Protein AF-A0A8J6HEF0-F1 (afdb_monomer_lite)

Organism: Tenebrio molitor (NCBI:txid7067)

Structure (mmCIF, N/CA/C/O backbone):
data_AF-A0A8J6HEF0-F1
#
_entry.id   AF-A0A8J6HEF0-F1
#
loop_
_atom_site.group_PDB
_atom_site.id
_atom_site.type_symbol
_atom_site.label_atom_id
_atom_site.label_alt_id
_atom_site.label_comp_id
_atom_site.label_asym_id
_atom_site.label_entity_id
_atom_site.label_seq_id
_atom_site.pdbx_PDB_ins_code
_atom_site.Cartn_x
_atom_site.Cartn_y
_atom_site.Cartn_z
_atom_site.occupancy
_atom_site.B_iso_or_equiv
_atom_site.auth_seq_id
_atom_site.auth_comp_id
_atom_site.auth_asym_id
_atom_site.auth_atom_id
_atom_site.pdbx_PDB_model_num
ATOM 1 N N . MET A 1 1 ? -37.591 28.735 -43.496 1.00 40.62 1 MET A N 1
ATOM 2 C CA . MET A 1 1 ? -37.899 29.238 -44.859 1.00 40.62 1 MET A CA 1
ATOM 3 C C . MET A 1 1 ? -36.588 29.334 -45.623 1.00 40.62 1 MET A C 1
ATOM 5 O O . MET A 1 1 ? -35.580 29.517 -44.956 1.00 40.62 1 MET A O 1
ATOM 9 N N . ALA A 1 2 ? -36.630 29.213 -46.957 1.00 29.05 2 ALA A N 1
ATOM 10 C CA . ALA A 1 2 ? -35.582 28.615 -47.806 1.00 29.05 2 ALA A CA 1
ATOM 11 C C . ALA A 1 2 ? -35.534 27.079 -47.600 1.00 29.05 2 ALA A C 1
ATOM 13 O O . ALA A 1 2 ? -35.119 26.632 -46.537 1.00 29.05 2 ALA A O 1
ATOM 14 N N . THR A 1 3 ? -36.304 26.267 -48.339 1.00 30.50 3 THR A N 1
ATOM 15 C CA . THR A 1 3 ? -36.257 25.876 -49.777 1.00 30.50 3 THR A CA 1
ATOM 16 C C . THR A 1 3 ? -35.299 24.717 -50.040 1.00 30.50 3 THR A C 1
ATOM 18 O O . THR A 1 3 ? -34.090 24.871 -49.919 1.00 30.50 3 THR A O 1
ATOM 21 N N . MET A 1 4 ? -35.875 23.576 -50.421 1.00 29.02 4 MET A N 1
ATOM 22 C CA . MET A 1 4 ? -35.182 22.385 -50.920 1.00 29.02 4 MET A CA 1
ATOM 23 C C . MET A 1 4 ? -34.945 22.534 -52.430 1.00 29.02 4 MET A C 1
ATOM 25 O O . MET A 1 4 ? -35.770 23.149 -53.106 1.00 29.02 4 MET A O 1
ATOM 29 N N . GLU A 1 5 ? -33.890 21.916 -52.962 1.00 27.75 5 GLU A N 1
ATOM 30 C CA . GLU A 1 5 ? -33.771 21.626 -54.396 1.00 27.75 5 GLU A CA 1
ATOM 31 C C . GLU A 1 5 ? -33.842 20.109 -54.609 1.00 27.75 5 GLU A C 1
ATOM 33 O O . GLU A 1 5 ? -33.051 19.352 -54.051 1.00 27.75 5 GLU A O 1
ATOM 38 N N . GLU A 1 6 ? -34.817 19.661 -55.401 1.00 32.06 6 GLU A N 1
ATOM 39 C CA . GLU A 1 6 ? -34.945 18.264 -55.822 1.00 32.06 6 GLU A CA 1
ATOM 40 C C . GLU A 1 6 ? -34.076 18.009 -57.061 1.00 32.06 6 GLU A C 1
ATOM 42 O O . GLU A 1 6 ? -34.250 18.669 -58.089 1.00 32.06 6 GLU A O 1
ATOM 47 N N . THR A 1 7 ? -33.213 16.994 -57.026 1.00 24.88 7 THR A N 1
ATOM 48 C CA . THR A 1 7 ? -32.598 16.443 -58.243 1.00 24.88 7 THR A CA 1
ATOM 49 C C . THR A 1 7 ? -33.430 15.269 -58.753 1.00 24.88 7 THR A C 1
ATOM 51 O O . THR A 1 7 ? -33.503 14.209 -58.138 1.00 24.88 7 THR A O 1
ATOM 54 N N . LYS A 1 8 ? -34.100 15.472 -59.891 1.00 28.86 8 LYS A N 1
ATOM 55 C CA . LYS A 1 8 ? -34.907 14.442 -60.560 1.00 28.86 8 LYS A CA 1
ATOM 56 C C . LYS A 1 8 ? -34.022 13.512 -61.383 1.00 28.86 8 LYS A C 1
ATOM 58 O O . LYS A 1 8 ? -33.170 13.988 -62.129 1.00 28.86 8 LYS A O 1
ATOM 63 N N . ILE A 1 9 ? -34.312 12.215 -61.335 1.00 28.23 9 ILE A N 1
ATOM 64 C CA . ILE A 1 9 ? -33.775 11.215 -62.266 1.00 28.23 9 ILE A CA 1
ATOM 65 C C . ILE A 1 9 ? -34.946 10.660 -63.085 1.00 28.23 9 ILE A C 1
ATOM 67 O O . ILE A 1 9 ? -35.973 10.271 -62.531 1.00 28.23 9 ILE A O 1
ATOM 71 N N . THR A 1 10 ? -34.817 10.680 -64.412 1.00 25.92 10 THR A N 1
ATOM 72 C CA . THR A 1 10 ? -35.820 10.153 -65.350 1.00 25.92 10 THR A CA 1
ATOM 73 C C . THR A 1 10 ? -35.711 8.642 -65.502 1.00 25.92 10 THR A C 1
ATOM 75 O O . THR A 1 10 ? -34.617 8.109 -65.666 1.00 25.92 10 THR A O 1
ATOM 78 N N . ILE A 1 11 ? -36.862 7.969 -65.519 1.00 29.03 11 ILE A N 1
ATOM 79 C CA . ILE A 1 11 ? -36.981 6.550 -65.865 1.00 29.03 11 ILE A CA 1
ATOM 80 C C . ILE A 1 11 ? -37.103 6.441 -67.390 1.00 29.03 11 ILE A C 1
ATOM 82 O O . ILE A 1 11 ? -37.967 7.093 -67.974 1.00 29.03 11 ILE A O 1
ATOM 86 N N . ASN A 1 12 ? -36.264 5.606 -68.006 1.00 28.06 12 ASN A N 1
ATOM 87 C CA . ASN A 1 12 ? -36.433 5.123 -69.379 1.00 28.06 12 ASN A CA 1
ATOM 88 C C . ASN A 1 12 ? -36.832 3.636 -69.354 1.00 28.06 12 ASN A C 1
ATOM 90 O O . ASN A 1 12 ? -36.710 2.973 -68.325 1.00 28.06 12 ASN A O 1
ATOM 94 N N . GLU A 1 13 ? -37.360 3.145 -70.474 1.00 32.41 13 GLU A N 1
ATOM 95 C CA . GLU A 1 13 ? -38.113 1.887 -70.544 1.00 32.41 13 GLU A CA 1
ATOM 96 C C . GLU A 1 13 ? -37.243 0.609 -70.561 1.00 32.41 13 GLU A C 1
ATOM 98 O O . GLU A 1 13 ? -36.017 0.649 -70.651 1.00 32.41 13 GLU A O 1
ATOM 103 N N . ILE A 1 14 ? -37.923 -0.527 -70.397 1.00 36.84 14 ILE A N 1
ATOM 104 C CA . ILE A 1 14 ? -37.399 -1.866 -70.079 1.00 36.84 14 ILE A CA 1
ATOM 105 C C . ILE A 1 14 ? -37.195 -2.686 -71.365 1.00 36.84 14 ILE A C 1
ATOM 107 O O . ILE A 1 14 ? -38.027 -2.566 -72.257 1.00 36.84 14 ILE A O 1
ATOM 111 N N . ASP A 1 15 ? -36.178 -3.567 -71.426 1.00 27.05 15 ASP A N 1
ATOM 112 C CA . ASP A 1 15 ? -36.391 -4.963 -71.876 1.00 27.05 15 ASP A CA 1
ATOM 113 C C . ASP A 1 15 ? -35.211 -5.947 -71.646 1.00 27.05 15 ASP A C 1
ATOM 115 O O . ASP A 1 15 ? -34.093 -5.733 -72.101 1.00 27.05 15 ASP A O 1
ATOM 119 N N . VAL A 1 16 ? -35.565 -7.076 -71.005 1.00 33.25 16 VAL A N 1
ATOM 120 C CA . VAL A 1 16 ? -35.113 -8.475 -71.232 1.00 33.25 16 VAL A CA 1
ATOM 121 C C . VAL A 1 16 ? -33.675 -8.945 -70.864 1.00 33.25 16 VAL A C 1
ATOM 123 O O . VAL A 1 16 ? -32.674 -8.556 -71.448 1.00 33.25 16 VAL A O 1
ATOM 126 N N . GLU A 1 17 ? -33.655 -9.941 -69.957 1.00 32.88 17 GLU A N 1
ATOM 127 C CA . GLU A 1 17 ? -32.668 -11.029 -69.723 1.00 32.88 17 GLU A CA 1
ATOM 128 C C . GLU A 1 17 ? -31.185 -10.722 -69.401 1.00 32.88 17 GLU A C 1
ATOM 130 O O . GLU A 1 17 ? -30.316 -10.704 -70.268 1.00 32.88 17 GLU A O 1
ATOM 135 N N . THR A 1 18 ? -30.826 -10.788 -68.111 1.00 29.39 18 THR A N 1
ATOM 136 C CA . THR A 1 18 ? -30.245 -12.013 -67.493 1.00 29.39 18 THR A CA 1
ATOM 137 C C . THR A 1 18 ? -30.160 -11.882 -65.961 1.00 29.39 18 THR A C 1
ATOM 139 O O . THR A 1 18 ? -30.348 -10.798 -65.417 1.00 29.39 18 THR A O 1
ATOM 142 N N . THR A 1 19 ? -29.964 -12.994 -65.239 1.00 34.09 19 THR A N 1
ATOM 143 C CA . THR A 1 19 ? -29.982 -13.028 -63.763 1.00 34.09 19 THR A CA 1
ATOM 144 C C . THR A 1 19 ? -28.580 -13.020 -63.153 1.00 34.09 19 THR A C 1
ATOM 146 O O . THR A 1 19 ? -27.911 -14.053 -63.157 1.00 34.09 19 THR A O 1
ATOM 149 N N . GLU A 1 20 ? -28.197 -11.912 -62.522 1.00 27.58 20 GLU A N 1
ATOM 150 C CA . GLU A 1 20 ? -27.111 -11.865 -61.536 1.00 27.58 20 GLU A CA 1
ATOM 151 C C . GLU A 1 20 ? -27.642 -11.303 -60.209 1.00 27.58 20 GLU A C 1
ATOM 153 O O . GLU A 1 20 ? -28.447 -10.369 -60.184 1.00 27.58 20 GLU A O 1
ATOM 158 N N . THR A 1 21 ? -27.232 -11.902 -59.091 1.00 26.31 21 THR A N 1
ATOM 159 C CA . THR A 1 21 ? -27.586 -11.437 -57.746 1.00 26.31 21 THR A CA 1
ATOM 160 C C . THR A 1 21 ? -26.679 -10.281 -57.352 1.00 26.31 21 THR A C 1
ATOM 162 O O . THR A 1 21 ? -25.536 -10.501 -56.959 1.00 26.31 21 THR A O 1
ATOM 165 N N . ILE A 1 22 ? -27.194 -9.055 -57.446 1.00 28.09 22 ILE A N 1
ATOM 166 C CA . ILE A 1 22 ? -26.506 -7.865 -56.940 1.00 28.09 22 ILE A CA 1
ATOM 167 C C . ILE A 1 22 ? -26.531 -7.912 -55.409 1.00 28.09 22 ILE A C 1
ATOM 169 O O . ILE A 1 22 ? -27.570 -7.671 -54.790 1.00 28.09 22 ILE A O 1
ATOM 173 N N . GLU A 1 23 ? -25.389 -8.226 -54.802 1.00 27.27 23 GLU A N 1
ATOM 174 C CA . GLU A 1 23 ? -25.168 -8.000 -53.377 1.00 27.27 23 GLU A CA 1
ATOM 175 C C . GLU A 1 23 ? -25.107 -6.486 -53.135 1.00 27.27 23 GLU A C 1
ATOM 177 O O . GLU A 1 23 ? -24.337 -5.767 -53.771 1.00 27.27 23 GLU A O 1
ATOM 182 N N . ILE A 1 24 ? -25.972 -5.984 -52.252 1.00 28.70 24 ILE A N 1
ATOM 183 C CA . ILE A 1 24 ? -25.970 -4.576 -51.852 1.00 28.70 24 ILE A CA 1
ATOM 184 C C . ILE A 1 24 ? -24.978 -4.448 -50.700 1.00 28.70 24 ILE A C 1
ATOM 186 O O . ILE A 1 24 ? -25.313 -4.763 -49.557 1.00 28.70 24 ILE A O 1
ATOM 190 N N . GLU A 1 25 ? -23.762 -3.992 -51.003 1.00 26.61 25 GLU A N 1
ATOM 191 C CA . GLU A 1 25 ? -22.831 -3.522 -49.978 1.00 26.61 25 GLU A CA 1
ATOM 192 C C . GLU A 1 25 ? -23.462 -2.316 -49.268 1.00 26.61 25 GLU A C 1
ATOM 194 O O . GLU A 1 25 ? -23.625 -1.238 -49.841 1.00 26.61 25 GLU A O 1
ATOM 199 N N . VAL A 1 26 ? -23.866 -2.520 -48.014 1.00 28.72 26 VAL A N 1
ATOM 200 C CA . VAL A 1 26 ? -24.221 -1.431 -47.105 1.00 28.72 26 VAL A CA 1
ATOM 201 C C . VAL A 1 26 ? -22.920 -0.965 -46.466 1.00 28.72 26 VAL A C 1
ATOM 203 O O . VAL A 1 26 ? -22.330 -1.699 -45.677 1.00 28.72 26 VAL A O 1
ATOM 206 N N . GLU A 1 27 ? -22.469 0.240 -46.809 1.00 27.69 27 GLU A N 1
ATOM 207 C CA . GLU A 1 27 ? -21.376 0.896 -46.090 1.00 27.69 27 GLU A CA 1
ATOM 208 C C . GLU A 1 27 ? -21.841 1.182 -44.650 1.00 27.69 27 GLU A C 1
ATOM 210 O O . GLU A 1 27 ? -22.615 2.108 -44.404 1.00 27.69 27 GLU A O 1
ATOM 215 N N . GLU A 1 28 ? -21.412 0.355 -43.692 1.00 31.58 28 GLU A N 1
ATOM 216 C CA . GLU A 1 28 ? -21.612 0.627 -42.268 1.00 31.58 28 GLU A CA 1
ATOM 217 C C . GLU A 1 28 ? -20.743 1.830 -41.865 1.00 31.58 28 GLU A C 1
ATOM 219 O O . GLU A 1 28 ? -19.513 1.768 -41.922 1.00 31.58 28 GLU A O 1
ATOM 224 N N . GLU A 1 29 ? -21.369 2.938 -41.455 1.00 35.50 29 GLU A N 1
ATOM 225 C CA . GLU A 1 29 ? -20.647 4.086 -40.897 1.00 35.50 29 GLU A CA 1
ATOM 226 C C . GLU A 1 29 ? -19.916 3.653 -39.610 1.00 35.50 29 GLU A C 1
ATOM 228 O O . GLU A 1 29 ? -20.558 3.289 -38.623 1.00 35.50 29 GLU A O 1
ATOM 233 N N . GLU A 1 30 ? -18.575 3.689 -39.601 1.00 43.59 30 GLU A N 1
ATOM 234 C CA . GLU A 1 30 ? -17.774 3.316 -38.424 1.00 43.59 30 GLU A CA 1
ATOM 235 C C . GLU A 1 30 ? -18.130 4.207 -37.212 1.00 43.59 30 GLU A C 1
ATOM 237 O O . GLU A 1 30 ? -17.682 5.355 -37.120 1.00 43.59 30 GLU A O 1
ATOM 242 N N . GLU A 1 31 ? -18.909 3.687 -36.250 1.00 54.56 31 GLU A N 1
ATOM 243 C CA . GLU A 1 31 ? -19.240 4.426 -35.024 1.00 54.56 31 GLU A CA 1
ATOM 244 C C . GLU A 1 31 ? -17.956 4.840 -34.282 1.00 54.56 31 GLU A C 1
ATOM 246 O O . GLU A 1 31 ? -17.185 4.016 -33.779 1.00 54.56 31 GLU A O 1
ATOM 251 N N . ALA A 1 32 ? -17.734 6.152 -34.177 1.00 61.72 32 ALA A N 1
ATOM 252 C CA . ALA A 1 32 ? -16.562 6.699 -33.510 1.00 61.72 32 ALA A CA 1
ATOM 253 C C . ALA A 1 32 ? -16.510 6.268 -32.031 1.00 61.72 32 ALA A C 1
ATOM 255 O O . ALA A 1 32 ? -17.421 6.558 -31.254 1.00 61.72 32 ALA A O 1
ATOM 256 N N . PHE A 1 33 ? -15.393 5.643 -31.630 1.00 71.69 33 PHE A N 1
ATOM 257 C CA . PHE A 1 33 ? -15.188 5.034 -30.302 1.00 71.69 33 PHE A CA 1
ATOM 258 C C . PHE A 1 33 ? -15.611 5.916 -29.107 1.00 71.69 33 PHE A C 1
ATOM 260 O O . PHE A 1 33 ? -16.040 5.405 -28.071 1.00 71.69 33 PHE A O 1
ATOM 267 N N . PHE A 1 34 ? -15.476 7.242 -29.220 1.00 82.31 34 PHE A N 1
ATOM 268 C CA . PHE A 1 34 ? -15.925 8.188 -28.204 1.00 82.31 34 PHE A CA 1
ATOM 269 C C . PHE A 1 34 ? -16.925 9.202 -28.766 1.00 82.31 34 PHE A C 1
ATOM 271 O O . PHE A 1 34 ? -16.758 9.751 -29.852 1.00 82.31 34 PHE A O 1
ATOM 278 N N . LYS A 1 35 ? -17.943 9.519 -27.959 1.00 86.31 35 LYS A N 1
ATOM 279 C CA . LYS A 1 35 ? -18.955 10.536 -28.266 1.00 86.31 35 LYS A CA 1
ATOM 280 C C . LYS A 1 35 ? -18.460 11.937 -27.873 1.00 86.31 35 LYS A C 1
ATOM 282 O O . LYS A 1 35 ? -18.067 12.149 -26.721 1.00 86.31 35 LYS A O 1
ATOM 287 N N . ASP A 1 36 ? -18.492 12.882 -28.813 1.00 89.38 36 ASP A N 1
ATOM 288 C CA . ASP A 1 36 ? -18.110 14.293 -28.622 1.00 89.38 36 ASP A CA 1
ATOM 289 C C . ASP A 1 36 ? -19.095 15.032 -27.686 1.00 89.38 36 ASP A C 1
ATOM 291 O O . ASP A 1 36 ? -20.295 14.748 -27.664 1.00 89.38 36 ASP A O 1
ATOM 295 N N . VAL A 1 37 ? -18.604 16.011 -26.918 1.00 90.00 37 VAL A N 1
ATOM 296 C CA . VAL A 1 37 ? -19.440 16.924 -26.119 1.00 90.00 37 VAL A CA 1
ATOM 297 C C . VAL A 1 37 ? -20.409 17.780 -26.941 1.00 90.00 37 VAL A C 1
ATOM 299 O O . VAL A 1 37 ? -21.410 18.222 -26.381 1.00 90.00 37 VAL A O 1
ATOM 302 N N . TYR A 1 38 ? -20.186 18.008 -28.239 1.00 90.25 38 TYR A N 1
ATOM 303 C CA . TYR A 1 38 ? -21.117 18.778 -29.077 1.00 90.25 38 TYR A CA 1
ATOM 304 C C . TYR A 1 38 ? -22.509 18.136 -29.207 1.00 90.25 38 TYR A C 1
ATOM 306 O O . TYR A 1 38 ? -23.484 18.870 -29.359 1.00 90.25 38 TYR A O 1
ATOM 314 N N . LEU A 1 39 ? -22.644 16.819 -29.001 1.00 89.31 39 LEU A N 1
ATOM 315 C CA . LEU A 1 39 ? -23.941 16.120 -28.926 1.00 89.31 39 LEU A CA 1
ATOM 316 C C . LEU A 1 39 ? -24.841 16.631 -27.776 1.00 89.31 39 LEU A C 1
ATOM 318 O O . LEU A 1 39 ? -26.058 16.436 -27.777 1.00 89.31 39 LEU A O 1
ATOM 322 N N . LEU A 1 40 ? -24.273 17.345 -26.795 1.00 89.25 40 LEU A N 1
ATOM 323 C CA . LEU A 1 40 ? -25.038 18.032 -25.748 1.00 89.25 40 LEU A CA 1
ATOM 324 C C . LEU A 1 40 ? -25.847 19.228 -26.274 1.00 89.25 40 LEU A C 1
ATOM 326 O O . LEU A 1 40 ? -26.813 19.625 -25.621 1.00 89.25 40 LEU A O 1
ATOM 330 N N . ALA A 1 41 ? -25.491 19.797 -27.431 1.00 90.88 41 ALA A N 1
ATOM 331 C CA . ALA A 1 41 ? -26.220 20.917 -28.028 1.00 90.88 41 ALA A CA 1
ATOM 332 C C . ALA A 1 41 ? -27.640 20.504 -28.449 1.00 90.88 41 ALA A C 1
ATOM 334 O O . ALA A 1 41 ? -28.609 21.191 -28.125 1.00 90.88 41 ALA A O 1
ATOM 335 N N . GLU A 1 42 ? -27.773 19.325 -29.063 1.00 90.25 42 GLU A N 1
ATOM 336 C CA . GLU A 1 42 ? -29.054 18.684 -29.404 1.00 90.25 42 GLU A CA 1
ATOM 337 C C . GLU A 1 42 ? -29.921 18.429 -28.160 1.00 90.25 42 GLU A C 1
ATOM 339 O O . GLU A 1 42 ? -31.148 18.488 -28.208 1.00 90.25 42 GLU A O 1
ATOM 344 N N . HIS A 1 43 ? -29.270 18.210 -27.016 1.00 88.06 43 HIS A N 1
ATOM 345 C CA . HIS A 1 43 ? -29.897 17.933 -25.725 1.00 88.06 43 HIS A CA 1
ATOM 346 C C . HIS A 1 43 ? -30.163 19.200 -24.885 1.00 88.06 43 HIS A C 1
ATOM 348 O O . HIS A 1 43 ? -30.542 19.099 -23.714 1.00 88.06 43 HIS A O 1
ATOM 354 N N . GLY A 1 44 ? -30.013 20.390 -25.482 1.00 86.50 44 GLY A N 1
ATOM 355 C CA . GLY A 1 44 ? -30.392 21.678 -24.894 1.00 86.50 44 GLY A CA 1
ATOM 356 C C . GLY A 1 44 ? -29.301 22.390 -24.087 1.00 86.50 44 GLY A C 1
ATOM 357 O O . GLY A 1 44 ? -29.615 23.322 -23.344 1.00 86.50 44 GLY A O 1
ATOM 358 N N . ILE A 1 45 ? -28.032 21.983 -24.204 1.00 92.44 45 ILE A N 1
ATOM 359 C CA . ILE A 1 45 ? -26.897 22.678 -23.578 1.00 92.44 45 ILE A CA 1
ATOM 360 C C . ILE A 1 45 ? -26.354 23.762 -24.522 1.00 92.44 45 ILE A C 1
ATOM 362 O O . ILE A 1 45 ? -26.164 23.536 -25.714 1.00 92.44 45 ILE A O 1
ATOM 366 N N . ALA A 1 46 ? -26.085 24.959 -23.997 1.00 92.06 46 ALA A N 1
ATOM 367 C CA . ALA A 1 46 ? -25.598 26.076 -24.804 1.00 92.06 46 ALA A CA 1
ATOM 368 C C . ALA A 1 46 ? -24.151 25.858 -25.287 1.00 92.06 46 ALA A C 1
ATOM 370 O O . ALA A 1 46 ? -23.274 25.507 -24.497 1.00 92.06 46 ALA A O 1
ATOM 371 N N . LEU A 1 47 ? -23.872 26.170 -26.560 1.00 91.69 47 LEU A N 1
ATOM 372 C CA . LEU A 1 47 ? -22.534 26.033 -27.164 1.00 91.69 47 LEU A CA 1
ATOM 373 C C . LEU A 1 47 ? -21.431 26.751 -26.364 1.00 91.69 47 LEU A C 1
ATOM 375 O O . LEU A 1 47 ? -20.342 26.209 -26.209 1.00 91.69 47 LEU A O 1
ATOM 379 N N . ALA A 1 48 ? -21.723 27.917 -25.778 1.00 90.88 48 ALA A N 1
ATOM 380 C CA . ALA A 1 48 ? -20.770 28.655 -24.943 1.00 90.88 48 ALA A CA 1
ATOM 381 C C . ALA A 1 48 ? -20.378 27.912 -23.644 1.00 90.88 48 ALA A C 1
ATOM 383 O O . ALA A 1 48 ? -19.243 28.034 -23.185 1.00 90.88 48 ALA A O 1
ATOM 384 N N . ASP A 1 49 ? -21.289 27.120 -23.065 1.00 90.75 49 ASP A N 1
ATOM 385 C CA . ASP A 1 49 ? -20.990 26.264 -21.911 1.00 90.75 49 ASP A CA 1
ATOM 386 C C . ASP A 1 49 ? -20.186 25.017 -22.342 1.00 90.75 49 ASP A C 1
ATOM 388 O O . ASP A 1 49 ? -19.299 24.571 -21.611 1.00 90.75 49 ASP A O 1
ATOM 392 N N . ILE A 1 50 ? -20.421 24.498 -23.556 1.00 91.00 50 ILE A N 1
ATOM 393 C CA . ILE A 1 50 ? -19.637 23.402 -24.158 1.00 91.00 50 ILE A CA 1
ATOM 394 C C . ILE A 1 50 ? -18.198 23.853 -24.458 1.00 91.00 50 ILE A C 1
ATOM 396 O O . ILE A 1 50 ? -17.245 23.165 -24.092 1.00 91.00 50 ILE A O 1
ATOM 400 N N . GLU A 1 51 ? -18.007 25.036 -25.046 1.00 90.38 51 GLU A N 1
ATOM 401 C CA . GLU A 1 51 ? -16.677 25.614 -25.277 1.00 90.38 51 GLU A CA 1
ATOM 402 C C . GLU A 1 51 ? -15.883 25.807 -23.979 1.00 90.38 51 GLU A C 1
ATOM 404 O O . GLU A 1 51 ? -14.670 25.589 -23.961 1.00 90.38 51 GLU A O 1
ATOM 409 N N . GLU A 1 52 ? -16.534 26.204 -22.883 1.00 89.44 52 GLU A N 1
ATOM 410 C CA . GLU A 1 52 ? -15.863 26.340 -21.587 1.00 89.44 52 GLU A CA 1
ATOM 411 C C . GLU A 1 52 ? -15.440 24.972 -21.018 1.00 89.44 52 GLU A C 1
ATOM 413 O O . GLU A 1 52 ? -14.334 24.851 -20.487 1.00 89.44 52 GLU A O 1
ATOM 418 N N . MET A 1 53 ? -16.235 23.909 -21.212 1.00 88.12 53 MET A N 1
ATOM 419 C CA . MET A 1 53 ? -15.805 22.539 -20.885 1.00 88.12 53 MET A CA 1
ATOM 420 C C . MET A 1 53 ? -14.561 22.131 -21.684 1.00 88.12 53 MET A C 1
ATOM 422 O O . MET A 1 53 ? -13.573 21.705 -21.073 1.00 88.12 53 MET A O 1
ATOM 426 N N . ARG A 1 54 ? -14.536 22.371 -23.004 1.00 86.94 54 ARG A N 1
ATOM 427 C CA . ARG A 1 54 ? -13.364 22.083 -23.857 1.00 86.94 54 ARG A CA 1
ATOM 428 C C . ARG A 1 54 ? -12.123 22.868 -23.410 1.00 86.94 54 ARG A C 1
ATOM 430 O O . ARG A 1 54 ? -11.059 22.275 -23.241 1.00 86.94 54 ARG A O 1
ATOM 437 N N . LYS A 1 55 ? -12.252 24.159 -23.064 1.00 84.94 55 LYS A N 1
ATOM 438 C CA . LYS A 1 55 ? -11.157 24.971 -22.470 1.00 84.94 55 LYS A CA 1
ATOM 439 C C . LYS A 1 55 ? -10.598 24.378 -21.172 1.00 84.94 55 LYS A C 1
ATOM 441 O O . LYS A 1 55 ? -9.414 24.546 -20.876 1.00 84.94 55 LYS A O 1
ATOM 446 N N . THR A 1 56 ? -11.418 23.675 -20.390 1.00 83.00 56 THR A N 1
ATOM 447 C CA . THR A 1 56 ? -10.956 22.990 -19.171 1.00 83.00 56 THR A CA 1
ATOM 448 C C . THR A 1 56 ? -10.312 21.625 -19.438 1.00 83.00 56 THR A C 1
ATOM 450 O O . THR A 1 56 ? -9.737 21.059 -18.504 1.00 83.00 56 THR A O 1
ATOM 453 N N . GLY A 1 57 ? -10.339 21.120 -20.676 1.00 82.00 57 GLY A N 1
ATOM 454 C CA . GLY A 1 57 ? -9.831 19.803 -21.070 1.00 82.00 57 GLY A CA 1
ATOM 455 C C . GLY A 1 57 ? -10.861 18.678 -20.934 1.00 82.00 57 GLY A C 1
ATOM 456 O O . GLY A 1 57 ? -10.484 17.563 -20.585 1.00 82.00 57 GLY A O 1
ATOM 457 N N . ILE A 1 58 ? -12.151 18.972 -21.131 1.00 88.25 58 ILE A N 1
ATOM 458 C CA . ILE A 1 58 ? -13.235 17.980 -21.161 1.00 88.25 58 ILE A CA 1
ATOM 459 C C . ILE A 1 58 ? -13.842 17.991 -22.567 1.00 88.25 58 ILE A C 1
ATOM 461 O O . ILE A 1 58 ? -14.556 18.928 -22.923 1.00 88.25 58 ILE A O 1
ATOM 465 N N . ASN A 1 59 ? -13.530 16.959 -23.357 1.00 88.75 59 ASN A N 1
ATOM 466 C CA . ASN A 1 59 ? -13.824 16.916 -24.794 1.00 88.75 59 ASN A CA 1
ATOM 467 C C . ASN A 1 59 ? -14.803 15.799 -25.207 1.00 88.75 59 ASN A C 1
ATOM 469 O O . ASN A 1 59 ? -15.327 15.836 -26.316 1.00 88.75 59 ASN A O 1
ATOM 473 N N . THR A 1 60 ? -15.088 14.824 -24.336 1.00 90.88 60 THR A N 1
ATOM 474 C CA . THR A 1 60 ? -16.015 13.713 -24.626 1.00 90.88 60 THR A CA 1
ATOM 475 C C . THR A 1 60 ? -17.110 13.572 -23.566 1.00 90.88 60 THR A C 1
ATOM 477 O O . THR A 1 60 ? -16.946 13.986 -22.412 1.00 90.88 60 THR A O 1
ATOM 480 N N . ILE A 1 61 ? -18.221 12.922 -23.928 1.00 90.75 61 ILE A N 1
ATOM 481 C CA . ILE A 1 61 ? -19.303 12.562 -22.993 1.00 90.75 61 ILE A CA 1
ATOM 482 C C . ILE A 1 61 ? -18.772 11.655 -21.867 1.00 90.75 61 ILE A C 1
ATOM 484 O O . ILE A 1 61 ? -19.092 11.867 -20.695 1.00 90.75 61 ILE A O 1
ATOM 488 N N . LYS A 1 62 ? -17.894 10.694 -22.196 1.00 89.12 62 LYS A N 1
ATOM 489 C CA . LYS A 1 62 ? -17.257 9.785 -21.225 1.00 89.12 62 LYS A CA 1
ATOM 490 C C . LYS A 1 62 ? -16.357 10.557 -20.246 1.00 89.12 62 LYS A C 1
ATOM 492 O O . LYS A 1 62 ? -16.412 10.313 -19.041 1.00 89.12 62 LYS A O 1
ATOM 497 N N . GLY A 1 63 ? -15.641 11.579 -20.722 1.00 89.69 63 GLY A N 1
ATOM 498 C CA . GLY A 1 63 ? -14.875 12.516 -19.893 1.00 89.69 63 GLY A CA 1
ATOM 499 C C . GLY A 1 63 ? -15.734 13.315 -18.898 1.00 89.69 63 GLY A C 1
ATOM 500 O O . GLY A 1 63 ? -15.296 13.559 -17.767 1.00 89.69 63 GLY A O 1
ATOM 501 N N . ILE A 1 64 ? -16.981 13.663 -19.250 1.00 90.44 64 ILE A N 1
ATOM 502 C CA . ILE A 1 64 ? -17.944 14.263 -18.304 1.00 90.44 64 ILE A CA 1
ATOM 503 C C . ILE A 1 64 ? -18.405 13.230 -17.271 1.00 90.44 64 ILE A C 1
ATOM 505 O O . ILE A 1 64 ? -18.371 13.527 -16.077 1.00 90.44 64 ILE A O 1
ATOM 509 N N . GLN A 1 65 ? -18.772 12.012 -17.687 1.00 89.19 65 GLN A N 1
ATOM 510 C CA . GLN A 1 65 ? -19.172 10.932 -16.768 1.00 89.19 65 GLN A CA 1
ATOM 511 C C . GLN A 1 65 ? -18.058 10.595 -15.758 1.00 89.19 65 GLN A C 1
ATOM 513 O O . GLN A 1 65 ? -18.313 10.412 -14.568 1.00 89.19 65 GLN A O 1
ATOM 518 N N . MET A 1 66 ? -16.798 10.616 -16.199 1.00 90.00 66 MET A N 1
ATOM 519 C CA . MET A 1 66 ? -15.615 10.449 -15.351 1.00 90.00 66 MET A CA 1
ATOM 520 C C . MET A 1 66 ? -15.296 11.665 -14.460 1.00 90.00 66 MET A C 1
ATOM 522 O O . MET A 1 66 ? -14.385 11.586 -13.621 1.00 90.00 66 MET A O 1
ATOM 526 N N . THR A 1 67 ? -15.987 12.797 -14.610 1.00 90.56 67 THR A N 1
ATOM 527 C CA . THR A 1 67 ? -15.706 14.039 -13.879 1.00 90.56 67 THR A CA 1
ATOM 528 C C . THR A 1 67 ? -16.721 14.271 -12.762 1.00 90.56 67 THR A C 1
ATOM 530 O O . THR A 1 67 ? -17.915 14.448 -12.972 1.00 90.56 67 THR A O 1
ATOM 533 N N . THR A 1 68 ? -16.226 14.313 -11.522 1.00 92.06 68 THR A N 1
ATOM 534 C CA . THR A 1 68 ? -17.070 14.518 -10.339 1.00 92.06 68 THR A CA 1
ATOM 535 C C . THR A 1 68 ? -17.767 15.880 -10.363 1.00 92.06 68 THR A C 1
ATOM 537 O O . THR A 1 68 ? -17.165 16.891 -10.728 1.00 92.06 68 THR A O 1
ATOM 540 N N . ARG A 1 69 ? -19.008 15.941 -9.860 1.00 91.12 69 ARG A N 1
ATOM 541 C CA . ARG A 1 69 ? -19.805 17.180 -9.754 1.00 91.12 69 ARG A CA 1
ATOM 542 C C . ARG A 1 69 ? -19.035 18.353 -9.127 1.00 91.12 69 ARG A C 1
ATOM 544 O O . ARG A 1 69 ? -19.138 19.480 -9.595 1.00 91.12 69 ARG A O 1
ATOM 551 N N . ALA A 1 70 ? -18.206 18.084 -8.115 1.00 91.81 70 ALA A N 1
ATOM 552 C CA . ALA A 1 70 ? -17.360 19.088 -7.462 1.00 91.81 70 ALA A CA 1
ATOM 553 C C . ALA A 1 70 ? -16.266 19.694 -8.370 1.00 91.81 70 ALA A C 1
ATOM 555 O O . ALA A 1 70 ? -15.830 20.813 -8.120 1.00 91.81 70 ALA A O 1
ATOM 556 N N . LYS A 1 71 ? -15.821 18.986 -9.419 1.00 89.31 71 LYS A N 1
ATOM 557 C CA . LYS A 1 71 ? -14.906 19.520 -10.443 1.00 89.31 71 LYS A CA 1
ATOM 558 C C . LYS A 1 71 ? -15.642 20.334 -11.508 1.00 89.31 71 LYS A C 1
ATOM 560 O O . LYS A 1 71 ? -15.109 21.352 -11.930 1.00 89.31 71 LYS A O 1
ATOM 565 N N . LEU A 1 72 ? -16.858 19.937 -11.894 1.00 90.38 72 LEU A N 1
ATOM 566 C CA . LEU A 1 72 ? -17.701 20.727 -12.806 1.00 90.38 72 LEU A CA 1
ATOM 567 C C . LEU A 1 72 ? -18.101 22.068 -12.165 1.00 90.38 72 LEU A C 1
ATOM 569 O O . LEU A 1 72 ? -17.960 23.114 -12.785 1.00 90.38 72 LEU A O 1
ATOM 573 N N . LEU A 1 73 ? -18.468 22.059 -10.878 1.00 92.75 73 LEU A N 1
ATOM 574 C CA . LEU A 1 73 ? -18.755 23.267 -10.086 1.00 92.75 73 LEU A CA 1
ATOM 575 C C . LEU A 1 73 ? -17.521 24.140 -9.769 1.00 92.75 73 LEU A C 1
ATOM 577 O O . LEU A 1 73 ? -17.667 25.201 -9.168 1.00 92.75 73 LEU A O 1
ATOM 581 N N . ALA A 1 74 ? -16.309 23.718 -10.145 1.00 89.69 74 ALA A N 1
ATOM 582 C CA . ALA A 1 74 ? -15.114 24.563 -10.064 1.00 89.69 74 ALA A CA 1
ATOM 583 C C . ALA A 1 74 ? -14.928 25.448 -11.317 1.00 89.69 74 ALA A C 1
ATOM 585 O O . ALA A 1 74 ? -14.047 26.312 -11.337 1.00 89.69 74 ALA A O 1
ATOM 586 N N . ILE A 1 75 ? -15.743 25.246 -12.358 1.00 88.75 75 ILE A N 1
ATOM 587 C CA . ILE A 1 75 ? -15.773 26.069 -13.569 1.00 88.75 75 ILE A CA 1
ATOM 588 C C . ILE A 1 75 ? -16.597 27.327 -13.264 1.00 88.75 75 ILE A C 1
ATOM 590 O O . ILE A 1 75 ? -17.765 27.243 -12.901 1.00 88.75 75 ILE A O 1
ATOM 594 N N . LYS A 1 76 ? -15.993 28.516 -13.391 1.00 83.69 76 LYS A N 1
ATOM 595 C CA . LYS A 1 76 ? -16.573 29.783 -12.887 1.00 83.69 76 LYS A CA 1
ATOM 596 C C . LYS A 1 76 ? -17.912 30.192 -13.518 1.00 83.69 76 LYS A C 1
ATOM 598 O O . LYS A 1 76 ? -18.603 31.033 -12.953 1.00 83.69 76 LYS A O 1
ATOM 603 N N . THR A 1 77 ? -18.246 29.657 -14.689 1.00 85.12 77 THR A N 1
ATOM 604 C CA . THR A 1 77 ? -19.479 29.940 -15.445 1.00 85.12 77 THR A CA 1
ATOM 605 C C . THR A 1 77 ? -20.629 28.981 -15.114 1.00 85.12 77 THR A C 1
ATOM 607 O O . THR A 1 77 ? -21.732 29.146 -15.649 1.00 85.12 77 THR A O 1
ATOM 610 N N . PHE A 1 78 ? -20.372 27.959 -14.288 1.00 90.25 78 PHE A N 1
ATOM 611 C CA . PHE A 1 78 ? -21.283 26.850 -14.012 1.00 90.25 78 PHE A CA 1
ATOM 612 C C . PHE A 1 78 ? -21.890 26.966 -12.611 1.00 90.25 78 PHE A C 1
ATOM 614 O O . PHE A 1 78 ? -21.193 26.936 -11.597 1.00 90.25 78 PHE A O 1
ATOM 621 N N . ASP A 1 79 ? -23.215 27.056 -12.565 1.00 91.69 79 ASP A N 1
ATOM 622 C CA . ASP A 1 79 ? -24.014 26.926 -11.348 1.00 91.69 79 ASP A CA 1
ATOM 623 C C . ASP A 1 79 ? -24.473 25.467 -11.133 1.00 91.69 79 ASP A C 1
ATOM 625 O O . ASP A 1 79 ? -24.098 24.548 -11.868 1.00 91.69 79 ASP A O 1
ATOM 629 N N . LYS A 1 80 ? -25.261 25.225 -10.078 1.00 92.06 80 LYS A N 1
ATOM 630 C CA . LYS A 1 80 ? -25.756 23.878 -9.753 1.00 92.06 80 LYS A CA 1
ATOM 631 C C . LYS A 1 80 ? -26.695 23.331 -10.823 1.00 92.06 80 LYS A C 1
ATOM 633 O O . LYS A 1 80 ? -26.559 22.159 -11.171 1.00 92.06 80 LYS A O 1
ATOM 638 N N . ASP A 1 81 ? -27.574 24.179 -11.341 1.00 91.50 81 ASP A N 1
ATOM 639 C CA . ASP A 1 81 ? -28.700 23.811 -12.193 1.00 91.50 81 ASP A CA 1
ATOM 640 C C . ASP A 1 81 ? -28.226 23.527 -13.628 1.00 91.50 81 ASP A C 1
ATOM 642 O O . ASP A 1 81 ? -28.715 22.604 -14.280 1.00 91.50 81 ASP A O 1
ATOM 646 N N . LYS A 1 82 ? -27.214 24.264 -14.110 1.00 91.25 82 LYS A N 1
ATOM 647 C CA . LYS A 1 82 ? -26.449 23.935 -15.322 1.00 91.25 82 LYS A CA 1
ATOM 648 C C . LYS A 1 82 ? -25.772 22.576 -15.204 1.00 91.25 82 LYS A C 1
ATOM 650 O O . LYS A 1 82 ? -25.882 21.768 -16.121 1.00 91.25 82 LYS A O 1
ATOM 655 N N . VAL A 1 83 ? -25.075 22.313 -14.095 1.00 92.62 83 VAL A N 1
ATOM 656 C CA . VAL A 1 83 ? -24.362 21.039 -13.912 1.00 92.62 83 VAL A CA 1
ATOM 657 C C . VAL A 1 83 ? -25.340 19.865 -13.838 1.00 92.62 83 VAL A C 1
ATOM 659 O O . VAL A 1 83 ? -25.074 18.846 -14.468 1.00 92.62 83 VAL A O 1
ATOM 662 N N . ASP A 1 84 ? -26.489 20.015 -13.171 1.00 91.88 84 ASP A N 1
ATOM 663 C CA . ASP A 1 84 ? -27.550 18.998 -13.189 1.00 91.88 84 ASP A CA 1
ATOM 664 C C . ASP A 1 84 ? -28.068 18.739 -14.614 1.00 91.88 84 ASP A C 1
ATOM 666 O O . ASP A 1 84 ? -28.084 17.589 -15.050 1.00 91.88 84 ASP A O 1
ATOM 670 N N . LYS A 1 85 ? -28.380 19.787 -15.393 1.00 92.00 85 LYS A N 1
ATOM 671 C CA . LYS A 1 85 ? -28.809 19.653 -16.801 1.00 92.00 85 LYS A CA 1
ATOM 672 C C . LYS A 1 85 ? -27.763 18.970 -17.685 1.00 92.00 85 LYS A C 1
ATOM 674 O O . LYS A 1 85 ? -28.119 18.134 -18.512 1.00 92.00 85 LYS A O 1
ATOM 679 N N . ILE A 1 86 ? -26.478 19.291 -17.513 1.00 91.00 86 ILE A N 1
ATOM 680 C CA . ILE A 1 86 ? -25.377 18.651 -18.253 1.00 91.00 86 ILE A CA 1
ATOM 681 C C . ILE A 1 86 ? -25.279 17.163 -17.885 1.00 91.00 86 ILE A C 1
ATOM 683 O O . ILE A 1 86 ? -25.127 16.327 -18.776 1.00 91.00 86 ILE A O 1
ATOM 687 N N . GLN A 1 87 ? -25.410 16.806 -16.603 1.00 89.81 87 GLN A N 1
ATOM 688 C CA . GLN A 1 87 ? -25.390 15.406 -16.161 1.00 89.81 87 GLN A CA 1
ATOM 689 C C . GLN A 1 87 ? -26.634 14.629 -16.636 1.00 89.81 87 GLN A C 1
ATOM 691 O O . GLN A 1 87 ? -26.509 13.478 -17.060 1.00 89.81 87 GLN A O 1
ATOM 696 N N . GLU A 1 88 ? -27.810 15.259 -16.666 1.00 89.19 88 GLU A N 1
ATOM 697 C CA . GLU A 1 88 ? -29.047 14.699 -17.231 1.00 89.19 88 GLU A CA 1
ATOM 698 C C . GLU A 1 88 ? -28.962 14.508 -18.757 1.00 89.19 88 GLU A C 1
ATOM 700 O O . GLU A 1 88 ? -29.458 13.517 -19.292 1.00 89.19 88 GLU A O 1
ATOM 705 N N . ALA A 1 89 ? -28.325 15.433 -19.482 1.00 89.62 89 ALA A N 1
ATOM 706 C CA . ALA A 1 89 ? -28.081 15.309 -20.918 1.00 89.62 89 ALA A CA 1
ATOM 707 C C . ALA A 1 89 ? -27.069 14.189 -21.230 1.00 89.62 89 ALA A C 1
ATOM 709 O O . ALA A 1 89 ? -27.343 13.330 -22.068 1.00 89.62 89 ALA A O 1
ATOM 710 N N . CYS A 1 90 ? -25.955 14.112 -20.491 1.00 87.94 90 CYS A N 1
ATOM 711 C CA . CYS A 1 90 ? -24.984 13.019 -20.627 1.00 87.94 90 CYS A CA 1
ATOM 712 C C . CYS A 1 90 ? -25.620 11.644 -20.376 1.00 87.94 90 CYS A C 1
ATOM 714 O O . CYS A 1 90 ? -25.339 10.708 -21.119 1.00 87.94 90 CYS A O 1
ATOM 716 N N . SER A 1 91 ? -26.506 11.536 -19.379 1.00 84.75 91 SER A N 1
ATOM 717 C CA . SER A 1 91 ? -27.213 10.289 -19.038 1.00 84.75 91 SER A CA 1
ATOM 718 C C . SER A 1 91 ? -28.231 9.843 -20.099 1.00 84.75 91 SER A C 1
ATOM 720 O O . SER A 1 91 ? -28.656 8.691 -20.084 1.00 84.75 91 SER A O 1
ATOM 722 N N . ARG A 1 92 ? -28.626 10.741 -21.015 1.00 84.50 92 ARG A N 1
ATOM 723 C CA . ARG A 1 92 ? -29.489 10.438 -22.171 1.00 84.50 92 ARG A CA 1
ATOM 724 C C . ARG A 1 92 ? -28.681 10.027 -23.409 1.00 84.50 92 ARG A C 1
ATOM 726 O O . ARG A 1 92 ? -29.042 9.054 -24.056 1.00 84.50 92 ARG A O 1
ATOM 733 N N . ILE A 1 93 ? -27.567 10.710 -23.694 1.00 83.56 93 ILE A N 1
ATOM 734 C CA . ILE A 1 93 ? -26.664 10.414 -24.835 1.00 83.56 93 ILE A CA 1
ATOM 735 C C . ILE A 1 93 ? -25.864 9.116 -24.620 1.00 83.56 93 ILE A C 1
ATOM 737 O O . ILE A 1 93 ? -25.606 8.347 -25.552 1.00 83.56 93 ILE A O 1
ATOM 741 N N . SER A 1 94 ? -25.436 8.903 -23.376 1.00 73.75 94 SER A N 1
ATOM 742 C CA . SER A 1 94 ? -24.719 7.726 -22.899 1.00 73.75 94 SER A CA 1
ATOM 743 C C . SER A 1 94 ? -25.564 7.095 -21.797 1.00 73.75 94 SER A C 1
ATOM 745 O O . SER A 1 94 ? -25.357 7.347 -20.607 1.00 73.75 94 SER A O 1
ATOM 747 N N . PHE A 1 95 ? -26.551 6.287 -22.204 1.00 65.06 95 PHE A N 1
ATOM 748 C CA . PHE A 1 95 ? -27.284 5.409 -21.292 1.00 65.06 95 PHE A CA 1
ATOM 749 C C . PHE A 1 95 ? -26.353 4.273 -20.852 1.00 65.06 95 PHE A C 1
ATOM 751 O O . PHE A 1 95 ? -26.418 3.143 -21.335 1.00 65.06 95 PHE A O 1
ATOM 758 N N . SER A 1 96 ? -25.408 4.602 -19.973 1.00 58.19 96 SER A N 1
ATOM 759 C CA . SER A 1 96 ? -24.466 3.639 -19.421 1.00 58.19 96 SER A CA 1
ATOM 760 C C . SER A 1 96 ? -25.245 2.574 -18.660 1.00 58.19 96 SER A C 1
ATOM 762 O O . SER A 1 96 ? -25.916 2.879 -17.674 1.00 58.19 96 SER A O 1
ATOM 764 N N . LYS A 1 97 ? -25.148 1.321 -19.114 1.00 59.84 97 LYS A N 1
ATOM 765 C CA . LYS A 1 97 ? -25.698 0.155 -18.420 1.00 59.84 97 LYS A CA 1
ATOM 766 C C . LYS A 1 97 ? -25.056 0.075 -17.026 1.00 59.84 97 LYS A C 1
ATOM 768 O O . LYS A 1 97 ? -23.953 -0.438 -16.878 1.00 59.84 97 LYS A O 1
ATOM 773 N N . CYS A 1 98 ? -25.723 0.612 -15.999 1.00 66.44 98 CYS A N 1
ATOM 774 C CA . CYS A 1 98 ? -25.160 0.726 -14.642 1.00 66.44 98 CYS A CA 1
ATOM 775 C C . CYS A 1 98 ? -24.743 -0.626 -14.040 1.00 66.44 98 CYS A C 1
ATOM 777 O O . CYS A 1 98 ? -23.898 -0.671 -13.149 1.00 66.44 98 CYS A O 1
ATOM 779 N N . PHE A 1 99 ? -25.338 -1.710 -14.539 1.00 83.00 99 PHE A N 1
ATOM 780 C CA . PHE A 1 99 ? -24.878 -3.078 -14.367 1.00 83.00 99 PHE A CA 1
ATOM 781 C C . PHE A 1 99 ? -24.910 -3.768 -15.731 1.00 83.00 99 PHE A C 1
ATOM 783 O O . PHE A 1 99 ? -25.867 -3.596 -16.487 1.00 83.00 99 PHE A O 1
ATOM 790 N N . MET A 1 100 ? -23.877 -4.555 -16.014 1.00 85.00 100 MET A N 1
ATOM 791 C CA . MET A 1 100 ? -23.750 -5.397 -17.202 1.00 85.00 100 MET A CA 1
ATOM 792 C C . MET A 1 100 ? -23.440 -6.823 -16.763 1.00 85.00 100 MET A C 1
ATOM 794 O O . MET A 1 100 ? -22.847 -7.045 -15.704 1.00 85.00 100 MET A O 1
ATOM 798 N N . THR A 1 101 ? -23.840 -7.799 -17.568 1.00 91.31 101 THR A N 1
ATOM 799 C CA . THR A 1 101 ? -23.427 -9.188 -17.371 1.00 91.31 101 THR A CA 1
ATOM 800 C C . THR A 1 101 ? -21.948 -9.361 -17.720 1.00 91.31 101 THR A C 1
ATOM 802 O O . THR A 1 101 ? -21.403 -8.652 -18.564 1.00 91.31 101 THR A O 1
ATOM 805 N N . ALA A 1 102 ? -21.288 -10.348 -17.107 1.00 91.62 102 ALA A N 1
ATOM 806 C CA . ALA A 1 102 ? -19.901 -10.680 -17.442 1.00 91.62 102 ALA A CA 1
ATOM 807 C C . ALA A 1 102 ? -19.727 -11.097 -18.918 1.00 91.62 102 ALA A C 1
ATOM 809 O O . ALA A 1 102 ? -18.644 -10.930 -19.470 1.00 91.62 102 ALA A O 1
ATOM 810 N N . LEU A 1 103 ? -20.796 -11.591 -19.561 1.00 93.06 103 LEU A N 1
ATOM 811 C CA . LEU A 1 103 ? -20.812 -11.864 -20.995 1.00 93.06 103 LEU A CA 1
ATOM 812 C C . LEU A 1 103 ? -20.685 -10.562 -21.792 1.00 93.06 103 LEU A C 1
ATOM 814 O O . LEU A 1 103 ? -19.726 -10.426 -22.535 1.00 93.06 103 LEU A O 1
ATOM 818 N N . GLU A 1 104 ? -21.566 -9.579 -21.574 1.00 89.75 104 GLU A N 1
ATOM 819 C CA . GLU A 1 104 ? -21.496 -8.281 -22.267 1.00 89.75 104 GLU A CA 1
ATOM 820 C C . GLU A 1 104 ? -20.157 -7.562 -22.029 1.00 89.75 104 GLU A C 1
ATOM 822 O O . GLU A 1 104 ? -19.607 -6.971 -22.954 1.00 89.75 104 GLU A O 1
ATOM 827 N N . VAL A 1 105 ? -19.589 -7.651 -20.819 1.00 89.62 105 VAL A N 1
ATOM 828 C CA . VAL A 1 105 ? -18.246 -7.111 -20.526 1.00 89.62 105 VAL A CA 1
ATOM 829 C C . VAL A 1 105 ? -17.162 -7.850 -21.319 1.00 89.62 105 VAL A C 1
ATOM 831 O O . VAL A 1 105 ? -16.255 -7.212 -21.847 1.00 89.62 105 VAL A O 1
ATOM 834 N N . SER A 1 106 ? -17.268 -9.173 -21.475 1.00 90.62 106 SER A N 1
ATOM 835 C CA . SER A 1 106 ? -16.381 -9.951 -22.352 1.00 90.62 106 SER A CA 1
ATOM 836 C C . SER A 1 106 ? -16.570 -9.621 -23.839 1.00 90.62 106 SER A C 1
ATOM 838 O O . SER A 1 106 ? -15.681 -9.921 -24.638 1.00 90.62 106 SER A O 1
ATOM 840 N N . GLU A 1 107 ? -17.697 -9.025 -24.236 1.00 89.25 107 GLU A N 1
ATOM 841 C CA . GLU A 1 107 ? -17.909 -8.530 -25.597 1.00 89.25 107 GLU A CA 1
ATOM 842 C C . GLU A 1 107 ? -17.332 -7.130 -25.789 1.00 89.25 107 GLU A C 1
ATOM 844 O O . GLU A 1 107 ? -16.611 -6.917 -26.760 1.00 89.25 107 GLU A O 1
ATOM 849 N N . GLU A 1 108 ? -17.527 -6.217 -24.834 1.00 85.44 108 GLU A N 1
ATOM 850 C CA . GLU A 1 108 ? -16.827 -4.927 -24.820 1.00 85.44 108 GLU A CA 1
ATOM 851 C C . GLU A 1 108 ? -15.302 -5.109 -24.777 1.00 85.44 108 GLU A C 1
ATOM 853 O O . GLU A 1 108 ? -14.574 -4.374 -25.439 1.00 85.44 108 GLU A O 1
ATOM 858 N N . GLN A 1 109 ? -14.779 -6.113 -24.069 1.00 87.50 109 GLN A N 1
ATOM 859 C CA . GLN A 1 109 ? -13.337 -6.389 -24.036 1.00 87.50 109 GLN A CA 1
ATOM 860 C C . GLN A 1 109 ? -12.743 -6.786 -25.400 1.00 87.50 109 GLN A C 1
ATOM 862 O O . GLN A 1 109 ? -11.534 -6.651 -25.578 1.00 87.50 109 GLN A O 1
ATOM 867 N N . LYS A 1 110 ? -13.552 -7.171 -26.402 1.00 88.75 110 LYS A N 1
ATOM 868 C CA . LYS A 1 110 ? -13.070 -7.438 -27.775 1.00 88.75 110 LYS A CA 1
ATOM 869 C C . LYS A 1 110 ? -12.441 -6.197 -28.435 1.00 88.75 110 LYS A C 1
ATOM 871 O O . LYS A 1 110 ? -11.649 -6.346 -29.359 1.00 88.75 110 LYS A O 1
ATOM 876 N N . GLN A 1 111 ? -12.749 -4.986 -27.954 1.00 87.31 111 GLN A N 1
ATOM 877 C CA . GLN A 1 111 ? -12.163 -3.729 -28.446 1.00 87.31 111 GLN A CA 1
ATOM 878 C C . GLN A 1 111 ? -10.778 -3.399 -27.843 1.00 87.31 111 GLN A C 1
ATOM 880 O O . GLN A 1 111 ? -10.160 -2.402 -28.227 1.00 87.31 111 GLN A O 1
ATOM 885 N N . VAL A 1 112 ? -10.292 -4.198 -26.883 1.00 92.50 112 VAL A N 1
ATOM 886 C CA . VAL A 1 112 ? -8.981 -4.023 -26.237 1.00 92.50 112 VAL A CA 1
ATOM 887 C C . VAL A 1 112 ? -7.899 -4.681 -27.095 1.00 92.50 112 VAL A C 1
ATOM 889 O O . VAL A 1 112 ? -7.781 -5.902 -27.163 1.00 92.50 112 VAL A O 1
ATOM 892 N N . PHE A 1 113 ? -7.068 -3.861 -27.733 1.00 93.31 113 PHE A N 1
ATOM 893 C CA . PHE A 1 113 ? -5.892 -4.314 -28.479 1.00 93.31 113 PHE A CA 1
ATOM 894 C C . PHE A 1 113 ? -4.639 -4.381 -27.589 1.00 93.31 113 PHE A C 1
ATOM 896 O O . PHE A 1 113 ? -4.527 -3.668 -26.583 1.00 93.31 113 PHE A O 1
ATOM 903 N N . ARG A 1 114 ? -3.651 -5.190 -27.997 1.00 94.19 114 ARG A N 1
ATOM 904 C CA . ARG A 1 114 ? -2.317 -5.266 -27.376 1.00 94.19 114 ARG A CA 1
ATOM 905 C C . ARG A 1 114 ? -1.226 -4.976 -28.411 1.00 94.19 114 ARG A C 1
ATOM 907 O O . ARG A 1 114 ? -1.267 -5.484 -29.528 1.00 94.19 114 ARG A O 1
ATOM 914 N N . ILE A 1 115 ? -0.254 -4.143 -28.043 1.00 96.31 115 ILE A N 1
ATOM 915 C CA . ILE A 1 115 ? 0.846 -3.696 -28.907 1.00 96.31 115 ILE A CA 1
ATOM 916 C C . ILE A 1 115 ? 2.078 -4.569 -28.659 1.00 96.31 115 ILE A C 1
ATOM 918 O O . ILE A 1 115 ? 2.653 -4.533 -27.568 1.00 96.31 115 ILE A O 1
ATOM 922 N N . SER A 1 116 ? 2.527 -5.306 -29.677 1.00 95.56 116 SER A N 1
ATOM 923 C CA . SER A 1 116 ? 3.772 -6.084 -29.604 1.00 95.56 116 SER A CA 1
ATOM 924 C C . SER A 1 116 ? 4.967 -5.193 -29.249 1.00 95.56 116 SER A C 1
ATOM 926 O O . SER A 1 116 ? 5.200 -4.149 -29.849 1.00 95.56 116 SER A O 1
ATOM 928 N N . THR A 1 117 ? 5.787 -5.645 -28.308 1.00 95.56 117 THR A N 1
ATOM 929 C CA . THR A 1 117 ? 7.085 -5.059 -27.943 1.00 95.56 117 THR A CA 1
ATOM 930 C C . THR A 1 117 ? 8.173 -5.301 -28.996 1.00 95.56 117 THR A C 1
ATOM 932 O O . THR A 1 117 ? 9.272 -4.743 -28.900 1.00 95.56 117 THR A O 1
ATOM 935 N N . GLY A 1 118 ? 7.897 -6.145 -29.997 1.00 91.75 118 GLY A N 1
ATOM 936 C CA . GLY A 1 118 ? 8.870 -6.621 -30.973 1.00 91.75 118 GLY A CA 1
ATOM 937 C C . GLY A 1 118 ? 9.789 -7.729 -30.442 1.00 91.75 118 GLY A C 1
ATOM 938 O O . GLY A 1 118 ? 10.877 -7.911 -30.994 1.00 91.75 118 GLY A O 1
ATOM 939 N N . SER A 1 119 ? 9.401 -8.444 -29.386 1.00 94.88 119 SER A N 1
ATOM 940 C CA . SER A 1 119 ? 10.136 -9.574 -28.804 1.00 94.88 119 SER A CA 1
ATOM 941 C C . SER A 1 119 ? 9.122 -10.603 -28.317 1.00 94.88 119 SER A C 1
ATOM 943 O O . SER A 1 119 ? 8.353 -10.316 -27.404 1.00 94.88 119 SER A O 1
ATOM 945 N N . ALA A 1 120 ? 9.125 -11.798 -28.908 1.00 94.69 120 ALA A N 1
ATOM 946 C CA . ALA A 1 120 ? 8.181 -12.863 -28.572 1.00 94.69 120 ALA A CA 1
ATOM 947 C C . ALA A 1 120 ? 8.226 -13.234 -27.078 1.00 94.69 120 ALA A C 1
ATOM 949 O O . ALA A 1 120 ? 7.183 -13.466 -26.472 1.00 94.69 120 ALA A O 1
ATOM 950 N N . ASN A 1 121 ? 9.410 -13.206 -26.458 1.00 95.25 121 ASN A N 1
ATOM 951 C CA . ASN A 1 121 ? 9.581 -13.458 -25.026 1.00 95.25 121 ASN A CA 1
ATOM 952 C C . ASN A 1 121 ? 8.911 -12.381 -24.152 1.00 95.25 121 ASN A C 1
ATOM 954 O O . ASN A 1 121 ? 8.321 -12.701 -23.123 1.00 95.25 121 ASN A O 1
ATOM 958 N N . LEU A 1 122 ? 8.982 -11.104 -24.547 1.00 95.31 122 LEU A N 1
ATOM 959 C CA . LEU A 1 122 ? 8.334 -10.012 -23.811 1.00 95.31 122 LEU A CA 1
ATOM 960 C C . LEU A 1 122 ? 6.832 -9.926 -24.089 1.00 95.31 122 LEU A C 1
ATOM 962 O O . LEU A 1 122 ? 6.075 -9.576 -23.190 1.00 95.31 122 LEU A O 1
ATOM 966 N N . ASP A 1 123 ? 6.395 -10.273 -25.297 1.00 95.31 123 ASP A N 1
ATOM 967 C CA . ASP A 1 123 ? 4.972 -10.329 -25.638 1.00 95.31 123 ASP A CA 1
ATOM 968 C C . ASP A 1 123 ? 4.293 -11.482 -24.891 1.00 95.31 123 ASP A C 1
ATOM 970 O O . ASP A 1 123 ? 3.221 -11.294 -24.323 1.00 95.31 123 ASP A O 1
ATOM 974 N N . LYS A 1 124 ? 4.970 -12.633 -24.774 1.00 94.44 124 LYS A N 1
ATOM 975 C CA . LYS A 1 124 ? 4.574 -13.748 -23.902 1.00 94.44 124 LYS A CA 1
ATOM 976 C C . LYS A 1 124 ? 4.497 -13.329 -22.427 1.00 94.44 124 LYS A C 1
ATOM 978 O O . LYS A 1 124 ? 3.513 -13.654 -21.776 1.00 94.44 124 LYS A O 1
ATOM 983 N N . LEU A 1 125 ? 5.488 -12.592 -21.911 1.00 95.19 125 LEU A N 1
ATOM 984 C CA . LEU A 1 125 ? 5.487 -12.061 -20.534 1.00 95.19 125 LEU A CA 1
ATOM 985 C C . LEU A 1 125 ? 4.303 -11.109 -20.253 1.00 95.19 125 LEU A C 1
ATOM 987 O O . LEU A 1 125 ? 3.939 -10.908 -19.098 1.00 95.19 125 LEU A O 1
ATOM 991 N N . LEU A 1 126 ? 3.733 -10.499 -21.295 1.00 94.62 126 LEU A N 1
ATOM 992 C CA . LEU A 1 126 ? 2.661 -9.502 -21.223 1.00 94.62 126 LEU A CA 1
ATOM 993 C C . LEU A 1 126 ? 1.300 -10.020 -21.735 1.00 94.62 126 LEU A C 1
ATOM 995 O O . LEU A 1 126 ? 0.411 -9.213 -21.990 1.00 94.62 126 LEU A O 1
ATOM 999 N N . GLY A 1 127 ? 1.117 -11.327 -21.952 1.00 90.38 127 GLY A N 1
ATOM 1000 C CA . GLY A 1 127 ? -0.158 -11.868 -22.454 1.00 90.38 127 GLY A CA 1
ATOM 1001 C C . GLY A 1 127 ? -0.551 -11.391 -23.865 1.00 90.38 127 GLY A C 1
ATOM 1002 O O . GLY A 1 127 ? -1.737 -11.323 -24.195 1.00 90.38 127 GLY A O 1
ATOM 1003 N N . GLY A 1 128 ? 0.431 -11.028 -24.697 1.00 90.31 128 GLY A N 1
ATOM 1004 C CA . GLY A 1 128 ? 0.257 -10.559 -26.079 1.00 90.31 128 GLY A CA 1
ATOM 1005 C C . GLY A 1 128 ? 0.902 -9.203 -26.392 1.00 90.31 128 GLY A C 1
ATOM 1006 O O . GLY A 1 128 ? 1.006 -8.845 -27.562 1.00 90.31 128 GLY A O 1
ATOM 1007 N N . GLY A 1 129 ? 1.356 -8.452 -25.383 1.00 93.94 129 GLY A N 1
ATOM 1008 C CA . GLY A 1 129 ? 2.019 -7.154 -25.559 1.00 93.94 129 GLY A CA 1
ATOM 1009 C C . GLY A 1 129 ? 1.460 -6.067 -24.637 1.00 93.94 129 GLY A C 1
ATOM 1010 O O . GLY A 1 129 ? 0.740 -6.350 -23.686 1.00 93.94 129 GLY A O 1
ATOM 1011 N N . VAL A 1 130 ? 1.796 -4.803 -24.900 1.00 96.44 130 VAL A N 1
ATOM 1012 C CA . VAL A 1 130 ? 1.345 -3.665 -24.080 1.00 96.44 130 VAL A CA 1
ATOM 1013 C C . VAL A 1 130 ? -0.129 -3.369 -24.349 1.00 96.44 130 VAL A C 1
ATOM 1015 O O . VAL A 1 130 ? -0.515 -3.052 -25.471 1.00 96.44 130 VAL A O 1
ATOM 1018 N N . GLU A 1 131 ? -0.942 -3.466 -23.308 1.00 95.25 131 GLU A N 1
ATOM 1019 C CA . GLU A 1 131 ? -2.401 -3.427 -23.374 1.00 95.25 131 GLU A CA 1
ATOM 1020 C C . GLU A 1 131 ? -2.999 -2.009 -23.409 1.00 95.25 131 GLU A C 1
ATOM 1022 O O . GLU A 1 131 ? -2.448 -1.067 -22.833 1.00 95.25 131 GLU A O 1
ATOM 1027 N N . SER A 1 132 ? -4.138 -1.868 -24.093 1.00 95.12 132 SER A N 1
ATOM 1028 C CA . SER A 1 132 ? -4.955 -0.647 -24.161 1.00 95.12 132 SER A CA 1
ATOM 1029 C C . SER A 1 132 ? -5.953 -0.530 -22.998 1.00 95.12 132 SER A C 1
ATOM 1031 O O . SER A 1 132 ? -6.243 -1.506 -22.319 1.00 95.12 132 SER A O 1
ATOM 1033 N N . MET A 1 133 ? -6.424 0.689 -22.698 1.00 94.75 133 MET A N 1
ATOM 1034 C CA . MET A 1 133 ? -7.207 1.007 -21.481 1.00 94.75 133 MET A CA 1
ATOM 1035 C C . MET A 1 133 ? -6.492 0.689 -20.145 1.00 94.75 133 MET A C 1
ATOM 1037 O O . MET A 1 133 ? -7.112 0.653 -19.082 1.00 94.75 133 MET A O 1
ATOM 1041 N N . SER A 1 134 ? -5.177 0.460 -20.193 1.00 95.81 134 SER A N 1
ATOM 1042 C CA . SER A 1 134 ? -4.387 -0.136 -19.114 1.00 95.81 134 SER A CA 1
ATOM 1043 C C . SER A 1 134 ? -3.045 0.591 -18.958 1.00 95.81 134 SER A C 1
ATOM 1045 O O . SER A 1 134 ? -2.431 1.021 -19.942 1.00 95.81 134 SER A O 1
ATOM 1047 N N . ILE A 1 135 ? -2.568 0.749 -17.715 1.00 98.06 135 ILE A N 1
ATOM 1048 C CA . ILE A 1 135 ? -1.270 1.380 -17.422 1.00 98.06 135 ILE A CA 1
ATOM 1049 C C . ILE A 1 135 ? -0.205 0.306 -17.195 1.00 98.06 135 ILE A C 1
ATOM 1051 O O . ILE A 1 135 ? -0.137 -0.329 -16.138 1.00 98.06 135 ILE A O 1
ATOM 1055 N N . THR A 1 136 ? 0.704 0.181 -18.161 1.00 98.00 136 THR A N 1
ATOM 1056 C CA . THR A 1 136 ? 1.901 -0.658 -18.059 1.00 98.00 136 THR A CA 1
ATOM 1057 C C . THR A 1 136 ? 3.082 0.155 -17.524 1.00 98.00 136 THR A C 1
ATOM 1059 O O . THR A 1 136 ? 3.560 1.105 -18.150 1.00 98.00 136 THR A O 1
ATOM 1062 N N . GLN A 1 137 ? 3.601 -0.238 -16.362 1.00 97.62 137 GLN A N 1
ATOM 1063 C CA . GLN A 1 137 ? 4.790 0.339 -15.742 1.00 97.62 137 GLN A CA 1
ATOM 1064 C C . GLN A 1 137 ? 6.030 -0.509 -16.022 1.00 97.62 137 GLN A C 1
ATOM 1066 O O . GLN A 1 137 ? 6.097 -1.674 -15.636 1.00 97.62 137 GLN A O 1
ATOM 1071 N N . VAL A 1 138 ? 7.077 0.118 -16.561 1.00 96.81 138 VAL A N 1
ATOM 1072 C CA . VAL A 1 138 ? 8.393 -0.511 -16.747 1.00 96.81 138 VAL A CA 1
ATOM 1073 C C . VAL A 1 138 ? 9.439 0.196 -15.887 1.00 96.81 138 VAL A C 1
ATOM 1075 O O . VAL A 1 138 ? 9.735 1.380 -16.075 1.00 96.81 138 VAL A O 1
ATOM 1078 N N . PHE A 1 139 ? 10.037 -0.522 -14.936 1.00 95.75 139 PHE A N 1
ATOM 1079 C CA . PHE A 1 139 ? 11.018 0.041 -14.005 1.00 95.75 139 PHE A CA 1
ATOM 1080 C C . PHE A 1 139 ? 12.307 -0.774 -13.926 1.00 95.75 139 PHE A C 1
ATOM 1082 O O . PHE A 1 139 ? 12.359 -1.934 -14.306 1.00 95.75 139 PHE A O 1
ATOM 1089 N N . GLY A 1 140 ? 13.394 -0.149 -13.480 1.00 92.44 140 GLY A N 1
ATOM 1090 C CA . GLY A 1 140 ? 14.719 -0.771 -13.506 1.00 92.44 140 GLY A CA 1
ATOM 1091 C C . GLY A 1 140 ? 15.844 0.229 -13.276 1.00 92.44 140 GLY A C 1
ATOM 1092 O O . GLY A 1 140 ? 15.619 1.447 -13.231 1.00 92.44 140 GLY A O 1
ATOM 1093 N N . GLU A 1 141 ? 17.067 -0.280 -13.180 1.00 89.00 141 GLU A N 1
ATOM 1094 C CA . GLU A 1 141 ? 18.279 0.521 -12.997 1.00 89.00 141 GLU A CA 1
ATOM 1095 C C . GLU A 1 141 ? 18.612 1.411 -14.214 1.00 89.00 141 GLU A C 1
ATOM 1097 O O . GLU A 1 141 ? 17.941 1.400 -15.258 1.00 89.00 141 GLU A O 1
ATOM 1102 N N . SER A 1 142 ? 19.670 2.217 -14.086 1.00 87.19 142 SER A N 1
ATOM 1103 C CA . SER A 1 142 ? 20.248 2.929 -15.229 1.00 87.19 142 SER A CA 1
ATOM 1104 C C . SER A 1 142 ? 20.851 1.931 -16.228 1.00 87.19 142 SER A C 1
ATOM 1106 O O . SER A 1 142 ? 21.453 0.932 -15.844 1.00 87.19 142 SER A O 1
ATOM 1108 N N . GLY A 1 143 ? 20.646 2.156 -17.529 1.00 87.00 143 GLY A N 1
ATOM 1109 C CA . GLY A 1 143 ? 21.093 1.236 -18.588 1.00 87.00 143 GLY A CA 1
ATOM 1110 C C . GLY A 1 143 ? 20.337 -0.104 -18.685 1.00 87.00 143 GLY A C 1
ATOM 1111 O O . GLY A 1 143 ? 20.671 -0.923 -19.549 1.00 87.00 143 GLY A O 1
ATOM 1112 N N . ALA A 1 144 ? 19.308 -0.333 -17.855 1.00 90.50 144 ALA A N 1
ATOM 1113 C CA . ALA A 1 144 ? 18.507 -1.562 -17.871 1.00 90.50 144 ALA A CA 1
ATOM 1114 C C . ALA A 1 144 ? 17.655 -1.731 -19.145 1.00 90.50 144 ALA A C 1
ATOM 1116 O O . ALA A 1 144 ? 17.416 -2.857 -19.558 1.00 90.50 144 ALA A O 1
ATOM 1117 N N . GLY A 1 145 ? 17.263 -0.636 -19.812 1.00 92.12 145 GLY A N 1
ATOM 1118 C CA . GLY A 1 145 ? 16.613 -0.690 -21.134 1.00 92.12 145 GLY A CA 1
ATOM 1119 C C . GLY A 1 145 ? 15.280 0.044 -21.284 1.00 92.12 145 GLY A C 1
ATOM 1120 O O . GLY A 1 145 ? 14.778 0.085 -22.398 1.00 92.12 145 GLY A O 1
ATOM 1121 N N . LYS A 1 146 ? 14.741 0.663 -20.222 1.00 95.56 146 LYS A N 1
ATOM 1122 C CA . LYS A 1 146 ? 13.424 1.348 -20.192 1.00 95.56 146 LYS A CA 1
ATOM 1123 C C . LYS A 1 146 ? 13.105 2.157 -21.467 1.00 95.56 146 LYS A C 1
ATOM 1125 O O . LYS A 1 146 ? 12.240 1.768 -22.245 1.00 95.56 146 LYS A O 1
ATOM 1130 N N . THR A 1 147 ? 13.896 3.191 -21.756 1.00 95.56 147 THR A N 1
ATOM 1131 C CA . THR A 1 147 ? 13.768 4.039 -22.958 1.00 95.56 147 THR A CA 1
ATOM 1132 C C . THR A 1 147 ? 13.982 3.287 -24.282 1.00 95.56 147 THR A C 1
ATOM 1134 O O . THR A 1 147 ? 13.551 3.739 -25.332 1.00 95.56 147 THR A O 1
ATOM 1137 N N . GLN A 1 148 ? 14.665 2.136 -24.292 1.00 95.81 148 GLN A N 1
ATOM 1138 C CA . GLN A 1 148 ? 14.831 1.320 -25.507 1.00 95.81 148 GLN A CA 1
ATOM 1139 C C . GLN A 1 148 ? 13.590 0.468 -25.807 1.00 95.81 148 GLN A C 1
ATOM 1141 O O . GLN A 1 148 ? 13.288 0.264 -26.981 1.00 95.81 148 GLN A O 1
ATOM 1146 N N . ILE A 1 149 ? 12.852 0.033 -24.779 1.00 97.00 149 ILE A N 1
ATOM 1147 C CA . ILE A 1 149 ? 11.509 -0.546 -24.937 1.00 97.00 149 ILE A CA 1
ATOM 1148 C C . ILE A 1 149 ? 10.565 0.544 -25.462 1.00 97.00 149 ILE A C 1
ATOM 1150 O O . ILE A 1 149 ? 9.972 0.366 -26.521 1.00 97.00 149 ILE A O 1
ATOM 1154 N N . ALA A 1 150 ? 10.543 1.720 -24.824 1.00 97.44 150 ALA A N 1
ATOM 1155 C CA . ALA A 1 150 ? 9.751 2.870 -25.269 1.00 97.44 150 ALA A CA 1
ATOM 1156 C C . ALA A 1 150 ? 10.031 3.272 -26.736 1.00 97.44 150 ALA A C 1
ATOM 1158 O O . ALA A 1 150 ? 9.107 3.352 -27.541 1.00 97.44 150 ALA A O 1
ATOM 1159 N N . HIS A 1 151 ? 11.301 3.433 -27.129 1.00 97.56 151 HIS A N 1
ATOM 1160 C CA . HIS A 1 151 ? 11.694 3.697 -28.523 1.00 97.56 151 HIS A CA 1
ATOM 1161 C C . HIS A 1 151 ? 11.339 2.567 -29.507 1.00 97.56 151 HIS A C 1
ATOM 1163 O O . HIS A 1 151 ? 11.224 2.832 -30.701 1.00 97.56 151 HIS A O 1
ATOM 1169 N N . THR A 1 152 ? 11.200 1.317 -29.051 1.00 97.44 152 THR A N 1
ATOM 1170 C CA . THR A 1 152 ? 10.782 0.201 -29.921 1.00 97.44 152 THR A CA 1
ATOM 1171 C C . THR A 1 152 ? 9.262 0.198 -30.102 1.00 97.44 152 THR A C 1
ATOM 1173 O O . THR A 1 152 ? 8.779 0.021 -31.221 1.00 97.44 152 THR A O 1
ATOM 1176 N N . LEU A 1 153 ? 8.515 0.499 -29.036 1.00 97.62 153 LEU A N 1
ATOM 1177 C CA . LEU A 1 153 ? 7.058 0.673 -29.052 1.00 97.62 153 LEU A CA 1
ATOM 1178 C C . LEU A 1 153 ? 6.607 1.884 -29.886 1.00 97.62 153 LEU A C 1
ATOM 1180 O O . LEU A 1 153 ? 5.586 1.805 -30.556 1.00 97.62 153 LEU A O 1
ATOM 1184 N N . CYS A 1 154 ? 7.420 2.946 -29.971 1.00 97.62 154 CYS A N 1
ATOM 1185 C CA . CYS A 1 154 ? 7.206 4.061 -30.912 1.00 97.62 154 CYS A CA 1
ATOM 1186 C C . CYS A 1 154 ? 7.086 3.627 -32.387 1.00 97.62 154 CYS A C 1
ATOM 1188 O O . CYS A 1 154 ? 6.542 4.376 -33.194 1.00 97.62 154 CYS A O 1
ATOM 1190 N N . VAL A 1 155 ? 7.641 2.462 -32.746 1.00 97.31 155 VAL A N 1
ATOM 1191 C CA . VAL A 1 155 ? 7.618 1.914 -34.111 1.00 97.31 155 VAL A CA 1
ATOM 1192 C C . VAL A 1 155 ? 6.619 0.771 -34.235 1.00 97.31 155 VAL A C 1
ATOM 1194 O O . VAL A 1 155 ? 5.853 0.742 -35.187 1.00 97.31 155 VAL A O 1
ATOM 1197 N N . THR A 1 156 ? 6.600 -0.162 -33.283 1.00 96.62 156 THR A N 1
ATOM 1198 C CA . THR A 1 156 ? 5.710 -1.337 -33.337 1.00 96.62 156 THR A CA 1
ATOM 1199 C C . THR A 1 156 ? 4.234 -0.985 -33.145 1.00 96.62 156 THR A C 1
ATOM 1201 O O . THR A 1 156 ? 3.396 -1.637 -33.754 1.00 96.62 156 THR A O 1
ATOM 1204 N N . ALA A 1 157 ? 3.905 0.108 -32.444 1.00 96.69 157 ALA A N 1
ATOM 1205 C CA . ALA A 1 157 ? 2.548 0.668 -32.426 1.00 96.69 157 ALA A CA 1
ATOM 1206 C C . ALA A 1 157 ? 2.058 1.158 -33.806 1.00 96.69 157 ALA A C 1
ATOM 1208 O O . ALA A 1 157 ? 0.866 1.352 -33.998 1.00 96.69 157 ALA A O 1
ATOM 1209 N N . GLN A 1 158 ? 2.948 1.354 -34.783 1.00 95.81 158 GLN A N 1
ATOM 1210 C CA . GLN A 1 158 ? 2.581 1.762 -36.146 1.00 95.81 158 GLN A CA 1
ATOM 1211 C C . GLN A 1 158 ? 2.440 0.575 -37.111 1.00 95.81 158 GLN A C 1
ATOM 1213 O O . GLN A 1 158 ? 2.200 0.782 -38.298 1.00 95.81 158 GLN A O 1
ATOM 1218 N N . ILE A 1 159 ? 2.642 -0.658 -36.635 1.00 94.00 159 ILE A N 1
ATOM 1219 C CA . ILE A 1 159 ? 2.580 -1.868 -37.459 1.00 94.00 159 ILE A CA 1
ATOM 1220 C C . ILE A 1 159 ? 1.199 -2.508 -37.269 1.00 94.00 159 ILE A C 1
ATOM 1222 O O . ILE A 1 159 ? 0.881 -2.880 -36.138 1.00 94.00 159 ILE A O 1
ATOM 1226 N N . PRO A 1 160 ? 0.393 -2.671 -38.334 1.00 90.62 160 PRO A N 1
ATOM 1227 C CA . PRO A 1 160 ? -0.853 -3.413 -38.238 1.00 90.62 160 PRO A CA 1
ATOM 1228 C C . PRO A 1 160 ? -0.583 -4.905 -37.997 1.00 90.62 160 PRO A C 1
ATOM 1230 O O . PRO A 1 160 ? 0.334 -5.495 -38.575 1.00 90.62 160 PRO A O 1
ATOM 1233 N N . THR A 1 161 ? -1.404 -5.520 -37.154 1.00 85.25 161 THR A N 1
ATOM 1234 C CA . THR A 1 161 ? -1.416 -6.960 -36.856 1.00 85.25 161 THR A CA 1
ATOM 1235 C C . THR A 1 161 ? -2.866 -7.454 -36.778 1.00 85.25 161 THR A C 1
ATOM 1237 O O . THR A 1 161 ? -3.807 -6.667 -36.883 1.00 85.25 161 THR A O 1
ATOM 1240 N N . ASN A 1 162 ? -3.086 -8.763 -36.634 1.00 76.19 162 ASN A N 1
ATOM 1241 C CA . ASN A 1 162 ? -4.438 -9.332 -36.592 1.00 76.19 162 ASN A CA 1
ATOM 1242 C C . ASN A 1 162 ? -5.264 -8.700 -35.450 1.00 76.19 162 ASN A C 1
ATOM 1244 O O . ASN A 1 162 ? -4.949 -8.908 -34.280 1.00 76.19 162 ASN A O 1
ATOM 1248 N N . GLY A 1 163 ? -6.310 -7.939 -35.794 1.00 75.69 163 GLY A N 1
ATOM 1249 C CA . GLY A 1 163 ? -7.152 -7.212 -34.832 1.00 75.69 163 GLY A CA 1
ATOM 1250 C C . GLY A 1 163 ? -6.610 -5.851 -34.364 1.00 75.69 163 GLY A C 1
ATOM 1251 O O . GLY A 1 163 ? -7.205 -5.239 -33.483 1.00 75.69 163 GLY A O 1
ATOM 1252 N N . TYR A 1 164 ? -5.507 -5.349 -34.932 1.00 89.00 164 TYR A N 1
ATOM 1253 C CA . TYR A 1 164 ? -4.922 -4.055 -34.570 1.00 89.00 164 TYR A CA 1
ATOM 1254 C C . TYR A 1 164 ? -4.470 -3.272 -35.818 1.00 89.00 164 TYR A C 1
ATOM 1256 O O . TYR A 1 164 ? -3.544 -3.709 -36.499 1.00 89.00 164 TYR A O 1
ATOM 1264 N N . PRO A 1 165 ? -5.053 -2.096 -36.122 1.00 86.75 165 PRO A N 1
ATOM 1265 C CA . PRO A 1 165 ? -4.735 -1.346 -37.344 1.00 86.75 165 PRO A CA 1
ATOM 1266 C C . PRO A 1 165 ? -3.407 -0.567 -37.283 1.00 86.75 165 PRO A C 1
ATOM 1268 O O . PRO A 1 165 ? -2.989 0.013 -38.282 1.00 86.75 165 PRO A O 1
ATOM 1271 N N . GLY A 1 166 ? -2.737 -0.530 -36.125 1.00 91.69 166 GLY A N 1
ATOM 1272 C CA . GLY A 1 166 ? -1.649 0.413 -35.860 1.00 91.69 166 GLY A CA 1
ATOM 1273 C C . GLY A 1 166 ? -2.151 1.833 -35.558 1.00 91.69 166 GLY A C 1
ATOM 1274 O O . GLY A 1 166 ? -3.349 2.115 -35.568 1.00 91.69 166 GLY A O 1
ATOM 1275 N N . GLY A 1 167 ? -1.229 2.745 -35.246 1.00 93.75 167 GLY A N 1
ATOM 1276 C CA . GLY A 1 167 ? -1.528 4.164 -35.066 1.00 93.75 167 GLY A CA 1
ATOM 1277 C C . GLY A 1 167 ? -0.361 5.008 -34.551 1.00 93.75 167 GLY A C 1
ATOM 1278 O O . GLY A 1 167 ? 0.729 4.520 -34.249 1.00 93.75 167 GLY A O 1
ATOM 1279 N N . LYS A 1 168 ? -0.609 6.314 -34.449 1.00 95.81 168 LYS A N 1
ATOM 1280 C CA . LYS A 1 168 ? 0.320 7.338 -33.960 1.00 95.81 168 LYS A CA 1
ATOM 1281 C C . LYS A 1 168 ? 0.622 7.181 -32.469 1.00 95.81 168 LYS A C 1
ATOM 1283 O O . LYS A 1 168 ? -0.160 6.619 -31.692 1.00 95.81 168 LYS A O 1
ATOM 1288 N N . VAL A 1 169 ? 1.761 7.741 -32.063 1.00 97.44 169 VAL A N 1
ATOM 1289 C CA . VAL A 1 169 ? 2.298 7.647 -30.699 1.00 97.44 169 VAL A CA 1
ATOM 1290 C C . VAL A 1 169 ? 2.571 9.043 -30.143 1.00 97.44 169 VAL A C 1
ATOM 1292 O O . VAL A 1 169 ? 3.167 9.874 -30.828 1.00 97.44 169 VAL A O 1
ATOM 1295 N N . MET A 1 170 ? 2.192 9.294 -28.888 1.00 97.38 170 MET A N 1
ATOM 1296 C CA . MET A 1 170 ? 2.636 10.478 -28.140 1.00 97.38 170 MET A CA 1
ATOM 1297 C C . MET A 1 170 ? 3.724 10.106 -27.128 1.00 97.38 170 MET A C 1
ATOM 1299 O O . MET A 1 170 ? 3.567 9.162 -26.356 1.00 97.38 170 MET A O 1
ATOM 1303 N N . PHE A 1 171 ? 4.815 10.870 -27.105 1.00 97.94 171 PHE A N 1
ATOM 1304 C CA . PHE A 1 171 ? 5.957 10.682 -26.210 1.00 97.94 171 PHE A CA 1
ATOM 1305 C C . PHE A 1 171 ? 6.174 11.934 -25.351 1.00 97.94 171 PHE A C 1
ATOM 1307 O O . PHE A 1 171 ? 6.548 12.990 -25.864 1.00 97.94 171 PHE A O 1
ATOM 1314 N N . ILE A 1 172 ? 5.981 11.808 -24.037 1.00 97.75 172 ILE A N 1
ATOM 1315 C CA . ILE A 1 172 ? 6.320 12.838 -23.050 1.00 97.75 172 ILE A CA 1
ATOM 1316 C C . ILE A 1 172 ? 7.660 12.473 -22.404 1.00 97.75 172 ILE A C 1
ATOM 1318 O O . ILE A 1 172 ? 7.752 11.530 -21.616 1.00 97.75 172 ILE A O 1
ATOM 1322 N N . ASP A 1 173 ? 8.695 13.242 -22.734 1.00 97.00 173 ASP A N 1
ATOM 1323 C CA . ASP A 1 173 ? 10.047 13.101 -22.189 1.00 97.00 173 ASP A CA 1
ATOM 1324 C C . ASP A 1 173 ? 10.254 14.061 -21.008 1.00 97.00 173 ASP A C 1
ATOM 1326 O O . ASP A 1 173 ? 9.913 15.248 -21.072 1.00 97.00 173 ASP A O 1
ATOM 1330 N N . THR A 1 174 ? 10.832 13.555 -19.921 1.00 95.31 174 THR A N 1
ATOM 1331 C CA . THR A 1 174 ? 11.197 14.336 -18.731 1.00 95.31 174 THR A CA 1
ATOM 1332 C C . THR A 1 174 ? 12.705 14.351 -18.453 1.00 95.31 174 THR A C 1
ATOM 1334 O O . THR A 1 174 ? 13.179 15.164 -17.660 1.00 95.31 174 THR A O 1
ATOM 1337 N N . GLU A 1 175 ? 13.485 13.498 -19.124 1.00 88.19 175 GLU A N 1
ATOM 1338 C CA . GLU A 1 175 ? 14.922 13.280 -18.884 1.00 88.19 175 GLU A CA 1
ATOM 1339 C C . GLU A 1 175 ? 15.805 13.663 -20.094 1.00 88.19 175 GLU A C 1
ATOM 1341 O O . GLU A 1 175 ? 17.033 13.620 -20.012 1.00 88.19 175 GLU A O 1
ATOM 1346 N N . HIS A 1 176 ? 15.198 14.106 -21.201 1.00 91.81 176 HIS A N 1
ATOM 1347 C CA . HIS A 1 176 ? 15.833 14.413 -22.487 1.00 91.81 176 HIS A CA 1
ATOM 1348 C C . HIS A 1 176 ? 16.559 13.200 -23.092 1.00 91.81 176 HIS A C 1
ATOM 1350 O O . HIS A 1 176 ? 17.708 13.289 -23.550 1.00 91.81 176 HIS A O 1
ATOM 1356 N N . THR A 1 177 ? 15.889 12.050 -23.091 1.00 91.00 177 THR A N 1
ATOM 1357 C CA . THR A 1 177 ? 16.396 10.748 -23.550 1.00 91.00 177 THR A CA 1
ATOM 1358 C C . THR A 1 177 ? 15.874 10.336 -24.931 1.00 91.00 177 THR A C 1
ATOM 1360 O O . THR A 1 177 ? 16.476 9.449 -25.546 1.00 91.00 177 THR A O 1
ATOM 1363 N N . PHE A 1 178 ? 14.839 10.999 -25.464 1.00 95.19 178 PHE A N 1
ATOM 1364 C CA . PHE A 1 178 ? 14.281 10.721 -26.791 1.00 95.19 178 PHE A CA 1
ATOM 1365 C C . PHE A 1 178 ? 15.300 10.985 -27.912 1.00 95.19 178 PHE A C 1
ATOM 1367 O O . PHE A 1 178 ? 15.937 12.042 -27.948 1.00 95.19 178 PHE A O 1
ATOM 1374 N N . ARG A 1 179 ? 15.499 10.034 -28.834 1.00 94.00 179 ARG A N 1
ATOM 1375 C CA . ARG A 1 179 ? 16.478 10.155 -29.937 1.00 94.00 179 ARG A CA 1
ATOM 1376 C C . ARG A 1 179 ? 15.900 9.618 -31.258 1.00 94.00 179 ARG A C 1
ATOM 1378 O O . ARG A 1 179 ? 15.892 8.395 -31.435 1.00 94.00 179 ARG A O 1
ATOM 1385 N N . PRO A 1 180 ? 15.488 10.488 -32.205 1.00 94.88 180 PRO A N 1
ATOM 1386 C CA . PRO A 1 180 ? 14.930 10.094 -33.507 1.00 94.88 180 PRO A CA 1
ATOM 1387 C C . PRO A 1 180 ? 15.775 9.072 -34.282 1.00 94.88 180 PRO A C 1
ATOM 1389 O O . PRO A 1 180 ? 15.247 8.156 -34.905 1.00 94.88 180 PRO A O 1
ATOM 1392 N N . GLU A 1 181 ? 17.101 9.151 -34.189 1.00 94.44 181 GLU A N 1
ATOM 1393 C CA . GLU A 1 181 ? 18.037 8.228 -34.840 1.00 94.44 181 GLU A CA 1
ATOM 1394 C C . GLU A 1 181 ? 17.889 6.784 -34.329 1.00 94.44 181 GLU A C 1
ATOM 1396 O O . GLU A 1 181 ? 18.111 5.833 -35.081 1.00 94.44 181 GLU A O 1
ATOM 1401 N N . ARG A 1 182 ? 17.469 6.584 -33.069 1.00 94.44 182 ARG A N 1
ATOM 1402 C CA . ARG A 1 182 ? 17.157 5.243 -32.547 1.00 94.44 182 ARG A CA 1
ATOM 1403 C C . ARG A 1 182 ? 15.838 4.728 -33.127 1.00 94.44 182 ARG A C 1
ATOM 1405 O O . ARG A 1 182 ? 15.795 3.552 -33.471 1.00 94.44 182 ARG A O 1
ATOM 1412 N N . ILE A 1 183 ? 14.836 5.593 -33.315 1.00 96.38 183 ILE A N 1
ATOM 1413 C CA . ILE A 1 183 ? 13.571 5.254 -33.993 1.00 96.38 183 ILE A CA 1
ATOM 1414 C C . ILE A 1 183 ? 13.850 4.795 -35.431 1.00 96.38 183 ILE A C 1
ATOM 1416 O O . ILE A 1 183 ? 13.437 3.703 -35.810 1.00 96.38 183 ILE A O 1
ATOM 1420 N N . ARG A 1 184 ? 14.657 5.548 -36.197 1.00 96.62 184 ARG A N 1
ATOM 1421 C CA . ARG A 1 184 ? 15.090 5.168 -37.560 1.00 96.62 184 ARG A CA 1
ATOM 1422 C C . ARG A 1 184 ? 15.741 3.783 -37.611 1.00 96.62 184 ARG A C 1
ATOM 1424 O O . ARG A 1 184 ? 15.434 2.980 -38.487 1.00 96.62 184 ARG A O 1
ATOM 1431 N N . HIS A 1 185 ? 16.616 3.465 -36.654 1.00 95.31 185 HIS A N 1
ATOM 1432 C CA . HIS A 1 185 ? 17.262 2.148 -36.592 1.00 95.31 185 HIS A CA 1
ATOM 1433 C C . HIS A 1 185 ? 16.289 1.004 -36.259 1.00 95.31 185 HIS A C 1
ATOM 1435 O O . HIS A 1 185 ? 16.524 -0.122 -36.696 1.00 95.31 185 HIS A O 1
ATOM 1441 N N . VAL A 1 186 ? 15.200 1.268 -35.527 1.00 96.12 186 VAL A N 1
ATOM 1442 C CA . VAL A 1 186 ? 14.114 0.295 -35.317 1.00 96.12 186 VAL A CA 1
ATOM 1443 C C . VAL A 1 186 ? 13.233 0.184 -36.570 1.00 96.12 186 VAL A C 1
ATOM 1445 O O . VAL A 1 186 ? 12.959 -0.931 -36.999 1.00 96.12 186 VAL A O 1
ATOM 1448 N N . ALA A 1 187 ? 12.871 1.296 -37.219 1.00 96.12 187 ALA A N 1
ATOM 1449 C CA . ALA A 1 187 ? 12.091 1.306 -38.464 1.00 96.12 187 ALA A CA 1
ATOM 1450 C C . ALA A 1 187 ? 12.736 0.441 -39.563 1.00 96.12 187 ALA A C 1
ATOM 1452 O O . ALA A 1 187 ? 12.076 -0.429 -40.131 1.00 96.12 187 ALA A O 1
ATOM 1453 N N . ARG A 1 188 ? 14.059 0.575 -39.764 1.00 95.00 188 ARG A N 1
ATOM 1454 C CA . ARG A 1 188 ? 14.848 -0.260 -40.695 1.00 95.00 188 ARG A CA 1
ATOM 1455 C C . ARG A 1 188 ? 14.738 -1.762 -40.437 1.00 95.00 188 ARG A C 1
ATOM 1457 O O . ARG A 1 188 ? 14.819 -2.540 -41.378 1.00 95.00 188 ARG A O 1
ATOM 1464 N N . ARG A 1 189 ? 14.584 -2.192 -39.180 1.00 94.50 189 ARG A N 1
ATOM 1465 C CA . ARG A 1 189 ? 14.429 -3.617 -38.843 1.00 94.50 189 ARG A CA 1
ATOM 1466 C C . ARG A 1 189 ? 13.089 -4.175 -39.329 1.00 94.50 189 ARG A C 1
ATOM 1468 O O . ARG A 1 189 ? 13.031 -5.357 -39.649 1.00 94.50 189 ARG A O 1
ATOM 1475 N N . PHE A 1 190 ? 12.041 -3.358 -39.302 1.00 93.75 190 PHE A N 1
ATOM 1476 C CA . PHE A 1 190 ? 10.685 -3.728 -39.709 1.00 93.75 190 PHE A CA 1
ATOM 1477 C C . PHE A 1 190 ? 10.385 -3.304 -41.160 1.00 93.75 190 PHE A C 1
ATOM 1479 O O . PHE A 1 190 ? 9.233 -3.307 -41.573 1.00 93.75 190 PHE A O 1
ATOM 1486 N N . SER A 1 191 ? 11.419 -2.938 -41.931 1.00 95.06 191 SER A N 1
ATOM 1487 C CA . SER A 1 191 ? 11.324 -2.488 -43.330 1.00 95.06 191 SER A CA 1
ATOM 1488 C C . SER A 1 191 ? 10.404 -1.275 -43.560 1.00 95.06 191 SER A C 1
ATOM 1490 O O . SER A 1 191 ? 9.902 -1.077 -44.663 1.00 95.06 191 SER A O 1
ATOM 1492 N N . LEU A 1 192 ? 10.199 -0.442 -42.533 1.00 93.81 192 LEU A N 1
ATOM 1493 C CA . LEU A 1 192 ? 9.322 0.732 -42.587 1.00 93.81 192 LEU A CA 1
ATOM 1494 C C . LEU A 1 192 ? 10.052 1.989 -43.083 1.00 93.81 192 LEU A C 1
ATOM 1496 O O . LEU A 1 192 ? 11.259 2.152 -42.884 1.00 93.81 192 LEU A O 1
ATOM 1500 N N . ASN A 1 193 ? 9.298 2.932 -43.656 1.00 95.94 193 ASN A N 1
ATOM 1501 C CA . ASN A 1 193 ? 9.821 4.228 -44.088 1.00 95.94 193 ASN A CA 1
ATOM 1502 C C . ASN A 1 193 ? 10.220 5.104 -42.883 1.00 95.94 193 ASN A C 1
ATOM 1504 O O . ASN A 1 193 ? 9.379 5.533 -42.094 1.00 95.94 193 ASN A O 1
ATOM 1508 N N . GLU A 1 194 ? 11.514 5.419 -42.779 1.00 94.81 194 GLU A N 1
ATOM 1509 C CA . GLU A 1 194 ? 12.100 6.219 -41.694 1.00 94.81 194 GLU A CA 1
ATOM 1510 C C . GLU A 1 194 ? 11.492 7.618 -41.512 1.00 94.81 194 GLU A C 1
ATOM 1512 O O . GLU A 1 194 ? 11.591 8.163 -40.413 1.00 94.81 194 GLU A O 1
ATOM 1517 N N . LYS A 1 195 ? 10.911 8.221 -42.560 1.00 95.38 195 LYS A N 1
ATOM 1518 C CA . LYS A 1 195 ? 10.264 9.541 -42.470 1.00 95.38 195 LYS A CA 1
ATOM 1519 C C . LYS A 1 195 ? 8.865 9.427 -41.878 1.00 95.38 195 LYS A C 1
ATOM 1521 O O . LYS A 1 195 ? 8.618 9.985 -40.815 1.00 95.38 195 LYS A O 1
ATOM 1526 N N . SER A 1 196 ? 8.014 8.610 -42.495 1.00 94.75 196 SER A N 1
ATOM 1527 C CA . SER A 1 196 ? 6.628 8.387 -42.067 1.00 94.75 196 SER A CA 1
ATOM 1528 C C . SER A 1 196 ? 6.545 7.888 -40.621 1.00 94.75 196 SER A C 1
ATOM 1530 O O . SER A 1 196 ? 5.728 8.367 -39.840 1.00 94.75 196 SER A O 1
ATOM 1532 N N . VAL A 1 197 ? 7.467 7.002 -40.216 1.00 96.00 197 VAL A N 1
ATOM 1533 C CA . VAL A 1 197 ? 7.547 6.518 -38.828 1.00 96.00 197 VAL A CA 1
ATOM 1534 C C . VAL A 1 197 ? 7.902 7.629 -37.831 1.00 96.00 197 VAL A C 1
ATOM 1536 O O . VAL A 1 197 ? 7.477 7.559 -36.681 1.00 96.00 197 VAL A O 1
ATOM 1539 N N . LEU A 1 198 ? 8.659 8.655 -38.234 1.00 95.69 198 LEU A N 1
ATOM 1540 C CA . LEU A 1 198 ? 8.960 9.813 -37.383 1.00 95.69 198 LEU A CA 1
ATOM 1541 C C . LEU A 1 198 ? 7.830 10.850 -37.376 1.00 95.69 198 LEU A C 1
ATOM 1543 O O . LEU A 1 198 ? 7.564 11.433 -36.330 1.00 95.69 198 LEU A O 1
ATOM 1547 N N . GLU A 1 199 ? 7.159 11.060 -38.507 1.00 96.25 199 GLU A N 1
ATOM 1548 C CA . GLU A 1 199 ? 6.019 11.981 -38.645 1.00 96.25 199 GLU A CA 1
ATOM 1549 C C . GLU A 1 199 ? 4.823 11.552 -37.767 1.00 96.25 199 GLU A C 1
ATOM 1551 O O . GLU A 1 199 ? 4.104 12.396 -37.236 1.00 96.25 199 GLU A O 1
ATOM 1556 N N . ASN A 1 200 ? 4.675 10.246 -37.521 1.00 95.69 200 ASN A N 1
ATOM 1557 C CA . ASN A 1 200 ? 3.661 9.654 -36.640 1.00 95.69 200 ASN A CA 1
ATOM 1558 C C . ASN A 1 200 ? 4.006 9.654 -35.130 1.00 95.69 200 ASN A C 1
ATOM 1560 O O . ASN A 1 200 ? 3.206 9.159 -34.330 1.00 95.69 200 ASN A O 1
ATOM 1564 N N . VAL A 1 201 ? 5.174 10.168 -34.713 1.00 97.06 201 VAL A N 1
ATOM 1565 C CA . VAL A 1 201 ? 5.584 10.224 -33.293 1.00 97.06 201 VAL A CA 1
ATOM 1566 C C . VAL A 1 201 ? 5.608 11.671 -32.806 1.00 97.06 201 VAL A C 1
ATOM 1568 O O . VAL A 1 201 ? 6.577 12.406 -33.001 1.00 97.06 201 VAL A O 1
ATOM 1571 N N . LEU A 1 202 ? 4.543 12.075 -32.115 1.00 96.56 202 LEU A N 1
ATOM 1572 C CA . LEU A 1 202 ? 4.435 13.396 -31.502 1.00 96.56 202 LEU A CA 1
ATOM 1573 C C . LEU A 1 202 ? 5.244 13.427 -30.199 1.00 96.56 202 LEU A C 1
ATOM 1575 O O . LEU A 1 202 ? 4.983 12.662 -29.273 1.00 96.56 202 LEU A O 1
ATOM 1579 N N . TYR A 1 203 ? 6.207 14.342 -30.108 1.00 96.69 203 TYR A N 1
ATOM 1580 C CA . TYR A 1 203 ? 7.096 14.491 -28.954 1.00 96.69 203 TYR A CA 1
ATOM 1581 C C . TYR A 1 203 ? 6.832 15.802 -28.203 1.00 96.69 203 TYR A C 1
ATOM 1583 O O . TYR A 1 203 ? 6.776 16.874 -28.805 1.00 96.69 203 TYR A O 1
ATOM 1591 N N . ALA A 1 204 ? 6.749 15.722 -26.874 1.00 96.56 204 ALA A N 1
ATOM 1592 C CA . ALA A 1 204 ? 6.707 16.871 -25.976 1.00 96.56 204 ALA A CA 1
ATOM 1593 C C . ALA A 1 204 ? 7.694 16.684 -24.815 1.00 96.56 204 ALA A C 1
ATOM 1595 O O . ALA A 1 204 ? 7.897 15.572 -24.326 1.00 96.56 204 ALA A O 1
ATOM 1596 N N . ARG A 1 205 ? 8.285 17.785 -24.333 1.00 96.31 205 ARG A N 1
ATOM 1597 C CA . ARG A 1 205 ? 9.179 17.772 -23.169 1.00 96.31 205 ARG A CA 1
ATOM 1598 C C . ARG A 1 205 ? 8.552 18.500 -21.987 1.00 96.31 205 ARG A C 1
ATOM 1600 O O . ARG A 1 205 ? 8.300 19.701 -22.068 1.00 96.31 205 ARG A O 1
ATOM 1607 N N . ALA A 1 206 ? 8.382 17.799 -20.870 1.00 96.38 206 ALA A N 1
ATOM 1608 C CA . ALA A 1 206 ? 8.036 18.434 -19.604 1.00 96.38 206 ALA A CA 1
ATOM 1609 C C . ALA A 1 206 ? 9.303 18.939 -18.890 1.00 96.38 206 ALA A C 1
ATOM 1611 O O . ALA A 1 206 ? 10.366 18.321 -18.956 1.00 96.38 206 ALA A O 1
ATOM 1612 N N . TYR A 1 207 ? 9.177 20.071 -18.196 1.00 93.94 207 TYR A N 1
ATOM 1613 C CA . TYR A 1 207 ? 10.291 20.735 -17.496 1.00 93.94 207 TYR A CA 1
ATOM 1614 C C . TYR A 1 207 ? 10.115 20.779 -15.969 1.00 93.94 207 TYR A C 1
ATOM 1616 O O . TYR A 1 207 ? 11.090 20.967 -15.252 1.00 93.94 207 TYR A O 1
ATOM 1624 N N . ASN A 1 208 ? 8.885 20.596 -15.483 1.00 95.06 208 ASN A N 1
ATOM 1625 C CA . ASN A 1 208 ? 8.519 20.416 -14.078 1.00 95.06 208 ASN A CA 1
ATOM 1626 C C . ASN A 1 208 ? 7.216 19.590 -14.004 1.00 95.06 208 ASN A C 1
ATOM 1628 O O . ASN A 1 208 ? 6.549 19.372 -15.023 1.00 95.06 208 ASN A O 1
ATOM 1632 N N . SER A 1 209 ? 6.870 19.103 -12.816 1.00 94.81 209 SER A N 1
ATOM 1633 C CA . SER A 1 209 ? 5.724 18.215 -12.569 1.00 94.81 209 SER A CA 1
ATOM 1634 C C . SER A 1 209 ? 4.361 18.847 -12.870 1.00 94.81 209 SER A C 1
ATOM 1636 O O . SER A 1 209 ? 3.422 18.137 -13.229 1.00 94.81 209 SER A O 1
ATOM 1638 N N . GLU A 1 210 ? 4.237 20.172 -12.777 1.00 94.69 210 GLU A N 1
ATOM 1639 C CA . GLU A 1 210 ? 2.989 20.877 -13.094 1.00 94.69 210 GLU A CA 1
ATOM 1640 C C . GLU A 1 210 ? 2.793 20.991 -14.610 1.00 94.69 210 GLU A C 1
ATOM 1642 O O . GLU A 1 210 ? 1.730 20.643 -15.116 1.00 94.69 210 GLU A O 1
ATOM 1647 N N . HIS A 1 211 ? 3.846 21.337 -15.356 1.00 95.31 211 HIS A N 1
ATOM 1648 C CA . HIS A 1 211 ? 3.857 21.305 -16.820 1.00 95.31 211 HIS A CA 1
ATOM 1649 C C . HIS A 1 211 ? 3.636 19.877 -17.358 1.00 95.31 211 HIS A C 1
ATOM 1651 O O . HIS A 1 211 ? 2.920 19.701 -18.339 1.00 95.31 211 HIS A O 1
ATOM 1657 N N . GLN A 1 212 ? 4.163 18.841 -16.693 1.00 95.62 212 GLN A N 1
ATOM 1658 C CA . GLN A 1 212 ? 3.871 17.440 -17.036 1.00 95.62 212 GLN A CA 1
ATOM 1659 C C . GLN A 1 212 ? 2.368 17.122 -16.934 1.00 95.62 212 GLN A C 1
ATOM 1661 O O . GLN A 1 212 ? 1.804 16.495 -17.830 1.00 95.62 212 GLN A O 1
ATOM 1666 N N . TYR A 1 213 ? 1.706 17.592 -15.873 1.00 94.56 213 TYR A N 1
ATOM 1667 C CA . TYR A 1 213 ? 0.261 17.442 -15.692 1.00 94.56 213 TYR A CA 1
ATOM 1668 C C . TYR A 1 213 ? -0.551 18.298 -16.684 1.00 94.56 213 TYR A C 1
ATOM 1670 O O . TYR A 1 213 ? -1.566 17.835 -17.202 1.00 94.56 213 TYR A O 1
ATOM 1678 N N . GLU A 1 214 ? -0.094 19.512 -17.013 1.00 91.81 214 GLU A N 1
ATOM 1679 C CA . GLU A 1 214 ? -0.722 20.360 -18.036 1.00 91.81 214 GLU A CA 1
ATOM 1680 C C . GLU A 1 214 ? -0.642 19.749 -19.443 1.00 91.81 214 GLU A C 1
ATOM 1682 O O . GLU A 1 214 ? -1.634 19.789 -20.169 1.00 91.81 214 GLU A O 1
ATOM 1687 N N . LEU A 1 215 ? 0.495 19.147 -19.819 1.00 93.75 215 LEU A N 1
ATOM 1688 C CA . LEU A 1 215 ? 0.662 18.443 -21.098 1.00 93.75 215 LEU A CA 1
ATOM 1689 C C . LEU A 1 215 ? -0.356 17.308 -21.240 1.00 93.75 215 LEU A C 1
ATOM 1691 O O . LEU A 1 215 ? -1.060 17.241 -22.248 1.00 93.75 215 LEU A O 1
ATOM 1695 N N . LEU A 1 216 ? -0.499 16.473 -20.207 1.00 91.81 216 LEU A N 1
ATOM 1696 C CA . LEU A 1 216 ? -1.503 15.408 -20.173 1.00 91.81 216 LEU A CA 1
ATOM 1697 C C . LEU A 1 216 ? -2.935 15.962 -20.254 1.00 91.81 216 LEU A C 1
ATOM 1699 O O . LEU A 1 216 ? -3.729 15.491 -21.064 1.00 91.81 216 LEU A O 1
ATOM 1703 N N . LYS A 1 217 ? -3.270 16.973 -19.441 1.00 86.62 217 LYS A N 1
ATOM 1704 C CA . LYS A 1 217 ? -4.655 17.452 -19.312 1.00 86.62 217 LYS A CA 1
ATOM 1705 C C . LYS A 1 217 ? -5.135 18.294 -20.499 1.00 86.62 217 LYS A C 1
ATOM 1707 O O . LYS A 1 217 ? -6.292 18.182 -20.884 1.00 86.62 217 LYS A O 1
ATOM 1712 N N . LYS A 1 218 ? -4.289 19.179 -21.034 1.00 82.12 218 LYS A N 1
ATOM 1713 C CA . LYS A 1 218 ? -4.668 20.133 -22.092 1.00 82.12 218 LYS A CA 1
ATOM 1714 C C . LYS A 1 218 ? -4.327 19.616 -23.488 1.00 82.12 218 LYS A C 1
ATOM 1716 O O . LYS A 1 218 ? -5.143 19.735 -24.391 1.00 82.12 218 LYS A O 1
ATOM 1721 N N . PHE A 1 219 ? -3.124 19.068 -23.670 1.00 84.69 219 PHE A N 1
ATOM 1722 C CA . PHE A 1 219 ? -2.570 18.822 -25.005 1.00 84.69 219 PHE A CA 1
ATOM 1723 C C . PHE A 1 219 ? -2.783 17.383 -25.488 1.00 84.69 219 PHE A C 1
ATOM 1725 O O . PHE A 1 219 ? -3.168 17.199 -26.637 1.00 84.69 219 PHE A O 1
ATOM 1732 N N . VAL A 1 220 ? -2.601 16.370 -24.632 1.00 86.62 220 VAL A N 1
ATOM 1733 C CA . VAL A 1 220 ? -2.846 14.960 -25.007 1.00 86.62 220 VAL A CA 1
ATOM 1734 C C . VAL A 1 220 ? -4.338 14.706 -25.243 1.00 86.62 220 VAL A C 1
ATOM 1736 O O . VAL A 1 220 ? -4.712 14.287 -26.334 1.00 86.62 220 VAL A O 1
ATOM 1739 N N . GLY A 1 221 ? -5.200 15.044 -24.276 1.00 81.69 221 GLY A N 1
ATOM 1740 C CA . GLY A 1 221 ? -6.659 14.922 -24.438 1.00 81.69 221 GLY A CA 1
ATOM 1741 C C . GLY A 1 221 ? -7.246 15.822 -25.537 1.00 81.69 221 GLY A C 1
ATOM 1742 O O . GLY A 1 221 ? -8.290 15.506 -26.098 1.00 81.69 221 GLY A O 1
ATOM 1743 N N . GLY A 1 222 ? -6.569 16.921 -25.891 1.00 84.44 222 GLY A N 1
ATOM 1744 C CA . GLY A 1 222 ? -6.891 17.706 -27.087 1.00 84.44 222 GLY A CA 1
ATOM 1745 C C . GLY A 1 222 ? -6.543 16.955 -28.374 1.00 84.44 222 GLY A C 1
ATOM 1746 O O . GLY A 1 222 ? -7.395 16.781 -29.238 1.00 84.44 222 GLY A O 1
ATOM 1747 N N . LYS A 1 223 ? -5.316 16.431 -28.484 1.00 88.38 223 LYS A N 1
ATOM 1748 C CA . LYS A 1 223 ? -4.834 15.768 -29.705 1.00 88.38 223 LYS A CA 1
ATOM 1749 C C . LYS A 1 223 ? -5.487 14.420 -30.004 1.00 88.38 223 LYS A C 1
ATOM 1751 O O . LYS A 1 223 ? -5.744 14.137 -31.168 1.00 88.38 223 LYS A O 1
ATOM 1756 N N . PHE A 1 224 ? -5.799 13.617 -28.987 1.00 89.00 224 PHE A N 1
ATOM 1757 C CA . PHE A 1 224 ? -6.548 12.365 -29.175 1.00 89.00 224 PHE A CA 1
ATOM 1758 C C . PHE A 1 224 ? -8.011 12.603 -29.575 1.00 89.00 224 PHE A C 1
ATOM 1760 O O . PHE A 1 224 ? -8.625 11.743 -30.200 1.00 89.00 224 PHE A O 1
ATOM 1767 N N . HIS A 1 225 ? -8.553 13.775 -29.240 1.00 86.44 225 HIS A N 1
ATOM 1768 C CA . HIS A 1 225 ? -9.884 14.201 -29.649 1.00 86.44 225 HIS A CA 1
ATOM 1769 C C . HIS A 1 225 ? -9.900 14.802 -31.068 1.00 86.44 225 HIS A C 1
ATOM 1771 O O . HIS A 1 225 ? -10.804 14.511 -31.840 1.00 86.44 225 HIS A O 1
ATOM 1777 N N . GLU A 1 226 ? -8.891 15.602 -31.433 1.00 86.75 226 GLU A N 1
ATOM 1778 C CA . GLU A 1 226 ? -8.739 16.170 -32.785 1.00 86.75 226 GLU A CA 1
ATOM 1779 C C . GLU A 1 226 ? -8.475 15.109 -33.870 1.00 86.75 226 GLU A C 1
ATOM 1781 O O . GLU A 1 226 ? -8.887 15.288 -35.012 1.00 86.75 226 GLU A O 1
ATOM 1786 N N . GLU A 1 227 ? -7.781 14.017 -33.535 1.00 85.75 227 GLU A N 1
ATOM 1787 C CA . GLU A 1 227 ? -7.399 12.951 -34.472 1.00 85.75 227 GLU A CA 1
ATOM 1788 C C . GLU A 1 227 ? -7.987 11.602 -34.012 1.00 85.75 227 GLU A C 1
ATOM 1790 O O . GLU A 1 227 ? -7.269 10.698 -33.572 1.00 85.75 227 GLU A O 1
ATOM 1795 N N . VAL A 1 228 ? -9.321 11.500 -34.089 1.00 83.50 228 VAL A N 1
ATOM 1796 C CA . VAL A 1 228 ? -10.143 10.352 -33.653 1.00 83.50 228 VAL A CA 1
ATOM 1797 C C . VAL A 1 228 ? -9.555 9.017 -34.129 1.00 83.50 228 VAL A C 1
ATOM 1799 O O . VAL A 1 228 ? -9.271 8.836 -35.310 1.00 83.50 228 VAL A O 1
ATOM 1802 N N . GLY A 1 229 ? -9.347 8.070 -33.207 1.00 79.25 229 GLY A N 1
ATOM 1803 C CA . GLY A 1 229 ? -8.893 6.700 -33.506 1.00 79.25 229 GLY A CA 1
ATOM 1804 C C . GLY A 1 229 ? -7.458 6.552 -34.047 1.00 79.25 229 GLY A C 1
ATOM 1805 O O . GLY A 1 229 ? -6.953 5.425 -34.118 1.00 79.25 229 GLY A O 1
ATOM 1806 N N . MET A 1 230 ? -6.783 7.656 -34.394 1.00 88.38 230 MET A N 1
ATOM 1807 C CA . MET A 1 230 ? -5.447 7.658 -35.002 1.00 88.38 230 MET A CA 1
ATOM 1808 C C . MET A 1 230 ? -4.338 7.345 -33.999 1.00 88.38 230 MET A C 1
ATOM 1810 O O . MET A 1 230 ? -3.312 6.789 -34.381 1.00 88.38 230 MET A O 1
ATOM 1814 N N . PHE A 1 231 ? -4.506 7.716 -32.729 1.00 93.94 231 PHE A N 1
ATOM 1815 C CA . PHE A 1 231 ? -3.524 7.467 -31.673 1.00 93.94 231 PHE A CA 1
ATOM 1816 C C . PHE A 1 231 ? -3.795 6.146 -30.958 1.00 93.94 231 PHE A C 1
ATOM 1818 O O . PHE A 1 231 ? -4.942 5.818 -30.673 1.00 93.94 231 PHE A O 1
ATOM 1825 N N . ARG A 1 232 ? -2.734 5.391 -30.644 1.00 94.88 232 ARG A N 1
ATOM 1826 C CA . ARG A 1 232 ? -2.853 4.077 -29.974 1.00 94.88 232 ARG A CA 1
ATOM 1827 C C . ARG A 1 232 ? -1.946 3.891 -28.759 1.00 94.88 232 ARG A C 1
ATOM 1829 O O . ARG A 1 232 ? -2.196 2.992 -27.959 1.00 94.88 232 ARG A O 1
ATOM 1836 N N . LEU A 1 233 ? -0.921 4.730 -28.589 1.00 97.44 233 LEU A N 1
ATOM 1837 C CA . LEU A 1 233 ? 0.044 4.623 -27.490 1.00 97.44 233 LEU A CA 1
ATOM 1838 C C . LEU A 1 233 ? 0.455 5.998 -26.940 1.00 97.44 233 LEU A C 1
ATOM 1840 O O . LEU A 1 233 ? 0.877 6.886 -27.685 1.00 97.44 233 LEU A O 1
ATOM 1844 N N . LEU A 1 234 ? 0.416 6.127 -25.614 1.00 98.25 234 LEU A N 1
ATOM 1845 C CA . LEU A 1 234 ? 0.982 7.234 -24.846 1.00 98.25 234 LEU A CA 1
ATOM 1846 C C . LEU A 1 234 ? 2.177 6.738 -24.019 1.00 98.25 234 LEU A C 1
ATOM 1848 O O . LEU A 1 234 ? 2.054 5.802 -23.231 1.00 98.25 234 LEU A O 1
ATOM 1852 N N . ILE A 1 235 ? 3.327 7.393 -24.164 1.00 98.31 235 ILE A N 1
ATOM 1853 C CA . ILE A 1 235 ? 4.557 7.101 -23.419 1.00 98.31 235 ILE A CA 1
ATOM 1854 C C . ILE A 1 235 ? 4.893 8.271 -22.491 1.00 98.31 235 ILE A C 1
ATOM 1856 O O . ILE A 1 235 ? 4.908 9.423 -22.925 1.00 98.31 235 ILE A O 1
ATOM 1860 N N . VAL A 1 236 ? 5.247 7.975 -21.236 1.00 97.94 236 VAL A N 1
ATOM 1861 C CA . VAL A 1 236 ? 5.815 8.951 -20.288 1.00 97.94 236 VAL A CA 1
ATOM 1862 C C . VAL A 1 236 ? 7.148 8.429 -19.735 1.00 97.94 236 VAL A C 1
ATOM 1864 O O . VAL A 1 236 ? 7.172 7.546 -18.872 1.00 97.94 236 VAL A O 1
ATOM 1867 N N . ASP A 1 237 ? 8.267 8.975 -20.224 1.00 95.69 237 ASP A N 1
ATOM 1868 C CA . ASP A 1 237 ? 9.635 8.563 -19.861 1.00 95.69 237 ASP A CA 1
ATOM 1869 C C . ASP A 1 237 ? 10.399 9.710 -19.160 1.00 95.69 237 ASP A C 1
ATOM 1871 O O . ASP A 1 237 ? 10.903 10.620 -19.813 1.00 95.69 237 ASP A O 1
ATOM 1875 N N . SER A 1 238 ? 10.498 9.765 -17.829 1.00 93.19 238 SER A N 1
ATOM 1876 C CA . SER A 1 238 ? 9.846 8.934 -16.803 1.00 93.19 238 SER A CA 1
ATOM 1877 C C . SER A 1 238 ? 8.770 9.689 -16.014 1.00 93.19 238 SER A C 1
ATOM 1879 O O . SER A 1 238 ? 8.774 10.919 -15.921 1.00 93.19 238 SER A O 1
ATOM 1881 N N . ILE A 1 239 ? 7.856 8.940 -15.388 1.00 94.75 239 ILE A N 1
ATOM 1882 C CA . ILE A 1 239 ? 6.726 9.481 -14.608 1.00 94.75 239 ILE A CA 1
ATOM 1883 C C . ILE A 1 239 ? 7.151 10.190 -13.309 1.00 94.75 239 ILE A C 1
ATOM 1885 O O . ILE A 1 239 ? 6.363 10.914 -12.709 1.00 94.75 239 ILE A O 1
ATOM 1889 N N . ILE A 1 240 ? 8.383 9.956 -12.836 1.00 93.38 240 ILE A N 1
ATOM 1890 C CA . ILE A 1 240 ? 8.793 10.277 -11.460 1.00 93.38 240 ILE A CA 1
ATOM 1891 C C . ILE A 1 240 ? 9.964 11.260 -11.357 1.00 93.38 240 ILE A C 1
ATOM 1893 O O . ILE A 1 240 ? 10.198 11.787 -10.271 1.00 93.38 240 ILE A O 1
ATOM 1897 N N . SER A 1 241 ? 10.723 11.495 -12.432 1.00 92.31 241 SER A N 1
ATOM 1898 C CA . SER A 1 241 ? 11.972 12.276 -12.397 1.00 92.31 241 SER A CA 1
ATOM 1899 C C . SER A 1 241 ? 11.763 13.690 -11.836 1.00 92.31 241 SER A C 1
ATOM 1901 O O . SER A 1 241 ? 12.411 14.062 -10.859 1.00 92.31 241 SER A O 1
ATOM 1903 N N . LEU A 1 242 ? 10.794 14.432 -12.377 1.00 94.19 242 LEU A N 1
ATOM 1904 C CA . LEU A 1 242 ? 10.451 15.801 -11.978 1.00 94.19 242 LEU A CA 1
ATOM 1905 C C . LEU A 1 242 ? 9.902 15.826 -10.544 1.00 94.19 242 LEU A C 1
ATOM 1907 O O . LEU A 1 242 ? 10.356 16.603 -9.710 1.00 94.19 242 LEU A O 1
ATOM 1911 N N . PHE A 1 243 ? 9.054 14.857 -10.186 1.00 93.25 243 PHE A N 1
ATOM 1912 C CA . PHE A 1 243 ? 8.552 14.671 -8.818 1.00 93.25 243 PHE A CA 1
ATOM 1913 C C . PHE A 1 243 ? 9.643 14.342 -7.774 1.00 93.25 243 PHE A C 1
ATOM 1915 O O . PHE A 1 243 ? 9.371 14.407 -6.573 1.00 93.25 243 PHE A O 1
ATOM 1922 N N . ARG A 1 244 ? 10.869 13.979 -8.184 1.00 87.75 244 ARG A N 1
ATOM 1923 C CA . ARG A 1 244 ? 12.032 13.832 -7.285 1.00 87.75 244 ARG A CA 1
ATOM 1924 C C . ARG A 1 244 ? 12.833 15.124 -7.093 1.00 87.75 244 ARG A C 1
ATOM 1926 O O . ARG A 1 244 ? 13.653 15.157 -6.178 1.00 87.75 244 ARG A O 1
ATOM 1933 N N . VAL A 1 245 ? 12.640 16.121 -7.955 1.00 88.50 245 VAL A N 1
ATOM 1934 C CA . VAL A 1 245 ? 13.329 17.421 -7.924 1.00 88.50 245 VAL A CA 1
ATOM 1935 C C . VAL A 1 245 ? 12.428 18.476 -7.286 1.00 88.50 245 VAL A C 1
ATOM 1937 O O . VAL A 1 245 ? 12.860 19.165 -6.368 1.00 88.50 245 VAL A O 1
ATOM 1940 N N . ASP A 1 246 ? 11.165 18.529 -7.709 1.00 91.94 246 ASP A N 1
ATOM 1941 C CA . ASP A 1 246 ? 10.188 19.551 -7.313 1.00 91.94 246 ASP A CA 1
ATOM 1942 C C . ASP A 1 246 ? 9.689 19.417 -5.861 1.00 91.94 246 ASP A C 1
ATOM 1944 O O . ASP A 1 246 ? 9.130 20.368 -5.324 1.00 91.94 246 ASP A O 1
ATOM 1948 N N . PHE A 1 247 ? 9.853 18.244 -5.234 1.00 91.81 247 PHE A N 1
ATOM 1949 C CA . PHE A 1 247 ? 9.354 17.956 -3.882 1.00 91.81 247 PHE A CA 1
ATOM 1950 C C . PHE A 1 247 ? 10.448 17.335 -3.012 1.00 91.81 247 PHE A C 1
ATOM 1952 O O . PHE A 1 247 ? 10.889 16.202 -3.252 1.00 91.81 247 PHE A O 1
ATOM 1959 N N . LEU A 1 248 ? 10.873 18.055 -1.976 1.00 84.88 248 LEU A N 1
ATOM 1960 C CA . LEU A 1 248 ? 12.091 17.773 -1.224 1.00 84.88 248 LEU A CA 1
ATOM 1961 C C . LEU A 1 248 ? 11.827 17.301 0.216 1.00 84.88 248 LEU A C 1
ATOM 1963 O O . LEU A 1 248 ? 10.921 17.725 0.934 1.00 84.88 248 LEU A O 1
ATOM 1967 N N . GLY A 1 249 ? 12.687 16.390 0.677 1.00 79.88 249 GLY A N 1
ATOM 1968 C CA . GLY A 1 249 ? 12.676 15.900 2.054 1.00 79.88 249 GLY A CA 1
ATOM 1969 C C . GLY A 1 249 ? 11.456 15.039 2.410 1.00 79.88 249 GLY A C 1
ATOM 1970 O O . GLY A 1 249 ? 11.092 14.113 1.685 1.00 79.88 249 GLY A O 1
ATOM 1971 N N . ARG A 1 250 ? 10.888 15.274 3.604 1.00 77.75 250 ARG A N 1
ATOM 1972 C CA . ARG A 1 250 ? 9.750 14.504 4.151 1.00 77.75 250 ARG A CA 1
ATOM 1973 C C . ARG A 1 250 ? 8.467 15.311 4.342 1.00 77.75 250 ARG A C 1
ATOM 1975 O O . ARG A 1 250 ? 7.409 14.696 4.338 1.00 77.75 250 ARG A O 1
ATOM 1982 N N . GLY A 1 251 ? 8.547 16.633 4.523 1.00 84.25 251 GLY A N 1
ATOM 1983 C CA . GLY A 1 251 ? 7.364 17.468 4.774 1.00 84.25 251 GLY A CA 1
ATOM 1984 C C . GLY A 1 251 ? 6.403 17.474 3.584 1.00 84.25 251 GLY A C 1
ATOM 1985 O O . GLY A 1 251 ? 5.213 17.229 3.735 1.00 84.25 251 GLY A O 1
ATOM 1986 N N . GLU A 1 252 ? 6.949 17.622 2.380 1.00 90.19 252 GLU A N 1
ATOM 1987 C CA . GLU A 1 252 ? 6.190 17.699 1.125 1.00 90.19 252 GLU A CA 1
ATOM 1988 C C . GLU A 1 252 ? 5.750 16.329 0.584 1.00 90.19 252 GLU A C 1
ATOM 1990 O O . GLU A 1 252 ? 5.122 16.242 -0.472 1.00 90.19 252 GLU A O 1
ATOM 1995 N N . LEU A 1 253 ? 6.057 15.237 1.300 1.00 87.56 253 LEU A N 1
ATOM 1996 C CA . LEU A 1 253 ? 5.755 13.878 0.853 1.00 87.56 253 LEU A CA 1
ATOM 1997 C C . LEU A 1 253 ? 4.254 13.689 0.599 1.00 87.56 253 LEU A C 1
ATOM 1999 O O . LEU A 1 253 ? 3.893 13.086 -0.406 1.00 87.56 253 LEU A O 1
ATOM 2003 N N . VAL A 1 254 ? 3.389 14.226 1.465 1.00 92.19 254 VAL A N 1
ATOM 2004 C CA . VAL A 1 254 ? 1.926 14.129 1.306 1.00 92.19 254 VAL A CA 1
ATOM 2005 C C . VAL A 1 254 ? 1.477 14.829 0.021 1.00 92.19 254 VAL A C 1
ATOM 2007 O O . VAL A 1 254 ? 0.833 14.201 -0.817 1.00 92.19 254 VAL A O 1
AT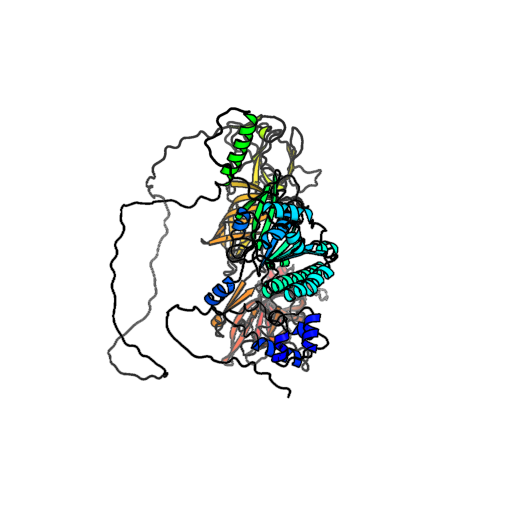OM 2010 N N . SER A 1 255 ? 1.896 16.080 -0.185 1.00 92.25 255 SER A N 1
ATOM 2011 C CA . SER A 1 255 ? 1.573 16.884 -1.371 1.00 92.25 255 SER A CA 1
ATOM 2012 C C . SER A 1 255 ? 2.055 16.225 -2.667 1.00 92.25 255 SER A C 1
ATOM 2014 O O . SER A 1 255 ? 1.310 16.148 -3.645 1.00 92.25 255 SER A O 1
ATOM 2016 N N . ARG A 1 256 ? 3.277 15.671 -2.663 1.00 94.06 256 ARG A N 1
ATOM 2017 C CA . ARG A 1 256 ? 3.830 14.914 -3.794 1.00 94.06 256 ARG A CA 1
ATOM 2018 C C . ARG A 1 256 ? 2.998 13.672 -4.101 1.00 94.06 256 ARG A C 1
ATOM 2020 O O . ARG A 1 256 ? 2.679 13.422 -5.259 1.00 94.06 256 ARG A O 1
ATOM 2027 N N . GLN A 1 257 ? 2.658 12.886 -3.078 1.00 94.12 257 GLN A N 1
ATOM 2028 C CA . GLN A 1 257 ? 1.849 11.677 -3.241 1.00 94.12 257 GLN A CA 1
ATOM 2029 C C . GLN A 1 257 ? 0.437 12.007 -3.762 1.00 94.12 257 GLN A C 1
ATOM 2031 O O . GLN A 1 257 ? -0.055 11.304 -4.641 1.00 94.12 257 GLN A O 1
ATOM 2036 N N . GLN A 1 258 ? -0.183 13.097 -3.296 1.00 94.38 258 GLN A N 1
ATOM 2037 C CA . GLN A 1 258 ? -1.482 13.570 -3.790 1.00 94.38 258 GLN A CA 1
ATOM 2038 C C . GLN A 1 258 ? -1.427 13.997 -5.266 1.00 94.38 258 GLN A C 1
ATOM 2040 O O . GLN A 1 258 ? -2.227 13.507 -6.062 1.00 94.38 258 GLN A O 1
ATOM 2045 N N . LYS A 1 259 ? -0.467 14.849 -5.659 1.00 94.88 259 LYS A N 1
ATOM 2046 C CA . LYS A 1 259 ? -0.292 15.268 -7.065 1.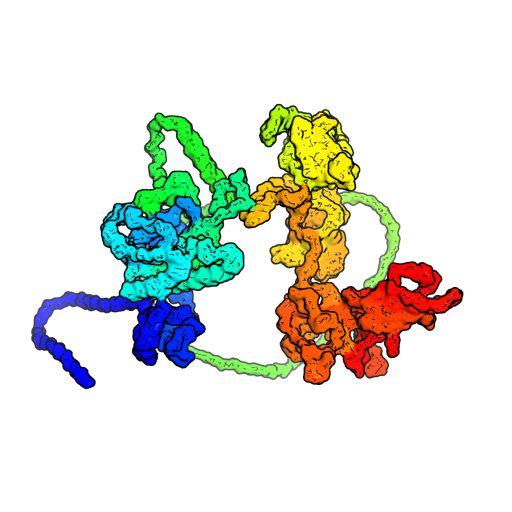00 94.88 259 LYS A CA 1
ATOM 2047 C C . LYS A 1 259 ? 0.026 14.085 -7.990 1.00 94.88 259 LYS A C 1
ATOM 2049 O O . LYS A 1 259 ? -0.549 13.986 -9.070 1.00 94.88 259 LYS A O 1
ATOM 2054 N N . LEU A 1 260 ? 0.866 13.143 -7.548 1.00 95.75 260 LEU A N 1
ATOM 2055 C CA . LEU A 1 260 ? 1.151 11.912 -8.295 1.00 95.75 260 LEU A CA 1
ATOM 2056 C C . LEU A 1 260 ? -0.114 11.055 -8.489 1.00 95.75 260 LEU A C 1
ATOM 2058 O O . LEU A 1 260 ? -0.360 10.584 -9.593 1.00 95.75 260 LEU A O 1
ATOM 2062 N N . GLY A 1 261 ? -0.953 10.906 -7.457 1.00 96.12 261 GLY A N 1
ATOM 2063 C CA . GLY A 1 261 ? -2.239 10.205 -7.568 1.00 96.12 261 GLY A CA 1
ATOM 2064 C C . GLY A 1 261 ? -3.221 10.874 -8.538 1.00 96.12 261 GLY A C 1
ATOM 2065 O O . GLY A 1 261 ? -3.889 10.186 -9.306 1.00 96.12 261 GLY A O 1
ATOM 2066 N N . GLN A 1 262 ? -3.264 12.212 -8.572 1.00 94.12 262 GLN A N 1
ATOM 2067 C CA . GLN A 1 262 ? -4.065 12.959 -9.553 1.00 94.12 262 GLN A CA 1
ATOM 2068 C C . GLN A 1 262 ? -3.587 12.719 -10.992 1.00 94.12 262 GLN A C 1
ATOM 2070 O O . GLN A 1 262 ? -4.416 12.535 -11.880 1.00 94.12 262 GLN A O 1
ATOM 2075 N N . MET A 1 263 ? -2.270 12.677 -11.218 1.00 95.44 263 MET A N 1
ATOM 2076 C CA . MET A 1 263 ? -1.686 12.399 -12.534 1.00 95.44 263 MET A CA 1
ATOM 2077 C C . MET A 1 263 ? -1.927 10.950 -12.988 1.00 95.44 263 MET A C 1
ATOM 2079 O O . MET A 1 263 ? -2.303 10.732 -14.135 1.00 95.44 263 MET A O 1
ATOM 2083 N N . MET A 1 264 ? -1.788 9.967 -12.093 1.00 96.56 264 MET A N 1
ATOM 2084 C CA . MET A 1 264 ? -2.093 8.562 -12.404 1.00 96.56 264 MET A CA 1
ATOM 2085 C C . MET A 1 264 ? -3.580 8.352 -12.724 1.00 96.56 264 MET A C 1
ATOM 2087 O O . MET A 1 264 ? -3.912 7.700 -13.709 1.00 96.56 264 MET A O 1
ATOM 2091 N N . SER A 1 265 ? -4.481 8.974 -11.955 1.00 95.06 265 SER A N 1
ATOM 2092 C CA . SER A 1 265 ? -5.924 8.932 -12.233 1.00 95.06 265 SER A CA 1
ATOM 2093 C C . SER A 1 265 ? -6.302 9.621 -13.552 1.00 95.06 265 SER A C 1
ATOM 2095 O O . SER A 1 265 ? -7.287 9.230 -14.171 1.00 95.06 265 SER A O 1
ATOM 2097 N N . LEU A 1 266 ? -5.536 10.624 -13.999 1.00 94.31 266 LEU A N 1
ATOM 2098 C CA . LEU A 1 266 ? -5.718 11.247 -15.313 1.00 94.31 266 LEU A CA 1
ATOM 2099 C C . LEU A 1 266 ? -5.255 10.322 -16.450 1.00 94.31 266 LEU A C 1
ATOM 2101 O O . LEU A 1 266 ? -5.966 10.195 -17.440 1.00 94.31 266 LEU A O 1
ATOM 2105 N N . LEU A 1 267 ? -4.110 9.647 -16.298 1.00 96.38 267 LEU A N 1
ATOM 2106 C CA . LEU A 1 267 ? -3.609 8.683 -17.286 1.00 96.38 267 LEU A CA 1
ATOM 2107 C C . LEU A 1 267 ? -4.588 7.525 -17.519 1.00 96.38 267 LEU A C 1
ATOM 2109 O O . LEU A 1 267 ? -4.868 7.199 -18.669 1.00 96.38 267 LEU A O 1
ATOM 2113 N N . GLN A 1 268 ? -5.149 6.960 -16.446 1.00 96.06 268 GLN A N 1
ATOM 2114 C CA . GLN A 1 268 ? -6.109 5.856 -16.547 1.00 96.06 268 GLN A CA 1
ATOM 2115 C C . GLN A 1 268 ? -7.368 6.291 -17.316 1.00 96.06 268 GLN A C 1
ATOM 2117 O O . GLN A 1 268 ? -7.810 5.605 -18.234 1.00 96.06 268 GLN A O 1
ATOM 2122 N N . LYS A 1 269 ? -7.873 7.499 -17.037 1.00 93.75 269 LYS A N 1
ATOM 2123 C CA . LYS A 1 269 ? -9.018 8.071 -17.760 1.00 93.75 269 LYS A CA 1
ATOM 2124 C C . LYS A 1 269 ? -8.727 8.290 -19.235 1.00 93.75 269 LYS A C 1
ATOM 2126 O O . LYS A 1 269 ? -9.522 7.865 -20.054 1.00 93.75 269 LYS A O 1
ATOM 2131 N N . ILE A 1 270 ? -7.568 8.851 -19.582 1.00 93.62 270 ILE A N 1
ATOM 2132 C CA . ILE A 1 270 ? -7.156 9.001 -20.987 1.00 93.62 270 ILE A CA 1
ATOM 2133 C C . ILE A 1 270 ? -7.097 7.631 -21.692 1.00 93.62 270 ILE A C 1
ATOM 2135 O O . ILE A 1 270 ? -7.521 7.524 -22.840 1.00 93.62 270 ILE A O 1
ATOM 2139 N N . SER A 1 271 ? -6.635 6.576 -21.009 1.00 94.94 271 SER A N 1
ATOM 2140 C CA . SER A 1 271 ? -6.586 5.224 -21.583 1.00 94.94 271 SER A CA 1
ATOM 2141 C C . SER A 1 271 ? -7.974 4.635 -21.876 1.00 94.94 271 SER A C 1
ATOM 2143 O O . SER A 1 271 ? -8.173 4.067 -22.948 1.00 94.94 271 SER A O 1
ATOM 2145 N N . GLU A 1 272 ? -8.942 4.834 -20.977 1.00 91.81 272 GLU A N 1
ATOM 2146 C CA . GLU A 1 272 ? -10.333 4.371 -21.113 1.00 91.81 272 GLU A CA 1
ATOM 2147 C C . GLU A 1 272 ? -11.201 5.274 -22.013 1.00 91.81 272 GLU A C 1
ATOM 2149 O O . GLU A 1 272 ? -12.184 4.810 -22.593 1.00 91.81 272 GLU A O 1
ATOM 2154 N N . GLU A 1 273 ? -10.889 6.569 -22.103 1.00 90.25 273 GLU A N 1
ATOM 2155 C CA . GLU A 1 273 ? -11.649 7.578 -22.856 1.00 90.25 273 GLU A CA 1
ATOM 2156 C C . GLU A 1 273 ? -11.351 7.519 -24.360 1.00 90.25 273 GLU A C 1
ATOM 2158 O O . GLU A 1 273 ? -12.271 7.674 -25.158 1.00 90.25 273 GLU A O 1
ATOM 2163 N N . TYR A 1 274 ? -10.101 7.230 -24.743 1.00 91.56 274 TYR A N 1
ATOM 2164 C CA . TYR A 1 274 ? -9.637 7.238 -26.142 1.00 91.56 274 TYR A CA 1
ATOM 2165 C C . TYR A 1 274 ? -9.178 5.861 -26.664 1.00 91.56 274 TYR A C 1
ATOM 2167 O O . TYR A 1 274 ? -8.675 5.782 -27.780 1.00 91.56 274 TYR A O 1
ATOM 2175 N N . ASN A 1 275 ? -9.320 4.792 -25.869 1.00 93.44 275 ASN A N 1
ATOM 2176 C CA . ASN A 1 275 ? -8.792 3.446 -26.144 1.00 93.44 275 ASN A CA 1
ATOM 2177 C C . ASN A 1 275 ? -7.304 3.452 -26.540 1.00 93.44 275 ASN A C 1
ATOM 2179 O O . ASN A 1 275 ? -6.927 3.097 -27.657 1.00 93.44 275 ASN A O 1
ATOM 2183 N N . VAL A 1 276 ? -6.442 3.887 -25.618 1.00 95.00 276 VAL A N 1
ATOM 2184 C CA . VAL A 1 276 ? -4.987 3.917 -25.837 1.00 95.00 276 VAL A CA 1
ATOM 2185 C C . VAL A 1 276 ? -4.245 3.086 -24.800 1.00 95.00 276 VAL A C 1
ATOM 2187 O O . VAL A 1 276 ? -4.647 3.003 -23.640 1.00 95.00 276 VAL A O 1
ATOM 2190 N N . ALA A 1 277 ? -3.125 2.495 -25.209 1.00 97.00 277 ALA A N 1
ATOM 2191 C CA . ALA A 1 277 ? -2.154 1.916 -24.291 1.00 97.00 277 ALA A CA 1
ATOM 2192 C C . ALA A 1 277 ? -1.355 3.024 -23.590 1.00 97.00 277 ALA A C 1
ATOM 2194 O O . ALA A 1 277 ? -0.964 4.010 -24.224 1.00 97.00 277 ALA A O 1
ATOM 2195 N N . VAL A 1 278 ? -1.071 2.863 -22.294 1.00 98.44 278 VAL A N 1
ATOM 2196 C CA . VAL A 1 278 ? -0.247 3.812 -21.527 1.00 98.44 278 VAL A CA 1
ATOM 2197 C C . VAL A 1 278 ? 0.996 3.115 -20.986 1.00 98.44 278 VAL A C 1
ATOM 2199 O O . VAL A 1 278 ? 0.924 2.270 -20.095 1.00 98.44 278 VAL A O 1
ATOM 2202 N N . LEU A 1 279 ? 2.163 3.521 -21.487 1.00 98.38 279 LEU A N 1
ATOM 2203 C CA . LEU A 1 279 ? 3.465 3.068 -21.010 1.00 98.38 279 LEU A CA 1
ATOM 2204 C C . LEU A 1 279 ? 4.116 4.148 -20.140 1.00 98.38 279 LEU A C 1
ATOM 2206 O O . LEU A 1 279 ? 4.531 5.198 -20.637 1.00 98.38 279 LEU A O 1
ATOM 2210 N N . ILE A 1 280 ? 4.303 3.863 -18.853 1.00 98.00 280 ILE A N 1
ATOM 2211 C CA . ILE A 1 280 ? 5.094 4.720 -17.963 1.00 98.00 280 ILE A CA 1
ATOM 2212 C C . ILE A 1 280 ? 6.431 4.065 -17.627 1.00 98.00 280 ILE A C 1
ATOM 2214 O O . ILE A 1 280 ? 6.492 2.909 -17.199 1.00 98.00 280 ILE A O 1
ATOM 2218 N N . THR A 1 281 ? 7.527 4.812 -17.761 1.00 96.88 281 THR A N 1
ATOM 2219 C CA . THR A 1 281 ? 8.808 4.373 -17.197 1.00 96.88 281 THR A CA 1
ATOM 2220 C C . THR A 1 281 ? 8.967 4.905 -15.775 1.00 96.88 281 THR A C 1
ATOM 2222 O O . THR A 1 281 ? 8.479 5.985 -15.428 1.00 96.88 281 THR A O 1
ATOM 2225 N N . ASN A 1 282 ? 9.655 4.144 -14.924 1.00 94.81 282 ASN A N 1
ATOM 2226 C CA . ASN A 1 282 ? 9.933 4.541 -13.546 1.00 94.81 282 ASN A CA 1
ATOM 2227 C C . ASN A 1 282 ? 11.391 4.231 -13.156 1.00 94.81 282 ASN A C 1
ATOM 2229 O O . ASN A 1 282 ? 12.013 3.263 -13.608 1.00 94.81 282 ASN A O 1
ATOM 2233 N N . GLN A 1 283 ? 11.962 5.089 -12.315 1.00 90.25 283 GLN A N 1
ATOM 2234 C CA . GLN A 1 283 ? 13.324 4.965 -11.813 1.00 90.25 283 GLN A CA 1
ATOM 2235 C C . GLN A 1 283 ? 13.370 4.066 -10.569 1.00 90.25 283 GLN A C 1
ATOM 2237 O O . GLN A 1 283 ? 12.472 4.088 -9.726 1.00 90.25 283 GLN A O 1
ATOM 2242 N N . MET A 1 284 ? 14.462 3.319 -10.406 1.00 88.62 284 MET A N 1
ATOM 2243 C CA . MET A 1 284 ? 14.796 2.687 -9.129 1.00 88.62 284 MET A CA 1
ATOM 2244 C C . MET A 1 284 ? 15.595 3.633 -8.223 1.00 88.62 284 MET A C 1
ATOM 2246 O O . MET A 1 284 ? 16.354 4.483 -8.690 1.00 88.62 284 MET A O 1
ATOM 2250 N N . THR A 1 285 ? 15.475 3.432 -6.912 1.00 81.38 285 THR A N 1
ATOM 2251 C CA . THR A 1 285 ? 16.397 3.950 -5.897 1.00 81.38 285 THR A CA 1
ATOM 2252 C C . THR A 1 285 ? 17.097 2.789 -5.193 1.00 81.38 285 THR A C 1
ATOM 2254 O O . THR A 1 285 ? 16.478 1.771 -4.877 1.00 81.38 285 THR A O 1
ATOM 2257 N N . SER A 1 286 ? 18.386 2.950 -4.912 1.00 66.81 286 SER A N 1
ATOM 2258 C CA . SER A 1 286 ? 19.182 2.019 -4.113 1.00 66.81 286 SER A CA 1
ATOM 2259 C C . SER A 1 286 ? 18.941 2.242 -2.615 1.00 66.81 286 SER A C 1
ATOM 2261 O O . SER A 1 286 ? 19.007 3.367 -2.115 1.00 66.81 286 SER A O 1
ATOM 2263 N N . ASP A 1 287 ? 18.695 1.166 -1.861 1.00 56.03 287 ASP A N 1
ATOM 2264 C CA . ASP A 1 287 ? 18.713 1.211 -0.394 1.00 56.03 287 ASP A CA 1
ATOM 2265 C C . ASP A 1 287 ? 20.183 1.180 0.088 1.00 56.03 287 ASP A C 1
ATOM 2267 O O . ASP A 1 287 ? 20.678 0.164 0.583 1.00 56.03 287 ASP A O 1
ATOM 2271 N N . PHE A 1 288 ? 20.871 2.330 -0.021 1.00 40.31 288 PHE A N 1
ATOM 2272 C CA . PHE A 1 288 ? 22.269 2.609 0.394 1.00 40.31 288 PHE A CA 1
ATOM 2273 C C . PHE A 1 288 ? 22.623 2.269 1.864 1.00 40.31 288 PHE A C 1
ATOM 2275 O O . PHE A 1 288 ? 23.725 2.540 2.330 1.00 40.31 288 PHE A O 1
ATOM 2282 N N . ARG A 1 289 ? 21.689 1.700 2.629 1.00 44.84 289 ARG A N 1
ATOM 2283 C CA . ARG A 1 289 ? 21.884 1.221 4.007 1.00 44.84 289 ARG A CA 1
ATOM 2284 C C . ARG A 1 289 ? 22.265 -0.269 4.057 1.00 44.84 289 ARG A C 1
ATOM 2286 O O . ARG A 1 289 ? 22.401 -0.829 5.140 1.00 44.84 289 ARG A O 1
ATOM 2293 N N . THR A 1 290 ? 22.463 -0.881 2.890 1.00 39.78 290 THR A N 1
ATOM 2294 C CA . THR A 1 290 ? 22.925 -2.260 2.684 1.00 39.78 290 THR A CA 1
ATOM 2295 C C . THR A 1 290 ? 24.422 -2.246 2.350 1.00 39.78 290 THR A C 1
ATOM 2297 O O . THR A 1 290 ? 24.839 -1.478 1.487 1.00 39.78 290 THR A O 1
ATOM 2300 N N . PHE A 1 291 ? 25.243 -3.062 3.022 1.00 38.34 291 PHE A N 1
ATOM 2301 C CA . PHE A 1 291 ? 26.676 -3.172 2.699 1.00 38.34 291 PHE A CA 1
ATOM 2302 C C . PHE A 1 291 ? 26.896 -4.053 1.447 1.00 38.34 291 PHE A C 1
ATOM 2304 O O . PHE A 1 291 ? 26.192 -5.055 1.319 1.00 38.34 291 PHE A O 1
ATOM 2311 N N . PRO A 1 292 ? 27.881 -3.767 0.566 1.00 37.12 292 PRO A N 1
ATOM 2312 C CA . PRO A 1 292 ? 27.968 -4.401 -0.764 1.00 37.12 292 PRO A CA 1
ATOM 2313 C C . PRO A 1 292 ? 28.355 -5.891 -0.808 1.00 37.12 292 PRO A C 1
ATOM 2315 O O . PRO A 1 292 ? 28.432 -6.461 -1.889 1.00 37.12 292 PRO A O 1
ATOM 2318 N N . LEU A 1 293 ? 28.671 -6.512 0.331 1.00 38.38 293 LEU A N 1
ATOM 2319 C CA . LEU A 1 293 ? 29.448 -7.759 0.380 1.00 38.38 293 LEU A CA 1
ATOM 2320 C C . LEU A 1 293 ? 28.645 -9.068 0.346 1.00 38.38 293 LEU A C 1
ATOM 2322 O O . LEU A 1 293 ? 29.269 -10.122 0.286 1.00 38.38 293 LEU A O 1
ATOM 2326 N N . LEU A 1 294 ? 27.310 -9.039 0.452 1.00 39.38 294 LEU A N 1
ATOM 2327 C CA . LEU A 1 294 ? 26.542 -10.264 0.748 1.00 39.38 294 LEU A CA 1
ATOM 2328 C C . LEU A 1 294 ? 25.267 -10.512 -0.071 1.00 39.38 294 LEU A C 1
ATOM 2330 O O . LEU A 1 294 ? 24.818 -11.649 -0.080 1.00 39.38 294 LEU A O 1
ATOM 2334 N N . ASN A 1 295 ? 24.744 -9.527 -0.813 1.00 37.25 295 ASN A N 1
ATOM 2335 C CA . ASN A 1 295 ? 23.695 -9.751 -1.819 1.00 37.25 295 ASN A CA 1
ATOM 2336 C C . ASN A 1 295 ? 24.148 -9.142 -3.155 1.00 37.25 295 ASN A C 1
ATOM 2338 O O . ASN A 1 295 ? 24.174 -7.921 -3.292 1.00 37.25 295 ASN A O 1
ATOM 2342 N N . MET A 1 296 ? 24.498 -9.990 -4.126 1.00 37.34 296 MET A N 1
ATOM 2343 C CA . MET A 1 296 ? 24.900 -9.583 -5.486 1.00 37.34 296 MET A CA 1
ATOM 2344 C C . MET A 1 296 ? 23.716 -9.436 -6.463 1.00 37.34 296 MET A C 1
ATOM 2346 O O . MET A 1 296 ? 23.916 -8.955 -7.574 1.00 37.34 296 MET A O 1
ATOM 2350 N N . ASP A 1 297 ? 22.506 -9.876 -6.084 1.00 40.00 297 ASP A N 1
ATOM 2351 C CA . ASP A 1 297 ? 21.430 -10.168 -7.048 1.00 40.00 297 ASP A CA 1
ATOM 2352 C C . ASP A 1 297 ? 20.139 -9.321 -6.931 1.00 40.00 297 ASP A C 1
ATOM 2354 O O . ASP A 1 297 ? 19.380 -9.273 -7.901 1.00 40.00 297 ASP A O 1
ATOM 2358 N N . GLU A 1 298 ? 19.871 -8.635 -5.813 1.00 51.41 298 GLU A N 1
ATOM 2359 C CA . GLU A 1 298 ? 18.630 -7.851 -5.619 1.00 51.41 298 GLU A CA 1
ATOM 2360 C C . GLU A 1 298 ? 18.861 -6.336 -5.736 1.00 51.41 298 GLU A C 1
ATOM 2362 O O . GLU A 1 298 ? 19.174 -5.642 -4.761 1.00 51.41 298 GLU A O 1
ATOM 2367 N N . ASN A 1 299 ? 18.663 -5.818 -6.949 1.00 54.09 299 ASN A N 1
ATOM 2368 C CA . ASN A 1 299 ? 18.975 -4.437 -7.301 1.00 54.09 299 ASN A CA 1
ATOM 2369 C C . ASN A 1 299 ? 17.753 -3.505 -7.223 1.00 54.09 299 ASN A C 1
ATOM 2371 O O . ASN A 1 299 ? 16.919 -3.468 -8.123 1.00 54.09 299 ASN A O 1
ATOM 2375 N N . GLY A 1 300 ? 17.720 -2.665 -6.183 1.00 64.94 300 GLY A N 1
ATOM 2376 C CA . GLY A 1 300 ? 16.888 -1.456 -6.124 1.00 64.94 300 GLY A CA 1
ATOM 2377 C C . GLY A 1 300 ? 15.393 -1.659 -5.835 1.00 64.94 300 GLY A C 1
ATOM 2378 O O . GLY A 1 300 ? 14.870 -2.766 -5.780 1.00 64.94 300 GLY A O 1
ATOM 2379 N N . LYS A 1 301 ? 14.689 -0.542 -5.602 1.00 83.56 301 LYS A N 1
ATOM 2380 C CA . LYS A 1 301 ? 13.223 -0.480 -5.431 1.00 83.56 301 LYS A CA 1
ATOM 2381 C C . LYS A 1 301 ? 12.648 0.671 -6.264 1.00 83.56 301 LYS A C 1
ATOM 2383 O O . LYS A 1 301 ? 13.312 1.707 -6.350 1.00 83.56 301 LYS A O 1
ATOM 2388 N N . PRO A 1 302 ? 11.451 0.540 -6.864 1.00 88.50 302 PRO A N 1
ATOM 2389 C CA . PRO A 1 302 ? 10.840 1.615 -7.645 1.00 88.50 302 PRO A CA 1
ATOM 2390 C C . PRO A 1 302 ? 10.530 2.836 -6.767 1.00 88.50 302 PRO A C 1
ATOM 2392 O O . PRO A 1 302 ? 10.170 2.709 -5.592 1.00 88.50 302 PRO A O 1
ATOM 2395 N N . VAL A 1 303 ? 10.669 4.035 -7.330 1.00 87.56 303 VAL A N 1
ATOM 2396 C CA . VAL A 1 303 ? 10.244 5.285 -6.677 1.00 87.56 303 VAL A CA 1
ATOM 2397 C C . VAL A 1 303 ? 8.726 5.472 -6.873 1.00 87.56 303 VAL A C 1
ATOM 2399 O O . VAL A 1 303 ? 8.126 4.826 -7.723 1.00 87.56 303 VAL A O 1
ATOM 2402 N N . GLY A 1 304 ? 8.076 6.297 -6.043 1.00 84.25 304 GLY A N 1
ATOM 2403 C CA . GLY A 1 304 ? 6.631 6.596 -6.104 1.00 84.25 304 GLY A CA 1
ATOM 2404 C C . GLY A 1 304 ? 5.785 5.954 -4.994 1.00 84.25 304 GLY A C 1
ATOM 2405 O O . GLY A 1 304 ? 4.798 6.548 -4.564 1.00 84.25 304 GLY A O 1
ATOM 2406 N N . GLY A 1 305 ? 6.213 4.813 -4.443 1.00 88.81 305 GLY A N 1
ATOM 2407 C CA . GLY A 1 305 ? 5.534 4.145 -3.321 1.00 88.81 305 GLY A CA 1
ATOM 2408 C C . GLY A 1 305 ? 4.144 3.594 -3.670 1.00 88.81 305 GLY A C 1
ATOM 2409 O O . GLY A 1 305 ? 3.804 3.455 -4.842 1.00 88.81 305 GLY A O 1
ATOM 2410 N N . ASN A 1 306 ? 3.341 3.282 -2.647 1.00 88.62 306 ASN A N 1
ATOM 2411 C CA . ASN A 1 306 ? 2.103 2.501 -2.786 1.00 88.62 306 ASN A CA 1
ATOM 2412 C C . ASN A 1 306 ? 1.093 3.083 -3.787 1.00 88.62 306 ASN A C 1
ATOM 2414 O O . ASN A 1 306 ? 0.468 2.313 -4.500 1.00 88.62 306 ASN A O 1
ATOM 2418 N N . ILE A 1 307 ? 0.961 4.412 -3.898 1.00 91.75 307 ILE A N 1
ATOM 2419 C CA . ILE A 1 307 ? 0.052 5.027 -4.886 1.00 91.75 307 ILE A CA 1
ATOM 2420 C C . ILE A 1 307 ? 0.437 4.607 -6.306 1.00 91.75 307 ILE A C 1
ATOM 2422 O O . ILE A 1 307 ? -0.418 4.179 -7.071 1.00 91.75 307 ILE A O 1
ATOM 2426 N N . LEU A 1 308 ? 1.724 4.681 -6.648 1.00 92.38 308 LEU A N 1
ATOM 2427 C CA . LEU A 1 308 ? 2.199 4.325 -7.982 1.00 92.38 308 LEU A CA 1
ATOM 2428 C C . LEU A 1 308 ? 2.232 2.802 -8.211 1.00 92.38 308 LEU A C 1
ATOM 2430 O O . LEU A 1 308 ? 2.187 2.368 -9.358 1.00 92.38 308 LEU A O 1
ATOM 2434 N N . ALA A 1 309 ? 2.288 2.001 -7.141 1.00 90.62 309 ALA A N 1
ATOM 2435 C CA . ALA A 1 309 ? 2.105 0.554 -7.221 1.00 90.62 309 ALA A CA 1
ATOM 2436 C C . ALA A 1 309 ? 0.642 0.200 -7.543 1.00 90.62 309 ALA A C 1
ATOM 2438 O O . ALA A 1 309 ? 0.388 -0.374 -8.589 1.00 90.62 309 ALA A O 1
ATOM 2439 N N . HIS A 1 310 ? -0.318 0.638 -6.721 1.00 88.75 310 HIS A N 1
ATOM 2440 C CA . HIS A 1 310 ? -1.742 0.321 -6.905 1.00 88.75 310 HIS A CA 1
ATOM 2441 C C . HIS A 1 310 ? -2.400 1.004 -8.118 1.00 88.75 310 HIS A C 1
ATOM 2443 O O . HIS A 1 310 ? -3.475 0.585 -8.524 1.00 88.75 310 HIS A O 1
ATOM 2449 N N . SER A 1 311 ? -1.793 2.056 -8.684 1.00 91.56 311 SER A N 1
ATOM 2450 C CA . SER A 1 311 ? -2.325 2.759 -9.869 1.00 91.56 311 SER A CA 1
ATOM 2451 C C . SER A 1 311 ? -1.671 2.329 -11.192 1.00 91.56 311 SER A C 1
ATOM 2453 O O . SER A 1 311 ? -1.833 3.030 -12.185 1.00 91.56 311 SER A O 1
ATOM 2455 N N . SER A 1 312 ? -0.874 1.254 -11.212 1.00 93.12 312 SER A N 1
ATOM 2456 C CA . SER A 1 312 ? -0.307 0.698 -12.452 1.00 93.12 312 SER A CA 1
ATOM 2457 C C . SER A 1 312 ? -0.753 -0.756 -12.584 1.00 93.12 312 SER A C 1
ATOM 2459 O O . SER A 1 312 ? -0.321 -1.577 -11.779 1.00 93.12 312 SER A O 1
ATOM 2461 N N . THR A 1 313 ? -1.594 -1.061 -13.573 1.00 95.06 313 THR A N 1
ATOM 2462 C CA . THR A 1 313 ? -2.237 -2.373 -13.761 1.00 95.06 313 THR A CA 1
ATOM 2463 C C . THR A 1 313 ? -1.230 -3.507 -13.939 1.00 95.06 313 THR A C 1
ATOM 2465 O O . THR A 1 313 ? -1.348 -4.541 -13.290 1.00 95.06 313 THR A O 1
ATOM 2468 N N . THR A 1 314 ? -0.211 -3.289 -14.776 1.00 96.50 314 THR A N 1
ATOM 2469 C CA . THR A 1 314 ? 0.826 -4.285 -15.086 1.00 96.50 314 THR A CA 1
ATOM 2470 C C . THR A 1 314 ? 2.208 -3.686 -14.835 1.00 96.50 314 THR A C 1
ATOM 2472 O O . THR A 1 314 ? 2.492 -2.560 -15.253 1.00 96.50 314 THR A O 1
ATOM 2475 N N . ARG A 1 315 ? 3.085 -4.393 -14.111 1.00 96.12 315 ARG A N 1
ATOM 2476 C CA . ARG A 1 315 ? 4.338 -3.834 -13.571 1.00 96.12 315 ARG A CA 1
ATOM 2477 C C . ARG A 1 315 ? 5.528 -4.767 -13.808 1.00 96.12 315 ARG A C 1
ATOM 2479 O O . ARG A 1 315 ? 5.690 -5.787 -13.141 1.00 96.12 315 ARG A O 1
ATOM 2486 N N . VAL A 1 316 ? 6.418 -4.352 -14.709 1.00 96.25 316 VAL A N 1
ATOM 2487 C CA . VAL A 1 316 ? 7.591 -5.122 -15.149 1.00 96.25 316 VAL A CA 1
ATOM 2488 C C . VAL A 1 316 ? 8.891 -4.519 -14.609 1.00 96.25 316 VAL A C 1
ATOM 2490 O O . VAL A 1 316 ? 9.160 -3.321 -14.761 1.00 96.25 316 VAL A O 1
ATOM 2493 N N . SER A 1 317 ? 9.735 -5.363 -14.014 1.00 95.75 317 SER A N 1
ATOM 2494 C CA . SER A 1 317 ? 11.085 -5.008 -13.563 1.00 95.75 317 SER A CA 1
ATOM 2495 C C . SER A 1 317 ? 12.148 -5.431 -14.573 1.00 95.75 317 SER A C 1
ATOM 2497 O O . SER A 1 317 ? 12.130 -6.561 -15.049 1.00 95.75 317 SER A O 1
ATOM 2499 N N . LEU A 1 318 ? 13.099 -4.546 -14.877 1.00 95.25 318 LEU A N 1
ATOM 2500 C CA . LEU A 1 318 ? 14.214 -4.799 -15.789 1.00 95.25 318 LEU A CA 1
ATOM 2501 C C . LEU A 1 318 ? 15.542 -4.908 -15.033 1.00 95.25 318 LEU A C 1
ATOM 2503 O O . LEU A 1 318 ? 16.022 -3.920 -14.461 1.00 95.25 318 LEU A O 1
ATOM 2507 N N . LYS A 1 319 ? 16.196 -6.067 -15.134 1.00 91.81 319 LYS A N 1
ATOM 2508 C CA . LYS A 1 319 ? 17.557 -6.303 -14.634 1.00 91.81 319 LYS A CA 1
ATOM 2509 C C . LYS A 1 319 ? 18.561 -6.349 -15.787 1.00 91.81 319 LYS A C 1
ATOM 2511 O O . LYS A 1 319 ? 18.325 -6.970 -16.827 1.00 91.81 319 LYS A O 1
ATOM 2516 N N . LYS A 1 320 ? 19.715 -5.697 -15.607 1.00 89.81 320 LYS A N 1
ATOM 2517 C CA . LYS A 1 320 ? 20.830 -5.785 -16.558 1.00 89.81 320 LYS A CA 1
ATOM 2518 C C . LYS A 1 320 ? 21.644 -7.058 -16.310 1.00 89.81 320 LYS A C 1
ATOM 2520 O O . LYS A 1 320 ? 22.075 -7.303 -15.190 1.00 89.81 320 LYS A O 1
ATOM 2525 N N . VAL A 1 321 ? 21.895 -7.815 -17.376 1.00 88.94 321 VAL A N 1
ATOM 2526 C CA . VAL A 1 321 ? 22.768 -9.000 -17.390 1.00 88.94 321 VAL A CA 1
ATOM 2527 C C . VAL A 1 321 ? 24.031 -8.671 -18.211 1.00 88.94 321 VAL A C 1
ATOM 2529 O O . VAL A 1 321 ? 24.217 -7.532 -18.660 1.00 88.94 321 VAL A O 1
ATOM 2532 N N . ALA A 1 322 ? 24.942 -9.632 -18.369 1.00 83.25 322 ALA A N 1
ATOM 2533 C CA . ALA A 1 322 ? 26.153 -9.496 -19.172 1.00 83.25 322 ALA A CA 1
ATOM 2534 C C . ALA A 1 322 ? 25.867 -9.007 -20.611 1.00 83.25 322 ALA A C 1
ATOM 2536 O O . ALA A 1 322 ? 24.911 -9.424 -21.269 1.00 83.25 322 ALA A O 1
ATOM 2537 N N . GLY A 1 323 ? 26.724 -8.108 -21.106 1.00 86.75 323 GLY A N 1
ATOM 2538 C CA . GLY A 1 323 ? 26.629 -7.545 -22.454 1.00 86.75 323 GLY A CA 1
ATOM 2539 C C . GLY A 1 323 ? 25.286 -6.859 -22.743 1.00 86.75 323 GLY A C 1
ATOM 2540 O O . GLY A 1 323 ? 24.854 -5.941 -22.032 1.00 86.75 323 GLY A O 1
ATOM 2541 N N . ASN A 1 324 ? 24.632 -7.303 -23.817 1.00 89.69 324 ASN A N 1
ATOM 2542 C CA . ASN A 1 324 ? 23.370 -6.747 -24.315 1.00 89.69 324 ASN A CA 1
ATOM 2543 C C . ASN A 1 324 ? 22.119 -7.490 -23.811 1.00 89.69 324 ASN A C 1
ATOM 2545 O O . ASN A 1 324 ? 21.011 -7.051 -24.115 1.00 89.69 324 ASN A O 1
ATOM 2549 N N . VAL A 1 325 ? 22.287 -8.555 -23.017 1.00 92.69 325 VAL A N 1
ATOM 2550 C CA . VAL A 1 325 ? 21.185 -9.327 -22.419 1.00 92.69 325 VAL A CA 1
ATOM 2551 C C . VAL A 1 325 ? 20.562 -8.560 -21.253 1.00 92.69 325 VAL A C 1
ATOM 2553 O O . VAL A 1 325 ? 21.257 -7.923 -20.452 1.00 92.69 325 VAL A O 1
ATOM 2556 N N . ARG A 1 326 ? 19.240 -8.620 -21.150 1.00 94.31 326 ARG A N 1
ATOM 2557 C CA . ARG A 1 326 ? 18.415 -8.105 -20.058 1.00 94.31 326 ARG A CA 1
ATOM 2558 C C . ARG A 1 326 ? 17.398 -9.176 -19.669 1.00 94.31 326 ARG A C 1
ATOM 2560 O O . ARG A 1 326 ? 17.045 -10.013 -20.496 1.00 94.31 326 ARG A O 1
ATOM 2567 N N . ILE A 1 327 ? 16.936 -9.131 -18.425 1.00 94.62 327 ILE A N 1
ATOM 2568 C CA . ILE A 1 327 ? 15.801 -9.931 -17.951 1.00 94.62 327 ILE A CA 1
ATOM 2569 C C . ILE A 1 327 ? 14.680 -8.962 -17.594 1.00 94.62 327 ILE A C 1
ATOM 2571 O O . ILE A 1 327 ? 14.926 -7.958 -16.917 1.00 94.62 327 ILE A O 1
ATOM 2575 N N . ALA A 1 328 ? 13.475 -9.262 -18.063 1.00 96.25 328 ALA A N 1
ATOM 2576 C CA . ALA A 1 328 ? 12.233 -8.680 -17.587 1.00 96.25 328 ALA A CA 1
ATOM 2577 C C . ALA A 1 328 ? 11.562 -9.665 -16.618 1.00 96.25 328 ALA A C 1
ATOM 2579 O O . ALA A 1 328 ? 11.513 -10.861 -16.893 1.00 96.25 328 ALA A O 1
ATOM 2580 N N . LYS A 1 329 ? 11.052 -9.164 -15.492 1.00 95.00 329 LYS A N 1
ATOM 2581 C CA . LYS A 1 329 ? 10.281 -9.928 -14.503 1.00 95.00 329 LYS A CA 1
ATOM 2582 C C . LYS A 1 329 ? 8.902 -9.305 -14.326 1.00 95.00 329 LYS A C 1
ATOM 2584 O O . LYS A 1 329 ? 8.830 -8.093 -14.101 1.00 95.00 329 LYS A O 1
ATOM 2589 N N . MET A 1 330 ? 7.849 -10.116 -14.367 1.00 95.50 330 MET A N 1
ATOM 2590 C CA . MET A 1 330 ? 6.511 -9.702 -13.939 1.00 95.50 330 MET A CA 1
ATOM 2591 C C . MET A 1 330 ? 6.451 -9.610 -12.406 1.00 95.50 330 MET A C 1
ATOM 2593 O O . MET A 1 330 ? 6.959 -10.495 -11.721 1.00 95.50 330 MET A O 1
ATOM 2597 N N . LEU A 1 331 ? 5.876 -8.530 -11.866 1.00 92.50 331 LEU A N 1
ATOM 2598 C CA . LEU A 1 331 ? 5.769 -8.288 -10.414 1.00 92.50 331 LEU A CA 1
ATOM 2599 C C . LEU A 1 331 ? 4.379 -7.844 -9.934 1.00 92.50 331 LEU A C 1
ATOM 2601 O O . LEU A 1 331 ? 4.190 -7.656 -8.734 1.00 92.50 331 LEU A O 1
ATOM 2605 N N . ASP A 1 332 ? 3.465 -7.558 -10.855 1.00 91.44 332 ASP A N 1
ATOM 2606 C CA . ASP A 1 332 ? 2.085 -7.139 -10.588 1.00 91.44 332 ASP A CA 1
ATOM 2607 C C . ASP A 1 332 ? 1.352 -7.193 -11.935 1.00 91.44 332 ASP A C 1
ATOM 2609 O O . ASP A 1 332 ? 1.832 -6.598 -12.904 1.00 91.44 332 ASP A O 1
ATOM 2613 N N . SER A 1 333 ? 0.247 -7.926 -12.014 1.00 93.06 333 SER A N 1
ATOM 2614 C CA . SER A 1 333 ? -0.657 -7.999 -13.168 1.00 93.06 333 SER A CA 1
ATOM 2615 C C . SER A 1 333 ? -1.962 -8.664 -12.711 1.00 93.06 333 SER A C 1
ATOM 2617 O O . SER A 1 333 ? -1.895 -9.534 -11.840 1.00 93.06 333 SER A O 1
ATOM 2619 N N . PRO A 1 334 ? -3.137 -8.301 -13.257 1.00 91.00 334 PRO A N 1
ATOM 2620 C CA . PRO A 1 334 ? -4.374 -9.035 -12.985 1.00 91.00 334 PRO A CA 1
ATOM 2621 C C . PRO A 1 334 ? -4.375 -10.440 -13.614 1.00 91.00 334 PRO A C 1
ATOM 2623 O O . PRO A 1 334 ? -4.933 -11.363 -13.025 1.00 91.00 334 PRO A O 1
ATOM 2626 N N . ASP A 1 335 ? -3.709 -10.602 -14.765 1.00 87.75 335 ASP A N 1
ATOM 2627 C CA . ASP A 1 335 ? -3.908 -11.749 -15.662 1.00 87.75 335 ASP A CA 1
ATOM 2628 C C . ASP A 1 335 ? -2.659 -12.635 -15.832 1.00 87.75 335 ASP A C 1
ATOM 2630 O O . ASP A 1 335 ? -2.760 -13.735 -16.373 1.00 87.75 335 ASP A O 1
ATOM 2634 N N . GLN A 1 336 ? -1.465 -12.151 -15.462 1.00 92.56 336 GLN A N 1
ATOM 2635 C CA . GLN A 1 336 ? -0.179 -12.791 -15.787 1.00 92.56 336 GLN A CA 1
ATOM 2636 C C . GLN A 1 336 ? 0.605 -13.222 -14.537 1.00 92.56 336 GLN A C 1
ATOM 2638 O O . GLN A 1 336 ? 0.753 -12.460 -13.583 1.00 92.56 336 GLN A O 1
ATOM 2643 N N . GLU A 1 337 ? 1.175 -14.430 -14.572 1.00 89.50 337 GLU A N 1
ATOM 2644 C CA . GLU A 1 337 ? 1.989 -14.997 -13.485 1.00 89.50 337 GLU A CA 1
ATOM 2645 C C . GLU A 1 337 ? 3.363 -14.305 -13.316 1.00 89.50 337 GLU A C 1
ATOM 2647 O O . GLU A 1 337 ? 3.914 -13.738 -14.264 1.00 89.50 337 GLU A O 1
ATOM 2652 N N . GLU A 1 338 ? 3.972 -14.418 -12.122 1.00 91.44 338 GLU A N 1
ATOM 2653 C CA . GLU A 1 338 ? 5.320 -13.906 -11.783 1.00 91.44 338 GLU A CA 1
ATOM 2654 C C . GLU A 1 338 ? 6.469 -14.644 -12.516 1.00 91.44 338 GLU A C 1
ATOM 2656 O O . GLU A 1 338 ? 7.329 -15.305 -11.922 1.00 91.44 338 GLU A O 1
ATOM 2661 N N . THR A 1 339 ? 6.521 -14.504 -13.836 1.00 93.50 339 THR A N 1
ATOM 2662 C CA . THR A 1 339 ? 7.527 -15.118 -14.711 1.00 93.50 339 THR A CA 1
ATOM 2663 C C . THR A 1 339 ? 8.709 -14.183 -15.009 1.00 93.50 339 THR A C 1
ATOM 2665 O O . THR A 1 339 ? 8.665 -12.970 -14.774 1.00 93.50 339 THR A O 1
ATOM 2668 N N . GLU A 1 340 ? 9.816 -14.763 -15.487 1.00 93.75 340 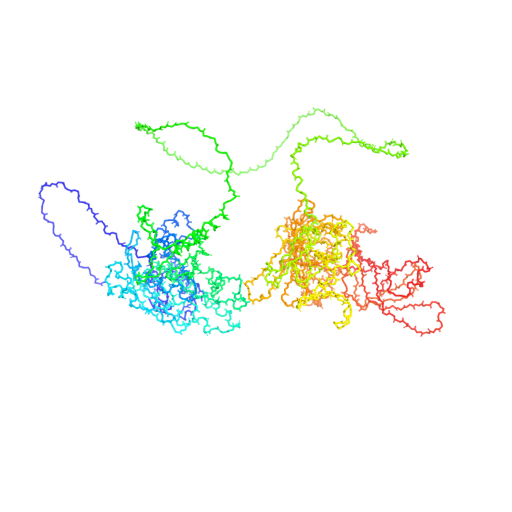GLU A N 1
ATOM 2669 C CA . GLU A 1 340 ? 11.037 -14.053 -15.888 1.00 93.75 340 GLU A CA 1
ATOM 2670 C C . GLU A 1 340 ? 11.419 -14.431 -17.321 1.00 93.75 340 GLU A C 1
ATOM 2672 O O . GLU A 1 340 ? 11.605 -15.608 -17.623 1.00 93.75 340 GLU A O 1
ATOM 2677 N N . GLU A 1 341 ? 11.571 -13.432 -18.191 1.00 95.44 341 GLU A N 1
ATOM 2678 C CA . GLU A 1 341 ? 11.851 -13.610 -19.619 1.00 95.44 341 GLU A CA 1
ATOM 2679 C C . GLU A 1 341 ? 13.045 -12.763 -20.081 1.00 95.44 341 GLU A C 1
ATOM 2681 O O . GLU A 1 341 ? 13.278 -11.640 -19.617 1.00 95.44 341 GLU A O 1
ATOM 2686 N N . ALA A 1 342 ? 13.842 -13.315 -20.997 1.00 94.25 342 ALA A N 1
ATOM 2687 C CA . ALA A 1 342 ? 15.114 -12.727 -21.421 1.00 94.25 342 ALA A CA 1
ATOM 2688 C C . ALA A 1 342 ? 15.015 -12.042 -22.792 1.00 94.25 342 ALA A C 1
ATOM 2690 O O . ALA A 1 342 ? 14.472 -12.611 -23.738 1.00 94.25 342 ALA A O 1
ATOM 2691 N N . PHE A 1 343 ? 15.620 -10.856 -22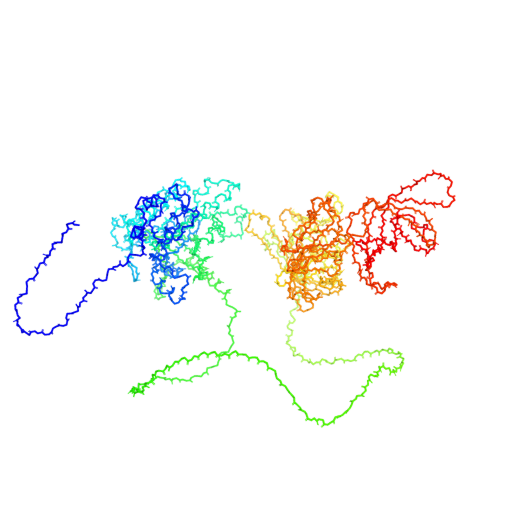.920 1.00 95.31 343 PHE A N 1
ATOM 2692 C CA . PHE A 1 343 ? 15.657 -10.067 -24.157 1.00 95.31 343 PHE A CA 1
ATOM 2693 C C . PHE A 1 343 ? 17.029 -9.416 -24.411 1.00 95.31 343 PHE A C 1
ATOM 2695 O O . PHE A 1 343 ? 17.862 -9.261 -23.516 1.00 95.31 343 PHE A O 1
ATOM 2702 N N . LEU A 1 344 ? 17.268 -9.012 -25.657 1.00 94.94 344 LEU A N 1
ATOM 2703 C CA . LEU A 1 344 ? 18.462 -8.324 -26.143 1.00 94.94 344 LEU A CA 1
ATOM 2704 C C . LEU A 1 344 ? 18.150 -6.872 -26.511 1.00 94.94 344 LEU A C 1
ATOM 2706 O O . LEU A 1 344 ? 17.185 -6.591 -27.220 1.00 94.94 344 LEU A O 1
ATOM 2710 N N . ILE A 1 345 ? 19.034 -5.947 -26.130 1.00 94.62 345 ILE A N 1
ATOM 2711 C CA . ILE A 1 345 ? 19.052 -4.587 -26.691 1.00 94.62 345 ILE A CA 1
ATOM 2712 C C . ILE A 1 345 ? 20.011 -4.563 -27.885 1.00 94.62 345 ILE A C 1
ATOM 2714 O O . ILE A 1 345 ? 21.209 -4.798 -27.731 1.00 94.62 345 ILE A O 1
ATOM 2718 N N . THR A 1 346 ? 19.499 -4.252 -29.075 1.00 93.88 346 THR A N 1
ATOM 2719 C CA . THR A 1 346 ? 20.276 -4.229 -30.325 1.00 93.88 346 THR A CA 1
ATOM 2720 C C . THR A 1 346 ? 20.305 -2.835 -30.972 1.00 93.88 346 THR A C 1
ATOM 2722 O O . THR A 1 346 ? 19.776 -1.849 -30.442 1.00 93.88 346 THR A O 1
ATOM 2725 N N . THR A 1 347 ? 20.943 -2.723 -32.141 1.00 90.94 347 THR A N 1
ATOM 2726 C CA . THR A 1 347 ? 20.833 -1.531 -32.996 1.00 90.94 347 THR A CA 1
ATOM 2727 C C . THR A 1 347 ? 19.376 -1.294 -33.400 1.00 90.94 347 THR A C 1
ATOM 2729 O O . THR A 1 347 ? 18.874 -0.195 -33.171 1.00 90.94 347 THR A O 1
ATOM 2732 N N . GLY A 1 348 ? 18.678 -2.332 -33.873 1.00 89.81 348 GLY A N 1
ATOM 2733 C CA . GLY A 1 348 ? 17.250 -2.336 -34.222 1.00 89.81 348 GLY A CA 1
ATOM 2734 C C . GLY A 1 348 ? 16.297 -2.623 -33.053 1.00 89.81 348 GLY A C 1
ATOM 2735 O O . GLY A 1 348 ? 15.340 -3.382 -33.211 1.00 89.81 348 GLY A O 1
ATOM 2736 N N . GLY A 1 349 ? 16.567 -2.049 -31.878 1.00 93.56 349 GLY A N 1
ATOM 2737 C CA . GLY A 1 349 ? 15.678 -2.131 -30.713 1.00 93.56 349 GLY A CA 1
ATOM 2738 C C . GLY A 1 349 ? 15.721 -3.470 -29.976 1.00 93.56 349 GLY A C 1
ATOM 2739 O O . GLY A 1 349 ? 16.755 -4.147 -29.949 1.00 93.56 349 GLY A O 1
ATOM 2740 N N . ILE A 1 350 ? 14.604 -3.810 -29.334 1.00 95.75 350 ILE A N 1
ATOM 2741 C CA . ILE A 1 350 ? 14.451 -4.981 -28.459 1.00 95.75 350 ILE A CA 1
ATOM 2742 C C . ILE A 1 350 ? 14.222 -6.256 -29.277 1.00 95.75 350 ILE A C 1
ATOM 2744 O O . ILE A 1 350 ? 13.338 -6.273 -30.123 1.00 95.75 350 ILE A O 1
ATOM 2748 N N . ARG A 1 351 ? 15.012 -7.311 -29.058 1.00 93.25 351 ARG A N 1
ATOM 2749 C CA . ARG A 1 351 ? 14.916 -8.602 -29.770 1.00 93.25 351 ARG A CA 1
ATOM 2750 C C . ARG A 1 351 ? 15.028 -9.779 -28.812 1.00 93.25 351 ARG A C 1
ATOM 2752 O O . ARG A 1 351 ? 15.678 -9.662 -27.780 1.00 93.25 351 ARG A O 1
ATOM 2759 N N . ASP A 1 352 ? 14.505 -10.928 -29.208 1.00 92.94 352 ASP A N 1
ATOM 2760 C CA . ASP A 1 352 ? 14.705 -12.185 -28.487 1.00 92.94 352 ASP A CA 1
ATOM 2761 C C . ASP A 1 352 ? 16.167 -12.678 -28.581 1.00 92.94 352 ASP A C 1
ATOM 2763 O O . ASP A 1 352 ? 16.855 -12.425 -29.583 1.00 92.94 352 ASP A O 1
ATOM 2767 N N . PRO A 1 353 ? 16.685 -13.374 -27.553 1.00 87.81 353 PRO A N 1
ATOM 2768 C CA . PRO A 1 353 ? 17.941 -14.103 -27.647 1.00 87.81 353 PRO A CA 1
ATOM 2769 C C . PRO A 1 353 ? 17.793 -15.277 -28.622 1.00 87.81 353 PRO A C 1
ATOM 2771 O O . PRO A 1 353 ? 16.835 -16.042 -28.550 1.00 87.81 353 PRO A O 1
ATOM 2774 N N . LYS A 1 354 ? 18.772 -15.459 -29.517 1.00 78.25 354 LYS A N 1
ATOM 2775 C CA . LYS A 1 354 ? 18.811 -16.653 -30.369 1.00 78.25 354 LYS A CA 1
ATOM 2776 C C . LYS A 1 354 ? 19.023 -17.900 -29.509 1.00 78.25 354 LYS A C 1
ATOM 2778 O O . LYS A 1 354 ? 20.067 -18.029 -28.871 1.00 78.25 354 LYS A O 1
ATOM 2783 N N . ILE A 1 355 ? 18.072 -18.827 -29.559 1.00 53.81 355 ILE A N 1
ATOM 2784 C CA . ILE A 1 355 ? 18.296 -20.218 -29.158 1.00 53.81 355 ILE A CA 1
ATOM 2785 C C . ILE A 1 355 ? 19.303 -20.820 -30.163 1.00 53.81 355 ILE A C 1
ATOM 2787 O O . ILE A 1 355 ? 19.162 -20.570 -31.363 1.00 53.81 355 ILE A O 1
ATOM 2791 N N . PRO A 1 356 ? 20.338 -21.560 -29.727 1.00 38.88 356 PRO A N 1
ATOM 2792 C CA . PRO A 1 356 ? 21.224 -22.267 -30.647 1.00 38.88 356 PRO A CA 1
ATOM 2793 C C . PRO A 1 356 ? 20.479 -23.446 -31.290 1.00 38.88 356 PRO A C 1
ATOM 2795 O O . PRO A 1 356 ? 20.132 -24.416 -30.618 1.00 38.88 356 PRO A O 1
ATOM 2798 N N . GLU A 1 357 ? 20.218 -23.349 -32.592 1.00 35.06 357 GLU A N 1
ATOM 2799 C CA . GLU A 1 357 ? 19.564 -24.401 -33.376 1.00 35.06 357 GLU A CA 1
ATOM 2800 C C . GLU A 1 357 ? 20.544 -25.529 -33.743 1.00 35.06 357 GLU A C 1
ATOM 2802 O O . GLU A 1 357 ? 21.681 -25.274 -34.139 1.00 35.06 357 GLU A O 1
ATOM 2807 N N . SER A 1 358 ? 20.050 -26.774 -33.696 1.00 33.59 358 SER A N 1
ATOM 2808 C CA . SER A 1 358 ? 20.747 -28.047 -33.978 1.00 33.59 358 SER A CA 1
ATOM 2809 C C . SER A 1 358 ? 21.877 -28.453 -33.012 1.00 33.59 358 SER A C 1
ATOM 2811 O O . SER A 1 358 ? 22.723 -27.654 -32.619 1.00 33.59 358 SER A O 1
ATOM 2813 N N . LYS A 1 359 ? 21.915 -29.746 -32.653 1.00 37.12 359 LYS A N 1
ATOM 2814 C CA . LYS A 1 359 ? 23.008 -30.364 -31.873 1.00 37.12 359 LYS A CA 1
ATOM 2815 C C . LYS A 1 359 ? 24.105 -30.976 -32.758 1.00 37.12 359 LYS A C 1
ATOM 2817 O O . LYS A 1 359 ? 25.134 -31.403 -32.246 1.00 37.12 359 LYS A O 1
ATOM 2822 N N . ASP A 1 360 ? 23.896 -31.011 -34.073 1.00 35.72 360 ASP A N 1
ATOM 2823 C CA . ASP A 1 360 ? 24.516 -32.013 -34.953 1.00 35.72 360 ASP A CA 1
ATOM 2824 C C . ASP A 1 360 ? 25.661 -31.484 -35.835 1.00 35.72 360 ASP A C 1
ATOM 2826 O O . ASP A 1 360 ? 26.146 -32.194 -36.716 1.00 35.72 360 ASP A O 1
ATOM 2830 N N . LYS A 1 361 ? 26.112 -30.235 -35.635 1.00 36.09 361 LYS A N 1
ATOM 2831 C CA . LYS A 1 361 ? 27.202 -29.624 -36.425 1.00 36.09 361 LYS A CA 1
ATOM 2832 C C . LYS A 1 361 ? 28.211 -28.820 -35.602 1.00 36.09 361 LYS A C 1
ATOM 2834 O O . LYS A 1 361 ? 28.463 -27.653 -35.888 1.00 36.09 361 LYS A O 1
ATOM 2839 N N . MET A 1 362 ? 28.868 -29.468 -34.637 1.00 31.94 362 MET A N 1
ATOM 2840 C CA . MET A 1 362 ? 30.112 -28.927 -34.071 1.00 31.94 362 MET A CA 1
ATOM 2841 C C . MET A 1 362 ? 31.106 -30.022 -33.652 1.00 31.94 362 MET A C 1
ATOM 2843 O O . MET A 1 362 ? 31.375 -30.233 -32.476 1.00 31.94 362 MET A O 1
ATOM 2847 N N . MET A 1 363 ? 31.669 -30.725 -34.643 1.00 36.44 363 MET A N 1
ATOM 2848 C CA . MET A 1 363 ? 32.731 -31.719 -34.439 1.00 36.44 363 MET A CA 1
ATOM 2849 C C . MET A 1 363 ? 34.034 -31.293 -35.140 1.00 36.44 363 MET A C 1
ATOM 2851 O O . MET A 1 363 ? 34.436 -31.846 -36.159 1.00 36.44 363 MET A O 1
ATOM 2855 N N . SER A 1 364 ? 34.690 -30.272 -34.583 1.00 31.28 364 SER A N 1
ATOM 2856 C CA . SER A 1 364 ? 36.060 -29.855 -34.925 1.00 31.28 364 SER A CA 1
ATOM 2857 C C . SER A 1 364 ? 36.697 -29.160 -33.709 1.00 31.28 364 SER A C 1
ATOM 2859 O O . SER A 1 364 ? 36.032 -28.308 -33.120 1.00 31.28 364 SER A O 1
ATOM 2861 N N . PRO A 1 365 ? 37.934 -29.496 -33.296 1.00 42.88 365 PRO A N 1
ATOM 2862 C CA . PRO A 1 365 ? 38.414 -29.171 -31.950 1.00 42.88 365 PRO A CA 1
ATOM 2863 C C . PRO A 1 365 ? 39.043 -27.773 -31.824 1.00 42.88 365 PRO A C 1
ATOM 2865 O O . PRO A 1 365 ? 40.077 -27.502 -32.434 1.00 42.88 365 PRO A O 1
ATOM 2868 N N . THR A 1 366 ? 38.504 -26.923 -30.941 1.00 36.72 366 THR A N 1
ATOM 2869 C CA . THR A 1 366 ? 39.153 -25.662 -30.529 1.00 36.72 366 THR A CA 1
ATOM 2870 C C . THR A 1 366 ? 38.972 -25.342 -29.039 1.00 36.72 366 THR A C 1
ATOM 2872 O O . THR A 1 366 ? 37.917 -24.886 -28.626 1.00 36.72 366 THR A O 1
ATOM 2875 N N . ASN A 1 367 ? 40.078 -25.452 -28.292 1.00 43.00 367 ASN A N 1
ATOM 2876 C CA . ASN A 1 367 ? 40.370 -24.782 -27.013 1.00 43.00 367 ASN A CA 1
ATOM 2877 C C . ASN A 1 367 ? 39.534 -25.154 -25.746 1.00 43.00 367 ASN A C 1
ATOM 2879 O O . ASN A 1 367 ? 38.552 -24.480 -25.429 1.00 43.00 367 ASN A O 1
ATOM 2883 N N . PRO A 1 368 ? 40.010 -26.103 -24.904 1.00 43.19 368 PRO A N 1
ATOM 2884 C CA . PRO A 1 368 ? 39.301 -26.589 -23.702 1.00 43.19 368 PRO A CA 1
ATOM 2885 C C . PRO A 1 368 ? 38.938 -25.554 -22.616 1.00 43.19 368 PRO A C 1
ATOM 2887 O O . PRO A 1 368 ? 38.216 -25.877 -21.673 1.00 43.19 368 PRO A O 1
ATOM 2890 N N . GLN A 1 369 ? 39.459 -24.323 -22.684 1.00 40.19 369 GLN A N 1
ATOM 2891 C CA . GLN A 1 369 ? 39.222 -23.287 -21.668 1.00 40.19 369 GLN A CA 1
ATOM 2892 C C . GLN A 1 369 ? 37.893 -22.529 -21.828 1.00 40.19 369 GLN A C 1
ATOM 2894 O O . GLN A 1 369 ? 37.476 -21.840 -20.891 1.00 40.19 369 GLN A O 1
ATOM 2899 N N . GLU A 1 370 ? 37.228 -22.629 -22.982 1.00 40.66 370 GLU A N 1
ATOM 2900 C CA . GLU A 1 370 ? 35.912 -22.009 -23.198 1.00 40.66 370 GLU A CA 1
ATOM 2901 C C . GLU A 1 370 ? 34.772 -22.990 -22.906 1.00 40.66 370 GLU A C 1
ATOM 2903 O O . GLU A 1 370 ? 33.841 -22.625 -22.183 1.00 40.66 370 GLU A O 1
ATOM 2908 N N . ASP A 1 371 ? 34.912 -24.257 -23.309 1.00 40.91 371 ASP A N 1
ATOM 2909 C CA . ASP A 1 371 ? 33.981 -25.335 -22.948 1.00 40.91 371 ASP A CA 1
ATOM 2910 C C . ASP A 1 371 ? 33.803 -25.434 -21.429 1.00 40.91 371 ASP A C 1
ATOM 2912 O O . ASP A 1 371 ? 32.679 -25.404 -20.934 1.00 40.91 371 ASP A O 1
ATOM 2916 N N . ALA A 1 372 ? 34.900 -25.413 -20.661 1.00 45.31 372 ALA A N 1
ATOM 2917 C CA . ALA A 1 372 ? 34.860 -25.451 -19.196 1.00 45.31 372 ALA A CA 1
ATOM 2918 C C . ALA A 1 372 ? 34.056 -24.293 -18.559 1.00 45.31 372 ALA A C 1
ATOM 2920 O O . ALA A 1 372 ? 33.487 -24.456 -17.477 1.00 45.31 372 ALA A O 1
ATOM 2921 N N . LYS A 1 373 ? 33.968 -23.126 -19.219 1.00 43.00 373 LYS A N 1
ATOM 2922 C CA . LYS A 1 373 ? 33.116 -22.006 -18.776 1.00 43.00 373 LYS A CA 1
ATOM 2923 C C . LYS A 1 373 ? 31.655 -22.210 -19.166 1.00 43.00 373 LYS A C 1
ATOM 2925 O O . LYS A 1 373 ? 30.775 -21.872 -18.374 1.00 43.00 373 LYS A O 1
ATOM 2930 N N . LEU A 1 374 ? 31.391 -22.762 -20.351 1.00 40.22 374 LEU A N 1
ATOM 2931 C CA . LEU A 1 374 ? 30.035 -23.092 -20.791 1.00 40.22 374 LEU A CA 1
ATOM 2932 C C . LEU A 1 374 ? 29.414 -24.163 -19.884 1.00 40.22 374 LEU A C 1
ATOM 2934 O O . LEU A 1 374 ? 28.293 -24.001 -19.408 1.00 40.22 374 LEU A O 1
ATOM 2938 N N . ASP A 1 375 ? 30.187 -25.199 -19.575 1.00 39.00 375 ASP A N 1
ATOM 2939 C CA . ASP A 1 375 ? 29.826 -26.340 -18.736 1.00 39.00 375 ASP A CA 1
ATOM 2940 C C . ASP A 1 375 ? 29.547 -25.901 -17.281 1.00 39.00 375 ASP A C 1
ATOM 2942 O O . ASP A 1 375 ? 28.532 -26.263 -16.680 1.00 39.00 375 ASP A O 1
ATOM 2946 N N . ALA A 1 376 ? 30.379 -25.005 -16.730 1.00 47.50 376 ALA A N 1
ATOM 2947 C CA . ALA A 1 376 ? 30.127 -24.362 -15.436 1.00 47.50 376 ALA A CA 1
ATOM 2948 C C . ALA A 1 376 ? 28.844 -23.503 -15.433 1.00 47.50 376 ALA A C 1
ATOM 2950 O O . ALA A 1 376 ? 28.094 -23.507 -14.452 1.00 47.50 376 ALA A O 1
ATOM 2951 N N . MET A 1 377 ? 28.555 -22.795 -16.531 1.00 42.00 377 MET A N 1
ATOM 2952 C CA . MET A 1 377 ? 27.346 -21.976 -16.656 1.00 42.00 377 MET A CA 1
ATOM 2953 C C . MET A 1 377 ? 26.077 -22.832 -16.814 1.00 42.00 377 MET A C 1
ATOM 2955 O O . MET A 1 377 ? 25.056 -22.516 -16.202 1.00 42.00 377 MET A O 1
ATOM 2959 N N . GLN A 1 378 ? 26.137 -23.950 -17.547 1.00 36.81 378 GLN A N 1
ATOM 2960 C CA . GLN A 1 378 ? 25.020 -24.894 -17.678 1.00 36.81 378 GLN A CA 1
ATOM 2961 C C . GLN A 1 378 ? 24.717 -25.624 -16.362 1.00 36.81 378 GLN A C 1
ATOM 2963 O O . GLN A 1 378 ? 23.551 -25.697 -15.970 1.00 36.81 378 GLN A O 1
ATOM 2968 N N . ARG A 1 379 ? 25.742 -26.074 -15.621 1.00 39.75 379 ARG A N 1
ATOM 2969 C CA . ARG A 1 379 ? 25.568 -26.666 -14.277 1.00 39.75 379 ARG A CA 1
ATOM 2970 C C . ARG A 1 379 ? 24.933 -25.679 -13.292 1.00 39.75 379 ARG A C 1
ATOM 2972 O O . ARG A 1 379 ? 24.049 -26.060 -12.525 1.00 39.75 379 ARG A O 1
ATOM 2979 N N . SER A 1 380 ? 25.307 -24.397 -13.363 1.00 40.78 380 SER A N 1
ATOM 2980 C CA . SER A 1 380 ? 24.672 -23.321 -12.585 1.00 40.78 380 SER A CA 1
ATOM 2981 C C . SER A 1 380 ? 23.188 -23.125 -12.937 1.00 40.78 380 SER A C 1
ATOM 2983 O O . SER A 1 380 ? 22.370 -22.883 -12.048 1.00 40.78 380 SER A O 1
ATOM 2985 N N . TRP A 1 381 ? 22.822 -23.279 -14.214 1.00 39.72 381 TRP A N 1
ATOM 2986 C CA . TRP A 1 381 ? 21.438 -23.176 -14.689 1.00 39.72 381 TRP A CA 1
ATOM 2987 C C . TRP A 1 381 ? 20.578 -24.372 -14.257 1.00 39.72 381 TRP A C 1
ATOM 2989 O O . TRP A 1 381 ? 19.500 -24.186 -13.695 1.00 39.72 381 TRP A O 1
ATOM 2999 N N . GLN A 1 382 ? 21.069 -25.601 -14.448 1.00 33.16 382 GLN A N 1
ATOM 3000 C CA . GLN A 1 382 ? 20.354 -26.824 -14.061 1.00 33.16 382 GLN A CA 1
ATOM 3001 C C . GLN A 1 382 ? 20.125 -26.894 -12.543 1.00 33.16 382 GLN A C 1
ATOM 3003 O O . GLN A 1 382 ? 19.006 -27.151 -12.105 1.00 33.16 382 GLN A O 1
ATOM 3008 N N . SER A 1 383 ? 21.139 -26.550 -11.739 1.00 37.38 383 SER A N 1
ATOM 3009 C CA . SER A 1 383 ? 21.049 -26.523 -10.270 1.00 37.38 383 SER A CA 1
ATOM 3010 C C . SER A 1 383 ? 19.951 -25.591 -9.726 1.00 37.38 383 SER A C 1
ATOM 3012 O O . SER A 1 383 ? 19.436 -25.830 -8.634 1.00 37.38 383 SER A O 1
ATOM 3014 N N . ARG A 1 384 ? 19.552 -24.554 -10.479 1.00 38.41 384 ARG A N 1
ATOM 3015 C CA . ARG A 1 384 ? 18.471 -23.633 -10.088 1.00 38.41 384 ARG A CA 1
ATOM 3016 C C . ARG A 1 384 ? 17.064 -24.156 -10.399 1.00 38.41 384 ARG A C 1
ATOM 3018 O O . ARG A 1 384 ? 16.118 -23.659 -9.798 1.00 38.41 384 ARG A O 1
ATOM 3025 N N . ARG A 1 385 ? 16.909 -25.155 -11.279 1.00 30.86 385 ARG A N 1
ATOM 3026 C CA . ARG A 1 385 ? 15.597 -25.742 -11.623 1.00 30.86 385 ARG A CA 1
ATOM 3027 C C . ARG A 1 385 ? 15.124 -26.765 -10.579 1.00 30.86 385 ARG A C 1
ATOM 3029 O O . ARG A 1 385 ? 13.932 -26.862 -10.311 1.00 30.86 385 ARG A O 1
ATOM 3036 N N . SER A 1 386 ? 16.052 -27.456 -9.917 1.00 30.52 386 SER A N 1
ATOM 3037 C CA . SER A 1 386 ? 15.784 -28.514 -8.923 1.00 30.52 386 SER A CA 1
ATOM 3038 C C . SER A 1 386 ? 15.366 -28.010 -7.526 1.00 30.52 386 SER A C 1
ATOM 3040 O O . SER A 1 386 ? 15.754 -28.593 -6.514 1.00 30.52 386 SER A O 1
ATOM 3042 N N . ARG A 1 387 ? 14.616 -26.901 -7.436 1.00 34.94 387 ARG A N 1
ATOM 3043 C CA . ARG A 1 387 ? 14.061 -26.368 -6.169 1.00 34.94 387 ARG A CA 1
ATOM 3044 C C . ARG A 1 387 ? 12.585 -25.950 -6.232 1.00 34.94 387 ARG A C 1
ATOM 3046 O O . ARG A 1 387 ? 12.095 -25.322 -5.299 1.00 34.94 387 ARG A O 1
ATOM 3053 N N . SER A 1 388 ? 11.869 -26.349 -7.282 1.00 31.58 388 SER A N 1
ATOM 3054 C CA . SER A 1 388 ? 10.415 -26.169 -7.418 1.00 31.58 388 SER A CA 1
ATOM 3055 C C . SER A 1 388 ? 9.746 -27.410 -8.033 1.00 31.58 388 SER A C 1
ATOM 3057 O O . SER A 1 388 ? 9.031 -27.317 -9.026 1.00 31.58 388 SER A O 1
ATOM 3059 N N . SER A 1 389 ? 10.050 -28.586 -7.481 1.00 26.64 389 SER A N 1
ATOM 3060 C CA . SER A 1 389 ? 9.406 -29.873 -7.794 1.00 26.64 389 SER A CA 1
ATOM 3061 C C . SER A 1 389 ? 9.733 -30.881 -6.687 1.00 26.64 389 SER A C 1
ATOM 3063 O O . SER A 1 389 ? 10.792 -31.502 -6.695 1.00 26.64 389 SER A O 1
ATOM 3065 N N . LEU A 1 390 ? 8.863 -30.977 -5.676 1.00 27.61 390 LEU A N 1
ATOM 3066 C CA . LEU A 1 390 ? 8.932 -32.036 -4.655 1.00 27.61 390 LEU A CA 1
ATOM 3067 C C . LEU A 1 390 ? 7.571 -32.277 -3.969 1.00 27.61 390 LEU A C 1
ATOM 3069 O O . LEU A 1 390 ? 7.486 -32.414 -2.754 1.00 27.61 390 LEU A O 1
ATOM 3073 N N . PHE A 1 391 ? 6.514 -32.291 -4.780 1.00 27.72 391 PHE A N 1
ATOM 3074 C CA . PHE A 1 391 ? 5.237 -32.960 -4.525 1.00 27.72 391 PHE A CA 1
ATOM 3075 C C . PHE A 1 391 ? 4.591 -33.206 -5.888 1.00 27.72 391 PHE A C 1
ATOM 3077 O O . PHE A 1 391 ? 4.123 -32.256 -6.505 1.00 27.72 391 PHE A O 1
ATOM 3084 N N . ASP A 1 392 ? 4.740 -34.433 -6.385 1.00 25.41 392 ASP A N 1
ATOM 3085 C CA . ASP A 1 392 ? 3.712 -35.257 -7.041 1.00 25.41 392 ASP A CA 1
ATOM 3086 C C . ASP A 1 392 ? 4.393 -36.483 -7.676 1.00 25.41 392 ASP A C 1
ATOM 3088 O O . ASP A 1 392 ? 5.383 -36.325 -8.384 1.00 25.41 392 ASP A O 1
ATOM 3092 N N . ASP A 1 393 ? 3.904 -37.679 -7.312 1.00 25.34 393 ASP A N 1
ATOM 3093 C CA . ASP A 1 393 ? 3.910 -38.957 -8.062 1.00 25.34 393 ASP A CA 1
ATOM 3094 C C . ASP A 1 393 ? 3.871 -40.169 -7.109 1.00 25.34 393 ASP A C 1
ATOM 3096 O O . ASP A 1 393 ? 4.902 -40.597 -6.590 1.00 25.34 393 ASP A O 1
ATOM 3100 N N . ILE A 1 394 ? 2.692 -40.789 -6.945 1.00 26.84 394 ILE A N 1
ATOM 3101 C CA . ILE A 1 394 ? 2.561 -42.240 -6.709 1.00 26.84 394 ILE A CA 1
ATOM 3102 C C . ILE A 1 394 ? 1.387 -42.779 -7.551 1.00 26.84 394 ILE A C 1
ATOM 3104 O O . ILE A 1 394 ? 0.272 -42.269 -7.484 1.00 26.84 394 ILE A O 1
ATOM 3108 N N . SER A 1 395 ? 1.656 -43.874 -8.271 1.00 25.80 395 SER A N 1
ATOM 3109 C CA . SER A 1 395 ? 0.721 -44.782 -8.966 1.00 25.80 395 SER A CA 1
ATOM 3110 C C . SER A 1 395 ? -0.144 -44.228 -10.112 1.00 25.80 395 SER A C 1
ATOM 3112 O O . SER A 1 395 ? -1.275 -43.789 -9.920 1.00 25.80 395 SER A O 1
ATOM 3114 N N . VAL A 1 396 ? 0.341 -44.458 -11.335 1.00 25.06 396 VAL A N 1
ATOM 3115 C CA . VAL A 1 396 ? -0.498 -44.854 -12.481 1.00 25.06 396 VAL A CA 1
ATOM 3116 C C . VAL A 1 396 ? -0.720 -46.373 -12.421 1.00 25.06 396 VAL A C 1
ATOM 3118 O O . VAL A 1 396 ? 0.177 -47.106 -12.006 1.00 25.06 396 VAL A O 1
ATOM 3121 N N . VAL A 1 397 ? -1.876 -46.853 -12.887 1.00 24.20 397 VAL A N 1
ATOM 3122 C CA . VAL A 1 397 ? -2.041 -48.220 -13.414 1.00 24.20 397 VAL A CA 1
ATOM 3123 C C . VAL A 1 397 ? -2.746 -48.103 -14.765 1.00 24.20 397 VAL A C 1
ATOM 3125 O O . VAL A 1 397 ? -3.787 -47.458 -14.864 1.00 24.20 397 VAL A O 1
ATOM 3128 N N . GLU A 1 398 ? -2.153 -48.674 -15.811 1.00 25.97 398 GLU A N 1
ATOM 3129 C CA . GLU A 1 398 ? -2.628 -48.557 -17.194 1.00 25.97 398 GLU A CA 1
ATOM 3130 C C . GLU A 1 398 ? -3.647 -49.646 -17.559 1.00 25.97 398 GLU A C 1
ATOM 3132 O O . GLU A 1 398 ? -3.568 -50.772 -17.064 1.00 25.97 398 GLU A O 1
ATOM 3137 N N . THR A 1 399 ? -4.538 -49.361 -18.517 1.00 25.50 399 THR A N 1
ATOM 3138 C CA . THR A 1 399 ? -4.944 -50.363 -19.522 1.00 25.50 399 THR A CA 1
ATOM 3139 C C . THR A 1 399 ? -5.506 -49.711 -20.797 1.00 25.50 399 THR A C 1
ATOM 3141 O O . THR A 1 399 ? -6.494 -48.985 -20.763 1.00 25.50 399 THR A O 1
ATOM 3144 N N . GLU A 1 400 ? -4.806 -49.958 -21.906 1.00 24.88 400 GLU A N 1
ATOM 3145 C CA . GLU A 1 400 ? -5.262 -50.307 -23.271 1.00 24.88 400 GLU A CA 1
ATOM 3146 C C . GLU A 1 400 ? -6.787 -50.384 -23.581 1.00 24.88 400 GLU A C 1
ATOM 3148 O O . GLU A 1 400 ? -7.568 -50.810 -22.738 1.00 24.88 400 GLU A O 1
ATOM 3153 N N . LEU A 1 401 ? -7.308 -50.118 -24.799 1.00 25.52 401 LEU A N 1
ATOM 3154 C CA . LEU A 1 401 ? -6.731 -49.763 -26.121 1.00 25.52 401 LEU A CA 1
ATOM 3155 C C . LEU A 1 401 ? -7.834 -49.207 -27.080 1.00 25.52 401 LEU A C 1
ATOM 3157 O O . LEU A 1 401 ? -9.009 -49.503 -26.907 1.00 25.52 401 LEU A O 1
ATOM 3161 N N . LEU A 1 402 ? -7.421 -48.488 -28.141 1.00 26.62 402 LEU A N 1
ATOM 3162 C CA . LEU A 1 402 ? -8.064 -48.314 -29.476 1.00 26.62 402 LEU A CA 1
ATOM 3163 C C . LEU A 1 402 ? -9.596 -48.091 -29.632 1.00 26.62 402 LEU A C 1
ATOM 3165 O O . LEU A 1 402 ? -10.385 -49.025 -29.524 1.00 26.62 402 LEU A O 1
ATOM 3169 N N . SER A 1 403 ? -9.991 -46.944 -30.219 1.00 25.52 403 SER A N 1
ATOM 3170 C CA . SER A 1 403 ? -10.440 -46.818 -31.641 1.00 25.52 403 SER A CA 1
ATOM 3171 C C . SER A 1 403 ? -11.381 -45.618 -31.922 1.00 25.52 403 SER A C 1
ATOM 3173 O O . SER A 1 403 ? -12.033 -45.081 -31.034 1.00 25.52 403 SER A O 1
ATOM 3175 N N . MET A 1 404 ? -11.434 -45.186 -33.190 1.00 24.12 404 MET A N 1
ATOM 3176 C CA . MET A 1 404 ? -12.344 -44.174 -33.769 1.00 24.12 404 MET A CA 1
ATOM 3177 C C . MET A 1 404 ? -12.897 -44.726 -35.105 1.00 24.12 404 MET A C 1
ATOM 3179 O O . MET A 1 404 ? -12.349 -45.712 -35.602 1.00 24.12 404 MET A O 1
ATOM 3183 N N . PRO A 1 405 ? -13.756 -43.991 -35.839 1.00 56.69 405 PRO A N 1
ATOM 3184 C CA . PRO A 1 405 ? -15.086 -43.450 -35.520 1.00 56.69 405 PRO A CA 1
ATOM 3185 C C . PRO A 1 405 ? -16.145 -44.106 -36.455 1.00 56.69 405 PRO A C 1
ATOM 3187 O O . PRO A 1 405 ? -15.813 -45.081 -37.118 1.00 56.69 405 PRO A O 1
ATOM 3190 N N . GLN A 1 406 ? -17.369 -43.560 -36.593 1.00 26.50 406 GLN A N 1
ATOM 3191 C CA . GLN A 1 406 ? -18.126 -43.499 -37.875 1.00 26.50 406 GLN A CA 1
ATOM 3192 C C . GLN A 1 406 ? -19.391 -42.609 -37.780 1.00 26.50 406 GLN A C 1
ATOM 3194 O O . GLN A 1 406 ? -19.818 -42.219 -36.697 1.00 26.50 406 GLN A O 1
ATOM 3199 N N . VAL A 1 407 ? -19.924 -42.240 -38.951 1.00 26.33 407 VAL A N 1
ATOM 3200 C CA . VAL A 1 407 ? -20.968 -41.223 -39.213 1.00 26.33 407 VAL A CA 1
ATOM 3201 C C . VAL A 1 407 ? -22.383 -41.835 -39.183 1.00 26.33 407 VAL A C 1
ATOM 3203 O O . VAL A 1 407 ? -22.536 -43.008 -39.505 1.00 26.33 407 VAL A O 1
ATOM 3206 N N . GLY A 1 408 ? -23.432 -41.056 -38.869 1.00 25.06 408 GLY A N 1
ATOM 3207 C CA . GLY A 1 408 ? -24.824 -41.550 -38.907 1.00 25.06 408 GLY A CA 1
ATOM 3208 C C . GLY A 1 408 ? -25.917 -40.483 -38.741 1.00 25.06 408 GLY A C 1
ATOM 3209 O O . GLY A 1 408 ? -26.488 -40.333 -37.669 1.00 25.06 408 GLY A O 1
ATOM 3210 N N . THR A 1 409 ? -26.211 -39.740 -39.807 1.00 25.98 409 THR A N 1
ATOM 3211 C CA . THR A 1 409 ? -27.277 -38.720 -39.902 1.00 25.98 409 THR A CA 1
ATOM 3212 C C . THR A 1 409 ? -28.706 -39.274 -39.779 1.00 25.98 409 THR A C 1
ATOM 3214 O O . THR A 1 409 ? -28.988 -40.280 -40.429 1.00 25.98 409 THR A O 1
ATOM 3217 N N . LEU A 1 410 ? -29.629 -38.547 -39.120 1.00 24.45 410 LEU A N 1
ATOM 3218 C CA . LEU A 1 410 ? -30.868 -37.979 -39.718 1.00 24.45 410 LEU A CA 1
ATOM 3219 C C . LEU A 1 410 ? -31.808 -37.312 -38.679 1.00 24.45 410 LEU A C 1
ATOM 3221 O O . LEU A 1 410 ? -31.790 -37.634 -37.495 1.00 24.45 410 LEU A O 1
ATOM 3225 N N . THR A 1 411 ? -32.634 -36.382 -39.164 1.00 26.09 411 THR A N 1
ATOM 3226 C CA . THR A 1 411 ? -33.770 -35.691 -38.503 1.00 26.09 411 THR A CA 1
ATOM 3227 C C . THR A 1 411 ? -35.034 -35.905 -39.382 1.00 26.09 411 THR A C 1
ATOM 3229 O O . THR A 1 411 ? -34.900 -36.634 -40.373 1.00 26.09 411 THR A O 1
ATOM 3232 N N . PRO A 1 412 ? -36.223 -35.292 -39.151 1.00 49.59 412 PRO A N 1
ATOM 3233 C CA . PRO A 1 412 ? -36.746 -34.496 -38.019 1.00 49.59 412 PRO A CA 1
ATOM 3234 C C . PRO A 1 412 ? -38.120 -35.019 -37.496 1.00 49.59 412 PRO A C 1
ATOM 3236 O O . PRO A 1 412 ? -38.566 -36.078 -37.925 1.00 49.59 412 PRO A O 1
ATOM 3239 N N . ASP A 1 413 ? -38.773 -34.327 -36.542 1.00 24.11 413 ASP A N 1
ATOM 3240 C CA . ASP A 1 413 ? -40.046 -33.587 -36.786 1.00 24.11 413 ASP A CA 1
ATOM 3241 C C . ASP A 1 413 ? -40.811 -33.109 -35.519 1.00 24.11 413 ASP A C 1
ATOM 3243 O O . ASP A 1 413 ? -40.809 -33.777 -34.491 1.00 24.11 413 ASP A O 1
ATOM 3247 N N . SER A 1 414 ? -41.444 -31.925 -35.662 1.00 27.83 414 SER A N 1
ATOM 3248 C CA . SER A 1 414 ? -42.714 -31.379 -35.089 1.00 27.83 414 SER A CA 1
ATOM 3249 C C . SER A 1 414 ? -43.251 -31.795 -33.694 1.00 27.83 414 SER A C 1
ATOM 3251 O O . SER A 1 414 ? -43.253 -32.973 -33.360 1.00 27.83 414 SER A O 1
ATOM 3253 N N . SER A 1 415 ? -43.904 -30.929 -32.896 1.00 27.23 415 SER A N 1
ATOM 3254 C CA . SER A 1 415 ? -44.247 -29.486 -33.001 1.00 27.23 415 SER A CA 1
ATOM 3255 C C . SER A 1 415 ? -44.781 -28.943 -31.645 1.00 27.23 415 SER A C 1
ATOM 3257 O O . SER A 1 415 ? -44.799 -29.679 -30.663 1.00 27.23 415 SER A O 1
ATOM 3259 N N . ASP A 1 416 ? -45.220 -27.671 -31.624 1.00 28.64 416 ASP A N 1
ATOM 3260 C CA . ASP A 1 416 ? -46.187 -27.039 -30.690 1.00 28.64 416 ASP A CA 1
ATOM 3261 C C . ASP A 1 416 ? -45.818 -27.019 -29.181 1.00 28.64 416 ASP A C 1
ATOM 3263 O O . ASP A 1 416 ? -45.974 -28.007 -28.472 1.00 28.64 416 ASP A O 1
ATOM 3267 N N . ASP A 1 417 ? -45.224 -25.968 -28.593 1.00 27.16 417 ASP A N 1
ATOM 3268 C CA . ASP A 1 417 ? -45.565 -24.522 -28.520 1.00 27.16 417 ASP A CA 1
ATOM 3269 C C . ASP A 1 417 ? -46.649 -24.160 -27.461 1.00 27.16 417 ASP A C 1
ATOM 3271 O O . ASP A 1 417 ? -47.526 -24.950 -27.130 1.00 27.16 417 ASP A O 1
ATOM 3275 N N . PHE A 1 418 ? -46.556 -22.931 -26.933 1.00 24.28 418 PHE A N 1
ATOM 3276 C CA . PHE A 1 418 ? -47.333 -22.275 -25.863 1.00 24.28 418 PHE A CA 1
ATOM 3277 C C . PHE A 1 418 ? -47.133 -22.830 -24.423 1.00 24.28 418 PHE A C 1
ATOM 3279 O O . PHE A 1 418 ? -47.258 -24.017 -24.160 1.00 24.28 418 PHE A O 1
ATOM 3286 N N . ARG A 1 419 ? -46.663 -22.046 -23.426 1.00 24.27 419 ARG A N 1
ATOM 3287 C CA . ARG A 1 419 ? -47.185 -20.791 -22.799 1.00 24.27 419 ARG A CA 1
ATOM 3288 C C . ARG A 1 419 ? -48.386 -21.030 -21.861 1.00 24.27 419 ARG A C 1
ATOM 3290 O O . ARG A 1 419 ? -49.281 -21.775 -22.217 1.00 24.27 419 ARG A O 1
ATOM 3297 N N . VAL A 1 420 ? -48.554 -20.341 -20.720 1.00 27.12 420 VAL A N 1
ATOM 3298 C CA . VAL A 1 420 ? -47.675 -19.503 -19.856 1.00 27.12 420 VAL A CA 1
ATOM 3299 C C . VAL A 1 420 ? -48.445 -19.212 -18.537 1.00 27.12 420 VAL A C 1
ATOM 3301 O O . VAL A 1 420 ? -49.653 -19.425 -18.517 1.00 27.12 420 VAL A O 1
ATOM 3304 N N . ASN A 1 421 ? -47.807 -18.618 -17.507 1.00 23.64 421 ASN A N 1
ATOM 3305 C CA . ASN A 1 421 ? -48.452 -17.992 -16.317 1.00 23.64 421 ASN A CA 1
ATOM 3306 C C . ASN A 1 421 ? -49.163 -18.928 -15.293 1.00 23.64 421 ASN A C 1
ATOM 3308 O O . ASN A 1 421 ? -49.559 -20.033 -15.636 1.00 23.64 421 ASN A O 1
ATOM 3312 N N . ARG A 1 422 ? -49.421 -18.535 -14.025 1.00 27.47 422 ARG A N 1
ATOM 3313 C CA . ARG A 1 422 ? -48.703 -17.660 -13.048 1.00 27.47 422 ARG A CA 1
ATOM 3314 C C . ARG A 1 422 ? -49.386 -17.730 -11.652 1.00 27.47 422 ARG A C 1
ATOM 3316 O O . ARG A 1 422 ? -50.519 -18.176 -11.553 1.00 27.47 422 ARG A O 1
ATOM 3323 N N . ASP A 1 423 ? -48.706 -17.167 -10.646 1.00 28.52 423 ASP A N 1
ATOM 3324 C CA . ASP A 1 423 ? -49.241 -16.401 -9.493 1.00 28.52 423 ASP A CA 1
ATOM 3325 C C . ASP A 1 423 ? -50.050 -17.031 -8.315 1.00 28.52 423 ASP A C 1
ATOM 3327 O O . ASP A 1 423 ? -51.135 -17.574 -8.457 1.00 28.52 423 ASP A O 1
ATOM 3331 N N . LEU A 1 424 ? -49.531 -16.730 -7.104 1.00 28.53 424 LEU A N 1
ATOM 3332 C CA . LEU A 1 424 ? -50.206 -16.176 -5.900 1.00 28.53 424 LEU A CA 1
ATOM 3333 C C . LEU A 1 424 ? -51.294 -16.952 -5.106 1.00 28.53 424 LEU A C 1
ATOM 3335 O O . LEU A 1 424 ? -52.467 -16.934 -5.458 1.00 28.53 424 LEU A O 1
ATOM 3339 N N . HIS A 1 425 ? -50.951 -17.393 -3.877 1.00 27.67 425 HIS A N 1
ATOM 3340 C CA . HIS A 1 425 ? -51.271 -16.739 -2.568 1.00 27.67 425 HIS A CA 1
ATOM 3341 C C . HIS A 1 425 ? -50.917 -17.674 -1.371 1.00 27.67 425 HIS A C 1
ATOM 3343 O O . HIS A 1 425 ? -51.017 -18.886 -1.491 1.00 27.67 425 HIS A O 1
ATOM 3349 N N . ARG A 1 426 ? -50.247 -17.232 -0.285 1.00 26.56 426 ARG A N 1
ATOM 3350 C CA . ARG A 1 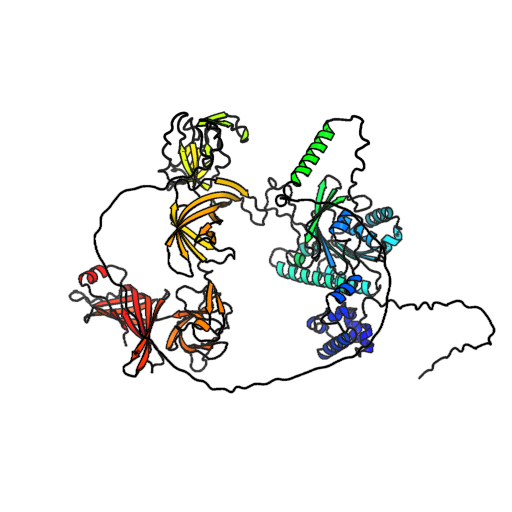426 ? -50.713 -16.516 0.941 1.00 26.56 426 ARG A CA 1
ATOM 3351 C C . ARG A 1 426 ? -51.825 -17.207 1.775 1.00 26.56 426 ARG A C 1
ATOM 3353 O O . ARG A 1 426 ? -52.974 -17.157 1.362 1.00 26.56 426 ARG A O 1
ATOM 3360 N N . GLY A 1 427 ? -51.507 -17.601 3.025 1.00 26.97 427 GLY A N 1
ATOM 3361 C CA . GLY A 1 427 ? -52.372 -17.310 4.196 1.00 26.97 427 GLY A CA 1
ATOM 3362 C C . GLY A 1 427 ? -52.887 -18.448 5.111 1.00 26.97 427 GLY A C 1
ATOM 3363 O O . GLY A 1 427 ? -53.992 -18.922 4.908 1.00 26.97 427 GLY A O 1
ATOM 3364 N N . ASP A 1 428 ? -52.132 -18.743 6.181 1.00 29.52 428 ASP A N 1
ATOM 3365 C CA . ASP A 1 428 ? -52.530 -18.781 7.615 1.00 29.52 428 ASP A CA 1
ATOM 3366 C C . ASP A 1 428 ? -53.642 -19.675 8.267 1.00 29.52 428 ASP A C 1
ATOM 3368 O O . ASP A 1 428 ? -54.688 -19.988 7.717 1.00 29.52 428 ASP A O 1
ATOM 3372 N N . PHE A 1 429 ? -53.394 -19.932 9.572 1.00 27.09 429 PHE A N 1
ATOM 3373 C CA . PHE A 1 429 ? -54.274 -20.275 10.724 1.00 27.09 429 PHE A CA 1
ATOM 3374 C C . PHE A 1 429 ? -54.938 -21.670 10.937 1.00 27.09 429 PHE A C 1
ATOM 3376 O O . PHE A 1 429 ? -56.078 -21.926 10.574 1.00 27.09 429 PHE A O 1
ATOM 3383 N N . LEU A 1 430 ? -54.243 -22.489 11.752 1.00 35.44 430 LEU A N 1
ATOM 3384 C CA . LEU A 1 430 ? -54.695 -23.248 12.952 1.00 35.44 430 LEU A CA 1
ATOM 3385 C C . LEU A 1 430 ? -56.160 -23.745 13.109 1.00 35.44 430 LEU A C 1
ATOM 3387 O O . LEU A 1 430 ? -57.046 -22.946 13.405 1.00 35.44 430 LEU A O 1
ATOM 3391 N N . GLN A 1 431 ? -56.337 -25.074 13.260 1.00 25.39 431 GLN A N 1
ATOM 3392 C CA . GLN A 1 431 ? -57.166 -25.696 14.326 1.00 25.39 431 GLN A CA 1
ATOM 3393 C C . GLN A 1 431 ? -56.876 -27.211 14.536 1.00 25.39 431 GLN A C 1
ATOM 3395 O O . GLN A 1 431 ? -56.213 -27.846 13.723 1.00 25.39 431 GLN A O 1
ATOM 3400 N N . ALA A 1 432 ? -57.347 -27.770 15.661 1.00 33.28 432 ALA A N 1
ATOM 3401 C CA . ALA A 1 432 ? -57.269 -29.181 16.117 1.00 33.28 432 ALA A CA 1
ATOM 3402 C C . ALA A 1 432 ? -58.632 -29.545 16.796 1.00 33.28 432 ALA A C 1
ATOM 3404 O O . ALA A 1 432 ? -59.519 -28.692 16.696 1.00 33.28 432 ALA A O 1
ATOM 3405 N N . PRO A 1 433 ? -58.878 -30.663 17.544 1.00 57.62 433 PRO A N 1
ATOM 3406 C CA . PRO A 1 433 ? -58.070 -31.854 17.903 1.00 57.62 433 PRO A CA 1
ATOM 3407 C C . PRO A 1 433 ? -58.859 -33.208 17.815 1.00 57.62 433 PRO A C 1
ATOM 3409 O O . PRO A 1 433 ? -59.930 -33.240 17.227 1.00 57.62 433 PRO A O 1
ATOM 3412 N N . PHE A 1 434 ? -58.355 -34.311 18.417 1.00 27.50 434 PHE A N 1
ATOM 3413 C CA . PHE A 1 434 ? -59.034 -35.263 19.359 1.00 27.50 434 PHE A CA 1
ATOM 3414 C C . PHE A 1 434 ? -58.286 -36.629 19.480 1.00 27.50 434 PHE A C 1
ATOM 3416 O O . PHE A 1 434 ? -57.501 -36.985 18.609 1.00 27.50 434 PHE A O 1
ATOM 3423 N N . GLY A 1 435 ? -58.473 -37.368 20.593 1.00 24.44 435 GLY A N 1
ATOM 3424 C CA . GLY A 1 435 ? -57.827 -38.674 20.913 1.00 24.44 435 GLY A CA 1
ATOM 3425 C C . GLY A 1 435 ? -58.861 -39.787 21.222 1.00 24.44 435 GLY A C 1
ATOM 3426 O O . GLY A 1 435 ? -59.891 -39.764 20.553 1.00 24.44 435 GLY A O 1
ATOM 3427 N N . PRO A 1 436 ? -58.719 -40.668 22.260 1.00 45.03 436 PRO A N 1
ATOM 3428 C CA . PRO A 1 436 ? -57.619 -40.763 23.252 1.00 45.03 436 PRO A CA 1
ATOM 3429 C C . PRO A 1 436 ? -57.278 -42.161 23.907 1.00 45.03 436 PRO A C 1
ATOM 3431 O O . PRO A 1 436 ? -58.156 -42.988 24.117 1.00 45.03 436 PRO A O 1
ATOM 3434 N N . LYS A 1 437 ? -56.063 -42.274 24.502 1.00 29.28 437 LYS A N 1
ATOM 3435 C CA . LYS A 1 437 ? -55.743 -42.952 25.813 1.00 29.28 437 LYS A CA 1
ATOM 3436 C C . LYS A 1 437 ? -55.814 -44.513 25.929 1.00 29.28 437 LYS A C 1
ATOM 3438 O O . LYS A 1 437 ? -56.305 -45.133 24.995 1.00 29.28 437 LYS A O 1
ATOM 3443 N N . PRO A 1 438 ? -55.316 -45.168 27.031 1.00 42.91 438 PRO A N 1
ATOM 3444 C CA . PRO A 1 438 ? -54.886 -44.624 28.349 1.00 42.91 438 PRO A CA 1
ATOM 3445 C C . PRO A 1 438 ? -53.548 -45.107 29.011 1.00 42.91 438 PRO A C 1
ATOM 3447 O O . PRO A 1 438 ? -53.279 -46.300 29.066 1.00 42.91 438 PRO A O 1
ATOM 3450 N N . THR A 1 439 ? -52.871 -44.183 29.741 1.00 30.12 439 THR A N 1
ATOM 3451 C CA . THR A 1 439 ? -52.097 -44.383 31.027 1.00 30.12 439 THR A CA 1
ATOM 3452 C C . THR A 1 439 ? -50.844 -45.310 31.034 1.00 30.12 439 THR A C 1
ATOM 3454 O O . THR A 1 439 ? -50.640 -46.020 30.065 1.00 30.12 439 THR A O 1
ATOM 3457 N N . PHE A 1 440 ? -49.930 -45.410 32.030 1.00 29.27 440 PHE A N 1
ATOM 3458 C CA . PHE A 1 440 ? -49.416 -44.625 33.203 1.00 29.27 440 PHE A CA 1
ATOM 3459 C C . PHE A 1 440 ? -48.039 -45.251 33.635 1.00 29.27 440 PHE A C 1
ATOM 3461 O O . PHE A 1 440 ? -47.726 -46.321 33.127 1.00 29.27 440 PHE A O 1
ATOM 3468 N N . ALA A 1 441 ? -47.158 -44.774 34.542 1.00 25.23 441 ALA A N 1
ATOM 3469 C CA . ALA A 1 441 ? -46.956 -43.554 35.368 1.00 25.23 441 ALA A CA 1
ATOM 3470 C C . ALA A 1 441 ? -45.421 -43.394 35.680 1.00 25.23 441 ALA A C 1
ATOM 3472 O O . ALA A 1 441 ? -44.614 -43.727 34.818 1.00 25.23 441 ALA A O 1
ATOM 3473 N N . ALA A 1 442 ? -44.991 -42.895 36.860 1.00 32.62 442 ALA A N 1
ATOM 3474 C CA . ALA A 1 442 ? -43.570 -42.665 37.234 1.00 32.62 442 ALA A CA 1
ATOM 3475 C C . ALA A 1 442 ? -43.265 -42.851 38.748 1.00 32.62 442 ALA A C 1
ATOM 3477 O O . ALA A 1 442 ? -44.195 -42.800 39.555 1.00 32.62 442 ALA A O 1
ATOM 3478 N N . PRO A 1 443 ? -41.979 -43.015 39.146 1.00 36.19 443 PRO A N 1
ATOM 3479 C CA . PRO A 1 443 ? -41.437 -42.319 40.335 1.00 36.19 443 PRO A CA 1
ATOM 3480 C C . PRO A 1 443 ? -39.978 -41.785 40.167 1.00 36.19 443 PRO A C 1
ATOM 3482 O O . PRO A 1 443 ? -39.488 -41.642 39.051 1.00 36.19 443 PRO A O 1
ATOM 3485 N N . GLN A 1 444 ? -39.302 -41.410 41.271 1.00 26.56 444 GLN A N 1
ATOM 3486 C CA . GLN A 1 444 ? -38.087 -40.559 41.321 1.00 26.56 444 GLN A CA 1
ATOM 3487 C C . GLN A 1 444 ? -36.808 -41.222 41.910 1.00 26.56 444 GLN A C 1
ATOM 3489 O O . GLN A 1 444 ? -36.884 -42.241 42.585 1.00 26.56 444 GLN A O 1
ATOM 3494 N N . ARG A 1 445 ? -35.657 -40.546 41.700 1.00 31.27 445 ARG A N 1
ATOM 3495 C CA . ARG A 1 445 ? -34.389 -40.473 42.490 1.00 31.27 445 ARG A CA 1
ATOM 3496 C C . ARG A 1 445 ? -34.111 -41.487 43.630 1.00 31.27 445 ARG A C 1
ATOM 3498 O O . ARG A 1 445 ? -34.810 -41.470 44.637 1.00 31.27 445 ARG A O 1
ATOM 3505 N N . VAL A 1 446 ? -32.907 -42.085 43.613 1.00 28.30 446 VAL A N 1
ATOM 3506 C CA . VAL A 1 446 ? -32.085 -42.433 44.809 1.00 28.30 446 VAL A CA 1
ATOM 3507 C C . VAL A 1 446 ? -30.589 -42.144 44.511 1.00 28.30 446 VAL A C 1
ATOM 3509 O O . VAL A 1 446 ? -30.223 -41.974 43.349 1.00 28.30 446 VAL A O 1
ATOM 3512 N N . ALA A 1 447 ? -29.744 -42.008 45.543 1.00 25.66 447 ALA A N 1
ATOM 3513 C CA . ALA A 1 447 ? -28.319 -41.628 45.483 1.00 25.66 447 ALA A CA 1
ATOM 3514 C C . ALA A 1 447 ? -27.332 -42.830 45.586 1.00 25.66 447 ALA A C 1
ATOM 3516 O O . ALA A 1 447 ? -27.768 -43.922 45.948 1.00 25.66 447 ALA A O 1
ATOM 3517 N N . PRO A 1 448 ? -26.015 -42.652 45.318 1.00 34.19 448 PRO A N 1
ATOM 3518 C CA . PRO A 1 448 ? -25.018 -43.732 45.370 1.00 34.19 448 PRO A CA 1
ATOM 3519 C C . PRO A 1 448 ? -24.168 -43.754 46.662 1.00 34.19 448 PRO A C 1
ATOM 3521 O O . PRO A 1 448 ? -23.345 -42.869 46.880 1.00 34.19 448 PRO A O 1
ATOM 3524 N N . THR A 1 449 ? -24.306 -44.803 47.479 1.00 25.66 449 THR A N 1
ATOM 3525 C CA . THR A 1 449 ? -23.443 -45.164 48.633 1.00 25.66 449 THR A CA 1
ATOM 3526 C C . THR A 1 449 ? -23.645 -46.658 48.985 1.00 25.66 449 THR A C 1
ATOM 3528 O O . THR A 1 449 ? -24.627 -47.250 48.536 1.00 25.66 449 THR A O 1
ATOM 3531 N N . PRO A 1 450 ? -22.830 -47.284 49.861 1.00 42.22 450 PRO A N 1
ATOM 3532 C CA . PRO A 1 450 ? -21.361 -47.262 49.908 1.00 42.22 450 PRO A CA 1
ATOM 3533 C C . PRO A 1 450 ? -20.753 -48.679 50.099 1.00 42.22 450 PRO A C 1
ATOM 3535 O O . PRO A 1 450 ? -21.449 -49.615 50.492 1.00 42.22 450 PRO A O 1
ATOM 3538 N N . ARG A 1 451 ? -19.422 -48.817 49.993 1.00 24.27 451 ARG A N 1
ATOM 3539 C CA . ARG A 1 451 ? -18.648 -49.747 50.845 1.00 24.27 451 ARG A CA 1
ATOM 3540 C C . ARG A 1 451 ? -17.192 -49.293 50.996 1.00 24.27 451 ARG A C 1
ATOM 3542 O O . ARG A 1 451 ? -16.617 -48.738 50.068 1.00 24.27 451 ARG A O 1
ATOM 3549 N N . LYS A 1 452 ? -16.665 -49.502 52.203 1.00 26.39 452 LYS A N 1
ATOM 3550 C CA . LYS A 1 452 ? -15.261 -49.340 52.626 1.00 26.39 452 LYS A CA 1
ATOM 3551 C C . LYS A 1 452 ? -14.602 -50.744 52.519 1.00 26.39 452 LYS A C 1
ATOM 3553 O O . LYS A 1 452 ? -15.317 -51.692 52.193 1.00 26.39 452 LYS A O 1
ATOM 3558 N N . GLU A 1 453 ? -13.314 -50.979 52.748 1.00 26.97 453 GLU A N 1
ATOM 3559 C CA . GLU A 1 453 ? -12.288 -50.257 53.519 1.00 26.97 453 GLU A CA 1
ATOM 3560 C C . GLU A 1 453 ? -10.876 -50.726 53.053 1.00 26.97 453 GLU A C 1
ATOM 3562 O O . GLU A 1 453 ? -10.792 -51.579 52.172 1.00 26.97 453 GLU A O 1
ATOM 3567 N N . GLU A 1 454 ? -9.820 -50.220 53.704 1.00 25.83 454 GLU A N 1
ATOM 3568 C CA . GLU A 1 454 ? -8.423 -50.717 53.744 1.00 25.83 454 GLU A CA 1
ATOM 3569 C C . GLU A 1 454 ? -7.441 -50.368 52.598 1.00 25.83 454 GLU A C 1
ATOM 3571 O O . GLU A 1 454 ? -7.724 -50.463 51.405 1.00 25.83 454 GLU A O 1
ATOM 3576 N N . GLU A 1 455 ? -6.241 -49.954 53.027 1.00 33.38 455 GLU A N 1
ATOM 3577 C CA . GLU A 1 455 ? -5.036 -49.668 52.240 1.00 33.38 455 GLU A CA 1
ATOM 3578 C C . GLU A 1 455 ? -4.075 -50.867 52.330 1.00 33.38 455 GLU A C 1
ATOM 3580 O O . GLU A 1 455 ? -3.824 -51.349 53.435 1.00 33.38 455 GLU A O 1
ATOM 3585 N N . VAL A 1 456 ? -3.460 -51.296 51.219 1.00 27.92 456 VAL A N 1
ATOM 3586 C CA . VAL A 1 456 ? -2.193 -52.059 51.233 1.00 27.92 456 VAL A CA 1
ATOM 3587 C C . VAL A 1 456 ? -1.372 -51.693 49.990 1.00 27.92 456 VAL A C 1
ATOM 3589 O O . VAL A 1 456 ? -1.915 -51.611 48.889 1.00 27.92 456 VAL A O 1
ATOM 3592 N N . ASP A 1 457 ? -0.067 -51.483 50.163 1.00 28.28 457 ASP A N 1
ATOM 3593 C CA . ASP A 1 457 ? 0.881 -51.168 49.088 1.00 28.28 457 ASP A CA 1
ATOM 3594 C C . ASP A 1 457 ? 1.345 -52.389 48.257 1.00 28.28 457 ASP A C 1
ATOM 3596 O O . ASP A 1 457 ? 1.390 -53.520 48.742 1.00 28.28 457 ASP A O 1
ATOM 3600 N N . ALA A 1 458 ? 1.873 -52.064 47.065 1.00 24.89 458 ALA A N 1
ATOM 3601 C CA . ALA A 1 458 ? 3.134 -52.576 46.489 1.00 24.89 458 ALA A CA 1
ATOM 3602 C C . ALA A 1 458 ? 3.137 -53.486 45.228 1.00 24.89 458 ALA A C 1
ATOM 3604 O O . ALA A 1 458 ? 2.323 -54.380 45.032 1.00 24.89 458 ALA A O 1
ATOM 3605 N N . TYR A 1 459 ? 4.205 -53.255 44.446 1.00 25.30 459 TYR A N 1
ATOM 3606 C CA . TYR A 1 459 ? 4.884 -54.090 43.434 1.00 25.30 459 TYR A CA 1
ATOM 3607 C C . TYR A 1 459 ? 4.272 -54.372 42.036 1.00 25.30 459 TYR A C 1
ATOM 3609 O O . TYR A 1 459 ? 3.548 -55.334 41.824 1.00 25.30 459 TYR A O 1
ATOM 3617 N N . THR A 1 460 ? 4.760 -53.571 41.072 1.00 24.97 460 THR A N 1
ATOM 3618 C CA . THR A 1 460 ? 5.509 -53.941 39.834 1.00 24.97 460 THR A CA 1
ATOM 3619 C C . THR A 1 460 ? 4.971 -54.955 38.799 1.00 24.97 460 THR A C 1
ATOM 3621 O O . THR A 1 460 ? 4.516 -56.040 39.131 1.00 24.97 460 THR A O 1
ATOM 3624 N N . TYR A 1 461 ? 5.289 -54.654 37.524 1.00 26.70 461 TYR A N 1
ATOM 3625 C CA . TYR A 1 461 ? 5.242 -55.518 36.324 1.00 26.70 461 TYR A CA 1
ATOM 3626 C C . TYR A 1 461 ? 3.828 -55.881 35.802 1.00 26.70 461 TYR A C 1
ATOM 3628 O O . TYR A 1 461 ? 2.862 -55.904 36.550 1.00 26.70 461 TYR A O 1
ATOM 3636 N N . ASN A 1 462 ? 3.610 -56.145 34.506 1.00 24.11 462 ASN A N 1
ATOM 3637 C CA . ASN A 1 462 ? 4.491 -56.036 33.331 1.00 24.11 462 ASN A CA 1
ATOM 3638 C C . ASN A 1 462 ? 3.658 -55.648 32.092 1.00 24.11 462 ASN A C 1
ATOM 3640 O O . ASN A 1 462 ? 2.485 -56.008 32.017 1.00 24.11 462 ASN A O 1
ATOM 3644 N N . PHE A 1 463 ? 4.266 -55.000 31.096 1.00 28.23 463 PHE A N 1
ATOM 3645 C CA . PHE A 1 463 ? 3.718 -54.940 29.734 1.00 28.23 463 PHE A CA 1
ATOM 3646 C C . PHE A 1 463 ? 4.768 -55.500 28.778 1.00 28.23 463 PHE A C 1
ATOM 3648 O O . PHE A 1 463 ? 5.896 -55.018 28.762 1.00 28.23 463 PHE A O 1
ATOM 3655 N N . HIS A 1 464 ? 4.406 -56.548 28.040 1.00 28.52 464 HIS A N 1
ATOM 3656 C CA . HIS A 1 464 ? 5.309 -57.195 27.093 1.00 28.52 464 HIS A CA 1
ATOM 3657 C C . HIS A 1 464 ? 5.458 -56.371 25.813 1.00 28.52 464 HIS A C 1
ATOM 3659 O O . HIS A 1 464 ? 4.493 -55.793 25.314 1.00 28.52 464 HIS A O 1
ATOM 3665 N N . GLU A 1 465 ? 6.676 -56.363 25.285 1.00 28.83 465 GLU A N 1
ATOM 3666 C CA . GLU A 1 465 ? 7.015 -55.834 23.969 1.00 28.83 465 GLU A CA 1
ATOM 3667 C C . GLU A 1 465 ? 6.557 -56.813 22.876 1.00 28.83 465 GLU A C 1
ATOM 3669 O O . GLU A 1 465 ? 6.705 -58.027 23.028 1.00 28.83 465 GLU A O 1
ATOM 3674 N N . GLU A 1 466 ? 6.063 -56.292 21.750 1.00 29.17 466 GLU A N 1
ATOM 3675 C CA . GLU A 1 466 ? 6.079 -57.017 20.475 1.00 29.17 466 GLU A CA 1
ATOM 3676 C C . GLU A 1 466 ? 7.062 -56.333 19.522 1.00 29.17 466 GLU A C 1
ATOM 3678 O O . GLU A 1 466 ? 7.130 -55.106 19.428 1.00 29.17 466 GLU A O 1
ATOM 3683 N N . VAL A 1 467 ? 7.877 -57.163 18.874 1.00 28.50 467 VAL A N 1
ATOM 3684 C CA . VAL A 1 467 ? 9.134 -56.775 18.230 1.00 28.50 467 VAL A CA 1
ATOM 3685 C C . VAL A 1 467 ? 8.891 -56.138 16.862 1.00 28.50 467 VAL A C 1
ATOM 3687 O O . VAL A 1 467 ? 8.257 -56.734 15.991 1.00 28.50 467 VAL A O 1
ATOM 3690 N N . ILE A 1 468 ? 9.478 -54.960 16.641 1.00 33.69 468 ILE A N 1
ATOM 3691 C CA . ILE A 1 468 ? 9.752 -54.434 15.297 1.00 33.69 468 ILE A CA 1
ATOM 3692 C C . ILE A 1 468 ? 11.119 -54.997 14.868 1.00 33.69 468 ILE A C 1
ATOM 3694 O O . ILE A 1 468 ? 12.027 -54.993 15.699 1.00 33.69 468 ILE A O 1
ATOM 3698 N N . PRO A 1 469 ? 11.302 -55.494 13.628 1.00 31.59 469 PRO A N 1
ATOM 3699 C CA . PRO A 1 469 ? 12.584 -56.050 13.205 1.00 31.59 469 PRO A CA 1
ATOM 3700 C C . PRO A 1 469 ? 13.716 -55.024 13.293 1.00 31.59 469 PRO A C 1
ATOM 3702 O O . PRO A 1 469 ? 13.593 -53.918 12.768 1.00 31.59 469 PRO A O 1
ATOM 3705 N N . GLU A 1 470 ? 14.825 -55.420 13.911 1.00 30.39 470 GLU A N 1
ATOM 3706 C CA . GLU A 1 470 ? 16.075 -54.667 13.875 1.00 30.39 470 GLU A CA 1
ATOM 3707 C C . GLU A 1 470 ? 16.614 -54.667 12.435 1.00 30.39 470 GLU A C 1
ATOM 3709 O O . GLU A 1 470 ? 16.995 -55.712 11.897 1.00 30.39 470 GLU A O 1
ATOM 3714 N N . GLU A 1 471 ? 16.669 -53.495 11.796 1.00 34.66 471 GLU A N 1
ATOM 3715 C CA . GLU A 1 471 ? 17.671 -53.289 10.749 1.00 34.66 471 GLU A CA 1
ATOM 3716 C C . GLU A 1 471 ? 19.053 -53.404 11.414 1.00 34.66 471 GLU A C 1
ATOM 3718 O O . GLU A 1 471 ? 19.222 -52.918 12.535 1.00 34.66 471 GLU A O 1
ATOM 3723 N N . PRO A 1 472 ? 20.046 -54.055 10.783 1.00 32.28 472 PRO A N 1
ATOM 3724 C CA . PRO A 1 472 ? 21.345 -54.238 11.409 1.00 32.28 472 PRO A CA 1
ATOM 3725 C C . PRO A 1 472 ? 22.011 -52.876 11.607 1.00 32.28 472 PRO A C 1
ATOM 3727 O O . PRO A 1 472 ? 22.448 -52.255 10.634 1.00 32.28 472 PRO A O 1
ATOM 3730 N N . GLU A 1 473 ? 22.112 -52.429 12.862 1.00 34.88 473 GLU A N 1
ATOM 3731 C CA . GLU A 1 473 ? 22.891 -51.247 13.213 1.00 34.88 473 GLU A CA 1
ATOM 3732 C C . GLU A 1 473 ? 24.341 -51.467 12.771 1.00 34.88 473 GLU A C 1
ATOM 3734 O O . GLU A 1 473 ? 25.129 -52.175 13.404 1.00 34.88 473 GLU A O 1
ATOM 3739 N N . LEU A 1 474 ? 24.706 -50.830 11.657 1.00 35.06 474 LEU A N 1
ATOM 3740 C CA . LEU A 1 474 ? 26.091 -50.509 11.376 1.00 35.06 474 LEU A CA 1
ATOM 3741 C C . LEU A 1 474 ? 26.535 -49.556 12.481 1.00 35.06 474 LEU A C 1
ATOM 3743 O O . LEU A 1 474 ? 26.267 -48.357 12.423 1.00 35.06 474 LEU A O 1
ATOM 3747 N N . ILE A 1 475 ? 27.200 -50.120 13.490 1.00 39.81 475 ILE A N 1
ATOM 3748 C CA . ILE A 1 475 ? 27.908 -49.368 14.520 1.00 39.81 475 ILE A CA 1
ATOM 3749 C C . ILE A 1 475 ? 29.058 -48.634 13.820 1.00 39.81 475 ILE A C 1
ATOM 3751 O O . ILE A 1 475 ? 30.194 -49.106 13.770 1.00 39.81 475 ILE A O 1
ATOM 3755 N N . GLU A 1 476 ? 28.752 -47.472 13.243 1.00 39.19 476 GLU A N 1
ATOM 3756 C CA . GLU A 1 476 ? 29.751 -46.444 13.000 1.00 39.19 476 GLU A CA 1
ATOM 3757 C C . GLU A 1 476 ? 30.287 -46.045 14.375 1.00 39.19 476 GLU A C 1
ATOM 3759 O O . GLU A 1 476 ? 29.633 -45.317 15.123 1.00 39.19 476 GLU A O 1
ATOM 3764 N N . GLU A 1 477 ? 31.459 -46.576 14.736 1.00 39.75 477 GLU A N 1
ATOM 3765 C CA . GLU A 1 477 ? 32.172 -46.180 15.947 1.00 39.75 477 GLU A CA 1
ATOM 3766 C C . GLU A 1 477 ? 32.352 -44.658 15.921 1.00 39.75 477 GLU A C 1
ATOM 3768 O O . GLU A 1 477 ? 33.191 -44.132 15.185 1.00 39.75 477 GLU A O 1
ATOM 3773 N N . THR A 1 478 ? 31.539 -43.937 16.702 1.00 45.91 478 THR A N 1
ATOM 3774 C CA . THR A 1 478 ? 31.583 -42.474 16.751 1.00 45.91 478 THR A CA 1
ATOM 3775 C C . THR A 1 478 ? 33.008 -42.063 17.114 1.00 45.91 478 THR A C 1
ATOM 3777 O O . THR A 1 478 ? 33.467 -42.426 18.204 1.00 45.91 478 THR A O 1
ATOM 3780 N N . PRO A 1 479 ? 33.741 -41.365 16.227 1.00 56.62 479 PRO A N 1
ATOM 3781 C CA . PRO A 1 479 ? 35.186 -41.275 16.341 1.00 56.62 479 PRO A CA 1
ATOM 3782 C C . PRO A 1 479 ? 35.550 -40.558 17.636 1.00 56.62 479 PRO A C 1
ATOM 3784 O O . PRO A 1 479 ? 35.181 -39.403 17.840 1.00 56.62 479 PRO A O 1
ATOM 3787 N N . SER A 1 480 ? 36.292 -41.244 18.511 1.00 67.50 480 SER A N 1
ATOM 3788 C CA . SER A 1 480 ? 36.635 -40.777 19.866 1.00 67.50 480 SER A CA 1
ATOM 3789 C C . SER A 1 480 ? 37.391 -39.443 19.898 1.00 67.50 480 SER A C 1
ATOM 3791 O O . SER A 1 480 ? 37.482 -38.793 20.943 1.00 67.50 480 SER A O 1
ATOM 3793 N N . SER A 1 481 ? 37.911 -39.015 18.747 1.00 79.81 481 SER A N 1
ATOM 3794 C CA . SER A 1 481 ? 38.550 -37.727 18.538 1.00 79.81 481 SER A CA 1
ATOM 3795 C C . SER A 1 481 ? 38.175 -37.112 17.188 1.00 79.81 481 SER A C 1
ATOM 3797 O O . SER A 1 481 ? 37.916 -37.815 16.212 1.00 79.81 481 SER A O 1
ATOM 3799 N N . VAL A 1 482 ? 38.158 -35.779 17.134 1.00 85.56 482 VAL A N 1
ATOM 3800 C CA . VAL A 1 482 ? 37.834 -34.980 15.947 1.00 85.56 482 VAL A CA 1
ATOM 3801 C C . VAL A 1 482 ? 39.001 -34.047 15.633 1.00 85.56 482 VAL A C 1
ATOM 3803 O O . VAL A 1 482 ? 39.473 -33.298 16.494 1.00 85.56 482 VAL A O 1
ATOM 3806 N N . THR A 1 483 ? 39.453 -34.065 14.380 1.00 86.31 483 THR A N 1
ATOM 3807 C CA . THR A 1 483 ? 40.490 -33.157 13.876 1.00 86.31 483 THR A CA 1
ATOM 3808 C C . THR A 1 483 ? 39.870 -31.845 13.388 1.00 86.31 483 THR A C 1
ATOM 3810 O O . THR A 1 483 ? 38.942 -31.839 12.581 1.00 86.31 483 THR A O 1
ATOM 3813 N N . LEU A 1 484 ? 40.398 -30.718 13.866 1.00 86.62 484 LEU A N 1
ATOM 3814 C CA . LEU A 1 484 ? 39.928 -29.362 13.589 1.00 86.62 484 LEU A CA 1
ATOM 3815 C C . LEU A 1 484 ? 41.019 -28.555 12.874 1.00 86.62 484 LEU A C 1
ATOM 3817 O O . LEU A 1 484 ? 42.053 -28.245 13.467 1.00 86.62 484 LEU A O 1
ATOM 3821 N N . ASP A 1 485 ? 40.777 -28.176 11.617 1.00 85.56 485 ASP A N 1
ATOM 3822 C CA . ASP A 1 485 ? 41.668 -27.302 10.844 1.00 85.56 485 ASP A CA 1
ATOM 3823 C C . ASP A 1 485 ? 41.191 -25.839 10.870 1.00 85.56 485 ASP A C 1
ATOM 3825 O O . ASP A 1 485 ? 40.082 -25.508 10.439 1.00 85.56 485 ASP A O 1
ATOM 3829 N N . ALA A 1 486 ? 42.050 -24.937 11.348 1.00 81.44 486 ALA A N 1
ATOM 3830 C CA . ALA A 1 486 ? 41.802 -23.498 11.334 1.00 81.44 486 ALA A CA 1
ATOM 3831 C C . ALA A 1 486 ? 42.003 -22.861 9.941 1.00 81.44 486 ALA A C 1
ATOM 3833 O O . ALA A 1 486 ? 41.410 -21.813 9.663 1.00 81.44 486 ALA A O 1
ATOM 3834 N N . SER A 1 487 ? 42.746 -23.504 9.030 1.00 79.81 487 SER A N 1
ATOM 3835 C CA . SER A 1 487 ? 42.932 -23.021 7.654 1.00 79.81 487 SER A CA 1
ATOM 3836 C C . SER A 1 487 ? 41.612 -23.038 6.869 1.00 79.81 487 SER A C 1
ATOM 3838 O O . SER A 1 487 ? 41.248 -22.037 6.247 1.00 79.81 487 SER A O 1
ATOM 3840 N N . ALA A 1 488 ? 40.805 -24.096 7.021 1.00 76.00 488 ALA A N 1
ATOM 3841 C CA . ALA A 1 488 ? 39.444 -24.194 6.487 1.00 76.00 488 ALA A CA 1
ATOM 3842 C C . ALA A 1 488 ? 38.490 -23.097 7.018 1.00 76.00 488 ALA A C 1
ATOM 3844 O O . ALA A 1 488 ? 37.496 -22.740 6.369 1.00 76.00 488 ALA A O 1
ATOM 3845 N N . LEU A 1 489 ? 38.795 -22.505 8.181 1.00 72.31 489 LEU A N 1
ATOM 3846 C CA . LEU A 1 489 ? 38.056 -21.356 8.706 1.00 72.31 489 LEU A CA 1
ATOM 3847 C C . LEU A 1 489 ? 38.483 -20.012 8.090 1.00 72.31 489 LEU A C 1
ATOM 3849 O O . LEU A 1 489 ? 37.754 -19.027 8.265 1.00 72.31 489 LEU A O 1
ATOM 3853 N N . GLY A 1 490 ? 39.561 -19.974 7.304 1.00 69.25 490 GLY A N 1
ATOM 3854 C CA . GLY A 1 490 ? 40.142 -18.756 6.732 1.00 69.25 490 GLY A CA 1
ATOM 3855 C C . GLY A 1 490 ? 41.015 -17.981 7.723 1.00 69.25 490 GLY A C 1
ATOM 3856 O O . GLY A 1 490 ? 41.081 -16.756 7.637 1.00 69.25 490 GLY A O 1
ATOM 3857 N N . ASP A 1 491 ? 41.621 -18.682 8.684 1.00 71.19 491 ASP A N 1
ATOM 3858 C CA . ASP A 1 491 ? 42.528 -18.134 9.697 1.00 71.19 491 ASP A CA 1
ATOM 3859 C C . ASP A 1 491 ? 43.942 -18.741 9.555 1.00 71.19 491 ASP A C 1
ATOM 3861 O O . ASP A 1 491 ? 44.235 -19.431 8.575 1.00 71.19 491 ASP A O 1
ATOM 3865 N N . PHE A 1 492 ? 44.837 -18.472 10.510 1.00 76.12 492 PHE A N 1
ATOM 3866 C CA . PHE A 1 492 ? 46.166 -19.084 10.577 1.00 76.12 492 PHE A CA 1
ATOM 3867 C C . PHE A 1 492 ? 46.113 -20.619 10.410 1.00 76.12 492 PHE A C 1
ATOM 3869 O O . PHE A 1 492 ? 45.325 -21.273 11.097 1.00 76.12 492 PHE A O 1
ATOM 3876 N N . PRO A 1 493 ? 46.960 -21.212 9.544 1.00 78.25 493 PRO A N 1
ATOM 3877 C CA . PRO A 1 493 ? 46.951 -22.648 9.289 1.00 78.25 493 PRO A CA 1
ATOM 3878 C C . PRO A 1 493 ? 47.526 -23.412 10.487 1.00 78.25 493 PRO A C 1
ATOM 3880 O O . PRO A 1 493 ? 48.739 -23.489 10.676 1.00 78.25 493 PRO A O 1
ATOM 3883 N N . ALA A 1 494 ? 46.632 -23.970 11.296 1.00 82.12 494 ALA A N 1
ATOM 3884 C CA . ALA A 1 494 ? 46.942 -24.825 12.430 1.00 82.12 494 ALA A CA 1
ATOM 3885 C C . ALA A 1 494 ? 45.872 -25.915 12.545 1.00 82.12 494 ALA A C 1
ATOM 3887 O O . ALA A 1 494 ? 44.680 -25.639 12.389 1.00 82.12 494 ALA A O 1
ATOM 3888 N N . VAL A 1 495 ? 46.311 -27.138 12.833 1.00 86.88 495 VAL A N 1
ATOM 3889 C CA . VAL A 1 495 ? 45.452 -28.317 12.955 1.00 86.88 495 VAL A CA 1
ATOM 3890 C C . VAL A 1 495 ? 45.542 -28.840 14.383 1.00 86.88 495 VAL A C 1
ATOM 3892 O O . VAL A 1 495 ? 46.636 -29.021 14.914 1.00 86.88 495 VAL A O 1
ATOM 3895 N N . TYR A 1 496 ? 44.387 -29.083 14.990 1.00 87.00 496 TYR A N 1
ATOM 3896 C CA . TYR A 1 496 ? 44.238 -29.599 16.349 1.00 87.00 496 TYR A CA 1
ATOM 3897 C C . TYR A 1 496 ? 43.478 -30.924 16.308 1.00 87.00 496 TYR A C 1
ATOM 3899 O O . TYR A 1 496 ? 42.684 -31.146 15.399 1.00 87.00 496 TYR A O 1
ATOM 3907 N N . THR A 1 497 ? 43.683 -31.795 17.292 1.00 86.88 497 THR A N 1
ATOM 3908 C CA . THR A 1 497 ? 42.833 -32.978 17.498 1.00 86.88 497 THR A CA 1
ATOM 3909 C C . THR A 1 497 ? 42.330 -32.943 18.931 1.00 86.88 497 THR A C 1
ATOM 3911 O O . THR A 1 497 ? 43.127 -32.802 19.855 1.00 86.88 497 THR A O 1
ATOM 3914 N N . ILE A 1 498 ? 41.013 -33.011 19.094 1.00 87.62 498 ILE A N 1
ATOM 3915 C CA . ILE A 1 498 ? 40.313 -32.965 20.383 1.00 87.62 498 ILE A CA 1
ATOM 3916 C C . ILE A 1 498 ? 39.460 -34.224 20.548 1.00 87.62 498 ILE A C 1
ATOM 3918 O O . ILE A 1 498 ? 39.272 -34.960 19.584 1.00 87.62 498 ILE A O 1
ATOM 3922 N N . CYS A 1 499 ? 38.913 -34.469 21.736 1.00 84.50 499 CYS A N 1
ATOM 3923 C CA . CYS A 1 499 ? 37.871 -35.480 21.926 1.00 84.50 499 CYS A CA 1
ATOM 3924 C C . CYS A 1 499 ? 36.589 -35.139 21.134 1.00 84.50 499 CYS A C 1
ATOM 3926 O O . CYS A 1 499 ? 36.387 -33.997 20.709 1.00 84.50 499 CYS A O 1
ATOM 3928 N N . ALA A 1 500 ? 35.724 -36.132 20.916 1.00 79.81 500 ALA A N 1
ATOM 3929 C CA . ALA A 1 500 ? 34.416 -35.910 20.299 1.00 79.81 500 ALA A CA 1
ATOM 3930 C C . ALA A 1 500 ? 33.583 -34.875 21.082 1.00 79.81 500 ALA A C 1
ATOM 3932 O O . ALA A 1 500 ? 33.606 -34.838 22.314 1.00 79.81 500 ALA A O 1
ATOM 3933 N N . VAL A 1 501 ? 32.831 -34.041 20.359 1.00 80.69 501 VAL A N 1
ATOM 3934 C CA . VAL A 1 501 ? 31.929 -33.031 20.935 1.00 80.69 501 VAL A CA 1
ATOM 3935 C C . VAL A 1 501 ? 30.514 -33.224 20.419 1.00 80.69 501 VAL A C 1
ATOM 3937 O O . VAL A 1 501 ? 30.309 -33.564 19.255 1.00 80.69 501 VAL A O 1
ATOM 3940 N N . GLU A 1 502 ? 29.538 -32.966 21.284 1.00 76.81 502 GLU A N 1
ATOM 3941 C CA . GLU A 1 502 ? 28.122 -33.103 20.946 1.00 76.81 502 GLU A CA 1
ATOM 3942 C C . GLU A 1 502 ? 27.713 -32.175 19.784 1.00 76.81 502 GLU A C 1
ATOM 3944 O O . GLU A 1 502 ? 28.222 -31.053 19.696 1.00 76.81 502 GLU A O 1
ATOM 3949 N N . PRO A 1 503 ? 26.729 -32.536 18.935 1.00 74.06 503 PRO A N 1
ATOM 3950 C CA . PRO A 1 503 ? 26.303 -31.696 17.803 1.00 74.06 503 PRO A CA 1
ATOM 3951 C C . PRO A 1 503 ? 25.881 -30.264 18.193 1.00 74.06 503 PRO A C 1
ATOM 3953 O O . PRO A 1 503 ? 26.053 -29.304 17.424 1.00 74.06 503 PRO A O 1
ATOM 3956 N N . HIS A 1 504 ? 25.351 -30.108 19.411 1.00 74.62 504 HIS A N 1
ATOM 3957 C CA . HIS A 1 504 ? 24.927 -28.835 19.995 1.00 74.62 504 HIS A CA 1
ATOM 3958 C C . HIS A 1 504 ? 26.075 -28.023 20.633 1.00 74.62 504 HIS A C 1
ATOM 3960 O O . HIS A 1 504 ? 25.906 -26.832 20.913 1.00 74.62 504 HIS A O 1
ATOM 3966 N N . GLN A 1 505 ? 27.246 -28.632 20.839 1.00 83.75 505 GLN A N 1
ATOM 3967 C CA . GLN A 1 505 ? 28.454 -27.978 21.339 1.00 83.75 505 GLN A CA 1
ATOM 3968 C C . GLN A 1 505 ? 29.264 -27.352 20.197 1.00 83.75 505 GLN A C 1
ATOM 3970 O O . GLN A 1 505 ? 29.190 -27.753 19.035 1.00 83.75 505 GLN A O 1
ATOM 3975 N N . MET A 1 506 ? 30.035 -26.318 20.531 1.00 88.50 506 MET A N 1
ATOM 3976 C CA . MET A 1 506 ? 30.871 -25.553 19.602 1.00 88.50 506 MET A CA 1
ATOM 3977 C C . MET A 1 506 ? 32.318 -25.508 20.138 1.00 88.50 506 MET A C 1
ATOM 3979 O O . MET A 1 506 ? 32.531 -24.890 21.186 1.00 88.50 506 MET A O 1
ATOM 3983 N N . PRO A 1 507 ? 33.307 -26.146 19.480 1.00 90.25 507 PRO A N 1
ATOM 3984 C CA . PRO A 1 507 ? 34.666 -26.258 20.013 1.00 90.25 507 PRO A CA 1
ATOM 3985 C C . PRO A 1 507 ? 35.550 -25.019 19.769 1.00 90.25 507 PRO A C 1
ATOM 3987 O O . PRO A 1 507 ? 35.419 -24.296 18.771 1.00 90.25 507 PRO A O 1
ATOM 3990 N N . VAL A 1 508 ? 36.493 -24.802 20.692 1.00 90.69 508 VAL A N 1
ATOM 3991 C CA . VAL A 1 508 ? 37.512 -23.739 20.688 1.00 90.69 508 VAL A CA 1
ATOM 3992 C C . VAL A 1 508 ? 38.832 -24.294 21.222 1.00 90.69 508 VAL A C 1
ATOM 3994 O O . VAL A 1 508 ? 38.876 -24.770 22.353 1.00 90.69 508 VAL A O 1
ATOM 3997 N N . VAL A 1 509 ? 39.912 -24.179 20.446 1.00 89.50 509 VAL A N 1
ATOM 3998 C CA . VAL A 1 509 ? 41.260 -24.631 20.833 1.00 89.50 509 VAL A CA 1
ATOM 3999 C C . VAL A 1 509 ? 42.321 -23.833 20.064 1.00 89.50 509 VAL A C 1
ATOM 4001 O O . VAL A 1 509 ? 42.256 -23.728 18.841 1.00 89.50 509 VAL A O 1
ATOM 4004 N N . GLY A 1 510 ? 43.273 -23.208 20.763 1.00 86.69 510 GLY A N 1
ATOM 4005 C CA . GLY A 1 510 ? 44.316 -22.376 20.141 1.00 86.69 510 GLY A CA 1
ATOM 4006 C C . GLY A 1 510 ? 43.745 -21.272 19.234 1.00 86.69 510 GLY A C 1
ATOM 4007 O O . GLY A 1 510 ? 42.933 -20.461 19.685 1.00 86.69 510 GLY A O 1
ATOM 4008 N N . VAL A 1 511 ? 44.124 -21.234 17.950 1.00 84.38 511 VAL A N 1
ATOM 4009 C CA . VAL A 1 511 ? 43.501 -20.305 16.977 1.00 84.38 511 VAL A CA 1
ATOM 4010 C C . VAL A 1 511 ? 42.108 -20.748 16.516 1.00 84.38 511 VAL A C 1
ATOM 4012 O O . VAL A 1 511 ? 41.313 -19.908 16.087 1.00 84.38 511 VAL A O 1
ATOM 4015 N N . TYR A 1 512 ? 41.769 -22.036 16.619 1.00 87.50 512 TYR A N 1
ATOM 4016 C CA . TYR A 1 512 ? 40.479 -22.545 16.169 1.00 87.50 512 TYR A CA 1
ATOM 4017 C C . TYR A 1 512 ? 39.338 -22.002 17.039 1.00 87.50 512 TYR A C 1
ATOM 4019 O O . TYR A 1 512 ? 39.389 -21.961 18.271 1.00 87.50 512 TYR A O 1
ATOM 4027 N N . THR A 1 513 ? 38.260 -21.576 16.392 1.00 87.62 513 THR A N 1
ATOM 4028 C CA . THR A 1 513 ? 37.008 -21.189 17.048 1.00 87.62 513 THR A CA 1
ATOM 4029 C C . THR A 1 513 ? 35.881 -21.438 16.069 1.00 87.62 513 THR A C 1
ATOM 4031 O O . THR A 1 513 ? 35.866 -20.840 14.992 1.00 87.62 513 THR A O 1
ATOM 4034 N N . ASP A 1 514 ? 34.921 -22.272 16.452 1.00 86.38 514 ASP A N 1
ATOM 4035 C CA . ASP A 1 514 ? 33.724 -22.516 15.656 1.00 86.38 514 ASP A CA 1
ATOM 4036 C C . ASP A 1 514 ? 33.034 -21.196 15.242 1.00 86.38 514 ASP A C 1
ATOM 4038 O O . ASP A 1 514 ? 32.711 -20.344 16.076 1.00 86.38 514 ASP A O 1
ATOM 4042 N N . ARG A 1 515 ? 32.770 -21.037 13.936 1.00 82.38 515 ARG A N 1
ATOM 4043 C CA . ARG A 1 515 ? 32.095 -19.867 13.337 1.00 82.38 515 ARG A CA 1
ATOM 4044 C C . ARG A 1 515 ? 30.693 -19.606 13.917 1.00 82.38 515 ARG A C 1
ATOM 4046 O O . ARG A 1 515 ? 30.185 -18.492 13.784 1.00 82.38 515 ARG A O 1
ATOM 4053 N N . ARG A 1 516 ? 30.066 -20.596 14.567 1.00 83.25 516 ARG A N 1
ATOM 4054 C CA . ARG A 1 516 ? 28.807 -20.468 15.321 1.00 83.25 516 ARG A CA 1
ATOM 4055 C C . ARG A 1 516 ? 28.976 -19.632 16.601 1.00 83.25 516 ARG A C 1
ATOM 4057 O O . ARG A 1 516 ? 27.982 -19.079 17.081 1.00 83.25 516 ARG A O 1
ATOM 4064 N N . ILE A 1 517 ? 30.181 -19.493 17.163 1.00 87.06 517 ILE A N 1
ATOM 4065 C CA . ILE A 1 517 ? 30.442 -18.716 18.388 1.00 87.06 517 ILE A CA 1
ATOM 4066 C C . ILE A 1 517 ? 30.601 -17.235 18.038 1.00 87.06 517 ILE A C 1
ATOM 4068 O O . ILE A 1 517 ? 31.590 -16.799 17.453 1.00 87.06 517 ILE A O 1
ATOM 4072 N N . VAL A 1 518 ? 29.612 -16.431 18.432 1.00 86.56 518 VAL A N 1
ATOM 4073 C CA . VAL A 1 518 ? 29.577 -14.988 18.157 1.00 86.56 518 VAL A CA 1
ATOM 4074 C C . VAL A 1 518 ? 29.235 -14.202 19.430 1.00 86.56 518 VAL A C 1
ATOM 4076 O O . VAL A 1 518 ? 28.283 -14.578 20.126 1.00 86.56 518 VAL A O 1
ATOM 4079 N N . PRO A 1 519 ? 29.946 -13.099 19.745 1.00 87.94 519 PRO A N 1
ATOM 4080 C CA . PRO A 1 519 ? 29.665 -12.283 20.924 1.00 87.94 519 PRO A CA 1
ATOM 4081 C C . PRO A 1 519 ? 28.248 -11.707 20.978 1.00 87.94 519 PRO A C 1
ATOM 4083 O O . PRO A 1 519 ? 27.688 -11.271 19.971 1.00 87.94 519 PRO A O 1
ATOM 4086 N N . GLY A 1 520 ? 27.725 -11.581 22.193 1.00 86.19 520 GLY A N 1
ATOM 4087 C CA . GLY A 1 520 ? 26.447 -10.992 22.587 1.00 86.19 520 GLY A CA 1
ATOM 4088 C C . GLY A 1 520 ? 25.336 -12.005 22.843 1.00 86.19 520 GLY A C 1
ATOM 4089 O O . GLY A 1 520 ? 24.303 -11.620 23.374 1.00 86.19 520 GLY A O 1
ATOM 4090 N N . PHE A 1 521 ? 25.547 -13.276 22.516 1.00 87.88 521 PHE A N 1
ATOM 4091 C CA . PHE A 1 521 ? 24.712 -14.376 23.001 1.00 87.88 521 PHE A CA 1
ATOM 4092 C C . PHE A 1 521 ? 25.257 -14.888 24.346 1.00 87.88 521 PHE A C 1
ATOM 4094 O O . PHE A 1 521 ? 26.445 -14.700 24.638 1.00 87.88 521 PHE A O 1
ATOM 4101 N N . LYS A 1 522 ? 24.395 -15.522 25.151 1.00 88.69 522 LYS A N 1
ATOM 4102 C CA . LYS A 1 522 ? 24.815 -16.289 26.328 1.00 88.69 522 LYS A CA 1
ATOM 4103 C C . LYS A 1 522 ? 25.436 -17.612 25.892 1.00 88.69 522 LYS A C 1
ATOM 4105 O O . LYS A 1 522 ? 24.930 -18.242 24.964 1.00 88.69 522 LYS A O 1
ATOM 4110 N N . TYR A 1 523 ? 26.483 -18.041 26.585 1.00 88.69 523 TYR A N 1
ATOM 4111 C CA . TYR A 1 523 ? 27.032 -19.385 26.442 1.00 88.69 523 TYR A CA 1
ATOM 4112 C C . TYR A 1 523 ? 27.377 -19.967 27.808 1.00 88.69 523 TYR A C 1
ATOM 4114 O O . TYR A 1 523 ? 27.952 -19.268 28.646 1.00 88.69 523 TYR A O 1
ATOM 4122 N N . ARG A 1 524 ? 27.073 -21.250 28.003 1.00 87.81 524 ARG A N 1
ATOM 4123 C CA . ARG A 1 524 ? 27.723 -22.072 29.028 1.00 87.81 524 ARG A CA 1
ATOM 4124 C C . ARG A 1 524 ? 29.034 -22.587 28.429 1.00 87.81 524 ARG A C 1
ATOM 4126 O O . ARG A 1 524 ? 29.101 -22.841 27.226 1.00 87.81 524 ARG A O 1
ATOM 4133 N N . VAL A 1 525 ? 30.089 -22.664 29.235 1.00 89.19 525 VAL A N 1
ATOM 4134 C CA . VAL A 1 525 ? 31.424 -23.071 28.774 1.00 89.19 525 VAL A CA 1
ATOM 4135 C C . VAL A 1 525 ? 31.943 -24.183 29.666 1.00 89.19 525 VAL A C 1
ATOM 4137 O O . VAL A 1 525 ? 32.016 -24.017 30.884 1.00 89.19 525 VAL A O 1
ATOM 4140 N N . ARG A 1 526 ? 32.346 -25.288 29.047 1.00 88.62 526 ARG A N 1
ATOM 4141 C CA . ARG A 1 526 ? 32.980 -26.441 29.690 1.00 88.62 526 ARG A CA 1
ATOM 4142 C C . ARG A 1 526 ? 34.376 -26.651 29.091 1.00 88.62 526 ARG A C 1
ATOM 4144 O O . ARG A 1 526 ? 34.521 -26.550 27.870 1.00 88.62 526 ARG A O 1
ATOM 4151 N N . PRO A 1 527 ? 35.410 -26.930 29.902 1.00 88.69 527 PRO A N 1
ATOM 4152 C CA . PRO A 1 527 ? 36.649 -27.502 29.388 1.00 88.69 527 PRO A CA 1
ATOM 4153 C C . PRO A 1 527 ? 36.358 -28.828 28.675 1.00 88.69 527 PRO A C 1
ATOM 4155 O O . PRO A 1 527 ? 35.413 -29.534 29.040 1.00 88.69 527 PRO A O 1
ATOM 4158 N N . LEU A 1 528 ? 37.165 -29.179 27.680 1.00 87.00 528 LEU A N 1
ATOM 4159 C CA . LEU A 1 528 ? 37.112 -30.513 27.091 1.00 87.00 528 LEU A CA 1
ATOM 4160 C C . LEU A 1 528 ? 37.885 -31.521 27.972 1.00 87.00 528 LEU A C 1
ATOM 4162 O O . LEU A 1 528 ? 38.833 -31.121 28.652 1.00 87.00 528 LEU A O 1
ATOM 4166 N N . PRO A 1 529 ? 37.434 -32.786 28.070 1.00 82.62 529 PRO A N 1
ATOM 4167 C CA . PRO A 1 529 ? 38.198 -33.869 28.696 1.00 82.62 529 PRO A CA 1
ATOM 4168 C C . PRO A 1 529 ? 39.375 -34.304 27.808 1.00 82.62 529 PRO A C 1
ATOM 4170 O O . PRO A 1 529 ? 39.377 -34.026 26.604 1.00 82.62 529 PRO A O 1
ATOM 4173 N N . GLU A 1 530 ? 40.359 -35.001 28.380 1.00 79.31 530 GLU A N 1
ATOM 4174 C CA . GLU A 1 530 ? 41.427 -35.617 27.582 1.00 79.31 530 GLU A CA 1
ATOM 4175 C C . GLU A 1 530 ? 40.884 -36.777 26.720 1.00 79.31 530 GLU A C 1
ATOM 4177 O O . GLU A 1 530 ? 39.824 -37.348 26.993 1.00 79.31 530 GLU A O 1
ATOM 4182 N N . ILE A 1 531 ? 41.586 -37.123 25.634 1.00 76.19 531 ILE A N 1
ATOM 4183 C CA . ILE A 1 531 ? 41.133 -38.155 24.684 1.00 76.19 531 ILE A CA 1
ATOM 4184 C C . ILE A 1 531 ? 41.219 -39.536 25.355 1.00 76.19 531 ILE A C 1
ATOM 4186 O O . ILE A 1 531 ? 42.284 -40.146 25.414 1.00 76.19 531 ILE A O 1
ATOM 4190 N N . GLY A 1 532 ? 40.078 -40.013 25.857 1.00 64.50 532 GLY A N 1
ATOM 4191 C CA . GLY A 1 532 ? 39.941 -41.260 26.618 1.00 64.50 532 GLY A CA 1
ATOM 4192 C C . GLY A 1 532 ? 39.232 -41.089 27.968 1.00 64.50 532 GLY A C 1
ATOM 4193 O O . GLY A 1 532 ? 38.766 -42.075 28.534 1.00 64.50 532 GLY A O 1
ATOM 4194 N N . GLU A 1 533 ? 39.088 -39.860 28.473 1.00 71.00 533 GLU A N 1
ATOM 4195 C CA . GLU A 1 533 ? 38.304 -39.570 29.677 1.00 71.00 533 GLU A CA 1
ATOM 4196 C C . GLU A 1 533 ? 36.809 -39.413 29.351 1.00 71.00 533 GLU A C 1
ATOM 4198 O O . GLU A 1 533 ? 36.412 -38.585 28.532 1.00 71.00 533 GLU A O 1
ATOM 4203 N N . THR A 1 534 ? 35.953 -40.168 30.043 1.00 58.53 534 THR A N 1
ATOM 4204 C CA . THR A 1 534 ? 34.487 -40.124 29.871 1.00 58.53 534 THR A CA 1
ATOM 4205 C C . THR A 1 534 ? 33.766 -39.182 30.841 1.00 58.53 534 THR A C 1
ATOM 4207 O O . THR A 1 534 ? 32.592 -38.872 30.641 1.00 58.53 534 THR A O 1
ATOM 4210 N N . SER A 1 535 ? 34.434 -38.690 31.890 1.00 59.84 535 SER A N 1
ATOM 4211 C CA . SER A 1 535 ? 33.841 -37.764 32.864 1.00 59.84 535 SER A CA 1
ATOM 4212 C C . SER A 1 535 ? 33.854 -36.310 32.359 1.00 59.84 535 SER A C 1
ATOM 4214 O O . SER A 1 535 ? 34.935 -35.763 32.131 1.00 59.84 535 SER A O 1
ATOM 4216 N N . PRO A 1 536 ? 32.700 -35.628 32.226 1.00 63.69 536 PRO A N 1
ATOM 4217 C CA . PRO A 1 536 ? 32.664 -34.249 31.746 1.00 63.69 536 PRO A CA 1
ATOM 4218 C C . PRO A 1 536 ? 33.248 -33.268 32.773 1.00 63.69 536 PRO A C 1
ATOM 4220 O O . PRO A 1 536 ? 32.828 -33.220 33.930 1.00 63.69 536 PRO A O 1
ATOM 4223 N N . ASN A 1 537 ? 34.186 -32.428 32.328 1.00 73.69 537 ASN A N 1
ATOM 4224 C CA . ASN A 1 537 ? 34.751 -31.349 33.140 1.00 73.69 537 ASN A CA 1
ATOM 4225 C C . ASN A 1 537 ? 33.675 -30.335 33.577 1.00 73.69 537 ASN A C 1
ATOM 4227 O O . ASN A 1 537 ? 32.813 -29.938 32.787 1.00 73.69 537 ASN A O 1
ATOM 4231 N N . LYS A 1 538 ? 33.763 -29.865 34.831 1.00 78.62 538 LYS A N 1
ATOM 4232 C CA . LYS A 1 538 ? 32.805 -28.912 35.415 1.00 78.62 538 LYS A CA 1
ATOM 4233 C C . LYS A 1 538 ? 32.728 -27.615 34.599 1.00 78.62 538 LYS A C 1
ATOM 4235 O O . LYS A 1 538 ? 33.753 -27.061 34.195 1.00 78.62 538 LYS A O 1
ATOM 4240 N N . CYS A 1 539 ? 31.514 -27.101 34.399 1.00 80.19 539 CYS A N 1
ATOM 4241 C CA . CYS A 1 539 ? 31.305 -25.842 33.687 1.00 80.19 539 CYS A CA 1
ATOM 4242 C C . CYS A 1 539 ? 31.938 -24.651 34.428 1.00 80.19 539 CYS A C 1
ATOM 4244 O O . CYS A 1 539 ? 31.886 -24.542 35.655 1.00 80.19 539 CYS A O 1
ATOM 4246 N N . MET A 1 540 ? 32.515 -23.728 33.659 1.00 82.81 540 MET A N 1
ATOM 4247 C CA . MET A 1 540 ? 33.092 -22.484 34.165 1.00 82.81 540 MET A CA 1
ATOM 4248 C C . MET A 1 540 ? 32.004 -21.533 34.694 1.00 82.81 540 MET A C 1
ATOM 4250 O O . MET A 1 540 ? 30.810 -21.756 34.502 1.00 82.81 540 MET A O 1
ATOM 4254 N N . PHE A 1 541 ? 32.426 -20.450 35.356 1.00 83.06 541 PHE A N 1
ATOM 4255 C CA . PHE A 1 541 ? 31.547 -19.361 35.814 1.00 83.06 541 PHE A CA 1
ATOM 4256 C C . PHE A 1 541 ? 30.393 -19.811 36.735 1.00 83.06 541 PHE A C 1
ATOM 4258 O O . PHE A 1 541 ? 29.266 -19.336 36.616 1.00 83.06 541 PHE A O 1
ATOM 4265 N N . ASN A 1 542 ? 30.679 -20.731 37.663 1.00 79.62 542 ASN A N 1
ATOM 4266 C CA . ASN A 1 542 ? 29.688 -21.332 38.567 1.00 79.62 542 ASN A CA 1
ATOM 4267 C C . ASN A 1 542 ? 28.500 -21.967 37.814 1.00 79.62 542 ASN A C 1
ATOM 4269 O O . ASN A 1 542 ? 27.361 -21.861 38.256 1.00 79.62 542 ASN A O 1
ATOM 4273 N N . GLU A 1 543 ? 28.780 -22.598 36.667 1.00 77.56 543 GLU A N 1
ATOM 4274 C CA . GLU A 1 543 ? 27.822 -23.311 35.800 1.00 77.56 543 GLU A CA 1
ATOM 4275 C C . GLU A 1 543 ? 26.791 -22.410 35.080 1.00 77.56 543 GLU A C 1
ATOM 4277 O O . GLU A 1 543 ? 25.990 -22.884 34.268 1.00 77.56 543 GLU A O 1
ATOM 4282 N N . GLN A 1 544 ? 26.858 -21.091 35.293 1.00 80.75 544 GLN A N 1
ATOM 4283 C CA . GLN A 1 544 ? 25.965 -20.106 34.681 1.00 80.75 544 GLN A CA 1
ATOM 4284 C C . GLN A 1 544 ? 26.372 -19.771 33.238 1.00 80.75 544 GLN A C 1
ATOM 4286 O O . GLN A 1 544 ? 27.547 -19.555 32.934 1.00 80.75 544 GLN A O 1
ATOM 4291 N N . ALA A 1 545 ? 25.388 -19.643 32.342 1.00 85.00 545 ALA A N 1
ATOM 4292 C CA . ALA A 1 545 ? 25.635 -19.167 30.985 1.00 85.00 545 ALA A CA 1
ATOM 4293 C C . ALA A 1 545 ? 25.796 -17.636 30.954 1.00 85.00 545 ALA A C 1
ATOM 4295 O O . ALA A 1 545 ? 24.844 -16.881 31.181 1.00 85.00 545 ALA A O 1
ATOM 4296 N N . LEU A 1 546 ? 26.998 -17.160 30.625 1.00 88.12 546 LEU A N 1
ATOM 4297 C CA . LEU A 1 546 ? 27.318 -15.731 30.588 1.00 88.12 546 LEU A CA 1
ATOM 4298 C C . LEU A 1 546 ? 27.301 -15.170 29.163 1.00 88.12 546 LEU A C 1
ATOM 4300 O O . LEU A 1 546 ? 27.603 -15.858 28.187 1.00 88.12 546 LEU A O 1
ATOM 4304 N N . THR A 1 547 ? 26.991 -13.878 29.029 1.00 89.31 547 THR A N 1
ATOM 4305 C CA . THR A 1 547 ? 27.031 -13.202 27.725 1.00 89.31 547 THR A CA 1
ATOM 4306 C C . THR A 1 547 ? 28.473 -12.955 27.288 1.00 89.31 547 THR A C 1
ATOM 4308 O O . THR A 1 547 ? 29.175 -12.150 27.898 1.00 89.31 547 THR A O 1
ATOM 4311 N N . LEU A 1 548 ? 28.906 -13.570 26.187 1.00 90.25 548 LEU A N 1
ATOM 4312 C CA . LEU A 1 548 ? 30.226 -13.321 25.595 1.00 90.25 548 LEU A CA 1
ATOM 4313 C C . LEU A 1 548 ? 30.302 -11.875 25.066 1.00 90.25 548 LEU A C 1
ATOM 4315 O O . LEU A 1 548 ? 29.548 -11.513 24.166 1.00 90.25 548 LEU A O 1
ATOM 4319 N N . LYS A 1 549 ? 31.196 -11.025 25.579 1.00 88.38 549 LYS A N 1
ATOM 4320 C CA . LYS A 1 549 ? 31.338 -9.616 25.152 1.00 88.38 549 LYS A CA 1
ATOM 4321 C C . LYS A 1 549 ? 32.233 -9.461 23.930 1.00 88.38 549 LYS A C 1
ATOM 4323 O O . LYS A 1 549 ? 31.892 -8.710 23.015 1.00 88.38 549 LYS A O 1
ATOM 4328 N N . SER A 1 550 ? 33.365 -10.158 23.916 1.00 87.31 550 SER A N 1
ATOM 4329 C CA . SER A 1 550 ? 34.397 -10.029 22.887 1.00 87.31 550 SER A CA 1
ATOM 4330 C C . SER A 1 550 ? 35.258 -11.287 22.771 1.00 87.31 550 SER A C 1
ATOM 4332 O O . SER A 1 550 ? 35.377 -12.069 23.713 1.00 87.31 550 SER A O 1
ATOM 4334 N N . ILE A 1 551 ? 35.864 -11.445 21.593 1.00 89.12 551 ILE A N 1
ATOM 4335 C CA . ILE A 1 551 ? 36.919 -12.419 21.300 1.00 89.12 551 ILE A CA 1
ATOM 4336 C C . ILE A 1 551 ? 38.143 -11.606 20.859 1.00 89.12 551 ILE A C 1
ATOM 4338 O O . ILE A 1 551 ? 38.013 -10.689 20.041 1.00 89.12 551 ILE A O 1
ATOM 4342 N N . GLY A 1 552 ? 39.306 -11.891 21.441 1.00 82.25 552 GLY A N 1
ATOM 4343 C CA . GLY A 1 552 ? 40.579 -11.253 21.116 1.00 82.25 552 GLY A CA 1
ATOM 4344 C C . GLY A 1 552 ? 41.123 -11.651 19.740 1.00 82.25 552 GLY A C 1
ATOM 4345 O O . GLY A 1 552 ? 40.631 -12.576 19.099 1.00 82.25 552 GLY A O 1
ATOM 4346 N N . ARG A 1 553 ? 42.167 -10.946 19.293 1.00 77.88 553 ARG A N 1
ATOM 4347 C CA . ARG A 1 553 ? 42.944 -11.280 18.089 1.00 77.88 553 ARG A CA 1
ATOM 4348 C C . ARG A 1 553 ? 44.356 -11.693 18.494 1.00 77.88 553 ARG A C 1
ATOM 4350 O O . ARG A 1 553 ? 44.934 -11.048 19.364 1.00 77.88 553 ARG A O 1
ATOM 4357 N N . GLY A 1 554 ? 44.905 -12.696 17.817 1.00 74.69 554 GLY A N 1
ATOM 4358 C CA . GLY A 1 554 ? 46.232 -13.252 18.076 1.00 74.69 554 GLY A CA 1
ATOM 4359 C C . GLY A 1 554 ? 46.217 -14.775 17.956 1.00 74.69 554 GLY A C 1
ATOM 4360 O O . GLY A 1 554 ? 45.163 -15.360 17.710 1.00 74.69 554 GLY A O 1
ATOM 4361 N N . TYR A 1 555 ? 47.382 -15.398 18.146 1.00 73.50 555 TYR A N 1
ATOM 4362 C CA . TYR A 1 555 ? 47.519 -16.859 18.191 1.00 73.50 555 TYR A CA 1
ATOM 4363 C C . TYR A 1 555 ? 46.777 -17.465 19.397 1.00 73.50 555 TYR A C 1
ATOM 4365 O O . TYR A 1 555 ? 46.101 -18.481 19.272 1.00 73.50 555 TYR A O 1
ATOM 4373 N N . ALA A 1 556 ? 46.828 -16.769 20.535 1.00 77.75 556 ALA A N 1
ATOM 4374 C CA . ALA A 1 556 ? 45.960 -16.979 21.686 1.00 77.75 556 ALA A CA 1
ATOM 4375 C C . ALA A 1 556 ? 44.731 -16.060 21.578 1.00 77.75 556 ALA A C 1
ATOM 4377 O O . ALA A 1 556 ? 44.870 -14.837 21.442 1.00 77.75 556 ALA A O 1
ATOM 4378 N N . ARG A 1 557 ? 43.511 -16.605 21.663 1.00 85.69 557 ARG A N 1
ATOM 4379 C CA . ARG A 1 557 ? 42.266 -15.821 21.596 1.00 85.69 557 ARG A CA 1
ATOM 4380 C C . ARG A 1 557 ? 41.672 -15.655 22.992 1.00 85.69 557 ARG A C 1
ATOM 4382 O O . ARG A 1 557 ? 41.187 -16.612 23.586 1.00 85.69 557 ARG A O 1
ATOM 4389 N N . ARG A 1 558 ? 41.668 -14.423 23.513 1.00 89.50 558 ARG A N 1
ATOM 4390 C CA . ARG A 1 558 ? 41.012 -14.086 24.791 1.00 89.50 558 ARG A CA 1
ATOM 4391 C C . ARG A 1 558 ? 39.493 -14.024 24.624 1.00 89.50 558 ARG A C 1
ATOM 4393 O O . ARG A 1 558 ? 39.007 -13.160 23.897 1.00 89.50 558 ARG A O 1
ATOM 4400 N N . PHE A 1 559 ? 38.747 -14.873 25.319 1.00 90.81 559 PHE A N 1
ATOM 4401 C CA . PHE A 1 559 ? 37.285 -14.805 25.397 1.00 90.81 559 PHE A CA 1
ATOM 4402 C C . PHE A 1 559 ? 36.892 -14.069 26.675 1.00 90.81 559 PHE A C 1
ATOM 4404 O O . PHE A 1 559 ? 37.245 -14.513 27.764 1.00 90.81 559 PHE A O 1
ATOM 4411 N N . THR A 1 560 ? 36.170 -12.952 26.551 1.00 88.88 560 THR A N 1
ATOM 4412 C CA . THR A 1 560 ? 35.750 -12.120 27.694 1.00 88.88 560 THR A CA 1
ATOM 4413 C C . THR A 1 560 ? 34.230 -12.092 27.794 1.00 88.88 560 THR A C 1
ATOM 4415 O O . THR A 1 560 ? 33.553 -11.724 26.832 1.00 88.88 560 THR A O 1
ATOM 4418 N N . PHE A 1 561 ? 33.692 -12.433 28.961 1.00 89.88 561 PHE A N 1
ATOM 4419 C CA . PHE A 1 561 ? 32.260 -12.534 29.243 1.00 89.88 561 PHE A CA 1
ATOM 4420 C C . PHE A 1 561 ? 31.755 -11.353 30.089 1.00 89.88 561 PHE A C 1
ATOM 4422 O O . PHE A 1 561 ? 32.516 -10.460 30.468 1.00 89.88 561 PHE A O 1
ATOM 4429 N N . ASP A 1 562 ? 30.444 -11.309 30.328 1.00 84.56 562 ASP A N 1
ATOM 4430 C CA . ASP A 1 562 ? 29.812 -10.357 31.245 1.00 84.56 562 ASP A CA 1
ATOM 4431 C C . ASP A 1 562 ? 30.287 -10.553 32.690 1.00 84.56 562 ASP A C 1
ATOM 4433 O O . ASP A 1 562 ? 30.590 -11.671 33.105 1.00 84.56 562 ASP A O 1
ATOM 4437 N N . ALA A 1 563 ? 30.314 -9.472 33.465 1.00 75.75 563 ALA A N 1
ATOM 4438 C CA . ALA A 1 563 ? 30.663 -9.495 34.882 1.00 75.75 563 ALA A CA 1
ATOM 4439 C C . ALA A 1 563 ? 29.929 -8.382 35.636 1.00 75.75 563 ALA A C 1
ATOM 4441 O O . ALA A 1 563 ? 29.531 -7.374 35.054 1.00 75.75 563 ALA A O 1
ATOM 4442 N N . THR A 1 564 ? 29.780 -8.557 36.947 1.00 60.53 564 THR A N 1
ATOM 4443 C CA . THR A 1 564 ? 29.235 -7.541 37.863 1.00 60.53 564 THR A CA 1
ATOM 4444 C C . THR A 1 564 ? 30.243 -6.436 38.201 1.00 60.53 564 THR A C 1
ATOM 4446 O O . THR A 1 564 ? 29.856 -5.395 38.728 1.00 60.53 564 THR A O 1
ATOM 4449 N N . THR A 1 565 ? 31.528 -6.640 37.898 1.00 57.00 565 THR A N 1
ATOM 4450 C CA . THR A 1 565 ? 32.612 -5.666 38.082 1.00 57.00 565 THR A CA 1
ATOM 4451 C C . THR A 1 565 ? 32.850 -4.807 36.835 1.00 57.00 565 THR A C 1
ATOM 4453 O O . THR A 1 565 ? 32.369 -5.092 35.738 1.00 57.00 565 THR A O 1
ATOM 4456 N N . SER A 1 566 ? 33.607 -3.717 36.996 1.00 57.09 566 SER A N 1
ATOM 4457 C CA . SER A 1 566 ? 33.983 -2.841 35.883 1.00 57.09 566 SER A CA 1
ATOM 4458 C C . SER A 1 566 ? 34.881 -3.551 34.860 1.00 57.09 566 SER A C 1
ATOM 4460 O O . SER A 1 566 ? 35.587 -4.507 35.174 1.00 57.09 566 SER A O 1
ATOM 4462 N N . LEU A 1 567 ? 34.895 -3.034 33.627 1.00 53.81 567 LEU A N 1
ATOM 4463 C CA . LEU A 1 567 ? 35.577 -3.621 32.461 1.00 53.81 567 LEU A CA 1
ATOM 4464 C C . LEU A 1 567 ? 37.065 -3.962 32.688 1.00 53.81 567 LEU A C 1
ATOM 4466 O O . LEU A 1 567 ? 37.558 -4.929 32.110 1.00 53.81 567 LEU A O 1
ATOM 4470 N N . ASN A 1 568 ? 37.754 -3.205 33.547 1.00 54.56 568 ASN A N 1
ATOM 4471 C CA . ASN A 1 568 ? 39.172 -3.405 33.871 1.00 54.56 568 ASN A CA 1
ATOM 4472 C C . ASN A 1 568 ? 39.397 -4.450 34.981 1.00 54.56 568 ASN A C 1
ATOM 4474 O O . ASN A 1 568 ? 40.461 -5.057 35.030 1.00 54.56 568 ASN A O 1
ATOM 4478 N N . ASN A 1 569 ? 38.389 -4.694 35.828 1.00 61.44 569 ASN A N 1
ATOM 4479 C CA . ASN A 1 569 ? 38.417 -5.654 36.938 1.00 61.44 569 ASN A CA 1
ATOM 4480 C C . ASN A 1 569 ? 37.539 -6.886 36.629 1.00 61.44 569 ASN A C 1
ATOM 4482 O O . ASN A 1 569 ? 36.983 -7.518 37.531 1.00 61.44 569 ASN A O 1
ATOM 4486 N N . ASN A 1 570 ? 37.360 -7.201 35.345 1.00 73.81 570 ASN A N 1
ATOM 4487 C CA . ASN A 1 570 ? 36.577 -8.341 34.889 1.00 73.81 570 ASN A CA 1
ATOM 4488 C C . ASN A 1 570 ? 37.417 -9.627 34.981 1.00 73.81 570 ASN A C 1
ATOM 4490 O O . ASN A 1 570 ? 38.386 -9.790 34.238 1.00 73.81 570 ASN A O 1
ATOM 4494 N N . VAL A 1 571 ? 37.024 -10.536 35.878 1.00 77.06 571 VAL A N 1
ATOM 4495 C CA . VAL A 1 571 ? 37.647 -11.859 36.071 1.00 77.06 571 VAL A CA 1
ATOM 4496 C C . VAL A 1 571 ? 37.068 -12.947 35.157 1.00 77.06 571 VAL A C 1
ATOM 4498 O O . VAL A 1 571 ? 37.657 -14.015 35.027 1.00 77.06 571 VAL A O 1
ATOM 4501 N N . ASN A 1 572 ? 35.949 -12.682 34.477 1.00 86.38 572 ASN A N 1
ATOM 4502 C CA . ASN A 1 572 ? 35.251 -13.645 33.626 1.00 86.38 572 ASN A CA 1
ATOM 4503 C C . ASN A 1 572 ? 35.863 -13.677 32.214 1.00 86.38 572 ASN A C 1
ATOM 4505 O O . ASN A 1 572 ? 35.233 -13.294 31.223 1.00 86.38 572 ASN A O 1
ATOM 4509 N N . TYR A 1 573 ? 37.121 -14.113 32.116 1.00 87.25 573 TYR A N 1
ATOM 4510 C CA . TYR A 1 573 ? 37.801 -14.350 30.843 1.00 87.25 573 TYR A CA 1
ATOM 4511 C C . TYR A 1 573 ? 38.764 -15.541 30.906 1.00 87.25 573 TYR A C 1
ATOM 4513 O O . TYR A 1 573 ? 39.276 -15.888 31.966 1.00 87.25 573 TYR A O 1
ATOM 4521 N N . PHE A 1 574 ? 39.066 -16.119 29.745 1.00 89.56 574 PHE A N 1
ATOM 4522 C CA . PHE A 1 574 ? 40.140 -17.101 29.561 1.00 89.56 574 PHE A CA 1
ATOM 4523 C C . PHE A 1 574 ? 40.777 -16.945 28.172 1.00 89.56 574 PHE A C 1
ATOM 4525 O O . PHE A 1 574 ? 40.289 -16.162 27.350 1.00 89.56 574 PHE A O 1
ATOM 4532 N N . TRP A 1 575 ? 41.869 -17.665 27.913 1.00 87.94 575 TRP A N 1
ATOM 4533 C CA . TRP A 1 575 ? 42.476 -17.778 26.583 1.00 87.94 575 TRP A CA 1
ATOM 4534 C C . TRP A 1 575 ? 42.270 -19.190 26.020 1.00 87.94 575 TRP A C 1
ATOM 4536 O O . TRP A 1 575 ? 42.245 -20.163 26.773 1.00 87.94 575 TRP A O 1
ATOM 4546 N N . SER A 1 576 ? 42.088 -19.302 24.705 1.00 88.06 576 SER A N 1
ATOM 4547 C CA . SER A 1 576 ? 41.801 -20.561 23.994 1.00 88.06 576 SER A CA 1
ATOM 4548 C C . SER A 1 576 ? 42.928 -21.601 24.007 1.00 88.06 576 SER A C 1
ATOM 4550 O O . SER A 1 576 ? 42.707 -22.734 23.592 1.00 88.06 576 SER A O 1
ATOM 4552 N N . ASP A 1 577 ? 44.113 -21.222 24.471 1.00 85.75 577 ASP A N 1
ATOM 4553 C CA . ASP A 1 577 ? 45.327 -22.024 24.639 1.00 85.75 577 ASP A CA 1
ATOM 4554 C C . ASP A 1 577 ? 45.653 -22.332 26.116 1.00 85.75 577 ASP A C 1
ATOM 4556 O O . ASP A 1 577 ? 46.596 -23.067 26.392 1.00 85.75 577 ASP A O 1
ATOM 4560 N N . ASN A 1 578 ? 44.841 -21.858 27.076 1.00 86.81 578 ASN A N 1
ATOM 4561 C CA . ASN A 1 578 ? 44.979 -22.194 28.507 1.00 86.81 578 ASN A CA 1
ATOM 4562 C C . ASN A 1 578 ? 44.860 -23.710 28.806 1.00 86.81 578 ASN A C 1
ATOM 4564 O O . ASN A 1 578 ? 45.201 -24.131 29.910 1.00 86.81 578 ASN A O 1
ATOM 4568 N N . ARG A 1 579 ? 44.310 -24.504 27.877 1.00 82.25 579 ARG A N 1
ATOM 4569 C CA . ARG A 1 579 ? 44.225 -25.973 27.920 1.00 82.25 579 ARG A CA 1
ATOM 4570 C C . ARG A 1 579 ? 44.478 -26.529 26.509 1.00 82.25 579 ARG A C 1
ATOM 4572 O O . ARG A 1 579 ? 43.845 -26.012 25.585 1.00 82.25 579 ARG A O 1
ATOM 4579 N N . PRO A 1 580 ? 45.341 -27.547 26.319 1.00 81.75 580 PRO A N 1
ATOM 4580 C CA . PRO A 1 580 ? 45.576 -28.139 25.000 1.00 81.75 580 PRO A CA 1
ATOM 4581 C C . PRO A 1 580 ? 44.346 -28.861 24.423 1.00 81.75 580 PRO A C 1
ATOM 4583 O O . PRO A 1 580 ? 44.134 -28.818 23.215 1.00 81.75 580 PRO A O 1
ATOM 4586 N N . GLU A 1 581 ? 43.498 -29.444 25.273 1.00 85.50 581 GLU A N 1
ATOM 4587 C CA . GLU A 1 581 ? 42.215 -30.069 24.893 1.00 85.50 581 GLU A CA 1
ATOM 4588 C C . GLU A 1 581 ? 41.192 -29.038 24.386 1.00 85.50 581 GLU A C 1
ATOM 4590 O O . GLU A 1 581 ? 40.297 -29.372 23.615 1.00 85.50 581 GLU A O 1
ATOM 4595 N N . GLY A 1 582 ? 41.308 -27.779 24.823 1.00 88.75 582 GLY A N 1
ATOM 4596 C CA . GLY A 1 582 ? 40.374 -26.703 24.502 1.00 88.75 582 GLY A CA 1
ATOM 4597 C C . GLY A 1 582 ? 39.081 -26.694 25.331 1.00 88.75 582 GLY A C 1
ATOM 4598 O O . GLY A 1 582 ? 39.017 -27.150 26.476 1.00 88.75 582 GLY A O 1
ATOM 4599 N N . TYR A 1 583 ? 38.039 -26.092 24.753 1.00 91.62 583 TYR A N 1
ATOM 4600 C CA . TYR A 1 583 ? 36.757 -25.800 25.400 1.00 91.62 583 TYR A CA 1
ATOM 4601 C C . TYR A 1 583 ? 35.579 -26.051 24.453 1.00 91.62 583 TYR A C 1
ATOM 4603 O O . TYR A 1 583 ? 35.651 -25.716 23.269 1.00 91.62 583 TYR A O 1
ATOM 4611 N N . ALA A 1 584 ? 34.457 -26.529 24.992 1.00 88.94 584 ALA A N 1
ATOM 4612 C CA . ALA A 1 584 ? 33.167 -26.548 24.308 1.00 88.94 584 ALA A CA 1
ATOM 4613 C C . ALA A 1 584 ? 32.240 -25.447 24.845 1.00 88.94 584 ALA A C 1
ATOM 4615 O O . ALA A 1 584 ? 32.117 -25.222 26.053 1.00 88.94 584 ALA A O 1
ATOM 4616 N N . PHE A 1 585 ? 31.580 -24.756 23.916 1.00 90.38 585 PHE A N 1
ATOM 4617 C CA . PHE A 1 585 ? 30.568 -23.738 24.179 1.00 90.38 585 PHE A CA 1
ATOM 4618 C C . PHE A 1 585 ? 29.179 -24.310 23.873 1.00 90.38 585 PHE A C 1
ATOM 4620 O O . PHE A 1 585 ? 28.952 -24.843 22.788 1.00 90.38 585 PHE A O 1
ATOM 4627 N N . GLU A 1 586 ? 28.234 -24.113 24.784 1.00 86.56 586 GLU A N 1
ATOM 4628 C CA . GLU A 1 586 ? 26.817 -24.474 24.64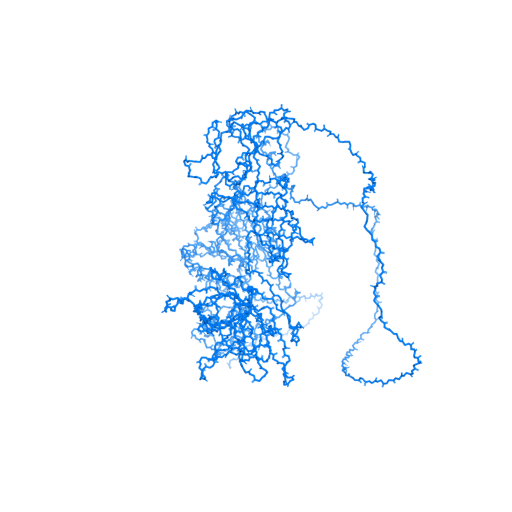9 1.00 86.56 586 GLU A CA 1
ATOM 4629 C C . GLU A 1 586 ? 25.978 -23.188 24.628 1.00 86.56 586 GLU A C 1
ATOM 4631 O O . GLU A 1 586 ? 26.306 -22.215 25.310 1.00 86.56 586 GLU A O 1
ATOM 4636 N N . LEU A 1 587 ? 24.911 -23.136 23.828 1.00 85.31 587 LEU A N 1
ATOM 4637 C CA . LEU A 1 587 ? 24.108 -21.922 23.638 1.00 85.31 587 LEU A CA 1
ATOM 4638 C C . LEU A 1 587 ? 22.882 -21.894 24.566 1.00 85.31 587 LEU A C 1
ATOM 4640 O O . LEU A 1 587 ? 21.936 -22.643 24.345 1.00 85.31 587 LEU A O 1
ATOM 4644 N N . GLU A 1 588 ? 22.830 -20.953 25.512 1.00 84.81 588 GLU A N 1
ATOM 4645 C CA . GLU A 1 588 ? 21.609 -20.695 26.292 1.00 84.81 588 GLU A CA 1
ATOM 4646 C C . GLU A 1 588 ? 20.752 -19.616 25.601 1.00 84.81 588 GLU A C 1
ATOM 4648 O O . GLU A 1 588 ? 21.251 -18.541 25.252 1.00 84.81 588 GLU A O 1
ATOM 4653 N N . VAL A 1 589 ? 19.467 -19.911 25.364 1.00 82.50 589 VAL A N 1
ATOM 4654 C CA . VAL A 1 589 ? 18.565 -19.064 24.547 1.00 82.50 589 VAL A CA 1
ATOM 4655 C C . VAL A 1 589 ? 17.318 -18.594 25.302 1.00 82.50 589 VAL A C 1
ATOM 4657 O O . VAL A 1 589 ? 16.826 -17.505 25.020 1.00 82.50 589 VAL A O 1
ATOM 4660 N N . ILE A 1 590 ? 16.837 -19.392 26.255 1.00 85.12 590 ILE A N 1
ATOM 4661 C CA . ILE A 1 590 ? 15.816 -19.046 27.254 1.00 85.12 590 ILE A CA 1
ATOM 4662 C C . ILE A 1 590 ? 16.466 -19.240 28.624 1.00 85.12 590 ILE A C 1
ATOM 4664 O O . ILE A 1 590 ? 17.290 -20.142 28.777 1.00 85.12 590 ILE A O 1
ATOM 4668 N N . SER A 1 591 ? 16.078 -18.434 29.607 1.00 84.50 591 SER A N 1
ATOM 4669 C CA . SER A 1 591 ? 16.406 -18.656 31.016 1.00 84.50 591 SER A CA 1
ATOM 4670 C C . SER A 1 591 ? 15.139 -18.759 31.869 1.00 84.50 591 SER A C 1
ATOM 4672 O O . SER A 1 591 ? 14.047 -18.356 31.466 1.00 84.50 591 SER A O 1
ATOM 4674 N N . GLU A 1 592 ? 15.274 -19.312 33.070 1.00 84.75 592 GLU A N 1
ATOM 4675 C CA . GLU A 1 592 ? 14.166 -19.424 34.021 1.00 84.75 592 GLU A CA 1
ATOM 4676 C C . GLU A 1 592 ? 13.666 -18.030 34.447 1.00 84.75 592 GLU A C 1
ATOM 4678 O O . GLU A 1 592 ? 14.445 -17.084 34.590 1.00 84.75 592 GLU A O 1
ATOM 4683 N N . GLY A 1 593 ? 12.346 -17.879 34.585 1.00 84.38 593 GLY A N 1
ATOM 4684 C CA . GLY A 1 593 ? 11.678 -16.594 34.810 1.00 84.38 593 GLY A CA 1
ATOM 4685 C C . GLY A 1 593 ? 11.369 -15.765 33.551 1.00 84.38 593 GLY A C 1
ATOM 4686 O O . GLY A 1 593 ? 10.666 -14.757 33.672 1.00 84.38 593 GLY A O 1
ATOM 4687 N N . ASP A 1 594 ? 11.823 -16.164 32.352 1.00 87.56 594 ASP A N 1
ATOM 4688 C CA . ASP A 1 594 ? 11.444 -15.497 31.093 1.00 87.56 594 ASP A CA 1
ATOM 4689 C C . ASP A 1 594 ? 9.917 -15.521 30.882 1.00 87.56 594 ASP A C 1
ATOM 4691 O O . ASP A 1 594 ? 9.243 -16.514 31.172 1.00 87.56 594 ASP A O 1
ATOM 4695 N N . LYS A 1 595 ? 9.349 -14.422 30.361 1.00 90.38 595 LYS A N 1
ATOM 4696 C CA . LYS A 1 595 ? 7.889 -14.255 30.207 1.00 90.38 595 LYS A CA 1
ATOM 4697 C C . LYS A 1 595 ? 7.480 -13.952 28.773 1.00 90.38 595 LYS A C 1
ATOM 4699 O O . LYS A 1 595 ? 8.115 -13.145 28.092 1.00 90.38 595 LYS A O 1
ATOM 4704 N N . PHE A 1 596 ? 6.376 -14.556 28.345 1.00 92.06 596 PHE A N 1
ATOM 4705 C CA . PHE A 1 596 ? 5.870 -14.517 26.977 1.00 92.06 596 PHE A CA 1
ATOM 4706 C C . PHE A 1 596 ? 4.350 -14.306 26.917 1.00 92.06 596 PHE A C 1
ATOM 4708 O O . PHE A 1 596 ? 3.621 -14.597 27.866 1.00 92.06 596 PHE A O 1
ATOM 4715 N N . THR A 1 597 ? 3.869 -13.861 25.757 1.00 89.56 597 THR A N 1
ATOM 4716 C CA . THR A 1 597 ? 2.455 -13.829 25.359 1.00 89.56 597 THR A CA 1
ATOM 4717 C C . THR A 1 597 ? 2.212 -14.892 24.286 1.00 89.56 597 THR A C 1
ATOM 4719 O O . THR A 1 597 ? 3.015 -15.030 23.360 1.00 89.56 597 THR A O 1
ATOM 4722 N N . ILE A 1 598 ? 1.115 -15.636 24.411 1.00 90.25 598 ILE A N 1
ATOM 4723 C CA . ILE A 1 598 ? 0.687 -16.708 23.505 1.00 90.25 598 ILE A CA 1
ATOM 4724 C C . ILE A 1 598 ? -0.119 -16.105 22.356 1.00 90.25 598 ILE A C 1
ATOM 4726 O O . ILE A 1 598 ? -1.083 -15.386 22.608 1.00 90.25 598 ILE A O 1
ATOM 4730 N N . PHE A 1 599 ? 0.226 -16.450 21.118 1.00 87.19 599 PHE A N 1
ATOM 4731 C CA . PHE A 1 599 ? -0.522 -16.094 19.912 1.00 87.19 599 PHE A CA 1
ATOM 4732 C C . PHE A 1 599 ? -0.910 -17.336 19.110 1.00 87.19 599 PHE A C 1
ATOM 4734 O O . PHE A 1 599 ? -0.116 -18.271 18.998 1.00 87.19 599 PHE A O 1
ATOM 4741 N N . ASP A 1 600 ? -2.108 -17.341 18.536 1.00 84.25 600 ASP A N 1
ATOM 4742 C CA . ASP A 1 600 ? -2.613 -18.415 17.669 1.00 84.25 600 ASP A CA 1
ATOM 4743 C C . ASP A 1 600 ? -2.191 -18.261 16.188 1.00 84.25 600 ASP A C 1
ATOM 4745 O O . ASP A 1 600 ? -1.329 -17.448 15.838 1.00 84.25 600 ASP A O 1
ATOM 4749 N N . SER A 1 601 ? -2.793 -19.058 15.297 1.00 80.69 601 SER A N 1
ATOM 4750 C CA . SER A 1 601 ? -2.613 -18.970 13.839 1.00 80.69 601 SER A CA 1
ATOM 4751 C C . SER A 1 601 ? -3.139 -17.667 13.228 1.00 80.69 601 SER A C 1
ATOM 4753 O O . SER A 1 601 ? -2.591 -17.189 12.233 1.00 80.69 601 SER A O 1
ATOM 4755 N N . ASN A 1 602 ? -4.174 -17.081 13.832 1.00 76.75 602 ASN A N 1
ATOM 4756 C CA . ASN A 1 602 ? -4.814 -15.838 13.399 1.00 76.75 602 ASN A CA 1
ATOM 4757 C C . ASN A 1 602 ? -4.018 -14.600 13.855 1.00 76.75 602 ASN A C 1
ATOM 4759 O O . ASN A 1 602 ? -4.222 -13.507 13.325 1.00 76.75 602 ASN A O 1
ATOM 4763 N N . LYS A 1 603 ? -3.045 -14.798 14.759 1.00 77.44 603 LYS A N 1
ATOM 4764 C CA . LYS A 1 603 ? -2.233 -13.784 15.450 1.00 77.44 603 LYS A CA 1
ATOM 4765 C C . LYS A 1 603 ? -3.028 -13.012 16.510 1.00 77.44 603 LYS A C 1
ATOM 4767 O O . LYS A 1 603 ? -2.647 -11.893 16.852 1.00 77.44 603 LYS A O 1
ATOM 4772 N N . GLU A 1 604 ? -4.084 -13.607 17.063 1.00 73.38 604 GLU A N 1
ATOM 4773 C CA . GLU A 1 604 ? -4.751 -13.087 18.260 1.00 73.38 604 GLU A CA 1
ATOM 4774 C C . GLU A 1 604 ? -4.028 -13.561 19.528 1.00 73.38 604 GLU A C 1
ATOM 4776 O O . GLU A 1 604 ? -3.436 -14.644 19.555 1.00 73.38 604 GLU A O 1
ATOM 4781 N N . ALA A 1 605 ? -4.037 -12.733 20.578 1.00 81.25 605 ALA A N 1
ATOM 4782 C CA . ALA A 1 605 ? -3.357 -13.028 21.837 1.00 81.25 605 ALA A CA 1
ATOM 4783 C C . ALA A 1 605 ? -4.268 -13.852 22.762 1.00 81.25 605 ALA A C 1
ATOM 4785 O O . ALA A 1 605 ? -5.316 -13.373 23.191 1.00 81.25 605 ALA A O 1
ATOM 4786 N N . GLN A 1 606 ? -3.851 -15.074 23.094 1.00 83.31 606 GLN A N 1
ATOM 4787 C CA . GLN A 1 606 ? -4.669 -16.068 23.804 1.00 83.31 606 GLN A CA 1
ATOM 4788 C C . GLN A 1 606 ? -4.309 -16.228 25.294 1.00 83.31 606 GLN A C 1
ATOM 4790 O O . GLN A 1 606 ? -5.080 -16.800 26.067 1.00 83.31 606 GLN A O 1
ATOM 4795 N N . GLY A 1 607 ? -3.148 -15.732 25.730 1.00 86.00 607 GLY A N 1
ATOM 4796 C CA . GLY A 1 607 ? -2.695 -15.880 27.115 1.00 86.00 607 GLY A CA 1
ATOM 4797 C C . GLY A 1 607 ? -1.238 -15.489 27.349 1.00 86.00 607 GLY A C 1
ATOM 4798 O O . GLY A 1 607 ? -0.603 -14.864 26.500 1.00 86.00 607 GLY A O 1
ATOM 4799 N N . THR A 1 608 ? -0.686 -15.892 28.490 1.00 89.44 608 THR A N 1
ATOM 4800 C CA . THR A 1 608 ? 0.711 -15.664 28.896 1.00 89.44 608 THR A CA 1
ATOM 4801 C C . THR A 1 608 ? 1.406 -16.956 29.331 1.00 89.44 608 THR A C 1
ATOM 4803 O O . THR A 1 608 ? 0.764 -17.945 29.690 1.00 89.44 608 THR A O 1
ATOM 4806 N N . VAL A 1 609 ? 2.742 -16.945 29.293 1.00 91.25 609 VAL A N 1
ATOM 4807 C CA . VAL A 1 609 ? 3.607 -18.016 29.810 1.00 91.25 609 VAL A CA 1
ATOM 4808 C C . VAL A 1 609 ? 4.746 -17.410 30.626 1.00 91.25 609 VAL A C 1
ATOM 4810 O O . VAL A 1 609 ? 5.351 -16.428 30.200 1.00 91.25 609 VAL A O 1
ATOM 4813 N N . GLU A 1 610 ? 5.074 -18.017 31.761 1.00 91.81 610 GLU A N 1
ATOM 4814 C CA . GLU A 1 610 ? 6.280 -17.744 32.554 1.00 91.81 610 GLU A CA 1
ATOM 4815 C C . GLU A 1 610 ? 7.105 -19.032 32.684 1.00 91.81 610 GLU A C 1
ATOM 4817 O O . GLU A 1 610 ? 6.573 -20.061 33.099 1.00 91.81 610 GLU A O 1
ATOM 4822 N N . VAL A 1 611 ? 8.379 -19.008 32.284 1.00 89.12 611 VAL A N 1
ATOM 4823 C CA . VAL A 1 611 ? 9.268 -20.182 32.309 1.00 89.12 611 VAL A CA 1
ATOM 4824 C C . VAL A 1 611 ? 9.599 -20.539 33.755 1.00 89.12 611 VAL A C 1
ATOM 4826 O O . VAL A 1 611 ? 10.113 -19.699 34.491 1.00 89.12 611 VAL A O 1
ATOM 4829 N N . LEU A 1 612 ? 9.323 -21.783 34.149 1.00 88.25 612 LEU A N 1
ATOM 4830 C CA . LEU A 1 612 ? 9.621 -22.297 35.486 1.00 88.25 612 LEU A CA 1
ATOM 4831 C C . LEU A 1 612 ? 10.954 -23.045 35.524 1.00 88.25 612 LEU A C 1
ATOM 4833 O O . LEU A 1 612 ? 11.742 -22.802 36.428 1.00 88.25 612 LEU A O 1
ATOM 4837 N N . GLN A 1 613 ? 11.188 -23.946 34.564 1.00 84.38 613 GLN A N 1
ATOM 4838 C CA . GLN A 1 613 ? 12.358 -24.827 34.556 1.00 84.38 613 GLN A CA 1
ATOM 4839 C C . GLN A 1 613 ? 12.736 -25.256 33.132 1.00 84.38 613 GLN A C 1
ATOM 4841 O O . GLN A 1 613 ? 11.850 -25.518 32.311 1.00 84.38 613 GLN A O 1
ATOM 4846 N N . LEU A 1 614 ? 14.035 -25.358 32.841 1.00 79.50 614 LEU A N 1
ATOM 4847 C CA . LEU A 1 614 ? 14.565 -25.885 31.573 1.00 79.50 614 LEU A CA 1
ATOM 4848 C C . LEU A 1 614 ? 14.814 -27.405 31.638 1.00 79.50 614 LEU A C 1
ATOM 4850 O O . LEU A 1 614 ? 15.250 -27.922 32.664 1.00 79.50 614 LEU A O 1
ATOM 4854 N N . GLU A 1 615 ? 14.594 -28.124 30.532 1.00 75.00 615 GLU A N 1
ATOM 4855 C CA . GLU A 1 615 ? 14.999 -29.537 30.413 1.00 75.00 615 GLU A CA 1
ATOM 4856 C C . GLU A 1 615 ? 16.504 -29.653 30.092 1.00 75.00 615 GLU A C 1
ATOM 4858 O O . GLU A 1 615 ? 17.053 -28.829 29.350 1.00 75.00 615 GLU A O 1
ATOM 4863 N N . GLN A 1 616 ? 17.180 -30.671 30.642 1.00 53.81 616 GLN A N 1
ATOM 4864 C CA . GLN A 1 616 ? 18.651 -30.752 30.628 1.00 53.81 616 GLN A CA 1
ATOM 4865 C C . GLN A 1 616 ? 19.261 -30.910 29.219 1.00 53.81 616 GLN A C 1
ATOM 4867 O O . GLN A 1 616 ? 20.273 -30.269 28.950 1.00 53.81 616 GLN A O 1
ATOM 4872 N N . ASP A 1 617 ? 18.588 -31.600 28.289 1.00 54.00 617 ASP A N 1
ATOM 4873 C CA . ASP A 1 617 ? 18.991 -31.700 26.868 1.00 54.00 617 ASP A CA 1
ATOM 4874 C C . ASP A 1 617 ? 18.170 -30.779 25.946 1.00 54.00 617 ASP A C 1
ATOM 4876 O O . ASP A 1 617 ? 17.804 -31.155 24.825 1.00 54.00 617 ASP A O 1
ATOM 4880 N N . SER A 1 618 ? 17.767 -29.602 26.428 1.00 54.56 618 SER A N 1
ATOM 4881 C CA . SER A 1 618 ? 16.785 -28.768 25.721 1.00 54.56 618 SER A CA 1
ATOM 4882 C C . SER A 1 618 ? 17.227 -28.340 24.313 1.00 54.56 618 SER A C 1
ATOM 4884 O O . SER A 1 618 ? 16.388 -28.334 23.412 1.00 54.56 618 SER A O 1
ATOM 4886 N N . VAL A 1 619 ? 18.510 -28.025 24.092 1.00 57.72 619 VAL A N 1
ATOM 4887 C CA . VAL A 1 619 ? 19.029 -27.514 22.807 1.00 57.72 619 VAL A CA 1
ATOM 4888 C C . VAL A 1 619 ? 19.692 -28.618 21.984 1.00 57.72 619 VAL A C 1
ATOM 4890 O O . VAL A 1 619 ? 20.886 -28.861 22.117 1.00 57.72 619 VAL A O 1
ATOM 4893 N N . ARG A 1 620 ? 18.921 -29.262 21.098 1.00 52.72 620 ARG A N 1
ATOM 4894 C CA . ARG A 1 620 ? 19.419 -30.355 20.233 1.00 52.72 620 ARG A CA 1
ATOM 4895 C C . ARG A 1 620 ? 19.882 -29.898 18.844 1.00 52.72 620 ARG A C 1
ATOM 4897 O O . ARG A 1 620 ? 20.885 -30.395 18.349 1.00 52.72 620 ARG A O 1
ATOM 4904 N N . ASP A 1 621 ? 19.239 -28.878 18.271 1.00 54.41 621 ASP A N 1
ATOM 4905 C CA . ASP A 1 621 ? 19.598 -28.307 16.964 1.00 54.41 621 ASP A CA 1
ATOM 4906 C C . ASP A 1 621 ? 19.890 -26.810 17.073 1.00 54.41 621 ASP A C 1
ATOM 4908 O O . ASP A 1 621 ? 19.048 -26.049 17.558 1.00 54.41 621 ASP A O 1
ATOM 4912 N N . ILE A 1 622 ? 21.041 -26.365 16.554 1.00 58.31 622 ILE A N 1
ATOM 4913 C CA . ILE A 1 622 ? 21.412 -24.943 16.462 1.00 58.31 622 ILE A CA 1
ATOM 4914 C C . ILE A 1 622 ? 21.609 -24.563 14.992 1.00 58.31 622 ILE A C 1
ATOM 4916 O O . ILE A 1 622 ? 22.706 -24.696 14.446 1.00 58.31 622 ILE A O 1
ATOM 4920 N N . SER A 1 623 ? 20.569 -24.018 14.351 1.00 56.06 623 SER A N 1
ATOM 4921 C CA . SER A 1 623 ? 20.705 -23.437 13.008 1.00 56.06 623 SER A CA 1
ATOM 4922 C C . SER A 1 623 ? 21.050 -21.944 13.083 1.00 56.06 623 SER A C 1
ATOM 4924 O O . SER A 1 623 ? 20.387 -21.134 13.737 1.00 56.06 623 SER A O 1
ATOM 4926 N N . TYR A 1 624 ? 22.141 -21.575 12.412 1.00 53.69 624 TYR A N 1
ATOM 4927 C CA . TYR A 1 624 ? 22.709 -20.227 12.401 1.00 53.69 624 TYR A CA 1
ATOM 4928 C C . TYR A 1 624 ? 22.388 -19.528 11.077 1.00 53.69 624 TYR A C 1
ATOM 4930 O O . TYR A 1 624 ? 22.787 -19.999 10.015 1.00 53.69 624 TYR A O 1
ATOM 4938 N N . VAL A 1 625 ? 21.683 -18.392 11.127 1.00 53.56 625 VAL A N 1
ATOM 4939 C CA . VAL A 1 625 ? 21.246 -17.653 9.932 1.00 53.56 625 VAL A CA 1
ATOM 4940 C C . VAL A 1 625 ? 21.718 -16.200 9.999 1.00 53.56 625 VAL A C 1
ATOM 4942 O O . VAL A 1 625 ? 21.143 -15.343 10.678 1.00 53.56 625 VAL A O 1
ATOM 4945 N N . LEU A 1 626 ? 22.771 -15.888 9.244 1.00 47.44 626 LEU A N 1
ATOM 4946 C CA . LEU A 1 626 ? 23.281 -14.524 9.117 1.00 47.44 626 LEU A CA 1
ATOM 4947 C C . LEU A 1 626 ? 22.349 -13.682 8.230 1.00 47.44 626 LEU A C 1
ATOM 4949 O O . LEU A 1 626 ? 22.425 -13.712 7.007 1.00 47.44 626 LEU A O 1
ATOM 4953 N N . THR A 1 627 ? 21.437 -12.928 8.849 1.00 43.03 627 THR A N 1
ATOM 4954 C CA . THR A 1 627 ? 20.345 -12.250 8.135 1.00 43.03 627 THR A CA 1
ATOM 4955 C C . THR A 1 627 ? 20.662 -10.771 7.889 1.00 43.03 627 THR A C 1
ATOM 4957 O O . THR A 1 627 ? 20.351 -9.901 8.707 1.00 43.03 627 THR A O 1
ATOM 4960 N N . LEU A 1 628 ? 21.217 -10.429 6.727 1.00 44.03 628 LEU A N 1
ATOM 4961 C CA . LEU A 1 628 ? 21.318 -9.030 6.295 1.00 44.03 628 LEU A CA 1
ATOM 4962 C C . LEU A 1 628 ? 20.009 -8.553 5.649 1.00 44.03 628 LEU A C 1
ATOM 4964 O O . LEU A 1 628 ? 19.809 -8.677 4.450 1.00 44.03 628 LEU A O 1
ATOM 4968 N N . LYS A 1 629 ? 19.107 -7.965 6.445 1.00 36.16 629 LYS A N 1
ATOM 4969 C CA . LYS A 1 629 ? 17.843 -7.411 5.924 1.00 36.16 629 LYS A CA 1
ATOM 4970 C C . LYS A 1 629 ? 18.065 -6.147 5.077 1.00 36.16 629 LYS A C 1
ATOM 4972 O O . LYS A 1 629 ? 18.398 -5.108 5.654 1.00 36.16 629 LYS A O 1
ATOM 4977 N N . GLN A 1 630 ? 17.760 -6.166 3.773 1.00 38.38 630 GLN A N 1
ATOM 4978 C CA . GLN A 1 630 ? 17.716 -4.946 2.941 1.00 38.38 630 GLN A CA 1
ATOM 4979 C C . GLN A 1 630 ? 16.502 -4.063 3.277 1.00 38.38 630 GLN A C 1
ATOM 4981 O O . GLN A 1 630 ? 15.452 -4.095 2.626 1.00 38.38 630 GLN A O 1
ATOM 4986 N N . SER A 1 631 ? 16.635 -3.231 4.308 1.00 31.66 631 SER A N 1
ATOM 4987 C CA . SER A 1 631 ? 15.639 -2.208 4.619 1.00 31.66 631 SER A CA 1
ATOM 4988 C C . SER A 1 631 ? 16.268 -0.938 5.186 1.00 31.66 631 SER A C 1
ATOM 4990 O O . SER A 1 631 ? 17.421 -0.907 5.625 1.00 31.66 631 SER A O 1
ATOM 4992 N N . ARG A 1 632 ? 15.475 0.138 5.179 1.00 36.03 632 ARG A N 1
ATOM 4993 C CA . ARG A 1 632 ? 15.893 1.524 5.429 1.00 36.03 632 ARG A CA 1
ATOM 4994 C C . ARG A 1 632 ? 16.464 1.829 6.827 1.00 36.03 632 ARG A C 1
ATOM 4996 O O . ARG A 1 632 ? 16.738 2.998 7.091 1.00 36.03 632 ARG A O 1
ATOM 5003 N N . ALA A 1 633 ? 16.694 0.853 7.711 1.00 41.28 633 ALA A N 1
ATOM 5004 C CA . ALA A 1 633 ? 17.444 1.046 8.963 1.00 41.28 633 ALA A CA 1
ATOM 5005 C C . ALA A 1 633 ? 18.008 -0.264 9.574 1.00 41.28 633 ALA A C 1
ATOM 5007 O O . ALA A 1 633 ? 17.871 -0.491 10.777 1.00 41.28 633 ALA A O 1
ATOM 5008 N N . SER A 1 634 ? 18.644 -1.128 8.776 1.00 41.88 634 SER A N 1
ATOM 5009 C CA . SER A 1 634 ? 19.245 -2.392 9.249 1.00 41.88 634 SER A CA 1
ATOM 5010 C C . SER A 1 634 ? 20.736 -2.204 9.588 1.00 41.88 634 SER A C 1
ATOM 5012 O O . SER A 1 634 ? 21.549 -1.992 8.702 1.00 41.88 634 SER A O 1
ATOM 5014 N N . LYS A 1 635 ? 21.213 -2.201 10.840 1.00 46.88 635 LYS A N 1
ATOM 5015 C CA . LYS A 1 635 ? 21.066 -3.239 11.879 1.00 46.88 635 LYS A CA 1
ATOM 5016 C C . LYS A 1 635 ? 21.381 -4.641 11.331 1.00 46.88 635 LYS A C 1
ATOM 5018 O O . LYS A 1 635 ? 20.480 -5.461 11.208 1.00 46.88 635 LYS A O 1
ATOM 5023 N N . TYR A 1 636 ? 22.665 -4.904 11.038 1.00 51.56 636 TYR A N 1
ATOM 5024 C CA . TYR A 1 636 ? 23.205 -6.267 10.858 1.00 51.56 636 TYR A CA 1
ATOM 5025 C C . TYR A 1 636 ? 22.662 -7.171 11.969 1.00 51.56 636 TYR A C 1
ATOM 5027 O O . TYR A 1 636 ? 22.712 -6.781 13.142 1.00 51.56 636 TYR A O 1
ATOM 5035 N N . LYS A 1 637 ? 22.077 -8.305 11.573 1.00 70.38 637 LYS A N 1
ATOM 5036 C CA . LYS A 1 637 ? 21.250 -9.161 12.418 1.00 70.38 637 LYS A CA 1
ATOM 5037 C C . LYS A 1 637 ? 21.787 -10.591 12.365 1.00 70.38 637 LYS A C 1
ATOM 5039 O O . LYS A 1 637 ? 21.617 -11.283 11.364 1.00 70.38 637 LYS A O 1
ATOM 5044 N N . ILE A 1 638 ? 22.405 -11.036 13.452 1.00 78.19 638 ILE A N 1
ATOM 5045 C CA . ILE A 1 638 ? 22.694 -12.458 13.654 1.00 78.19 638 ILE A CA 1
ATOM 5046 C C . ILE A 1 638 ? 21.407 -13.083 14.183 1.00 78.19 638 ILE A C 1
ATOM 5048 O O . ILE A 1 638 ? 20.892 -12.621 15.203 1.00 78.19 638 ILE A O 1
ATOM 5052 N N . GLU A 1 639 ? 20.884 -14.097 13.501 1.00 82.50 639 GLU A N 1
ATOM 5053 C CA . GLU A 1 639 ? 19.773 -14.913 13.981 1.00 82.50 639 GLU A CA 1
ATOM 5054 C C . GLU A 1 639 ? 20.306 -16.303 14.339 1.00 82.50 639 GLU A C 1
ATOM 5056 O O . GLU A 1 639 ? 20.928 -16.970 13.513 1.00 82.50 639 GLU A O 1
ATOM 5061 N N . LYS A 1 640 ? 20.074 -16.730 15.581 1.00 83.19 640 LYS A N 1
ATOM 5062 C CA . LYS A 1 640 ? 20.254 -18.117 16.010 1.00 83.19 640 LYS A CA 1
ATOM 5063 C C . LYS A 1 640 ? 18.880 -18.723 16.244 1.00 83.19 640 LYS A C 1
ATOM 5065 O O . LYS A 1 640 ? 18.040 -18.101 16.898 1.00 83.19 640 LYS A O 1
ATOM 5070 N N . ARG A 1 641 ? 18.665 -19.921 15.712 1.00 84.12 641 ARG A N 1
ATOM 5071 C CA . ARG A 1 641 ? 17.480 -20.729 15.982 1.00 84.12 641 ARG A CA 1
ATOM 5072 C C . ARG A 1 641 ? 17.898 -21.952 16.776 1.00 84.12 641 ARG A C 1
ATOM 5074 O O . ARG A 1 641 ? 18.851 -22.623 16.388 1.00 84.12 641 ARG A O 1
ATOM 5081 N N . ALA A 1 642 ? 17.189 -22.207 17.865 1.00 81.81 642 ALA A N 1
ATOM 5082 C CA . ALA A 1 642 ? 17.404 -23.362 18.720 1.00 81.81 642 ALA A CA 1
ATOM 5083 C C . ALA A 1 642 ? 16.077 -24.079 18.948 1.00 81.81 642 ALA A C 1
ATOM 5085 O O . ALA A 1 642 ? 15.085 -23.434 19.299 1.00 81.81 642 ALA A O 1
ATOM 5086 N N . ASN A 1 643 ? 16.064 -25.397 18.781 1.00 82.31 643 ASN A N 1
ATOM 5087 C CA . ASN A 1 643 ? 15.012 -26.217 19.375 1.00 82.31 643 ASN A CA 1
ATOM 5088 C C . ASN A 1 643 ? 15.162 -26.147 20.907 1.00 82.31 643 ASN A C 1
ATOM 5090 O O . ASN A 1 643 ? 16.287 -26.095 21.395 1.00 82.31 643 ASN A O 1
ATOM 5094 N N . VAL A 1 644 ? 14.056 -26.073 21.653 1.00 83.69 644 VAL A N 1
ATOM 5095 C CA . VAL A 1 644 ? 14.044 -26.057 23.129 1.00 83.69 644 VAL A CA 1
ATOM 5096 C C . VAL A 1 644 ? 12.902 -26.894 23.693 1.00 83.69 644 VAL A C 1
ATOM 5098 O O . VAL A 1 644 ? 11.867 -27.072 23.041 1.00 83.69 644 VAL A O 1
ATOM 5101 N N . ARG A 1 645 ? 13.065 -27.313 24.951 1.00 85.94 645 ARG A N 1
ATOM 5102 C CA . ARG A 1 645 ? 12.008 -27.849 25.812 1.00 85.94 645 ARG A CA 1
ATOM 5103 C C . ARG A 1 645 ? 12.120 -27.254 27.219 1.00 85.94 645 ARG A C 1
ATOM 5105 O O . ARG A 1 645 ? 13.228 -27.110 27.737 1.00 85.94 645 ARG A O 1
ATOM 5112 N N . PHE A 1 646 ? 10.995 -26.853 27.801 1.00 88.12 646 PHE A N 1
ATOM 5113 C CA . PHE A 1 646 ? 10.921 -26.245 29.132 1.00 88.12 646 PHE A CA 1
ATOM 5114 C C . PHE A 1 646 ? 9.522 -26.410 29.740 1.00 88.12 646 PHE A C 1
ATOM 5116 O O . PHE A 1 646 ? 8.530 -26.516 29.021 1.00 88.12 646 PHE A O 1
ATOM 5123 N N . THR A 1 647 ? 9.413 -26.353 31.066 1.00 89.81 647 THR A N 1
ATOM 5124 C CA . THR A 1 647 ? 8.116 -26.260 31.754 1.00 89.81 647 THR A CA 1
ATOM 5125 C C . THR A 1 647 ? 7.764 -24.798 32.009 1.00 89.81 647 THR A C 1
ATOM 5127 O O . THR A 1 647 ? 8.560 -24.045 32.571 1.00 89.81 647 THR A O 1
ATOM 5130 N N . GLY A 1 648 ? 6.562 -24.381 31.603 1.00 90.00 648 GLY A N 1
ATOM 5131 C CA . GLY A 1 648 ? 6.060 -23.017 31.772 1.00 90.00 648 GLY A CA 1
ATOM 5132 C C . GLY A 1 648 ? 4.726 -22.958 32.516 1.00 90.00 648 GLY A C 1
ATOM 5133 O O . GLY A 1 648 ? 3.861 -23.814 32.347 1.00 90.00 648 GLY A O 1
ATOM 5134 N N . LYS A 1 649 ? 4.532 -21.919 33.326 1.00 91.44 649 LYS A N 1
ATOM 5135 C CA . LYS A 1 649 ? 3.250 -21.546 33.931 1.00 91.44 649 LYS A CA 1
ATOM 5136 C C . LYS A 1 649 ? 2.411 -20.812 32.882 1.00 91.44 649 LYS A C 1
ATOM 5138 O O . LYS A 1 649 ? 2.724 -19.676 32.542 1.00 91.44 649 LYS A O 1
ATOM 5143 N N . VAL A 1 650 ? 1.379 -21.474 32.361 1.00 90.38 650 VAL A N 1
ATOM 5144 C CA . VAL A 1 650 ? 0.531 -21.019 31.246 1.00 90.38 650 VAL A CA 1
ATOM 5145 C C . VAL A 1 650 ? -0.813 -20.511 31.765 1.00 90.38 650 VAL A C 1
ATOM 5147 O O . VAL A 1 650 ? -1.516 -21.253 32.447 1.00 90.38 650 VAL A O 1
ATOM 5150 N N . GLU A 1 651 ? -1.204 -19.289 31.407 1.00 87.06 651 GLU A N 1
ATOM 5151 C CA . GLU A 1 651 ? -2.474 -18.654 31.791 1.00 87.06 651 GLU A CA 1
ATOM 5152 C C . GLU A 1 651 ? -3.224 -18.184 30.533 1.00 87.06 651 GLU A C 1
ATOM 5154 O O . GLU A 1 651 ? -2.755 -17.298 29.823 1.00 87.06 651 GLU A O 1
ATOM 5159 N N . PHE A 1 652 ? -4.382 -18.779 30.228 1.00 83.31 652 PHE A N 1
ATOM 5160 C CA . PHE A 1 652 ? -5.202 -18.399 29.064 1.00 83.31 652 PHE A CA 1
ATOM 5161 C C . PHE A 1 652 ? -6.238 -17.336 29.447 1.00 83.31 652 PHE A C 1
ATOM 5163 O O . PHE A 1 652 ? -6.973 -17.537 30.419 1.00 83.31 652 PHE A O 1
ATOM 5170 N N . TYR A 1 653 ? -6.354 -16.257 28.662 1.00 76.00 653 TYR A N 1
ATOM 5171 C CA . TYR A 1 653 ? -7.187 -15.079 28.974 1.00 76.00 653 TYR A CA 1
ATOM 5172 C C . TYR A 1 653 ? -8.694 -15.362 29.075 1.00 76.00 653 TYR A C 1
ATOM 5174 O O . TYR A 1 653 ? -9.398 -14.629 29.770 1.00 76.00 653 TYR A O 1
ATOM 5182 N N . GLU A 1 654 ? -9.166 -16.411 28.401 1.00 66.25 654 GLU A N 1
ATOM 5183 C CA . GLU A 1 654 ? -10.530 -16.946 28.506 1.00 66.25 654 GLU A CA 1
ATOM 5184 C C . GLU A 1 654 ? -10.795 -17.580 29.883 1.00 66.25 654 GLU A C 1
ATOM 5186 O O . GLU A 1 654 ? -11.880 -17.446 30.437 1.00 66.25 654 GLU A O 1
ATOM 5191 N N . THR A 1 655 ? -9.791 -18.254 30.456 1.00 69.62 655 THR A N 1
ATOM 5192 C CA . THR A 1 655 ? -9.953 -19.067 31.675 1.00 69.62 655 THR A CA 1
ATOM 5193 C C . THR A 1 655 ? -9.475 -18.388 32.955 1.00 69.62 655 THR A C 1
ATOM 5195 O O . THR A 1 655 ? -9.929 -18.758 34.031 1.00 69.62 655 THR A O 1
ATOM 5198 N N . GLY A 1 656 ? -8.512 -17.462 32.873 1.00 63.00 656 GLY A N 1
ATOM 5199 C CA . GLY A 1 656 ? -7.899 -16.798 34.033 1.00 63.00 656 GLY A CA 1
ATOM 5200 C C . GLY A 1 656 ? -7.095 -17.704 34.983 1.00 63.00 656 GLY A C 1
ATOM 5201 O O . GLY A 1 656 ? -6.573 -17.219 35.982 1.00 63.00 656 GLY A O 1
ATOM 5202 N N . VAL A 1 657 ? -6.974 -19.010 34.703 1.00 73.25 657 VAL A N 1
ATOM 5203 C CA . VAL A 1 657 ? -6.299 -19.977 35.586 1.00 73.25 657 VAL A CA 1
ATOM 5204 C C . VAL A 1 657 ? -4.930 -20.353 35.028 1.00 73.25 657 VAL A C 1
ATOM 5206 O O . VAL A 1 657 ? -4.825 -20.995 33.981 1.00 73.25 657 VAL A O 1
ATOM 5209 N N . ALA A 1 658 ? -3.880 -20.010 35.773 1.00 81.56 658 ALA A N 1
ATOM 5210 C CA . ALA A 1 658 ? -2.506 -20.385 35.461 1.00 81.56 658 ALA A CA 1
ATOM 5211 C C . ALA A 1 658 ? -2.209 -21.853 35.836 1.00 81.56 658 ALA A C 1
ATOM 5213 O O . ALA A 1 658 ? -2.484 -22.271 36.962 1.00 81.56 658 ALA A O 1
ATOM 5214 N N . LYS A 1 659 ? -1.610 -22.637 34.927 1.00 85.88 659 LYS A N 1
ATOM 5215 C CA . LYS A 1 659 ? -1.229 -24.049 35.150 1.00 85.88 659 LYS A CA 1
ATOM 5216 C C . LYS A 1 659 ? 0.178 -24.366 34.613 1.00 85.88 659 LYS A C 1
ATOM 5218 O O . LYS A 1 659 ? 0.504 -23.913 33.514 1.00 85.88 659 LYS A O 1
ATOM 5223 N N . PRO A 1 660 ? 1.011 -25.151 35.324 1.00 89.69 660 PRO A N 1
ATOM 5224 C CA . PRO A 1 660 ? 2.279 -25.635 34.780 1.00 89.69 660 PRO A CA 1
ATOM 5225 C C . PRO A 1 660 ? 2.018 -26.572 33.591 1.00 89.69 660 PRO A C 1
ATOM 5227 O O . PRO A 1 660 ? 1.125 -27.415 33.644 1.00 89.69 660 PRO A O 1
ATOM 5230 N N . THR A 1 661 ? 2.761 -26.389 32.501 1.00 89.06 661 THR A N 1
ATOM 5231 C CA . THR A 1 661 ? 2.611 -27.126 31.238 1.00 89.06 661 THR A CA 1
ATOM 5232 C C . THR A 1 661 ? 3.993 -27.325 30.594 1.00 89.06 661 THR A C 1
ATOM 5234 O O . THR A 1 661 ? 4.733 -26.343 30.490 1.00 89.06 661 THR A O 1
ATOM 5237 N N . PRO A 1 662 ? 4.360 -28.538 30.138 1.00 89.06 662 PRO A N 1
ATOM 5238 C CA . PRO A 1 662 ? 5.569 -28.746 29.343 1.00 89.06 662 PRO A CA 1
ATOM 5239 C C . PRO A 1 662 ? 5.397 -28.149 27.939 1.00 89.06 662 PRO A C 1
ATOM 5241 O O . PRO A 1 662 ? 4.340 -28.280 27.318 1.00 89.06 662 PRO A O 1
ATOM 5244 N N . ILE A 1 663 ? 6.429 -27.471 27.441 1.00 88.12 663 ILE A N 1
ATOM 5245 C CA . ILE A 1 663 ? 6.432 -26.727 26.180 1.00 88.12 663 ILE A CA 1
ATOM 5246 C C . ILE A 1 663 ? 7.694 -27.075 25.389 1.00 88.12 663 ILE A C 1
ATOM 5248 O O . ILE A 1 663 ? 8.812 -26.863 25.854 1.00 88.12 663 ILE A O 1
ATOM 5252 N N . ALA A 1 664 ? 7.506 -27.533 24.152 1.00 87.31 664 ALA A N 1
ATOM 5253 C CA . ALA A 1 664 ? 8.562 -27.673 23.152 1.00 87.31 664 ALA A CA 1
ATOM 5254 C C . ALA A 1 664 ? 8.350 -26.663 22.014 1.00 87.31 664 ALA A C 1
ATOM 5256 O O . ALA A 1 664 ? 7.207 -26.346 21.677 1.00 87.31 664 ALA A O 1
ATOM 5257 N N . GLY A 1 665 ? 9.427 -26.160 21.404 1.00 86.50 665 GLY A N 1
ATOM 5258 C CA . GLY A 1 665 ? 9.333 -25.224 20.277 1.00 86.50 665 GLY A CA 1
ATOM 5259 C C . GLY A 1 665 ? 10.685 -24.764 19.727 1.00 86.50 665 GLY A C 1
ATOM 5260 O O . GLY A 1 665 ? 11.739 -25.176 20.203 1.00 86.50 665 GLY A O 1
ATOM 5261 N N . VAL A 1 666 ? 10.650 -23.885 18.721 1.00 86.25 666 VAL A N 1
ATOM 5262 C CA . VAL A 1 666 ? 11.840 -23.331 18.051 1.00 86.25 666 VAL A CA 1
ATOM 5263 C C . VAL A 1 666 ? 12.025 -21.865 18.443 1.00 86.25 666 VAL A C 1
ATOM 5265 O O . VAL A 1 666 ? 11.276 -20.996 17.989 1.00 86.25 666 VAL A O 1
ATOM 5268 N N . VAL A 1 667 ? 13.015 -21.562 19.278 1.00 86.75 667 VAL A N 1
ATOM 5269 C CA . VAL A 1 667 ? 13.334 -20.190 19.700 1.00 86.75 667 VAL A CA 1
ATOM 5270 C C . VAL A 1 667 ? 14.144 -19.491 18.623 1.00 86.75 667 VAL A C 1
ATOM 5272 O O . VAL A 1 667 ? 15.101 -20.050 18.096 1.00 86.75 667 VAL A O 1
ATOM 5275 N N . ILE A 1 668 ? 13.796 -18.241 18.330 1.00 86.75 668 ILE A N 1
ATOM 5276 C CA . ILE A 1 668 ? 14.540 -17.369 17.424 1.00 86.75 668 ILE A CA 1
ATOM 5277 C C . ILE A 1 668 ? 15.121 -16.210 18.237 1.00 86.75 668 ILE A C 1
ATOM 5279 O O . ILE A 1 668 ? 14.402 -15.270 18.592 1.00 86.75 668 ILE A O 1
ATOM 5283 N N . ALA A 1 669 ? 16.425 -16.270 18.512 1.00 84.69 669 ALA A N 1
ATOM 5284 C CA . ALA A 1 669 ? 17.174 -15.234 19.218 1.00 84.69 669 ALA A CA 1
ATOM 5285 C C . ALA A 1 669 ? 18.065 -14.426 18.271 1.00 84.69 669 ALA A C 1
ATOM 5287 O O . ALA A 1 669 ? 18.559 -14.913 17.250 1.00 84.69 669 ALA A O 1
ATOM 5288 N N . VAL A 1 670 ? 18.233 -13.145 18.589 1.00 84.62 670 VAL A N 1
ATOM 5289 C CA . VAL A 1 670 ? 18.656 -12.135 17.624 1.00 84.62 670 VAL A CA 1
ATOM 5290 C C . VAL A 1 670 ? 19.604 -11.120 18.243 1.00 84.62 670 VAL A C 1
ATOM 5292 O O . VAL A 1 670 ? 19.212 -10.367 19.129 1.00 84.62 670 VAL A O 1
ATOM 5295 N N . LYS A 1 671 ? 20.810 -10.985 17.684 1.00 84.00 671 LYS A N 1
ATOM 5296 C CA . LYS A 1 671 ? 21.685 -9.835 17.958 1.00 84.00 671 LYS A CA 1
ATOM 5297 C C . LYS A 1 671 ? 21.638 -8.825 16.821 1.00 84.00 671 LYS A C 1
ATOM 5299 O O . LYS A 1 671 ? 21.914 -9.165 15.673 1.00 84.00 671 LYS A O 1
ATOM 5304 N N . TYR A 1 672 ? 21.388 -7.562 17.158 1.00 78.31 672 TYR A N 1
ATOM 5305 C CA . TYR A 1 672 ? 21.480 -6.431 16.232 1.00 78.31 672 TYR A CA 1
ATOM 5306 C C . TYR A 1 672 ? 22.783 -5.640 16.442 1.00 78.31 672 TYR A C 1
ATOM 5308 O O . TYR A 1 672 ? 23.134 -5.356 17.579 1.00 78.31 672 TYR A O 1
ATOM 5316 N N . LYS A 1 673 ? 23.425 -5.143 15.372 1.00 68.81 673 LYS A N 1
ATOM 5317 C CA . LYS A 1 673 ? 24.720 -4.396 15.378 1.00 68.81 673 LYS A CA 1
ATOM 5318 C C . LYS A 1 673 ? 24.904 -3.298 16.448 1.00 68.81 673 LYS A C 1
ATOM 5320 O O . LYS A 1 673 ? 26.028 -2.955 16.781 1.00 68.81 673 LYS A O 1
ATOM 5325 N N . HIS A 1 674 ? 23.806 -2.712 16.915 1.00 64.69 674 HIS A N 1
ATOM 5326 C CA . HIS A 1 674 ? 23.747 -1.559 17.822 1.00 64.69 674 HIS A CA 1
ATOM 5327 C C . HIS A 1 674 ? 23.386 -1.935 19.272 1.00 64.69 674 HIS A C 1
ATOM 5329 O O . HIS A 1 674 ? 23.321 -1.056 20.124 1.00 64.69 674 HIS A O 1
ATOM 5335 N N . LYS A 1 675 ? 23.128 -3.220 19.550 1.00 71.25 675 LYS A N 1
ATOM 5336 C CA . LYS A 1 675 ? 22.939 -3.766 20.897 1.00 71.25 675 LYS A CA 1
ATOM 5337 C C . LYS A 1 675 ? 24.125 -4.671 21.226 1.00 71.25 675 LYS A C 1
ATOM 5339 O O . LYS A 1 675 ? 24.582 -5.442 20.380 1.00 71.25 675 LYS A O 1
ATOM 5344 N N . GLY A 1 676 ? 24.645 -4.566 22.450 1.00 73.12 676 GLY A N 1
ATOM 5345 C CA . GLY A 1 676 ? 25.736 -5.432 22.912 1.00 73.12 676 GLY A CA 1
ATOM 5346 C C . GLY A 1 676 ? 25.303 -6.898 23.016 1.00 73.12 676 GLY A C 1
ATOM 5347 O O . GLY A 1 676 ? 26.075 -7.796 22.674 1.00 73.12 676 GLY A O 1
ATOM 5348 N N . THR A 1 677 ? 24.051 -7.111 23.415 1.00 83.31 677 THR A N 1
ATOM 5349 C CA . THR A 1 677 ? 23.401 -8.398 23.673 1.00 83.31 677 THR A CA 1
ATOM 5350 C C . THR A 1 677 ? 22.499 -8.849 22.516 1.00 83.31 677 THR A C 1
ATOM 5352 O O . THR A 1 677 ? 22.123 -8.064 21.638 1.00 83.31 677 THR A O 1
ATOM 5355 N N . ALA A 1 678 ? 22.167 -10.137 22.518 1.00 84.12 678 ALA A N 1
ATOM 5356 C CA . ALA A 1 678 ? 21.073 -10.732 21.770 1.00 84.12 678 ALA A CA 1
ATOM 5357 C C . ALA A 1 678 ? 19.766 -10.667 22.577 1.00 84.12 678 ALA A C 1
ATOM 5359 O O . ALA A 1 678 ? 19.783 -10.580 23.802 1.00 84.12 678 ALA A O 1
ATOM 5360 N N . GLU A 1 679 ? 18.639 -10.727 21.876 1.00 86.25 679 GLU A N 1
ATOM 5361 C CA . GLU A 1 679 ? 17.287 -10.705 22.433 1.00 86.25 679 GLU A CA 1
ATOM 5362 C C . GLU A 1 679 ? 16.466 -11.825 21.787 1.00 86.25 679 GLU A C 1
ATOM 5364 O O . GLU A 1 679 ? 16.580 -12.064 20.580 1.00 86.25 679 GLU A O 1
ATOM 5369 N N . ILE A 1 680 ? 15.623 -12.507 22.563 1.00 86.44 680 ILE A N 1
ATOM 5370 C CA . ILE A 1 680 ? 14.616 -13.419 22.007 1.00 86.44 680 ILE A CA 1
ATOM 5371 C C . ILE A 1 680 ? 13.634 -12.582 21.175 1.00 86.44 680 ILE A C 1
ATOM 5373 O O . ILE A 1 680 ? 13.265 -11.479 21.573 1.00 86.44 680 ILE A O 1
ATOM 5377 N N . VAL A 1 681 ? 13.211 -13.082 20.011 1.00 86.88 681 VAL A N 1
ATOM 5378 C CA . VAL A 1 681 ? 12.196 -12.423 19.167 1.00 86.88 681 VAL A CA 1
ATOM 5379 C C . VAL A 1 681 ? 10.883 -13.198 19.140 1.00 86.88 681 VAL A C 1
ATOM 5381 O O . VAL A 1 681 ? 9.828 -12.570 19.132 1.00 86.88 681 VAL A O 1
ATOM 5384 N N . LYS A 1 682 ? 10.932 -14.536 19.130 1.00 89.19 682 LYS A N 1
ATOM 5385 C CA . LYS A 1 682 ? 9.765 -15.415 19.307 1.00 89.19 682 LYS A CA 1
ATOM 5386 C C . LYS A 1 682 ? 10.168 -16.867 19.559 1.00 89.19 682 LYS A C 1
ATOM 5388 O O . LYS A 1 682 ? 11.280 -17.254 19.202 1.00 89.19 682 LYS A O 1
ATOM 5393 N N . VAL A 1 683 ? 9.234 -17.668 20.067 1.00 88.31 683 VAL A N 1
ATOM 5394 C CA . VAL A 1 683 ? 9.256 -19.137 19.988 1.00 88.31 683 VAL A CA 1
ATOM 5395 C C . VAL A 1 683 ? 8.169 -19.582 19.008 1.00 88.31 683 VAL A C 1
ATOM 5397 O O . VAL A 1 683 ? 7.027 -19.138 19.107 1.00 88.31 683 VAL A O 1
ATOM 5400 N N . MET A 1 684 ? 8.519 -20.413 18.031 1.00 87.88 684 MET A N 1
ATOM 5401 C CA . MET A 1 684 ? 7.609 -20.964 17.020 1.00 87.88 684 MET A CA 1
ATOM 5402 C C . MET A 1 684 ? 7.283 -22.434 17.285 1.00 87.88 684 MET A C 1
ATOM 5404 O O . MET A 1 684 ? 8.000 -23.110 18.017 1.00 87.88 684 MET A O 1
ATOM 5408 N N . ASN A 1 685 ? 6.233 -22.931 16.624 1.00 83.94 685 ASN A N 1
ATOM 5409 C CA . ASN A 1 685 ? 5.805 -24.334 16.644 1.00 83.94 685 ASN A CA 1
ATOM 5410 C C . ASN A 1 685 ? 5.491 -24.869 18.054 1.00 83.94 685 ASN A C 1
ATOM 5412 O O . ASN A 1 685 ? 5.590 -26.069 18.292 1.00 83.94 685 ASN A O 1
ATOM 5416 N N . VAL A 1 686 ? 5.095 -23.987 18.977 1.00 87.94 686 VAL A N 1
ATOM 5417 C CA . VAL A 1 686 ? 4.744 -24.364 20.349 1.00 87.94 686 VAL A CA 1
ATOM 5418 C C . VAL A 1 686 ? 3.400 -25.077 20.343 1.00 87.94 686 VAL A C 1
ATOM 5420 O O . VAL A 1 686 ? 2.396 -24.495 19.938 1.00 87.94 686 VAL A O 1
ATOM 5423 N N . VAL A 1 687 ? 3.373 -26.335 20.782 1.00 83.38 687 VAL A N 1
ATOM 5424 C CA . VAL A 1 687 ? 2.135 -27.118 20.891 1.00 83.38 687 VAL A CA 1
ATOM 5425 C C . VAL A 1 687 ? 1.657 -27.118 22.338 1.00 83.38 687 VAL A C 1
ATOM 5427 O O . VAL A 1 687 ? 2.348 -27.612 23.223 1.00 83.38 687 VAL A O 1
ATOM 5430 N N . ILE A 1 688 ? 0.457 -26.590 22.578 1.00 83.19 688 ILE A N 1
ATOM 5431 C CA . ILE A 1 688 ? -0.220 -26.607 23.883 1.00 83.19 688 ILE A CA 1
ATOM 5432 C C . ILE A 1 688 ? -1.651 -27.105 23.640 1.00 83.19 688 ILE A C 1
ATOM 5434 O O . ILE A 1 688 ? -2.299 -26.681 22.688 1.00 83.19 688 ILE A O 1
ATOM 5438 N N . ARG A 1 689 ? -2.156 -28.041 24.460 1.00 77.06 689 ARG A N 1
ATOM 5439 C CA . ARG A 1 689 ? -3.521 -28.614 24.326 1.00 77.06 689 ARG A CA 1
ATOM 5440 C C . ARG A 1 689 ? -3.882 -29.069 22.888 1.00 77.06 689 ARG A C 1
ATOM 5442 O O . ARG A 1 689 ? -5.007 -28.879 22.441 1.00 77.06 689 ARG A O 1
ATOM 5449 N N . ARG A 1 690 ? -2.926 -29.671 22.163 1.00 76.81 690 ARG A N 1
ATOM 5450 C CA . ARG A 1 690 ? -3.023 -30.091 20.739 1.00 76.81 690 ARG A CA 1
ATOM 5451 C C . ARG A 1 690 ? -3.167 -28.958 19.698 1.00 76.81 690 ARG A C 1
ATOM 5453 O O . ARG A 1 690 ? -3.231 -29.259 18.511 1.00 76.81 690 ARG A O 1
ATOM 5460 N N . GLN A 1 691 ? -3.152 -27.683 20.090 1.00 79.31 691 GLN A N 1
ATOM 5461 C CA . GLN A 1 691 ? -3.135 -26.535 19.171 1.00 79.31 691 GLN A CA 1
ATOM 5462 C C . GLN A 1 691 ? -1.717 -25.957 19.018 1.00 79.31 691 GLN A C 1
ATOM 5464 O O . GLN A 1 691 ? -0.882 -26.096 19.913 1.00 79.31 691 GLN A O 1
ATOM 5469 N N . ARG A 1 692 ? -1.437 -25.324 17.868 1.00 86.44 692 ARG A N 1
ATOM 5470 C CA . ARG A 1 692 ? -0.149 -24.675 17.563 1.00 86.44 692 ARG A CA 1
ATOM 5471 C C . ARG A 1 692 ? -0.212 -23.176 17.851 1.00 86.44 692 ARG A C 1
ATOM 5473 O O . ARG A 1 692 ? -1.098 -22.489 17.351 1.00 86.44 692 ARG A O 1
ATOM 5480 N N . TYR A 1 693 ? 0.788 -22.677 18.567 1.00 90.69 693 TYR A N 1
ATOM 5481 C CA . TYR A 1 693 ? 0.935 -21.282 18.965 1.00 90.69 693 TYR A CA 1
ATOM 5482 C C . TYR A 1 693 ? 2.328 -20.729 18.617 1.00 90.69 693 TYR A C 1
ATOM 5484 O O . TYR A 1 693 ? 3.296 -21.461 18.387 1.00 90.69 693 TYR A O 1
ATOM 5492 N N . THR A 1 694 ? 2.433 -19.402 18.613 1.00 91.38 694 THR A N 1
ATOM 5493 C CA . THR A 1 694 ? 3.690 -18.645 18.629 1.00 91.38 694 THR A CA 1
ATOM 5494 C C . THR A 1 694 ? 3.781 -17.881 19.946 1.00 91.38 694 THR A C 1
ATOM 5496 O O . THR A 1 694 ? 2.839 -17.190 20.319 1.00 91.38 694 THR A O 1
ATOM 5499 N N . LEU A 1 695 ? 4.914 -17.959 20.641 1.00 91.56 695 LEU A N 1
ATOM 5500 C CA . LEU A 1 695 ? 5.168 -17.155 21.839 1.00 91.56 695 LEU A CA 1
ATOM 5501 C C . LEU A 1 695 ? 5.976 -15.909 21.461 1.00 91.56 695 LEU A C 1
ATOM 5503 O O . LEU A 1 695 ? 7.034 -16.033 20.840 1.00 91.56 695 LEU A O 1
ATOM 5507 N N . LEU A 1 696 ? 5.516 -14.716 21.843 1.00 89.88 696 LEU A N 1
ATOM 5508 C CA . LEU A 1 696 ? 6.289 -13.468 21.731 1.00 89.88 696 LEU A CA 1
ATOM 5509 C C . LEU A 1 696 ? 6.787 -13.030 23.118 1.00 89.88 696 LEU A C 1
ATOM 5511 O O . LEU A 1 696 ? 6.047 -13.195 24.085 1.00 89.88 696 LEU A O 1
ATOM 5515 N N . PRO A 1 697 ? 8.006 -12.479 23.249 1.00 88.19 697 PRO A N 1
ATOM 5516 C CA . PRO A 1 697 ? 8.559 -12.061 24.538 1.00 88.19 697 PRO A CA 1
ATOM 5517 C C . PRO A 1 697 ? 7.786 -10.880 25.147 1.00 88.19 697 PRO A C 1
ATOM 5519 O O . PRO A 1 697 ? 7.335 -9.976 24.439 1.00 88.19 697 PRO A O 1
ATOM 5522 N N . GLY A 1 698 ? 7.685 -10.869 26.476 1.00 83.62 698 GLY A N 1
ATOM 5523 C CA . GLY A 1 698 ? 6.913 -9.896 27.249 1.00 83.62 698 GLY A CA 1
ATOM 5524 C C . GLY A 1 698 ? 5.418 -10.229 27.347 1.00 83.62 698 GLY A C 1
ATOM 5525 O O . GLY A 1 698 ? 4.925 -11.175 26.737 1.00 83.62 698 GLY A O 1
ATOM 5526 N N . ILE A 1 699 ? 4.688 -9.432 28.136 1.00 77.81 699 ILE A N 1
ATOM 5527 C CA . ILE A 1 699 ? 3.246 -9.591 28.395 1.00 77.81 699 ILE A CA 1
ATOM 5528 C C . ILE A 1 699 ? 2.473 -8.448 27.717 1.00 77.81 699 ILE A C 1
ATOM 5530 O O . ILE A 1 699 ? 2.559 -7.296 28.147 1.00 77.81 699 ILE A O 1
ATOM 5534 N N . GLN A 1 700 ? 1.709 -8.752 26.665 1.00 67.56 700 GLN A N 1
ATOM 5535 C CA . GLN A 1 700 ? 0.980 -7.761 25.863 1.00 67.56 700 GLN A CA 1
ATOM 5536 C C . GLN A 1 700 ? -0.496 -7.652 26.274 1.00 67.56 700 GLN A C 1
ATOM 5538 O O . GLN A 1 700 ? -1.379 -8.228 25.646 1.00 67.56 700 GLN A O 1
ATOM 5543 N N . LYS A 1 701 ? -0.782 -6.853 27.310 1.00 57.16 701 LYS A N 1
ATOM 5544 C CA . LYS A 1 701 ? -2.149 -6.682 27.849 1.00 57.16 701 LYS A CA 1
ATOM 5545 C C . LYS A 1 701 ? -3.175 -6.093 26.866 1.00 57.16 701 LYS A C 1
ATOM 5547 O O . LYS A 1 701 ? -4.363 -6.353 27.006 1.00 57.16 701 LYS A O 1
ATOM 5552 N N . VAL A 1 702 ? -2.731 -5.299 25.887 1.00 54.75 702 VAL A N 1
ATOM 5553 C CA . VAL A 1 702 ? -3.613 -4.504 25.003 1.00 54.75 702 VAL A CA 1
ATOM 5554 C C . VAL A 1 702 ? -4.478 -5.381 24.088 1.00 54.75 702 VAL A C 1
ATOM 5556 O O . VAL A 1 702 ? -5.599 -5.010 23.756 1.00 54.75 702 VAL A O 1
ATOM 5559 N N . HIS A 1 703 ? -3.996 -6.568 23.714 1.00 55.94 703 HIS A N 1
ATOM 5560 C CA . HIS A 1 703 ? -4.687 -7.461 22.779 1.00 55.94 703 HIS A CA 1
ATOM 5561 C C . HIS A 1 703 ? -5.723 -8.388 23.438 1.00 55.94 703 HIS A C 1
ATOM 5563 O O . HIS A 1 703 ? -6.152 -9.352 22.807 1.00 55.94 703 HIS A O 1
ATOM 5569 N N . ARG A 1 704 ? -6.166 -8.104 24.674 1.00 65.00 704 ARG A N 1
ATOM 5570 C CA . ARG A 1 704 ? -7.278 -8.838 25.291 1.00 65.00 704 ARG A CA 1
ATOM 5571 C C . ARG A 1 704 ? -8.569 -8.580 24.505 1.00 65.00 704 ARG A C 1
ATOM 5573 O O . ARG A 1 704 ? -9.207 -7.543 24.677 1.00 65.00 704 ARG A O 1
ATOM 5580 N N . ARG A 1 705 ? -8.939 -9.534 23.650 1.00 72.88 705 ARG A N 1
ATOM 5581 C CA . ARG A 1 705 ? -10.247 -9.594 22.994 1.00 72.88 705 ARG A CA 1
ATOM 5582 C C . ARG A 1 705 ? -11.278 -10.093 24.006 1.00 72.88 705 ARG A C 1
ATOM 5584 O O . ARG A 1 705 ? -11.110 -11.164 24.582 1.00 72.88 705 ARG A O 1
ATOM 5591 N N . VAL A 1 706 ? -12.337 -9.322 24.219 1.00 79.50 706 VAL A N 1
ATOM 5592 C CA . VAL A 1 706 ? -13.488 -9.688 25.049 1.00 79.50 706 VAL A CA 1
ATOM 5593 C C . VAL A 1 706 ? -14.703 -9.737 24.134 1.00 79.50 706 VAL A C 1
ATOM 5595 O O . VAL A 1 706 ? -15.084 -8.725 23.551 1.00 79.50 706 VAL A O 1
ATOM 5598 N N . THR A 1 707 ? -15.290 -10.919 23.970 1.00 84.06 707 THR A N 1
ATOM 5599 C CA . THR A 1 707 ? -16.509 -11.090 23.172 1.00 84.06 707 THR A CA 1
ATOM 5600 C C . THR A 1 707 ? -17.715 -11.089 24.097 1.00 84.06 707 THR A C 1
ATOM 5602 O O . THR A 1 707 ? -17.739 -11.834 25.073 1.00 84.06 707 THR A O 1
ATOM 5605 N N . VAL A 1 708 ? -18.707 -10.260 23.781 1.00 87.19 708 VAL A N 1
ATOM 5606 C CA . VAL A 1 708 ? -19.967 -10.124 24.522 1.00 87.19 708 VAL A CA 1
ATOM 5607 C C . VAL A 1 708 ? -21.148 -10.393 23.591 1.00 87.19 708 VAL A C 1
ATOM 5609 O O . VAL A 1 708 ? -21.082 -10.094 22.396 1.00 87.19 708 VAL A O 1
ATOM 5612 N N . ARG A 1 709 ? -22.223 -10.985 24.119 1.00 87.50 709 ARG A N 1
ATOM 5613 C CA . ARG A 1 709 ? -23.427 -11.350 23.357 1.00 87.50 709 ARG A CA 1
ATOM 5614 C C . ARG A 1 709 ? -24.660 -10.837 24.091 1.00 87.50 709 ARG A C 1
ATOM 5616 O O . ARG A 1 709 ? -24.807 -11.104 25.278 1.00 87.50 709 ARG A O 1
ATOM 5623 N N . GLY A 1 710 ? -25.563 -10.143 23.400 1.00 85.00 710 GLY A N 1
ATOM 5624 C CA . GLY A 1 710 ? -26.809 -9.653 24.006 1.00 85.00 710 GLY A CA 1
ATOM 5625 C C . GLY A 1 710 ? -27.720 -10.783 24.503 1.00 85.00 710 GLY A C 1
ATOM 5626 O O . GLY A 1 710 ? -28.391 -10.633 25.519 1.00 85.00 710 GLY A O 1
ATOM 5627 N N . GLN A 1 711 ? -27.642 -11.961 23.875 1.00 85.62 711 GLN A N 1
ATOM 5628 C CA . GLN A 1 711 ? -28.353 -13.162 24.323 1.00 85.62 711 GLN A CA 1
ATOM 5629 C C . GLN A 1 711 ? -27.900 -13.666 25.709 1.00 85.62 711 GLN A C 1
ATOM 5631 O O . GLN A 1 711 ? -28.704 -14.266 26.412 1.00 85.62 711 GLN A O 1
ATOM 5636 N N . ASP A 1 712 ? -26.658 -13.400 26.139 1.00 85.69 712 ASP A N 1
ATOM 5637 C CA . ASP A 1 712 ? -26.184 -13.795 27.480 1.00 85.69 712 ASP A CA 1
ATOM 5638 C C . ASP A 1 712 ? -26.795 -12.929 28.605 1.00 85.69 712 ASP A C 1
ATOM 5640 O O . ASP A 1 712 ? -26.574 -13.203 29.785 1.00 85.69 712 ASP A O 1
ATOM 5644 N N . ILE A 1 713 ? -27.525 -11.863 28.246 1.00 85.31 713 ILE A N 1
ATOM 5645 C CA . ILE A 1 713 ? -28.076 -10.853 29.162 1.00 85.31 713 ILE A CA 1
ATOM 5646 C C . ILE A 1 713 ? -29.570 -10.561 28.915 1.00 85.31 713 ILE A C 1
ATOM 5648 O O . ILE A 1 713 ? -30.070 -9.527 29.356 1.00 85.31 713 ILE A O 1
ATOM 5652 N N . ASP A 1 714 ? -30.269 -11.455 28.204 1.00 83.50 714 ASP A N 1
ATOM 5653 C CA . ASP A 1 714 ? -31.680 -11.331 27.790 1.00 83.50 714 ASP A CA 1
ATOM 5654 C C . ASP A 1 714 ? -32.014 -10.061 26.956 1.00 83.50 714 ASP A C 1
ATOM 5656 O O . ASP A 1 714 ? -33.151 -9.584 26.949 1.00 83.50 714 ASP A O 1
ATOM 5660 N N . ASP A 1 715 ? -31.038 -9.515 26.217 1.00 82.00 715 ASP A N 1
ATOM 5661 C CA . ASP A 1 715 ? -31.206 -8.398 25.265 1.00 82.00 715 ASP A CA 1
ATOM 5662 C C . ASP A 1 715 ? -31.159 -8.906 23.800 1.00 82.00 715 ASP A C 1
ATOM 5664 O O . ASP A 1 715 ? -31.064 -10.107 23.531 1.00 82.00 715 ASP A O 1
ATOM 5668 N N . VAL A 1 716 ? -31.237 -7.997 22.820 1.00 79.31 716 VAL A N 1
ATOM 5669 C CA . VAL A 1 716 ? -31.189 -8.303 21.375 1.00 79.31 716 VAL A CA 1
ATOM 5670 C C . VAL A 1 716 ? -29.990 -9.220 21.052 1.00 79.31 716 VAL A C 1
ATOM 5672 O O . VAL A 1 716 ? -28.882 -8.906 21.488 1.00 79.31 716 VAL A O 1
ATOM 5675 N N . PRO A 1 717 ? -30.150 -10.307 20.262 1.00 85.69 717 PRO A N 1
ATOM 5676 C CA . PRO A 1 717 ? -29.106 -11.312 20.015 1.00 85.69 717 PRO A CA 1
ATOM 5677 C C . PRO A 1 717 ? -28.014 -10.840 19.029 1.00 85.69 717 PRO A C 1
ATOM 5679 O O . PRO A 1 717 ? -27.767 -11.445 17.989 1.00 85.69 717 PRO A O 1
ATOM 5682 N N . THR A 1 718 ? -27.349 -9.737 19.359 1.00 85.31 718 THR A N 1
ATOM 5683 C CA . THR A 1 718 ? -26.124 -9.246 18.721 1.00 85.31 718 THR A CA 1
ATOM 5684 C C . THR A 1 718 ? -24.887 -9.806 19.425 1.00 85.31 718 THR A C 1
ATOM 5686 O O . THR A 1 718 ? -24.926 -10.178 20.600 1.00 85.31 718 THR A O 1
ATOM 5689 N N . GLN A 1 719 ? -23.764 -9.840 18.710 1.00 89.62 719 GLN A N 1
ATOM 5690 C CA . GLN A 1 719 ? -22.456 -10.211 19.243 1.00 89.62 719 GLN A CA 1
ATOM 5691 C C . GLN A 1 719 ? -21.441 -9.124 18.887 1.00 89.62 719 GLN A C 1
ATOM 5693 O O . GLN A 1 719 ? -21.357 -8.706 17.733 1.00 89.62 719 GLN A O 1
ATOM 5698 N N . TYR A 1 720 ? -20.644 -8.707 19.868 1.00 87.69 720 TYR A N 1
ATOM 5699 C CA . TYR A 1 720 ? -19.578 -7.721 19.704 1.00 87.69 720 TYR A CA 1
ATOM 5700 C C . TYR A 1 720 ? -18.251 -8.296 20.206 1.00 87.69 720 TYR A C 1
ATOM 5702 O O . TYR A 1 720 ? -18.219 -9.058 21.173 1.00 87.69 720 TYR A O 1
ATOM 5710 N N . SER A 1 721 ? -17.142 -7.913 19.573 1.00 83.75 721 SER A N 1
ATOM 5711 C CA . SER A 1 721 ? -15.791 -8.154 20.089 1.00 83.75 721 SER A CA 1
ATOM 5712 C C . SER A 1 721 ? -15.139 -6.816 20.411 1.00 83.75 721 SER A C 1
ATOM 5714 O O . SER A 1 721 ? -14.927 -6.000 19.523 1.00 83.75 721 SER A O 1
ATOM 5716 N N . MET A 1 722 ? -14.830 -6.610 21.686 1.00 83.50 722 MET A N 1
ATOM 5717 C CA . MET A 1 722 ? -14.136 -5.437 22.208 1.00 83.50 722 MET A CA 1
ATOM 5718 C C . MET A 1 722 ? -12.655 -5.775 22.401 1.00 83.50 722 MET A C 1
ATOM 5720 O O . MET A 1 722 ? -12.309 -6.910 22.738 1.00 83.50 722 MET A O 1
ATOM 5724 N N . HIS A 1 723 ? -11.777 -4.793 22.228 1.00 80.44 723 HIS A N 1
ATOM 5725 C CA . HIS A 1 723 ? -10.335 -4.929 22.449 1.00 80.44 723 HIS A CA 1
ATOM 5726 C C . HIS A 1 723 ? -9.867 -3.883 23.469 1.00 80.44 723 HIS A C 1
ATOM 5728 O O . HIS A 1 723 ? -10.503 -2.848 23.623 1.00 80.44 723 HIS A O 1
ATOM 5734 N N . GLY A 1 724 ? -8.765 -4.130 24.182 1.00 76.75 724 GLY A N 1
ATOM 5735 C CA . GLY A 1 724 ? -8.177 -3.126 25.083 1.00 76.75 724 GLY A CA 1
ATOM 5736 C C . GLY A 1 724 ? -8.962 -2.827 26.371 1.00 76.75 724 GLY A C 1
ATOM 5737 O O . GLY A 1 724 ? -8.665 -1.827 27.025 1.00 76.75 724 GLY A O 1
ATOM 5738 N N . LEU A 1 725 ? -9.924 -3.676 26.753 1.00 84.19 725 LEU A N 1
ATOM 5739 C CA . LEU A 1 725 ? -10.636 -3.607 28.036 1.00 84.19 725 LEU A CA 1
ATOM 5740 C C . LEU A 1 725 ? -9.738 -4.132 29.177 1.00 84.19 725 LEU A C 1
ATOM 5742 O O . LEU A 1 725 ? -9.230 -5.258 29.110 1.00 84.19 725 LEU A O 1
ATOM 5746 N N . GLU A 1 726 ? -9.535 -3.340 30.231 1.00 84.12 726 GLU A N 1
ATOM 5747 C CA . GLU A 1 726 ? -8.728 -3.737 31.393 1.00 84.12 726 GLU A CA 1
ATOM 5748 C C . GLU A 1 726 ? -9.510 -4.704 32.315 1.00 84.12 726 GLU A C 1
ATOM 5750 O O . GLU A 1 726 ? -10.742 -4.694 32.331 1.00 84.12 726 GLU A O 1
ATOM 5755 N N . PRO A 1 727 ? -8.846 -5.565 33.116 1.00 81.12 727 PRO A N 1
ATOM 5756 C CA . PRO A 1 727 ? -9.521 -6.656 33.838 1.00 81.12 727 PRO A CA 1
ATOM 5757 C C . PRO A 1 727 ? -10.550 -6.263 34.907 1.00 81.12 727 PRO A C 1
ATOM 5759 O O . PRO A 1 727 ? -11.248 -7.140 35.406 1.00 81.12 727 PRO A O 1
ATOM 5762 N N . TYR A 1 728 ? -10.621 -4.982 35.264 1.00 86.38 728 TYR A N 1
ATOM 5763 C CA . TYR A 1 728 ? -11.517 -4.407 36.271 1.00 86.38 728 TYR A CA 1
ATOM 5764 C C . TYR A 1 728 ? -12.647 -3.554 35.659 1.00 86.38 728 TYR A C 1
ATOM 5766 O O . TYR A 1 728 ? -13.446 -2.977 36.394 1.00 86.38 728 TYR A O 1
ATOM 5774 N N . GLU A 1 729 ? -12.711 -3.440 34.329 1.00 91.19 729 GLU A N 1
ATOM 5775 C CA . GLU A 1 729 ? -13.702 -2.625 33.620 1.00 91.19 729 GLU A CA 1
ATOM 5776 C C . GLU A 1 729 ? -14.897 -3.464 33.143 1.00 91.19 729 GLU A C 1
ATOM 5778 O O . GLU A 1 729 ? -14.760 -4.611 32.714 1.00 91.19 729 GLU A O 1
ATOM 5783 N N . LEU A 1 730 ? -16.086 -2.863 33.191 1.00 92.94 730 LEU A N 1
ATOM 5784 C CA . LEU A 1 730 ? -17.344 -3.457 32.747 1.00 92.94 730 LEU A CA 1
ATOM 5785 C C . LEU A 1 730 ? -17.638 -3.065 31.278 1.00 92.94 730 LEU A C 1
ATOM 5787 O O . LEU A 1 730 ? -17.591 -1.870 30.967 1.00 92.94 730 LEU A O 1
ATOM 5791 N N . PRO A 1 731 ? -17.931 -4.022 30.372 1.00 93.12 731 PRO A N 1
ATOM 5792 C CA . PRO A 1 731 ? -18.072 -3.756 28.936 1.00 93.12 731 PRO A CA 1
ATOM 5793 C C . PRO A 1 731 ? -19.345 -2.987 28.506 1.00 93.12 731 PRO A C 1
ATOM 5795 O O . PRO A 1 731 ? -20.473 -3.452 28.671 1.00 93.12 731 PRO A O 1
ATOM 5798 N N . VAL A 1 732 ? -19.087 -1.813 27.914 1.00 93.75 732 VAL A N 1
ATOM 5799 C CA . VAL A 1 732 ? -19.876 -0.882 27.074 1.00 93.75 732 VAL A CA 1
ATOM 5800 C C . VAL A 1 732 ? -19.880 -1.075 25.538 1.00 93.75 732 VAL A C 1
ATOM 5802 O O . VAL A 1 732 ? -18.899 -0.621 24.956 1.00 93.75 732 VAL A O 1
ATOM 5805 N N . VAL A 1 733 ? -20.868 -1.644 24.822 1.00 92.88 733 VAL A N 1
ATOM 5806 C CA . VAL A 1 733 ? -20.847 -1.572 23.328 1.00 92.88 733 VAL A CA 1
ATOM 5807 C C . VAL A 1 733 ? -22.201 -1.777 22.630 1.00 92.88 733 VAL A C 1
ATOM 5809 O O . VAL A 1 733 ? -22.848 -2.809 22.779 1.00 92.88 733 VAL A O 1
ATOM 5812 N N . GLY A 1 734 ? -22.609 -0.839 21.767 1.00 89.81 734 GLY A N 1
ATOM 5813 C CA . GLY A 1 734 ? -23.778 -0.995 20.887 1.00 89.81 734 GLY A CA 1
ATOM 5814 C C . GLY A 1 734 ? -25.081 -1.213 21.667 1.00 89.81 734 GLY A C 1
ATOM 5815 O O . GLY A 1 734 ? -25.471 -0.362 22.471 1.00 89.81 734 GLY A O 1
ATOM 5816 N N . THR A 1 735 ? -25.742 -2.360 21.476 1.00 88.75 735 THR A N 1
ATOM 5817 C CA . THR A 1 735 ? -26.870 -2.774 22.333 1.00 88.75 735 THR A CA 1
ATOM 5818 C C . THR A 1 735 ? -26.426 -3.324 23.692 1.00 88.75 735 THR A C 1
ATOM 5820 O O . THR A 1 735 ? -27.212 -3.304 24.632 1.00 88.75 735 THR A O 1
ATOM 5823 N N . TYR A 1 736 ? -25.202 -3.832 23.825 1.00 91.50 736 TYR A N 1
ATOM 5824 C CA . TYR A 1 736 ? -24.748 -4.544 25.015 1.00 91.50 736 TYR A CA 1
ATOM 5825 C C . TYR A 1 736 ? -24.296 -3.585 26.124 1.00 91.50 736 TYR A C 1
ATOM 5827 O O . TYR A 1 736 ? -23.427 -2.734 25.925 1.00 91.50 736 TYR A O 1
ATOM 5835 N N . VAL A 1 737 ? -24.837 -3.788 27.327 1.00 92.94 737 VAL A N 1
ATOM 5836 C CA . VAL A 1 737 ? -24.374 -3.167 28.573 1.00 92.94 737 VAL A CA 1
ATOM 5837 C C . VAL A 1 737 ? -24.241 -4.267 29.622 1.00 92.94 737 VAL A C 1
ATOM 5839 O O . VAL A 1 737 ? -25.206 -4.985 29.870 1.00 92.94 737 VAL A O 1
ATOM 5842 N N . ASP A 1 738 ? -23.067 -4.404 30.246 1.00 93.06 738 ASP A N 1
ATOM 5843 C CA . ASP A 1 738 ? -22.850 -5.406 31.300 1.00 93.06 738 ASP A CA 1
ATOM 5844 C C . ASP A 1 738 ? -23.900 -5.279 32.434 1.00 93.06 738 ASP A C 1
ATOM 5846 O O . ASP A 1 738 ? -24.052 -4.186 32.988 1.00 93.06 738 ASP A O 1
ATOM 5850 N N . PRO A 1 739 ? -24.601 -6.361 32.838 1.00 91.19 739 PRO A N 1
ATOM 5851 C CA . PRO A 1 739 ? -25.671 -6.304 33.841 1.00 91.19 739 PRO A CA 1
ATOM 5852 C C . PRO A 1 739 ? -25.253 -5.815 35.234 1.00 91.19 739 PRO A C 1
ATOM 5854 O O . PRO A 1 739 ? -26.115 -5.485 36.052 1.00 91.19 739 PRO A O 1
ATOM 5857 N N . ARG A 1 740 ? -23.949 -5.750 35.532 1.00 92.38 740 ARG A N 1
ATOM 5858 C CA . ARG A 1 740 ? -23.421 -5.124 36.754 1.00 92.38 740 ARG A CA 1
ATOM 5859 C C . ARG A 1 740 ? -23.488 -3.596 36.694 1.00 92.38 740 ARG A C 1
ATOM 5861 O O . ARG A 1 740 ? -23.375 -2.945 37.732 1.00 92.38 740 ARG A O 1
ATOM 5868 N N . ILE A 1 741 ? -23.696 -2.984 35.530 1.00 94.12 741 ILE A N 1
ATOM 5869 C CA . ILE A 1 741 ? -23.797 -1.529 35.365 1.00 94.12 741 ILE A CA 1
ATOM 5870 C C . ILE A 1 741 ? -25.201 -1.069 35.786 1.00 94.12 741 ILE A C 1
ATOM 5872 O O . ILE A 1 741 ? -26.135 -0.950 34.999 1.00 94.12 741 ILE A O 1
ATOM 5876 N N . ILE A 1 742 ? -25.347 -0.812 37.084 1.00 93.50 742 ILE A N 1
ATOM 5877 C CA . ILE A 1 742 ? -26.599 -0.409 37.730 1.00 93.50 742 ILE A CA 1
ATOM 5878 C C . ILE A 1 742 ? -26.619 1.114 37.975 1.00 93.50 742 ILE A C 1
ATOM 5880 O O . ILE A 1 742 ? -25.688 1.637 38.602 1.00 93.50 742 ILE A O 1
ATOM 5884 N N . PRO A 1 743 ? -27.685 1.838 37.570 1.00 94.06 743 PRO A N 1
ATOM 5885 C CA . PRO A 1 743 ? -27.878 3.246 37.920 1.00 94.06 743 PRO A CA 1
ATOM 5886 C C . PRO A 1 743 ? -27.972 3.483 39.434 1.00 94.06 743 PRO A C 1
ATOM 5888 O O . PRO A 1 743 ? -28.616 2.726 40.165 1.00 94.06 743 PRO A O 1
ATOM 5891 N N . GLY A 1 744 ? -27.364 4.567 39.907 1.00 92.88 744 GLY A N 1
ATOM 5892 C CA . GLY A 1 744 ? -27.237 4.966 41.311 1.00 92.88 744 GLY A CA 1
ATOM 5893 C C . GLY A 1 744 ? -25.827 4.781 41.884 1.00 92.88 744 GLY A C 1
ATOM 5894 O O . GLY A 1 744 ? -25.512 5.421 42.885 1.00 92.88 744 GLY A O 1
ATOM 5895 N N . PHE A 1 745 ? -24.984 3.962 41.248 1.00 95.44 745 PHE A N 1
ATOM 5896 C CA . PHE A 1 745 ? -23.559 3.796 41.572 1.00 95.44 745 PHE A CA 1
ATOM 5897 C C . PHE A 1 745 ? -22.684 4.778 40.765 1.00 95.44 745 PHE A C 1
ATOM 5899 O O . PHE A 1 745 ? -23.144 5.334 39.761 1.00 95.44 745 PHE A O 1
ATOM 5906 N N . HIS A 1 746 ? -21.435 4.994 41.196 1.00 94.50 746 HIS A N 1
ATOM 5907 C CA . HIS A 1 746 ? -20.462 5.826 40.478 1.00 94.50 746 HIS A CA 1
ATOM 5908 C C . HIS A 1 746 ? -19.563 4.982 39.576 1.00 94.50 746 HIS A C 1
ATOM 5910 O O . HIS A 1 746 ? -19.146 3.885 39.955 1.00 94.50 746 HIS A O 1
ATOM 5916 N N . TYR A 1 747 ? -19.230 5.531 38.409 1.00 95.25 747 TYR A N 1
ATOM 5917 C CA . TYR A 1 747 ? -18.327 4.908 37.447 1.00 95.25 747 TYR A CA 1
ATOM 5918 C C . TYR A 1 747 ? -17.344 5.940 36.887 1.00 95.25 747 TYR A C 1
ATOM 5920 O O . TYR A 1 747 ? -17.725 7.088 36.638 1.00 95.25 747 TYR A O 1
ATOM 5928 N N . LYS A 1 748 ? -16.094 5.537 36.639 1.00 94.00 748 LYS A N 1
ATOM 5929 C CA . LYS A 1 748 ? -15.244 6.211 35.645 1.00 94.00 748 LYS A CA 1
ATOM 5930 C C . LYS A 1 748 ? -15.485 5.547 34.290 1.00 94.00 748 LYS A C 1
ATOM 5932 O O . LYS A 1 748 ? -15.645 4.332 34.223 1.00 94.00 748 LYS A O 1
ATOM 5937 N N . VAL A 1 749 ? -15.514 6.338 33.220 1.00 94.19 749 VAL A N 1
ATOM 5938 C CA . VAL A 1 749 ? -15.741 5.842 31.852 1.00 94.19 749 VAL A CA 1
ATOM 5939 C C . VAL A 1 749 ? -14.493 6.075 31.013 1.00 94.19 749 VAL A C 1
ATOM 5941 O O . VAL A 1 749 ? -13.964 7.188 31.003 1.00 94.19 749 VAL A O 1
ATOM 5944 N N . ARG A 1 750 ? -14.051 5.057 30.276 1.00 92.44 750 ARG A N 1
ATOM 5945 C CA . ARG A 1 750 ? -12.905 5.124 29.367 1.00 92.44 750 ARG A CA 1
ATOM 5946 C C . ARG A 1 750 ? -13.274 4.530 28.000 1.00 92.44 750 ARG A C 1
ATOM 5948 O O . ARG A 1 750 ? -13.785 3.416 27.963 1.00 92.44 750 ARG A O 1
ATOM 5955 N N . PRO A 1 751 ? -13.026 5.221 26.878 1.00 91.19 751 PRO A N 1
ATOM 5956 C CA . PRO A 1 751 ? -13.112 4.619 25.552 1.00 91.19 751 PRO A CA 1
ATOM 5957 C C . PRO A 1 751 ? -11.988 3.608 25.332 1.00 91.19 751 PRO A C 1
ATOM 5959 O O . PRO A 1 751 ? -10.847 3.856 25.722 1.00 91.19 751 PRO A O 1
ATOM 5962 N N . ASN A 1 752 ? -12.290 2.462 24.728 1.00 86.44 752 ASN A N 1
ATOM 5963 C CA . ASN A 1 752 ? -11.331 1.360 24.641 1.00 86.44 752 ASN A CA 1
ATOM 5964 C C . ASN A 1 752 ? -10.107 1.671 23.762 1.00 86.44 752 ASN A C 1
ATOM 5966 O O . ASN A 1 752 ? -9.013 1.181 24.051 1.00 86.44 752 ASN A O 1
ATOM 5970 N N . ASP A 1 753 ? -10.268 2.543 22.764 1.00 79.56 753 ASP A N 1
ATOM 5971 C CA . ASP A 1 753 ? -9.229 3.008 21.838 1.00 79.56 753 ASP A CA 1
ATOM 5972 C C . ASP A 1 753 ? -8.101 3.813 22.515 1.00 79.56 753 ASP A C 1
ATOM 5974 O O . ASP A 1 753 ? -6.999 3.921 21.970 1.00 79.56 753 ASP A O 1
ATOM 5978 N N . ARG A 1 754 ? -8.337 4.364 23.716 1.00 82.94 754 ARG A N 1
ATOM 5979 C CA . ARG A 1 754 ? -7.390 5.258 24.404 1.00 82.94 754 ARG A CA 1
ATOM 5980 C C . ARG A 1 754 ? -7.362 5.097 25.923 1.00 82.94 754 ARG A C 1
ATOM 5982 O O . ARG A 1 754 ? -8.217 4.484 26.548 1.00 82.94 754 ARG A O 1
ATOM 5989 N N . LYS A 1 755 ? -6.330 5.665 26.554 1.00 79.44 755 LYS A N 1
ATOM 5990 C CA . LYS A 1 755 ? -6.152 5.629 28.023 1.00 79.44 755 LYS A CA 1
ATOM 5991 C C . LYS A 1 755 ? -6.804 6.802 28.761 1.00 79.44 755 LYS A C 1
ATOM 5993 O O . LYS A 1 755 ? -6.839 6.822 29.990 1.00 79.44 755 LYS A O 1
ATOM 5998 N N . GLU A 1 756 ? -7.299 7.780 28.015 1.00 85.38 756 GLU A N 1
ATOM 5999 C CA . GLU A 1 756 ? -7.963 8.963 28.550 1.00 85.38 756 GLU A CA 1
ATOM 6000 C C . GLU A 1 756 ? -9.395 8.627 28.957 1.00 85.38 756 GLU A C 1
ATOM 6002 O O . GLU A 1 756 ? -10.167 8.074 28.176 1.00 85.38 756 GLU A O 1
ATOM 6007 N N . HIS A 1 757 ? -9.754 8.985 30.183 1.00 88.69 757 HIS A N 1
ATOM 6008 C CA . HIS A 1 757 ? -11.106 8.818 30.694 1.00 88.69 757 HIS A CA 1
ATOM 6009 C C . HIS A 1 757 ? -11.982 10.016 30.297 1.00 88.69 757 HIS A C 1
ATOM 6011 O O . HIS A 1 757 ? -11.511 11.156 30.247 1.00 88.69 757 HIS A O 1
ATOM 6017 N N . LEU A 1 758 ? -13.272 9.772 30.066 1.00 90.12 758 LEU A N 1
ATOM 6018 C CA . LEU A 1 758 ? -14.263 10.825 29.834 1.00 90.12 758 LEU A CA 1
ATOM 6019 C C . LEU A 1 758 ? -14.505 11.652 31.112 1.00 90.12 758 LEU A C 1
ATOM 6021 O O . LEU A 1 758 ? -14.019 11.322 32.196 1.00 90.12 758 LEU A O 1
ATOM 6025 N N . PHE A 1 759 ? -15.245 12.757 30.980 1.00 89.62 759 PHE A N 1
ATOM 6026 C CA . PHE A 1 759 ? -15.639 13.648 32.088 1.00 89.62 759 PHE A CA 1
ATOM 6027 C C . PHE A 1 759 ? -14.465 14.209 32.926 1.00 89.62 759 PHE A C 1
ATOM 6029 O O . PHE A 1 759 ? -14.638 14.588 34.089 1.00 89.62 759 PHE A O 1
ATOM 6036 N N . GLY A 1 760 ? -13.263 14.260 32.337 1.00 83.12 760 GLY A N 1
ATOM 6037 C CA . GLY A 1 760 ? -12.025 14.681 33.002 1.00 83.12 760 GLY A CA 1
ATOM 6038 C C . GLY A 1 760 ? -11.424 13.628 33.943 1.00 83.12 760 GLY A C 1
ATOM 6039 O O . GLY A 1 760 ? -10.684 13.986 34.851 1.00 83.12 760 GLY A O 1
ATOM 6040 N N . GLY A 1 761 ? -11.774 12.345 33.791 1.00 85.06 761 GLY A N 1
ATOM 6041 C CA . GLY A 1 761 ? -11.332 11.264 34.686 1.00 85.06 761 GLY A CA 1
ATOM 6042 C C . GLY A 1 761 ? -12.047 11.204 36.037 1.00 85.06 761 GLY A C 1
ATOM 6043 O O . GLY A 1 761 ? -11.700 10.377 36.886 1.00 85.06 761 GLY A O 1
ATOM 6044 N N . ARG A 1 762 ? -13.069 12.044 36.226 1.00 87.62 762 ARG A N 1
ATOM 6045 C CA . ARG A 1 762 ? -13.940 12.043 37.404 1.00 87.62 762 ARG A CA 1
ATOM 6046 C C . ARG A 1 762 ? -14.880 10.836 37.374 1.00 87.62 762 ARG A C 1
ATOM 6048 O O . ARG A 1 762 ? -15.310 10.393 36.312 1.00 87.62 762 ARG A O 1
ATOM 6055 N N . ALA A 1 763 ? -15.208 10.315 38.553 1.00 90.56 763 ALA A N 1
ATOM 6056 C CA . ALA A 1 763 ? -16.178 9.237 38.708 1.00 90.56 763 ALA A CA 1
ATOM 6057 C C . ALA A 1 763 ? -17.579 9.829 38.911 1.00 90.56 763 ALA A C 1
ATOM 6059 O O . ALA A 1 763 ? -17.853 10.396 39.969 1.00 90.56 763 ALA A O 1
ATOM 6060 N N . LEU A 1 764 ? -18.458 9.711 37.915 1.00 92.69 764 LEU A N 1
ATOM 6061 C CA . LEU A 1 764 ? -19.810 10.277 37.964 1.00 92.69 764 LEU A CA 1
ATOM 6062 C C . LEU A 1 764 ? -20.850 9.215 38.335 1.00 92.69 764 LEU A C 1
ATOM 6064 O O . LEU A 1 764 ? -20.712 8.040 37.989 1.00 92.69 764 LEU A O 1
ATOM 6068 N N . ARG A 1 765 ? -21.922 9.628 39.021 1.00 93.44 765 ARG A N 1
ATOM 6069 C CA . ARG A 1 765 ? -23.067 8.758 39.318 1.00 93.44 765 ARG A CA 1
ATOM 6070 C C . ARG A 1 765 ? -23.870 8.516 38.046 1.00 93.44 765 ARG A C 1
ATOM 6072 O O . ARG A 1 765 ? -24.299 9.468 37.402 1.00 93.44 765 ARG A O 1
ATOM 6079 N N . LEU A 1 766 ? -24.116 7.256 37.701 1.00 95.12 766 LEU A N 1
ATOM 6080 C CA . LEU A 1 766 ? -25.012 6.897 36.600 1.00 95.12 766 LEU A CA 1
ATOM 6081 C C . LEU A 1 766 ? -26.467 7.119 37.047 1.00 95.12 766 LEU A C 1
ATOM 6083 O O . LEU A 1 766 ? -26.896 6.520 38.031 1.00 95.12 766 LEU A O 1
ATOM 6087 N N . LEU A 1 767 ? -27.229 7.965 36.354 1.00 93.06 767 LEU A N 1
ATOM 6088 C CA . LEU A 1 767 ? -28.633 8.258 36.671 1.00 93.06 767 LEU A CA 1
ATOM 6089 C C . LEU A 1 767 ? -29.601 7.312 35.953 1.00 93.06 767 LEU A C 1
ATOM 6091 O O . LEU A 1 767 ? -30.562 6.845 36.564 1.00 93.06 767 LEU A O 1
ATOM 6095 N N . SER A 1 768 ? -29.348 7.007 34.678 1.00 92.69 768 SER A N 1
ATOM 6096 C CA . SER A 1 768 ? -30.196 6.123 33.871 1.00 92.69 768 SER A CA 1
ATOM 6097 C C . SER A 1 768 ? -29.448 5.501 32.687 1.00 92.69 768 SER A C 1
ATOM 6099 O O . SER A 1 768 ? -28.392 5.978 32.265 1.00 92.69 768 SER A O 1
ATOM 6101 N N . ILE A 1 769 ? -30.027 4.421 32.156 1.00 93.06 769 ILE A N 1
ATOM 6102 C CA . ILE A 1 769 ? -29.639 3.770 30.901 1.00 93.06 769 ILE A CA 1
ATOM 6103 C C . ILE A 1 769 ? -30.882 3.785 30.004 1.00 93.06 769 ILE A C 1
ATOM 6105 O O . ILE A 1 769 ? -31.943 3.310 30.409 1.00 93.06 769 ILE A O 1
ATOM 6109 N N . GLY A 1 770 ? -30.774 4.383 28.820 1.00 87.00 770 GLY A N 1
ATOM 6110 C CA . GLY A 1 770 ? -31.866 4.510 27.858 1.00 87.00 770 GLY A CA 1
ATOM 6111 C C . GLY A 1 770 ? -32.160 3.210 27.108 1.00 87.00 770 GLY A C 1
ATOM 6112 O O . GLY A 1 770 ? -31.254 2.436 26.803 1.00 87.00 770 GLY A O 1
ATOM 6113 N N . MET A 1 771 ? -33.434 3.003 26.775 1.00 80.81 771 MET A N 1
ATOM 6114 C CA . MET A 1 771 ? -33.891 1.914 25.907 1.00 80.81 771 MET A CA 1
ATOM 6115 C C . MET A 1 771 ? -33.645 2.255 24.430 1.00 80.81 771 MET A C 1
ATOM 6117 O O . MET A 1 771 ? -33.774 3.412 24.035 1.00 80.81 771 MET A O 1
ATOM 6121 N N . GLY A 1 772 ? -33.338 1.245 23.614 1.00 76.56 772 GLY A N 1
ATOM 6122 C CA . GLY A 1 772 ? -33.082 1.389 22.178 1.00 76.56 772 GLY A CA 1
ATOM 6123 C C . GLY A 1 772 ? -31.967 0.466 21.684 1.00 76.56 772 GLY A C 1
ATOM 6124 O O . GLY A 1 772 ? -31.453 -0.356 22.448 1.00 76.56 772 GLY A O 1
ATOM 6125 N N . TYR A 1 773 ? -31.599 0.620 20.408 1.00 76.25 773 TYR A N 1
ATOM 6126 C CA . TYR A 1 773 ? -30.440 -0.055 19.812 1.00 76.25 773 TYR A CA 1
ATOM 6127 C C . TYR A 1 773 ? -29.120 0.550 20.306 1.00 76.25 773 TYR A C 1
ATOM 6129 O O . TYR A 1 773 ? -28.227 -0.173 20.730 1.00 76.25 773 TYR A O 1
ATOM 6137 N N . ALA A 1 774 ? -29.044 1.881 20.335 1.00 81.69 774 ALA A N 1
ATOM 6138 C CA . ALA A 1 774 ? -28.028 2.622 21.064 1.00 81.69 774 ALA A CA 1
ATOM 6139 C C . ALA A 1 774 ? -28.538 2.891 22.487 1.00 81.69 774 ALA A C 1
ATOM 6141 O O . ALA A 1 774 ? -29.529 3.603 22.671 1.00 81.69 774 ALA A O 1
ATOM 6142 N N . LYS A 1 775 ? -27.890 2.333 23.516 1.00 88.81 775 LYS A N 1
ATOM 6143 C CA . LYS A 1 775 ? -28.240 2.649 24.912 1.00 88.81 775 LYS A CA 1
ATOM 6144 C C . LYS A 1 775 ? -27.649 4.018 25.283 1.00 88.81 775 LYS A C 1
ATOM 6146 O O . LYS A 1 775 ? -26.439 4.215 25.169 1.00 88.81 775 LYS A O 1
ATOM 6151 N N . ARG A 1 776 ? -28.469 4.970 25.745 1.00 92.62 776 ARG A N 1
ATOM 6152 C CA . ARG A 1 776 ? -27.995 6.278 26.254 1.00 92.62 776 ARG A CA 1
ATOM 6153 C C . ARG A 1 776 ? -27.643 6.167 27.735 1.00 92.62 776 ARG A C 1
ATOM 6155 O O . ARG A 1 776 ? -28.549 6.031 28.552 1.00 92.62 776 ARG A O 1
ATOM 6162 N N . LEU A 1 777 ? -26.370 6.260 28.105 1.00 94.00 777 LEU A N 1
ATOM 6163 C CA . LEU A 1 777 ? -25.962 6.320 29.510 1.00 94.00 777 LEU A CA 1
ATOM 6164 C C . LEU A 1 777 ? -25.956 7.789 29.946 1.00 94.00 777 LEU A C 1
ATOM 6166 O O . LEU A 1 777 ? -25.238 8.611 29.377 1.00 94.00 777 LEU A O 1
ATOM 6170 N N . THR A 1 778 ? -26.790 8.141 30.924 1.00 92.75 778 THR A N 1
ATOM 6171 C CA . THR A 1 778 ? -26.899 9.509 31.456 1.00 92.75 778 THR A CA 1
ATOM 6172 C C . THR A 1 778 ? -26.355 9.552 32.875 1.00 92.75 778 THR A C 1
ATOM 6174 O O . THR A 1 778 ? -26.823 8.818 33.745 1.00 92.75 778 THR A O 1
ATOM 6177 N N . PHE A 1 779 ? -25.365 10.409 33.103 1.00 94.00 779 PHE A N 1
ATOM 6178 C CA . PHE A 1 779 ? -24.687 10.598 34.379 1.00 94.00 779 PHE A CA 1
ATOM 6179 C C . PHE A 1 779 ? -25.156 11.885 35.068 1.00 94.00 779 PHE A C 1
ATOM 6181 O O . PHE A 1 779 ? -25.896 12.690 34.504 1.00 94.00 779 PHE A O 1
ATOM 6188 N N . GLU A 1 780 ? -24.752 12.059 36.322 1.00 90.25 780 GLU A N 1
ATOM 6189 C CA . GLU A 1 780 ? -25.059 13.248 37.111 1.00 90.25 780 GLU A CA 1
ATOM 6190 C C . GLU A 1 780 ? -24.410 14.507 36.496 1.00 90.25 780 GLU A C 1
ATOM 6192 O O . GLU A 1 780 ? -23.198 14.514 36.255 1.00 90.25 780 GLU A O 1
ATOM 6197 N N . PRO A 1 781 ? -25.197 15.557 36.188 1.00 85.12 781 PRO A N 1
ATOM 6198 C CA . PRO A 1 781 ? -24.690 16.752 35.530 1.00 85.12 781 PRO A CA 1
ATOM 6199 C C . PRO A 1 781 ? -24.068 17.733 36.527 1.00 85.12 781 PRO A C 1
ATOM 6201 O O . PRO A 1 781 ? -24.584 17.929 37.625 1.00 85.12 781 PRO A O 1
ATOM 6204 N N . ASP A 1 782 ? -23.004 18.418 36.106 1.00 78.50 782 ASP A N 1
ATOM 6205 C CA . ASP A 1 782 ? -22.365 19.486 36.891 1.00 78.50 782 ASP A CA 1
ATOM 6206 C C . ASP A 1 782 ? -23.241 20.749 37.028 1.00 78.50 782 ASP A C 1
ATOM 6208 O O . ASP A 1 782 ? -23.031 21.569 37.919 1.00 78.50 782 ASP A O 1
ATOM 6212 N N . SER A 1 783 ? -24.242 20.909 36.155 1.00 72.94 783 SER A N 1
ATOM 6213 C CA . SER A 1 783 ? -25.234 21.983 36.203 1.00 72.94 783 SER A CA 1
ATOM 6214 C C . SER A 1 783 ? -26.611 21.470 35.793 1.00 72.94 783 SER A C 1
ATOM 6216 O O . SER A 1 783 ? -26.756 20.787 34.781 1.00 72.94 783 SER A O 1
ATOM 6218 N N . LEU A 1 784 ? -27.649 21.868 36.533 1.00 66.44 784 LEU A N 1
ATOM 6219 C CA . LEU A 1 784 ? -29.047 21.568 36.194 1.00 66.44 784 LEU A CA 1
ATOM 6220 C C . LEU A 1 784 ? -29.523 22.268 34.905 1.00 66.44 784 LEU A C 1
ATOM 6222 O O . LEU A 1 784 ? -30.554 21.888 34.360 1.00 66.44 784 LEU A O 1
ATOM 6226 N N . VAL A 1 785 ? -28.790 23.281 34.425 1.00 65.38 785 VAL A N 1
ATOM 6227 C CA . VAL A 1 785 ? -29.133 24.061 33.219 1.00 65.38 785 VAL A CA 1
ATOM 6228 C C . VAL A 1 785 ? -28.525 23.449 31.948 1.00 65.38 785 VAL A C 1
ATOM 6230 O O . VAL A 1 785 ? -29.124 23.537 30.880 1.00 65.38 785 VAL A O 1
ATOM 6233 N N . HIS A 1 786 ? -27.366 22.790 32.066 1.00 59.75 786 HIS A N 1
ATOM 6234 C CA . HIS A 1 786 ? -26.628 22.187 30.949 1.00 59.75 786 HIS A CA 1
ATOM 6235 C C . HIS A 1 786 ? -26.232 20.738 31.291 1.00 59.75 786 HIS A C 1
ATOM 6237 O O . HIS A 1 786 ? -25.120 20.487 31.763 1.00 59.75 786 HIS A O 1
ATOM 6243 N N . PRO A 1 787 ? -27.155 19.768 31.126 1.00 64.06 787 PRO A N 1
ATOM 6244 C CA . PRO A 1 787 ? -26.934 18.375 31.498 1.00 64.06 787 PRO A CA 1
ATOM 6245 C C . PRO A 1 787 ? -26.159 17.594 30.422 1.00 64.06 787 PRO A C 1
ATOM 6247 O O . PRO A 1 787 ? -26.641 16.599 29.878 1.00 64.06 787 PRO A O 1
ATOM 6250 N N . ASP A 1 788 ? -24.935 18.035 30.133 1.00 75.06 788 ASP A N 1
ATOM 6251 C CA . ASP A 1 788 ? -24.098 17.506 29.044 1.00 75.06 788 ASP A CA 1
ATOM 6252 C C . ASP A 1 788 ? -23.403 16.172 29.388 1.00 75.06 788 ASP A C 1
ATOM 6254 O O . ASP A 1 788 ? -22.823 15.520 28.520 1.00 75.06 788 ASP A O 1
ATOM 6258 N N . ASN A 1 789 ? -23.503 15.712 30.642 1.00 87.69 789 ASN A N 1
ATOM 6259 C CA . ASN A 1 789 ? -22.902 14.465 31.129 1.00 87.69 789 ASN A CA 1
ATOM 6260 C C . ASN A 1 789 ? -23.690 13.212 30.681 1.00 87.69 789 ASN A C 1
ATOM 6262 O O . ASN A 1 789 ? -24.194 12.437 31.495 1.00 87.69 789 ASN A O 1
ATOM 6266 N N . TYR A 1 790 ? -23.803 12.981 29.372 1.00 89.56 790 TYR A N 1
ATOM 6267 C CA . TYR A 1 790 ? -24.354 11.749 28.800 1.00 89.56 790 TYR A CA 1
ATOM 6268 C C . TYR A 1 790 ? -23.548 11.265 27.592 1.00 89.56 790 TYR A C 1
ATOM 6270 O O . TYR A 1 790 ? -22.826 12.023 26.951 1.00 89.56 790 TYR A O 1
ATOM 6278 N N . LEU A 1 791 ? -23.692 9.982 27.269 1.00 91.19 791 LEU A N 1
ATOM 6279 C CA . LEU A 1 791 ? -23.076 9.350 26.104 1.00 91.19 791 LEU A CA 1
ATOM 6280 C C . LEU A 1 791 ? -23.989 8.265 25.527 1.00 91.19 791 LEU A C 1
ATOM 6282 O O . LEU A 1 791 ? -24.942 7.833 26.184 1.00 91.19 791 LEU A O 1
ATOM 6286 N N . TRP A 1 792 ? -23.682 7.811 24.316 1.00 90.94 792 TRP A N 1
ATOM 6287 C CA . TRP A 1 792 ? -24.312 6.640 23.713 1.00 90.94 792 TRP A CA 1
ATOM 6288 C C . TRP A 1 792 ? -23.323 5.476 23.629 1.00 90.94 792 TRP A C 1
ATOM 6290 O O . TRP A 1 792 ? -22.121 5.669 23.445 1.00 90.94 792 TRP A O 1
ATOM 6300 N N . SER A 1 793 ? -23.857 4.270 23.798 1.00 91.06 793 SER A N 1
ATOM 6301 C CA . SER A 1 793 ? -23.156 2.980 23.822 1.00 91.06 793 SER A CA 1
ATOM 6302 C C . SER A 1 793 ? -22.430 2.621 22.508 1.00 91.06 793 SER A C 1
ATOM 6304 O O . SER A 1 793 ? -21.540 1.775 22.490 1.00 91.06 793 SER A O 1
ATOM 6306 N N . ASP A 1 794 ? -22.789 3.277 21.406 1.00 89.69 794 ASP A N 1
ATOM 6307 C CA . ASP A 1 794 ? -22.275 3.103 20.043 1.00 89.69 794 ASP A CA 1
ATOM 6308 C C . ASP A 1 794 ? -21.392 4.267 19.546 1.00 89.69 794 ASP A C 1
ATOM 6310 O O . ASP A 1 794 ? -20.765 4.146 18.496 1.00 89.69 794 ASP A O 1
ATOM 6314 N N . ASN A 1 795 ? -21.256 5.361 20.314 1.00 87.12 795 ASN A N 1
ATOM 6315 C CA . ASN A 1 795 ? -20.380 6.500 19.973 1.00 87.12 795 ASN A CA 1
ATOM 6316 C C . ASN A 1 795 ? -18.891 6.115 19.813 1.00 87.12 795 ASN A C 1
ATOM 6318 O O . ASN A 1 795 ? -18.110 6.900 19.275 1.00 87.12 795 ASN A O 1
ATOM 6322 N N . HIS A 1 796 ? -18.486 4.947 20.320 1.00 85.12 796 HIS A N 1
ATOM 6323 C CA . HIS A 1 796 ? -17.127 4.418 20.239 1.00 85.12 796 HIS A CA 1
ATOM 6324 C C . HIS A 1 796 ? -17.172 3.004 19.634 1.00 85.12 796 HIS A C 1
ATOM 6326 O O . HIS A 1 796 ? -17.752 2.118 20.261 1.00 85.12 796 HIS A O 1
ATOM 6332 N N . PRO A 1 797 ? -16.574 2.760 18.449 1.00 80.00 797 PRO A N 1
ATOM 6333 C CA . PRO A 1 797 ? -16.711 1.483 17.742 1.00 80.00 797 PRO A CA 1
ATOM 6334 C C . PRO A 1 797 ? -16.041 0.312 18.477 1.00 80.00 797 PRO A C 1
ATOM 6336 O O . PRO A 1 797 ? -16.580 -0.790 18.486 1.00 80.00 797 PRO A O 1
ATOM 6339 N N . ASP A 1 798 ? -14.917 0.557 19.156 1.00 82.56 798 ASP A N 1
ATOM 6340 C CA . ASP A 1 798 ? -14.240 -0.417 20.026 1.00 82.56 798 ASP A CA 1
ATOM 6341 C C . ASP A 1 798 ? -14.928 -0.593 21.398 1.00 82.56 798 ASP A C 1
ATOM 6343 O O . ASP A 1 798 ? -14.524 -1.436 22.206 1.00 82.56 798 ASP A O 1
ATOM 6347 N N . GLY A 1 799 ? -15.962 0.209 21.674 1.00 90.44 799 GLY A N 1
ATOM 6348 C CA . GLY A 1 799 ? -16.703 0.250 22.929 1.00 90.44 799 GLY A CA 1
ATOM 6349 C C . GLY A 1 799 ? -16.047 1.066 24.051 1.00 90.44 799 GLY A C 1
ATOM 6350 O O . GLY A 1 799 ? -15.086 1.819 23.865 1.00 90.44 799 GLY A O 1
ATOM 6351 N N . LEU A 1 800 ? -16.611 0.915 25.247 1.00 93.56 800 LEU A N 1
ATOM 6352 C CA . LEU A 1 800 ? -16.261 1.610 26.484 1.00 93.56 800 LEU A CA 1
ATOM 6353 C C . LEU A 1 800 ? -15.951 0.603 27.602 1.00 93.56 800 LEU A C 1
ATOM 6355 O O . LEU A 1 800 ? -16.630 -0.416 27.736 1.00 93.56 800 LEU A O 1
ATOM 6359 N N . GLY A 1 801 ? -14.994 0.936 28.461 1.00 93.38 801 GLY A N 1
ATOM 6360 C CA . GLY A 1 801 ? -14.815 0.337 29.778 1.00 93.38 801 GLY A CA 1
ATOM 6361 C C . GLY A 1 801 ? -15.420 1.222 30.868 1.00 93.38 801 GLY A C 1
ATOM 6362 O O . GLY A 1 801 ? -15.159 2.429 30.916 1.00 93.38 801 GLY A O 1
ATOM 6363 N N . LEU A 1 802 ? -16.240 0.636 31.745 1.00 95.00 802 LEU A N 1
ATOM 6364 C CA . LEU A 1 802 ? -16.768 1.300 32.941 1.00 95.00 802 LEU A CA 1
ATOM 6365 C C . LEU A 1 802 ? -16.121 0.725 34.205 1.00 95.00 802 LEU A C 1
ATOM 6367 O O . LEU A 1 802 ? -16.384 -0.412 34.587 1.00 95.00 802 LEU A O 1
ATOM 6371 N N . GLU A 1 803 ? -15.305 1.525 34.882 1.00 94.19 803 GLU A N 1
ATOM 6372 C CA . GLU A 1 803 ? -14.713 1.175 36.174 1.00 94.19 803 GLU A CA 1
ATOM 6373 C C . GLU A 1 803 ? -15.659 1.580 37.314 1.00 94.19 803 GLU A C 1
ATOM 6375 O O . GLU A 1 803 ? -16.038 2.748 37.419 1.00 94.19 803 GLU A O 1
ATOM 6380 N N . VAL A 1 804 ? -16.015 0.646 38.198 1.00 94.25 804 VAL A N 1
ATOM 6381 C CA . VAL A 1 804 ? -16.833 0.922 39.393 1.00 94.25 804 VAL A CA 1
ATOM 6382 C C . VAL A 1 804 ? -16.031 1.728 40.414 1.00 94.25 804 VAL A C 1
ATOM 6384 O O . VAL A 1 804 ? -14.899 1.377 40.733 1.00 94.25 804 VAL A O 1
ATOM 6387 N N . ARG A 1 805 ? -16.634 2.768 41.002 1.00 93.75 805 ARG A N 1
ATOM 6388 C CA . ARG A 1 805 ? -16.063 3.474 42.159 1.00 93.75 805 ARG A CA 1
ATOM 6389 C C . ARG A 1 805 ? -16.990 3.396 43.370 1.00 93.75 805 ARG A C 1
ATOM 6391 O O . ARG A 1 805 ? -18.132 3.852 43.345 1.00 93.75 805 ARG A O 1
ATOM 6398 N N . ALA A 1 806 ? -16.460 2.790 44.426 1.00 92.69 806 ALA A N 1
ATOM 6399 C CA . ALA A 1 806 ? -17.037 2.700 45.760 1.00 92.69 806 ALA A CA 1
ATOM 6400 C C . ALA A 1 806 ? -16.578 3.872 46.637 1.00 92.69 806 ALA A C 1
ATOM 6402 O O . ALA A 1 806 ? -17.394 4.541 47.269 1.00 92.69 806 ALA A O 1
ATOM 6403 N N . VAL A 1 807 ? -15.264 4.116 46.654 1.00 91.50 807 VAL A N 1
ATOM 6404 C CA . VAL A 1 807 ? -14.607 5.099 47.523 1.00 91.50 807 VAL A CA 1
ATOM 6405 C C . VAL A 1 807 ? -13.997 6.221 46.689 1.00 91.50 807 VAL A C 1
ATOM 6407 O O . VAL A 1 807 ? -13.373 5.969 45.655 1.00 91.50 807 VAL A O 1
ATOM 6410 N N . HIS A 1 808 ? -14.188 7.451 47.154 1.00 89.69 808 HIS A N 1
ATOM 6411 C CA . HIS A 1 808 ? -13.763 8.695 46.519 1.00 89.69 808 HIS A CA 1
ATOM 6412 C C . HIS A 1 808 ? -12.801 9.459 47.442 1.00 89.69 808 HIS A C 1
ATOM 6414 O O . HIS A 1 808 ? -12.694 9.147 48.628 1.00 89.69 808 HIS A O 1
ATOM 6420 N N . GLU A 1 809 ? -12.119 10.459 46.891 1.00 88.56 809 GLU A N 1
ATOM 6421 C CA . GLU A 1 809 ? -11.327 11.430 47.657 1.00 88.56 809 GLU A CA 1
ATOM 6422 C C . GLU A 1 809 ? -12.250 12.232 48.599 1.00 88.56 809 GLU A C 1
ATOM 6424 O O . GLU A 1 809 ? -13.469 12.264 48.401 1.00 88.56 809 GLU A O 1
ATOM 6429 N N . ASP A 1 810 ? -11.691 12.771 49.685 1.00 86.94 810 ASP A N 1
ATOM 6430 C CA . ASP A 1 810 ? -12.388 13.453 50.793 1.00 86.94 810 ASP A CA 1
ATOM 6431 C C . ASP A 1 810 ? -13.404 12.607 51.597 1.00 86.94 810 ASP A C 1
ATOM 6433 O O . ASP A 1 810 ? -13.949 13.074 52.602 1.00 86.94 810 ASP A O 1
ATOM 6437 N N . MET A 1 811 ? -13.644 11.337 51.242 1.00 90.94 811 MET A N 1
ATOM 6438 C CA . MET A 1 811 ? -14.462 10.444 52.072 1.00 90.94 811 MET A CA 1
ATOM 6439 C C . MET A 1 811 ? -13.800 10.192 53.431 1.00 90.94 811 MET A C 1
ATOM 6441 O O . MET A 1 811 ? -12.623 9.836 53.505 1.00 90.94 811 MET A O 1
ATOM 6445 N N . THR A 1 812 ? -14.574 10.316 54.512 1.00 92.19 812 THR A N 1
ATOM 6446 C CA . THR A 1 812 ? -14.110 10.038 55.878 1.00 92.19 812 THR A CA 1
ATOM 6447 C C . THR A 1 812 ? -14.794 8.814 56.480 1.00 92.19 812 THR A C 1
ATOM 6449 O O . THR A 1 812 ? -15.954 8.515 56.192 1.00 92.19 812 THR A O 1
ATOM 6452 N N . PHE A 1 813 ? -14.058 8.091 57.320 1.00 92.06 813 PHE A N 1
ATOM 6453 C CA . PHE A 1 813 ? -14.460 6.835 57.942 1.00 92.06 813 PHE A CA 1
ATOM 6454 C C . PHE A 1 813 ? -14.076 6.817 59.425 1.00 92.06 813 PHE A C 1
ATOM 6456 O O . PHE A 1 813 ? -13.034 7.338 59.817 1.00 92.06 813 PHE A O 1
ATOM 6463 N N . VAL A 1 814 ? -14.894 6.164 60.245 1.00 90.69 814 VAL A N 1
ATOM 6464 C CA . VAL A 1 814 ? -14.589 5.796 61.630 1.00 90.69 814 VAL A CA 1
ATOM 6465 C C . VAL A 1 814 ? -14.016 4.379 61.634 1.00 90.69 814 VAL A C 1
ATOM 6467 O O . VAL A 1 814 ? -14.600 3.469 61.042 1.00 90.69 814 VAL A O 1
ATOM 6470 N N . ILE A 1 815 ? -12.872 4.196 62.292 1.00 88.06 815 ILE A N 1
ATOM 6471 C CA . ILE A 1 815 ? -12.171 2.912 62.394 1.00 88.06 815 ILE A CA 1
ATOM 6472 C C . ILE A 1 815 ? -12.670 2.174 63.636 1.00 88.06 815 ILE A C 1
ATOM 6474 O O . ILE A 1 815 ? -12.576 2.701 64.748 1.00 88.06 815 ILE A O 1
ATOM 6478 N N . MET A 1 816 ? -13.158 0.950 63.446 1.00 84.69 816 MET A N 1
ATOM 6479 C CA . MET A 1 816 ? -13.696 0.080 64.492 1.00 84.69 816 MET A CA 1
ATOM 6480 C C . MET A 1 816 ? -12.938 -1.253 64.539 1.00 84.69 816 MET A C 1
ATOM 6482 O O . MET A 1 816 ? -12.607 -1.816 63.494 1.00 84.69 816 MET A O 1
ATOM 6486 N N . ALA A 1 817 ? -12.731 -1.784 65.744 1.00 81.69 817 ALA A N 1
ATOM 6487 C CA . ALA A 1 817 ? -12.369 -3.182 65.984 1.00 81.69 817 ALA A CA 1
ATOM 6488 C C . ALA A 1 817 ? -13.420 -3.801 66.915 1.00 81.69 817 ALA A C 1
ATOM 6490 O O . ALA A 1 817 ? -13.482 -3.471 68.102 1.00 81.69 817 ALA A O 1
ATOM 6491 N N . GLY A 1 818 ? -14.298 -4.648 66.370 1.00 78.31 818 GLY A N 1
ATOM 6492 C CA . GLY A 1 818 ? -15.540 -5.014 67.057 1.00 78.31 818 GLY A CA 1
ATOM 6493 C C . GLY A 1 818 ? -16.379 -3.765 67.357 1.00 78.31 818 GLY A C 1
ATOM 6494 O O . GLY A 1 818 ? -16.685 -2.996 66.449 1.00 78.31 818 GLY A O 1
ATOM 6495 N N . GLU A 1 819 ? -16.707 -3.534 68.630 1.00 78.62 819 GLU A N 1
ATOM 6496 C CA . GLU A 1 819 ? -17.425 -2.329 69.087 1.00 78.62 819 GLU A CA 1
ATOM 6497 C C . GLU A 1 819 ? -16.499 -1.154 69.476 1.00 78.62 819 GLU A C 1
ATOM 6499 O O . GLU A 1 819 ? -16.982 -0.059 69.769 1.00 78.62 819 GLU A O 1
ATOM 6504 N N . LEU A 1 820 ? -15.172 -1.341 69.484 1.00 80.56 820 LEU A N 1
ATOM 6505 C CA . LEU A 1 820 ? -14.224 -0.317 69.933 1.00 80.56 820 LEU A CA 1
ATOM 6506 C C . LEU A 1 820 ? -13.865 0.667 68.809 1.00 80.56 820 LEU A C 1
ATOM 6508 O O . LEU A 1 820 ? -13.235 0.289 67.820 1.00 80.56 820 LEU A O 1
ATOM 6512 N N . VAL A 1 821 ? -14.185 1.951 69.009 1.00 83.19 821 VAL A N 1
ATOM 6513 C CA . VAL A 1 821 ? -13.736 3.059 68.148 1.00 83.19 821 VAL A CA 1
ATOM 6514 C C . VAL A 1 821 ? -12.238 3.301 68.357 1.00 83.19 821 VAL A C 1
ATOM 6516 O O . VAL A 1 821 ? -11.826 3.801 69.404 1.00 83.19 821 VAL A O 1
ATOM 6519 N N . LEU A 1 822 ? -11.423 3.001 67.345 1.00 79.88 822 LEU A N 1
ATOM 6520 C CA . LEU A 1 822 ? -9.966 3.174 67.383 1.00 79.88 822 LEU A CA 1
ATOM 6521 C C . LEU A 1 822 ? -9.495 4.532 66.850 1.00 79.88 822 LEU A C 1
ATOM 6523 O O . LEU A 1 822 ? -8.422 5.006 67.226 1.00 79.88 822 LEU A O 1
ATOM 6527 N N . GLY A 1 823 ? -10.258 5.167 65.961 1.00 85.75 823 GLY A N 1
ATOM 6528 C CA . GLY A 1 823 ? -9.801 6.377 65.283 1.00 85.75 823 GLY A CA 1
ATOM 6529 C C . GLY A 1 823 ? -10.663 6.791 64.099 1.00 85.75 823 GLY A C 1
ATOM 6530 O O . GLY A 1 823 ? -11.784 6.313 63.926 1.00 85.75 823 GLY A O 1
ATOM 6531 N N . GLU A 1 824 ? -10.114 7.676 63.276 1.00 88.75 824 GLU A N 1
ATOM 6532 C CA . GLU A 1 824 ? -10.719 8.134 62.025 1.00 88.75 824 GLU A CA 1
ATOM 6533 C C . GLU A 1 824 ? -9.721 8.024 60.863 1.00 88.75 824 GLU A C 1
ATOM 6535 O O . GLU A 1 824 ? -8.507 8.093 61.065 1.00 88.75 824 GLU A O 1
ATOM 6540 N N . ALA A 1 825 ? -10.240 7.862 59.647 1.00 88.69 825 ALA A N 1
ATOM 6541 C CA . ALA A 1 825 ? -9.477 7.891 58.405 1.00 88.69 825 ALA A CA 1
ATOM 6542 C C . ALA A 1 825 ? -10.136 8.830 57.386 1.00 88.69 825 ALA A C 1
ATOM 6544 O O . ALA A 1 825 ? -11.345 8.749 57.176 1.00 88.69 825 ALA A O 1
ATOM 6545 N N . SER A 1 826 ? -9.355 9.669 56.708 1.00 91.31 826 SER A N 1
ATOM 6546 C CA . SER A 1 826 ? -9.794 10.463 55.551 1.00 91.31 826 SER A CA 1
ATOM 6547 C C . SER A 1 826 ? -9.053 10.021 54.291 1.00 91.31 826 SER A C 1
ATOM 6549 O O . SER A 1 826 ? -7.838 9.820 54.310 1.00 91.31 826 SER A O 1
ATOM 6551 N N . VAL A 1 827 ? -9.778 9.824 53.190 1.00 91.88 827 VAL A N 1
ATOM 6552 C CA . VAL A 1 827 ? -9.212 9.352 51.920 1.00 91.88 827 VAL A CA 1
ATOM 6553 C C . VAL A 1 827 ? -8.521 10.508 51.204 1.00 91.88 827 VAL A C 1
ATOM 6555 O O . VAL A 1 827 ? -9.168 11.448 50.754 1.00 91.88 827 VAL A O 1
ATOM 6558 N N . PHE A 1 828 ? -7.200 10.406 51.078 1.00 90.50 828 PHE A N 1
ATOM 6559 C CA . PHE A 1 828 ? -6.345 11.422 50.469 1.00 90.50 828 PHE A CA 1
ATOM 6560 C C . PHE A 1 828 ? -6.223 11.256 48.954 1.00 90.50 828 PHE A C 1
ATOM 6562 O O . PHE A 1 828 ? -6.280 12.239 48.223 1.00 90.50 828 PHE A O 1
ATOM 6569 N N . ARG A 1 829 ? -6.015 10.020 48.476 1.00 89.06 829 ARG A N 1
ATOM 6570 C CA . ARG A 1 829 ? -5.821 9.721 47.047 1.00 89.06 829 ARG A CA 1
ATOM 6571 C C . ARG A 1 829 ? -6.378 8.362 46.659 1.00 89.06 829 ARG A C 1
ATOM 6573 O O . ARG A 1 829 ? -6.195 7.373 47.378 1.00 89.06 829 ARG A O 1
ATOM 6580 N N . VAL A 1 830 ? -6.977 8.305 45.471 1.00 88.06 830 VAL A N 1
ATOM 6581 C CA . VAL A 1 830 ? -7.608 7.095 44.915 1.00 88.06 830 VAL A CA 1
ATOM 6582 C C . VAL A 1 830 ? -7.057 6.777 43.510 1.00 88.06 830 VAL A C 1
ATOM 6584 O O . VAL A 1 830 ? -7.798 6.498 42.564 1.00 88.06 830 VAL A O 1
ATOM 6587 N N . ASP A 1 831 ? -5.725 6.809 43.375 1.00 84.06 831 ASP A N 1
ATOM 6588 C CA . ASP A 1 831 ? -4.995 6.603 42.109 1.00 84.06 831 ASP A CA 1
ATOM 6589 C C . ASP A 1 831 ? -5.253 5.241 41.447 1.00 84.06 831 ASP A C 1
ATOM 6591 O O . ASP A 1 831 ? -5.257 5.119 40.221 1.00 84.06 831 ASP A O 1
ATOM 6595 N N . ARG A 1 832 ? -5.408 4.191 42.259 1.00 87.81 832 ARG A N 1
ATOM 6596 C CA . ARG A 1 832 ? -5.523 2.806 41.789 1.00 87.81 832 ARG A CA 1
ATOM 6597 C C . ARG A 1 832 ? -6.948 2.476 41.338 1.00 87.81 832 ARG A C 1
ATOM 6599 O O . ARG A 1 832 ? -7.895 3.150 41.765 1.00 87.81 832 ARG A O 1
ATOM 6606 N N . PRO A 1 833 ? -7.120 1.468 40.464 1.00 88.12 833 PRO A N 1
ATOM 6607 C CA . PRO A 1 833 ? -8.441 0.989 40.108 1.00 88.12 833 PRO A CA 1
ATOM 6608 C C . PRO A 1 833 ? -9.100 0.248 41.278 1.00 88.12 833 PRO A C 1
ATOM 6610 O O . PRO A 1 833 ? -8.414 -0.368 42.096 1.00 88.12 833 PRO A O 1
ATOM 6613 N N . GLN A 1 834 ? -10.425 0.305 41.344 1.00 92.75 834 GLN A N 1
ATOM 6614 C CA . GLN A 1 834 ? -11.259 -0.456 42.272 1.00 92.75 834 GLN A CA 1
ATOM 6615 C C . GLN A 1 834 ? -11.937 -1.600 41.510 1.00 92.75 834 GLN A C 1
ATOM 6617 O O . GLN A 1 834 ? -12.354 -1.430 40.366 1.00 92.75 834 GLN A O 1
ATOM 6622 N N . ILE A 1 835 ? -12.000 -2.786 42.118 1.00 90.56 835 ILE A N 1
ATOM 6623 C CA . ILE A 1 835 ? -12.371 -4.024 41.413 1.00 90.56 835 ILE A CA 1
ATOM 6624 C C . ILE A 1 835 ? -13.625 -4.616 42.048 1.00 90.56 835 ILE A C 1
ATOM 6626 O O . ILE A 1 835 ? -13.610 -4.959 43.227 1.00 90.56 835 ILE A O 1
ATOM 6630 N N . GLU A 1 836 ? -14.704 -4.749 41.279 1.00 91.50 836 GLU A N 1
ATOM 6631 C CA . GLU A 1 836 ? -15.905 -5.458 41.730 1.00 91.50 836 GLU A CA 1
ATOM 6632 C C . GLU A 1 836 ? -15.637 -6.969 41.784 1.00 91.50 836 GLU A C 1
ATOM 6634 O O . GLU A 1 836 ? -15.385 -7.599 40.759 1.00 91.50 836 GLU A O 1
ATOM 6639 N N . GLU A 1 837 ? -15.701 -7.537 42.987 1.00 89.12 837 GLU A N 1
ATOM 6640 C CA . GLU A 1 837 ? -15.604 -8.976 43.238 1.00 89.12 837 GLU A CA 1
ATOM 6641 C C . GLU A 1 837 ? -16.929 -9.668 42.885 1.00 89.12 837 GLU A C 1
ATOM 6643 O O . GLU A 1 837 ? -16.953 -10.659 42.155 1.00 89.12 837 GLU A O 1
ATOM 6648 N N . LYS A 1 838 ? -18.046 -9.123 43.388 1.00 90.25 838 LYS A N 1
ATOM 6649 C CA . LYS A 1 838 ? -19.399 -9.657 43.186 1.00 90.25 838 LYS A CA 1
ATOM 6650 C C . LYS A 1 838 ? -20.491 -8.603 43.403 1.00 90.25 838 LYS A C 1
ATOM 6652 O O . LYS A 1 838 ? -20.303 -7.620 44.126 1.00 90.25 838 LYS A O 1
ATOM 6657 N N . MET A 1 839 ? -21.665 -8.869 42.830 1.00 93.25 839 MET A N 1
ATOM 6658 C CA . MET A 1 839 ? -22.906 -8.117 43.035 1.00 93.25 839 MET A CA 1
ATOM 6659 C C . MET A 1 839 ? -24.028 -9.068 43.465 1.00 93.25 839 MET A C 1
ATOM 6661 O O . MET A 1 839 ? -24.264 -10.084 42.812 1.00 93.25 839 MET A O 1
ATOM 6665 N N . GLU A 1 840 ? -24.761 -8.716 44.520 1.00 92.25 840 GLU A N 1
ATOM 6666 C CA . GLU A 1 840 ? -25.852 -9.517 45.085 1.00 92.25 840 GLU A CA 1
ATOM 6667 C C . GLU A 1 840 ? -27.167 -8.725 45.178 1.00 92.25 840 GLU A C 1
ATOM 6669 O O . GLU A 1 840 ? -27.185 -7.507 45.379 1.00 92.25 840 GLU A O 1
ATOM 6674 N N . LYS A 1 841 ? -28.300 -9.428 45.036 1.00 88.88 841 LYS A N 1
ATOM 6675 C CA . LYS A 1 841 ? -29.657 -8.871 45.179 1.00 88.88 841 LYS A CA 1
ATOM 6676 C C . LYS A 1 841 ? -30.222 -9.251 46.549 1.00 88.88 841 LYS A C 1
ATOM 6678 O O . LYS A 1 841 ? -30.827 -10.308 46.708 1.00 88.88 841 LYS A O 1
ATOM 6683 N N . VAL A 1 842 ? -30.032 -8.385 47.541 1.00 88.31 842 VAL A N 1
ATOM 6684 C CA . VAL A 1 842 ? -30.403 -8.648 48.940 1.00 88.31 842 VAL A CA 1
ATOM 6685 C C . VAL A 1 842 ? -31.884 -8.337 49.174 1.00 88.31 842 VAL A C 1
ATOM 6687 O O . VAL A 1 842 ? -32.334 -7.209 48.971 1.00 88.31 842 VAL A O 1
ATOM 6690 N N . ALA A 1 843 ? -32.665 -9.317 49.630 1.00 83.44 843 ALA A N 1
ATOM 6691 C CA . ALA A 1 843 ? -34.072 -9.107 49.975 1.00 83.44 843 ALA A CA 1
ATOM 6692 C C . ALA A 1 843 ? -34.214 -8.165 51.187 1.00 83.44 843 ALA A C 1
ATOM 6694 O O . ALA A 1 843 ? -33.673 -8.423 52.262 1.00 83.44 843 ALA A O 1
ATOM 6695 N N . THR A 1 844 ? -34.954 -7.063 51.034 1.00 82.62 844 THR A N 1
ATOM 6696 C CA . THR A 1 844 ? -35.247 -6.148 52.150 1.00 82.62 844 THR A CA 1
ATOM 6697 C C . THR A 1 844 ? -36.517 -6.563 52.893 1.00 82.62 844 THR A C 1
ATOM 6699 O O . THR A 1 844 ? -37.391 -7.231 52.342 1.00 82.62 844 THR A O 1
ATOM 6702 N N . LYS A 1 845 ? -36.696 -6.043 54.116 1.00 76.69 845 LYS A N 1
ATOM 6703 C CA . LYS A 1 845 ? -37.934 -6.180 54.911 1.00 76.69 845 LYS A CA 1
ATOM 6704 C C . LYS A 1 845 ? -39.204 -5.649 54.211 1.00 76.69 845 LYS A C 1
ATOM 6706 O O . LYS A 1 845 ? -40.297 -5.858 54.719 1.00 76.69 845 LYS A O 1
ATOM 6711 N N . SER A 1 846 ? -39.069 -4.964 53.069 1.00 71.75 846 SER A N 1
ATOM 6712 C CA . SER A 1 846 ? -40.180 -4.455 52.247 1.00 71.75 846 SER A CA 1
ATOM 6713 C C . SER A 1 846 ? -40.604 -5.386 51.099 1.00 71.75 846 SER A C 1
ATOM 6715 O O . SER A 1 846 ? -41.440 -5.004 50.285 1.00 71.75 846 SER A O 1
ATOM 6717 N N . GLY A 1 847 ? -39.984 -6.564 50.960 1.00 73.25 847 GLY A N 1
ATOM 6718 C CA . GLY A 1 847 ? -40.201 -7.486 49.835 1.00 73.25 847 GLY A CA 1
ATOM 6719 C C . GLY A 1 847 ? -39.490 -7.087 48.533 1.00 73.25 847 GLY A C 1
ATOM 6720 O O . GLY A 1 847 ? -39.305 -7.925 47.657 1.00 73.25 847 GLY A O 1
ATOM 6721 N N . LYS A 1 848 ? -39.026 -5.836 48.405 1.00 79.19 848 LYS A N 1
ATOM 6722 C CA . LYS A 1 848 ? -38.164 -5.390 47.298 1.00 79.19 848 LYS A CA 1
ATOM 6723 C C . LYS A 1 848 ? -36.697 -5.787 47.527 1.00 79.19 848 LYS A C 1
ATOM 6725 O O . LYS A 1 848 ? -36.232 -5.795 48.670 1.00 79.19 848 LYS A O 1
ATOM 6730 N N . CYS A 1 849 ? -35.942 -6.026 46.455 1.00 84.94 849 CYS A N 1
ATOM 6731 C CA . CYS A 1 849 ? -34.499 -6.294 46.519 1.00 84.94 849 CYS A CA 1
ATOM 6732 C C . CYS A 1 849 ? -33.670 -5.000 46.528 1.00 84.94 849 CYS A C 1
ATOM 6734 O O . CYS A 1 849 ? -33.809 -4.169 45.629 1.00 84.94 849 CYS A O 1
ATOM 6736 N N . ALA A 1 850 ? -32.785 -4.853 47.514 1.00 90.12 850 ALA A N 1
ATOM 6737 C CA . ALA A 1 850 ? -31.638 -3.952 47.442 1.00 90.12 850 ALA A CA 1
ATOM 6738 C C . ALA A 1 850 ? -30.551 -4.578 46.549 1.00 90.12 850 ALA A C 1
ATOM 6740 O O . ALA A 1 850 ? -30.585 -5.777 46.262 1.00 90.12 850 ALA A O 1
ATOM 6741 N N . ILE A 1 851 ? -29.579 -3.774 46.122 1.00 93.38 851 ILE A N 1
ATOM 6742 C CA . ILE A 1 851 ? -28.400 -4.251 45.386 1.00 93.38 851 ILE A CA 1
ATOM 6743 C C . ILE A 1 851 ? -27.162 -3.921 46.212 1.00 93.38 851 ILE A C 1
ATOM 6745 O O . ILE A 1 851 ? -26.947 -2.756 46.550 1.00 93.38 851 ILE A O 1
ATOM 6749 N N . GLU A 1 852 ? -26.359 -4.935 46.519 1.00 94.62 852 GLU A N 1
ATOM 6750 C CA . GLU A 1 852 ? -25.058 -4.786 47.170 1.00 94.62 852 GLU A CA 1
ATOM 6751 C C . GLU A 1 852 ? -23.938 -5.168 46.206 1.00 94.62 852 GLU A C 1
ATOM 6753 O O . GLU A 1 852 ? -24.053 -6.127 45.444 1.00 94.62 852 GLU A O 1
ATOM 6758 N N . LYS A 1 853 ? -22.857 -4.392 46.233 1.00 94.94 853 LYS A N 1
ATOM 6759 C CA . LYS A 1 853 ? -21.619 -4.647 45.502 1.00 94.94 853 LYS A CA 1
ATOM 6760 C C . LYS A 1 853 ? -20.462 -4.741 46.477 1.00 94.94 853 LYS A C 1
ATOM 6762 O O . LYS A 1 853 ? -20.332 -3.896 47.360 1.00 94.94 853 LYS A O 1
ATOM 6767 N N . TYR A 1 854 ? -19.611 -5.728 46.257 1.00 94.56 854 TYR A N 1
ATOM 6768 C CA . TYR A 1 854 ? -18.393 -5.961 47.013 1.00 94.56 854 TYR A CA 1
ATOM 6769 C C . TYR A 1 854 ? -17.225 -5.534 46.126 1.00 94.56 854 TYR A C 1
ATOM 6771 O O . TYR A 1 854 ? -17.031 -6.082 45.040 1.00 94.56 854 TYR A O 1
ATOM 6779 N N . VAL A 1 855 ? -16.520 -4.478 46.532 1.00 94.25 855 VAL A N 1
ATOM 6780 C CA . VAL A 1 855 ? -15.538 -3.782 45.692 1.00 94.25 855 VAL A CA 1
ATOM 6781 C C . VAL A 1 855 ? -14.209 -3.682 46.429 1.00 94.25 855 VAL A C 1
ATOM 6783 O O . VAL A 1 855 ? -14.109 -3.000 47.448 1.00 94.25 855 VAL A O 1
ATOM 6786 N N . HIS A 1 856 ? -13.168 -4.335 45.920 1.00 94.00 856 HIS A N 1
ATOM 6787 C CA . HIS A 1 856 ? -11.821 -4.198 46.463 1.00 94.00 856 HIS A CA 1
ATOM 6788 C C . HIS A 1 856 ? -11.296 -2.775 46.259 1.00 94.00 856 HIS A C 1
ATOM 6790 O O . HIS A 1 856 ? -11.348 -2.231 45.150 1.00 94.00 856 HIS A O 1
ATOM 6796 N N . ILE A 1 857 ? -10.753 -2.198 47.332 1.00 92.69 857 ILE A N 1
ATOM 6797 C CA . ILE A 1 857 ? -10.137 -0.871 47.338 1.00 92.69 857 ILE A CA 1
ATOM 6798 C C . ILE A 1 857 ? -8.664 -0.947 47.748 1.00 92.69 857 ILE A C 1
ATOM 6800 O O . ILE A 1 857 ? -8.266 -1.784 48.556 1.00 92.69 857 ILE A O 1
ATOM 6804 N N . ASP A 1 858 ? -7.867 -0.041 47.185 1.00 91.31 858 ASP A N 1
ATOM 6805 C CA . ASP A 1 858 ? -6.437 0.126 47.447 1.00 91.31 858 ASP A CA 1
ATOM 6806 C C . ASP A 1 858 ? -6.135 1.632 47.382 1.00 91.31 858 ASP A C 1
ATOM 6808 O O . ASP A 1 858 ? -5.978 2.202 46.300 1.00 91.31 858 ASP A O 1
ATOM 6812 N N . VAL A 1 859 ? -6.192 2.302 48.536 1.00 91.19 859 VAL A N 1
ATOM 6813 C CA . VAL A 1 859 ? -6.263 3.772 48.648 1.00 91.19 859 VAL A CA 1
ATOM 6814 C C . VAL A 1 859 ? -5.246 4.324 49.645 1.00 91.19 859 VAL A C 1
ATOM 6816 O O . VAL A 1 859 ? -4.762 3.608 50.522 1.00 91.19 859 VAL A O 1
ATOM 6819 N N . MET A 1 860 ? -4.922 5.611 49.520 1.00 90.38 860 MET A N 1
ATOM 6820 C CA . MET A 1 860 ? -4.119 6.332 50.509 1.00 90.38 860 MET A CA 1
ATOM 6821 C C . MET A 1 860 ? -5.038 7.147 51.419 1.00 90.38 860 MET A C 1
ATOM 6823 O O . MET A 1 860 ? -5.832 7.945 50.921 1.00 90.38 860 MET A O 1
ATOM 6827 N N . CYS A 1 861 ? -4.894 6.992 52.734 1.00 89.69 861 CYS A N 1
ATOM 6828 C CA . CYS A 1 861 ? -5.676 7.708 53.741 1.00 89.69 861 CYS A CA 1
ATOM 6829 C C . CYS A 1 861 ? -4.771 8.376 54.780 1.00 89.69 861 CYS A C 1
ATOM 6831 O O . CYS A 1 861 ? -3.779 7.777 55.198 1.00 89.69 861 CYS A O 1
ATOM 6833 N N . HIS A 1 862 ? -5.136 9.563 55.266 1.00 88.88 862 HIS A N 1
ATOM 6834 C CA . HIS A 1 862 ? -4.634 10.037 56.557 1.00 88.88 862 HIS A CA 1
ATOM 6835 C C . HIS A 1 862 ? -5.392 9.298 57.658 1.00 88.88 862 HIS A C 1
ATOM 6837 O O . HIS A 1 862 ? -6.619 9.218 57.612 1.00 88.88 862 HIS A O 1
ATOM 6843 N N . ILE A 1 863 ? -4.673 8.729 58.624 1.00 86.31 863 ILE A N 1
ATOM 6844 C CA . ILE A 1 863 ? -5.245 7.963 59.734 1.00 86.31 863 ILE A CA 1
ATOM 6845 C C . ILE A 1 863 ? -4.868 8.625 61.061 1.00 86.31 863 ILE A C 1
ATOM 6847 O O . ILE A 1 863 ? -3.687 8.832 61.342 1.00 86.31 863 ILE A O 1
ATOM 6851 N N . ALA A 1 864 ? -5.874 8.913 61.888 1.00 83.94 864 ALA A N 1
ATOM 6852 C CA . ALA A 1 864 ? -5.742 9.464 63.234 1.00 83.94 864 ALA A CA 1
ATOM 6853 C C . ALA A 1 864 ? -6.215 8.431 64.271 1.00 83.94 864 ALA A C 1
ATOM 6855 O O . ALA A 1 864 ? -7.416 8.196 64.422 1.00 83.94 864 ALA A O 1
ATOM 6856 N N . ILE A 1 865 ? -5.275 7.806 64.989 1.00 76.94 865 ILE A N 1
ATOM 6857 C CA . ILE A 1 865 ? -5.555 6.751 65.982 1.00 76.94 865 ILE A CA 1
ATOM 6858 C C . ILE A 1 865 ? -5.584 7.340 67.395 1.00 76.94 865 ILE A C 1
ATOM 6860 O O . ILE A 1 865 ? -4.665 8.049 67.804 1.00 76.94 865 ILE A O 1
ATOM 6864 N N . LYS A 1 866 ? -6.615 6.997 68.171 1.00 70.19 866 LYS A N 1
ATOM 6865 C CA . LYS A 1 866 ? -6.763 7.372 69.582 1.00 70.19 866 LYS A CA 1
ATOM 6866 C C . LYS A 1 866 ? -6.160 6.279 70.464 1.00 70.19 866 LYS A C 1
ATOM 6868 O O . LYS A 1 866 ? -6.849 5.345 70.859 1.00 70.19 866 LYS A O 1
ATOM 6873 N N . ILE A 1 867 ? -4.862 6.382 70.753 1.00 58.91 867 ILE A N 1
ATOM 6874 C CA . ILE A 1 867 ? -4.137 5.410 71.590 1.00 58.91 867 ILE A CA 1
ATOM 6875 C C . ILE A 1 867 ? -4.596 5.527 73.058 1.00 58.91 867 ILE A C 1
ATOM 6877 O O . ILE A 1 867 ? -4.394 6.585 73.663 1.00 58.91 867 ILE A O 1
ATOM 6881 N N . PRO A 1 868 ? -5.145 4.468 73.683 1.00 49.94 868 PRO A N 1
ATOM 6882 C CA . PRO A 1 868 ? -5.441 4.479 75.113 1.00 49.94 868 PRO A CA 1
ATOM 6883 C C . PRO A 1 868 ? -4.138 4.441 75.931 1.00 49.94 868 PRO A C 1
ATOM 6885 O O . PRO A 1 868 ? -3.365 3.494 75.821 1.00 49.94 868 PRO A O 1
ATOM 6888 N N . GLY A 1 869 ? -3.900 5.455 76.771 1.00 50.44 869 GLY A N 1
ATOM 6889 C CA . GLY A 1 869 ? -2.811 5.458 77.766 1.00 50.44 869 GLY A CA 1
ATOM 6890 C C . GLY A 1 869 ? -1.491 6.138 77.369 1.00 50.44 869 GLY A C 1
ATOM 6891 O O . GLY A 1 869 ? -0.538 6.085 78.142 1.00 50.44 869 GLY A O 1
ATOM 6892 N N . GLY A 1 870 ? -1.403 6.795 76.207 1.00 43.53 870 GLY A N 1
ATOM 6893 C CA . GLY A 1 870 ? -0.196 7.524 75.787 1.00 43.53 870 GLY A CA 1
ATOM 6894 C C . GLY A 1 870 ? -0.123 8.965 76.314 1.00 43.53 870 GLY A C 1
ATOM 6895 O O . GLY A 1 870 ? -0.906 9.816 75.896 1.00 43.53 870 GLY A O 1
ATOM 6896 N N . CYS A 1 871 ? 0.850 9.279 77.174 1.00 37.47 871 CYS A N 1
ATOM 6897 C CA . CYS A 1 871 ? 1.063 10.636 77.701 1.00 37.47 871 CYS A CA 1
ATOM 6898 C C . CYS A 1 871 ? 1.763 11.587 76.705 1.00 37.47 871 CYS A C 1
ATOM 6900 O O . CYS A 1 871 ? 2.933 11.914 76.890 1.00 37.47 871 CYS A O 1
ATOM 6902 N N . ASN A 1 872 ? 1.048 12.051 75.672 1.00 40.31 872 ASN A N 1
ATOM 6903 C CA . ASN A 1 872 ? 1.158 13.422 75.137 1.00 40.31 872 ASN A CA 1
ATOM 6904 C C . ASN A 1 872 ? 0.091 13.693 74.061 1.00 40.31 872 ASN A C 1
ATOM 6906 O O . ASN A 1 872 ? -0.124 12.881 73.163 1.00 40.31 872 ASN A O 1
ATOM 6910 N N . GLY A 1 873 ? -0.563 14.856 74.134 1.00 42.81 873 GLY A N 1
ATOM 6911 C CA . GLY A 1 873 ? -1.680 15.232 73.259 1.00 42.81 873 GLY A CA 1
ATOM 6912 C C . GLY A 1 873 ? -1.254 15.734 71.877 1.00 42.81 873 GLY A C 1
ATOM 6913 O O . GLY A 1 873 ? -1.377 16.924 71.602 1.00 42.81 873 GLY A O 1
ATOM 6914 N N . GLY A 1 874 ? -0.770 14.839 71.013 1.00 41.47 874 GLY A N 1
ATOM 6915 C CA . GLY A 1 874 ? -0.519 15.113 69.594 1.00 41.47 874 GLY A CA 1
ATOM 6916 C C . GLY A 1 874 ? -1.393 14.246 68.686 1.00 41.47 874 GLY A C 1
ATOM 6917 O O . GLY A 1 874 ? -1.321 13.019 68.751 1.00 41.47 874 GLY A O 1
ATOM 6918 N N . ASN A 1 875 ? -2.192 14.869 67.812 1.00 51.09 875 ASN A N 1
ATOM 6919 C CA . ASN A 1 875 ? -2.901 14.159 66.741 1.00 51.09 875 ASN A CA 1
ATOM 6920 C C . ASN A 1 875 ? -1.889 13.725 65.668 1.00 51.09 875 ASN A C 1
ATOM 6922 O O . ASN A 1 875 ? -1.652 14.446 64.701 1.00 51.09 875 ASN A O 1
ATOM 6926 N N . ASN A 1 876 ? -1.279 12.551 65.843 1.00 59.72 876 ASN A N 1
ATOM 6927 C CA . ASN A 1 876 ? -0.300 11.996 64.903 1.00 59.72 876 ASN A CA 1
ATOM 6928 C C . ASN A 1 876 ? -0.982 11.406 63.652 1.00 59.72 876 ASN A C 1
ATOM 6930 O O . ASN A 1 876 ? -0.955 10.195 63.416 1.00 59.72 876 ASN A O 1
ATOM 6934 N N . GLU A 1 877 ? -1.600 12.277 62.853 1.00 71.06 877 GLU A N 1
ATOM 6935 C CA . GLU A 1 877 ? -2.157 11.944 61.541 1.00 71.06 877 GLU A CA 1
ATOM 6936 C C . GLU A 1 877 ? -1.080 11.343 60.636 1.00 71.06 877 GLU A C 1
ATOM 6938 O O . GLU A 1 877 ? -0.108 11.995 60.254 1.00 71.06 877 GLU A O 1
ATOM 6943 N N . SER A 1 878 ? -1.256 10.071 60.293 1.00 79.12 878 SER A N 1
ATOM 6944 C CA . SER A 1 878 ? -0.271 9.296 59.544 1.00 79.12 878 SER A CA 1
ATOM 6945 C C . SER A 1 878 ? -0.828 8.915 58.178 1.00 79.12 878 SER A C 1
ATOM 6947 O O . SER A 1 878 ? -1.872 8.270 58.092 1.00 79.12 878 SER A O 1
ATOM 6949 N N . LEU A 1 879 ? -0.135 9.292 57.099 1.00 85.44 879 LEU A N 1
ATOM 6950 C CA . LEU A 1 879 ? -0.516 8.898 55.741 1.00 85.44 879 LEU A CA 1
ATOM 6951 C C . LEU A 1 879 ? -0.187 7.413 55.521 1.00 85.44 879 LEU A C 1
ATOM 6953 O O . LEU A 1 879 ? 0.978 7.015 55.517 1.00 85.44 879 LEU A O 1
ATOM 6957 N N . MET A 1 880 ? -1.216 6.592 55.330 1.00 85.25 880 MET A N 1
ATOM 6958 C CA . MET A 1 880 ? -1.118 5.138 55.222 1.00 85.25 880 MET A CA 1
ATOM 6959 C C . MET A 1 880 ? -1.829 4.618 53.979 1.00 85.25 880 MET A C 1
ATOM 6961 O O . MET A 1 880 ? -2.797 5.201 53.496 1.00 85.25 880 MET A O 1
ATOM 6965 N N . ARG A 1 881 ? -1.341 3.487 53.468 1.00 87.19 881 ARG A N 1
ATOM 6966 C CA . ARG A 1 881 ? -2.003 2.738 52.401 1.00 87.19 881 ARG A CA 1
ATOM 6967 C C . ARG A 1 881 ? -2.942 1.708 53.019 1.00 87.19 881 ARG A C 1
ATOM 6969 O O . ARG A 1 881 ? -2.509 0.932 53.872 1.00 87.19 881 ARG A O 1
ATOM 6976 N N . VAL A 1 882 ? -4.192 1.727 52.575 1.00 86.62 882 VAL A N 1
ATOM 6977 C CA . VAL A 1 882 ? -5.306 0.936 53.097 1.00 86.62 882 VAL A CA 1
ATOM 6978 C C . VAL A 1 882 ? -5.816 0.028 51.983 1.00 86.62 882 VAL A C 1
ATOM 6980 O O . VAL A 1 882 ? -6.204 0.513 50.918 1.00 86.62 882 VAL A O 1
ATOM 6983 N N . TYR A 1 883 ? -5.815 -1.280 52.229 1.00 89.19 883 TYR A N 1
ATOM 6984 C CA . TYR A 1 883 ? -6.457 -2.273 51.366 1.00 89.19 883 TYR A CA 1
ATOM 6985 C C . TYR A 1 883 ? -7.637 -2.911 52.102 1.00 89.19 883 TYR A C 1
ATOM 6987 O O . TYR A 1 883 ? -7.568 -3.091 53.314 1.00 89.19 883 TYR A O 1
ATOM 6995 N N . GLY A 1 884 ? -8.716 -3.235 51.388 1.00 90.31 884 GLY A N 1
ATOM 6996 C CA . GLY A 1 884 ? -9.914 -3.842 51.978 1.00 90.31 884 GLY A CA 1
ATOM 6997 C C . GLY A 1 884 ? -11.031 -4.090 50.961 1.00 90.31 884 GLY A C 1
ATOM 6998 O O . GLY A 1 884 ? -10.851 -3.876 49.758 1.00 90.31 884 GLY A O 1
ATOM 6999 N N . LEU A 1 885 ? -12.190 -4.537 51.447 1.00 92.62 885 LEU A N 1
ATOM 7000 C CA . LEU A 1 885 ? -13.383 -4.833 50.651 1.00 92.62 885 LEU A CA 1
ATOM 7001 C C . LEU A 1 885 ? -14.522 -3.874 51.022 1.00 92.62 885 LEU A C 1
ATOM 7003 O O . LEU A 1 885 ? -15.100 -3.968 52.103 1.00 92.62 885 LEU A O 1
ATOM 7007 N N . ALA A 1 886 ? -14.836 -2.922 50.145 1.00 93.94 886 ALA A N 1
ATOM 7008 C CA . ALA A 1 886 ? -15.906 -1.954 50.353 1.00 93.94 886 ALA A CA 1
ATOM 7009 C C . ALA A 1 886 ? -17.262 -2.548 49.950 1.00 93.94 886 ALA A C 1
ATOM 7011 O O . ALA A 1 886 ? -17.473 -2.908 48.790 1.00 93.94 886 ALA A O 1
ATOM 7012 N N . VAL A 1 887 ? -18.197 -2.596 50.899 1.00 94.75 887 VAL A N 1
ATOM 7013 C CA . VAL A 1 887 ? -19.587 -3.005 50.668 1.00 94.75 887 VAL A CA 1
ATOM 7014 C C . VAL A 1 887 ? -20.400 -1.764 50.307 1.00 94.75 887 VAL A C 1
ATOM 7016 O O . VAL A 1 887 ? -20.567 -0.859 51.129 1.00 94.75 887 VAL A O 1
ATOM 7019 N N . VAL A 1 888 ? -20.905 -1.700 49.075 1.00 94.50 888 VAL A N 1
ATOM 7020 C CA . VAL A 1 888 ? -21.679 -0.568 48.541 1.00 94.50 888 VAL A CA 1
ATOM 7021 C C . VAL A 1 888 ? -23.116 -1.002 48.286 1.00 94.50 888 VAL A C 1
ATOM 7023 O O . VAL A 1 888 ? -23.362 -1.896 47.480 1.00 94.50 888 VAL A O 1
ATOM 7026 N N . ARG A 1 889 ? -24.078 -0.348 48.936 1.00 94.31 889 ARG A N 1
ATOM 7027 C CA . ARG A 1 889 ? -25.495 -0.726 48.934 1.00 94.31 889 ARG A CA 1
ATOM 7028 C C . ARG A 1 889 ? -26.357 0.341 48.268 1.00 94.31 889 ARG A C 1
ATOM 7030 O O . ARG A 1 889 ? -26.213 1.536 48.528 1.00 94.31 889 ARG A O 1
ATOM 7037 N N . LYS A 1 890 ? -27.303 -0.097 47.439 1.00 93.69 890 LYS A N 1
ATOM 7038 C CA . LYS A 1 890 ? -28.399 0.714 46.900 1.00 93.69 890 LYS A CA 1
ATOM 7039 C C . LYS A 1 890 ? -29.731 0.142 47.379 1.00 93.69 890 LYS A C 1
ATOM 7041 O O . LYS A 1 890 ? -30.094 -0.976 47.016 1.00 93.69 890 LYS A O 1
ATOM 7046 N N . GLU A 1 891 ? -30.473 0.922 48.159 1.00 91.31 891 GLU A N 1
ATOM 7047 C CA . GLU A 1 891 ? -31.830 0.558 48.580 1.00 91.31 891 GLU A CA 1
ATOM 7048 C C . GLU A 1 891 ? -32.848 0.687 47.424 1.00 91.31 891 GLU A C 1
ATOM 7050 O O . GLU A 1 891 ? -32.696 1.570 46.573 1.00 91.31 891 GLU A O 1
ATOM 7055 N N . PRO A 1 892 ? -33.934 -0.115 47.399 1.00 84.31 892 PRO A N 1
ATOM 7056 C CA . PRO A 1 892 ? -34.899 -0.143 46.292 1.00 84.31 892 PRO A CA 1
ATOM 7057 C C . PRO A 1 892 ? -35.590 1.197 46.012 1.00 84.31 892 PRO A C 1
ATOM 7059 O O . PRO A 1 892 ? -36.041 1.443 44.897 1.00 84.31 892 PRO A O 1
ATOM 7062 N N . ASN A 1 893 ? -35.710 2.040 47.040 1.00 82.38 893 ASN A N 1
ATOM 7063 C CA . ASN A 1 893 ? -36.372 3.343 46.982 1.00 82.38 893 ASN A CA 1
ATOM 7064 C C . ASN A 1 893 ? -35.359 4.515 46.954 1.00 82.38 893 ASN A C 1
ATOM 7066 O O . ASN A 1 893 ? -35.752 5.655 47.188 1.00 82.38 893 ASN A O 1
ATOM 7070 N N . GLN A 1 894 ? -34.059 4.259 46.733 1.00 86.31 894 GLN A N 1
ATOM 7071 C CA . GLN A 1 894 ? -33.007 5.285 46.716 1.00 86.31 894 GLN A CA 1
ATOM 7072 C C . GLN A 1 894 ? -32.343 5.421 45.339 1.00 86.31 894 GLN A C 1
ATOM 7074 O O . GLN A 1 894 ? -31.870 4.455 44.741 1.00 86.31 894 GLN A O 1
ATOM 7079 N N . ASN A 1 895 ? -32.204 6.666 44.875 1.00 84.62 895 ASN A N 1
ATOM 7080 C CA . ASN A 1 895 ? -31.571 7.002 43.591 1.00 84.62 895 ASN A CA 1
ATOM 7081 C C . ASN A 1 895 ? -30.029 7.101 43.673 1.00 84.62 895 ASN A C 1
ATOM 7083 O O . ASN A 1 895 ? -29.379 7.526 42.718 1.00 84.62 895 ASN A O 1
ATOM 7087 N N . ARG A 1 896 ? -29.428 6.742 44.813 1.00 90.62 896 ARG A N 1
ATOM 7088 C CA . ARG A 1 896 ? -27.984 6.793 45.074 1.00 90.62 896 ARG A CA 1
ATOM 7089 C C . ARG A 1 896 ? -27.567 5.580 45.904 1.00 90.62 896 ARG A C 1
ATOM 7091 O O . ARG A 1 896 ? -28.216 5.269 46.898 1.00 90.62 896 ARG A O 1
ATOM 7098 N N . ALA A 1 897 ? -26.489 4.923 45.494 1.00 92.94 897 ALA A N 1
ATOM 7099 C CA . ALA A 1 897 ? -25.798 3.924 46.292 1.00 92.94 897 ALA A CA 1
ATOM 7100 C C . ALA A 1 897 ? -24.854 4.608 47.296 1.00 92.94 897 ALA A C 1
ATOM 7102 O O . ALA A 1 897 ? -24.315 5.684 47.020 1.00 92.94 897 ALA A O 1
ATOM 7103 N N . HIS A 1 898 ? -24.646 3.985 48.450 1.00 92.00 898 HIS A N 1
ATOM 7104 C CA . HIS A 1 898 ? -23.742 4.459 49.494 1.00 92.00 898 HIS A CA 1
ATOM 7105 C C . HIS A 1 898 ? -22.839 3.321 49.976 1.00 92.00 898 HIS A C 1
ATOM 7107 O O . HIS A 1 898 ? -23.233 2.155 49.958 1.00 92.00 898 HIS A O 1
ATOM 7113 N N . VAL A 1 899 ? -21.622 3.652 50.410 1.00 93.00 899 VAL A N 1
ATOM 7114 C CA . VAL A 1 899 ? -20.784 2.697 51.145 1.00 93.00 899 VAL A CA 1
ATOM 7115 C C . VAL A 1 899 ? -21.476 2.399 52.478 1.00 93.00 899 VAL A C 1
ATOM 7117 O O . VAL A 1 899 ? -21.995 3.309 53.121 1.00 93.00 899 VAL A O 1
ATOM 7120 N N . VAL A 1 900 ? -21.508 1.131 52.881 1.00 92.62 900 VAL A N 1
ATOM 7121 C CA . VAL A 1 900 ? -22.023 0.686 54.186 1.00 92.62 900 VAL A CA 1
ATOM 7122 C C . VAL A 1 900 ? -20.873 0.539 55.174 1.00 92.62 900 VAL A C 1
ATOM 7124 O O . VAL A 1 900 ? -20.966 1.005 56.307 1.00 92.62 900 VAL A O 1
ATOM 7127 N N . ARG A 1 901 ? -19.792 -0.111 54.732 1.00 93.06 901 ARG A N 1
ATOM 7128 C CA . ARG A 1 901 ? -18.548 -0.347 55.472 1.00 93.06 901 ARG A CA 1
ATOM 7129 C C . ARG A 1 901 ? -17.444 -0.823 54.524 1.00 93.06 901 ARG A C 1
ATOM 7131 O O . ARG A 1 901 ? -17.738 -1.233 53.400 1.00 93.06 901 ARG A O 1
ATOM 7138 N N . VAL A 1 902 ? -16.199 -0.799 54.986 1.00 91.31 902 VAL A N 1
ATOM 7139 C CA . VAL A 1 902 ? -15.077 -1.535 54.390 1.00 91.31 902 VAL A CA 1
ATOM 7140 C C . VAL A 1 902 ? -14.625 -2.606 55.378 1.00 91.31 902 VAL A C 1
ATOM 7142 O O . VAL A 1 902 ? -14.368 -2.294 56.540 1.00 91.31 902 VAL A O 1
ATOM 7145 N N . GLU A 1 903 ? -14.559 -3.847 54.912 1.00 89.06 903 GLU A N 1
ATOM 7146 C CA . GLU A 1 903 ? -14.171 -5.050 55.658 1.00 89.06 903 GLU A CA 1
ATOM 7147 C C . GLU A 1 903 ? -12.768 -5.520 55.247 1.00 89.06 903 GLU A C 1
ATOM 7149 O O . GLU A 1 903 ? -12.202 -5.019 54.269 1.00 89.06 903 GLU A O 1
ATOM 7154 N N . ASN A 1 904 ? -12.216 -6.504 55.969 1.00 81.06 904 ASN A N 1
ATOM 7155 C CA . ASN A 1 904 ? -10.901 -7.098 55.695 1.00 81.06 904 ASN A CA 1
ATOM 7156 C C . ASN A 1 904 ? -9.788 -6.042 55.561 1.00 81.06 904 ASN A C 1
ATOM 7158 O O . ASN A 1 904 ? -8.918 -6.143 54.692 1.00 81.06 904 ASN A O 1
ATOM 7162 N N . VAL A 1 905 ? -9.854 -4.986 56.383 1.00 80.94 905 VAL A N 1
ATOM 7163 C CA . VAL A 1 905 ? -8.992 -3.816 56.219 1.00 80.94 905 VAL A CA 1
ATOM 7164 C C . VAL A 1 905 ? -7.605 -4.080 56.790 1.00 80.94 905 VAL A C 1
ATOM 7166 O O . VAL A 1 905 ? -7.451 -4.329 57.985 1.00 80.94 905 VAL A O 1
ATOM 7169 N N . GLY A 1 906 ? -6.586 -3.965 55.943 1.00 76.75 906 GLY A N 1
ATOM 7170 C CA . GLY A 1 906 ? -5.189 -4.086 56.337 1.00 76.75 906 GLY A CA 1
ATOM 7171 C C . GLY A 1 906 ? -4.370 -2.834 56.032 1.00 76.75 906 GLY A C 1
ATOM 7172 O O . GLY A 1 906 ? -4.655 -2.066 55.108 1.00 76.75 906 GLY A O 1
ATOM 7173 N N . LEU A 1 907 ? -3.332 -2.636 56.846 1.00 74.25 907 LEU A N 1
ATOM 7174 C CA . LEU A 1 907 ? -2.423 -1.492 56.793 1.00 74.25 907 LEU A CA 1
ATOM 7175 C C . LEU A 1 907 ? -1.011 -1.948 56.400 1.00 74.25 907 LEU A C 1
ATOM 7177 O O . LEU A 1 907 ? -0.668 -3.130 56.477 1.00 74.25 907 LEU A O 1
ATOM 7181 N N . ASN A 1 908 ? -0.190 -1.007 55.928 1.00 60.06 908 ASN A N 1
ATOM 7182 C CA . ASN A 1 908 ? 1.042 -1.321 55.193 1.00 60.06 908 ASN A CA 1
ATOM 7183 C C . ASN A 1 908 ? 2.354 -1.052 55.970 1.00 60.06 908 ASN A C 1
ATOM 7185 O O . ASN A 1 908 ? 3.430 -1.117 55.377 1.00 60.06 908 ASN A O 1
ATOM 7189 N N . SER A 1 909 ? 2.292 -0.723 57.268 1.00 57.31 909 SER A N 1
ATOM 7190 C CA . SER A 1 909 ? 3.469 -0.461 58.119 1.00 57.31 909 SER A CA 1
ATOM 7191 C C . SER A 1 909 ? 3.165 -0.571 59.625 1.00 57.31 909 SER A C 1
ATOM 7193 O O . SER A 1 909 ? 2.057 -0.266 60.049 1.00 57.31 909 SER A O 1
ATOM 7195 N N . GLN A 1 910 ? 4.172 -1.007 60.404 1.00 49.28 910 GLN A N 1
ATOM 7196 C CA . GLN A 1 910 ? 4.341 -1.064 61.882 1.00 49.28 910 GLN A CA 1
ATOM 7197 C C . GLN A 1 910 ? 3.132 -1.335 62.811 1.00 49.28 910 GLN A C 1
ATOM 7199 O O . GLN A 1 910 ? 3.222 -2.232 63.645 1.00 49.28 910 GLN A O 1
ATOM 7204 N N . LEU A 1 911 ? 2.011 -0.624 62.694 1.00 52.00 911 LEU A N 1
ATOM 7205 C CA . LEU A 1 911 ? 0.803 -0.811 63.512 1.00 52.00 911 LEU A CA 1
ATOM 7206 C C . LEU A 1 911 ? 0.170 -2.204 63.386 1.00 52.00 911 LEU A C 1
ATOM 7208 O O . LEU A 1 911 ? -0.474 -2.650 64.332 1.00 52.00 911 LEU A O 1
ATOM 7212 N N . ASN A 1 912 ? 0.426 -2.945 62.302 1.00 49.97 912 ASN A N 1
ATOM 7213 C CA . ASN A 1 912 ? 0.047 -4.362 62.228 1.00 49.97 912 ASN A CA 1
ATOM 7214 C C . ASN A 1 912 ? 0.634 -5.187 63.389 1.00 49.97 912 ASN A C 1
ATOM 7216 O O . ASN A 1 912 ? 0.026 -6.174 63.774 1.00 49.97 912 ASN A O 1
ATOM 7220 N N . VAL A 1 913 ? 1.769 -4.792 63.984 1.00 47.94 913 VAL A N 1
ATOM 7221 C CA . VAL A 1 913 ? 2.347 -5.484 65.154 1.00 47.94 913 VAL A CA 1
ATOM 7222 C C . VAL A 1 913 ? 1.529 -5.229 66.428 1.00 47.94 913 VAL A C 1
ATOM 7224 O O . VAL A 1 913 ? 1.424 -6.118 67.267 1.00 47.94 913 VAL A O 1
ATOM 7227 N N . LEU A 1 914 ? 0.904 -4.052 66.553 1.00 51.56 914 LEU A N 1
ATOM 7228 C CA . LEU A 1 914 ? -0.005 -3.718 67.658 1.00 51.56 914 LEU A CA 1
ATOM 7229 C C . LEU A 1 914 ? -1.369 -4.411 67.508 1.00 51.56 914 LEU A C 1
ATOM 7231 O O . LEU A 1 914 ? -1.921 -4.882 68.496 1.00 51.56 914 LEU A O 1
ATOM 7235 N N . PHE A 1 915 ? -1.896 -4.518 66.284 1.00 54.00 915 PHE A N 1
ATOM 7236 C CA . PHE A 1 915 ? -3.209 -5.131 66.033 1.00 54.00 915 PHE A CA 1
ATOM 7237 C C . PHE A 1 915 ? -3.168 -6.660 65.841 1.00 54.00 915 PHE A C 1
ATOM 7239 O O . PHE A 1 915 ? -4.144 -7.340 66.146 1.00 54.00 915 PHE A O 1
ATOM 7246 N N . ALA A 1 916 ? -2.035 -7.245 65.435 1.00 49.06 916 ALA A N 1
ATOM 7247 C CA . ALA A 1 916 ? -1.884 -8.704 65.360 1.00 49.06 916 ALA A CA 1
ATOM 7248 C C . ALA A 1 916 ? -1.992 -9.399 66.731 1.00 49.06 916 ALA A C 1
ATOM 7250 O O . ALA A 1 916 ? -2.274 -10.593 66.783 1.00 49.06 916 ALA A O 1
ATOM 7251 N N . GLN A 1 917 ? -1.799 -8.671 67.838 1.00 47.31 917 GLN A N 1
ATOM 7252 C CA . GLN A 1 917 ? -1.922 -9.215 69.194 1.00 47.31 917 GLN A CA 1
ATOM 7253 C C . GLN A 1 917 ? -3.376 -9.394 69.670 1.00 47.31 917 GLN A C 1
ATOM 7255 O O . GLN A 1 917 ? -3.588 -10.068 70.675 1.00 47.31 917 GLN A O 1
ATOM 7260 N N . THR A 1 918 ? -4.375 -8.817 68.987 1.00 52.59 918 THR A N 1
ATOM 7261 C CA . THR A 1 918 ? -5.778 -8.821 69.454 1.00 52.59 918 THR A CA 1
ATOM 7262 C C . THR A 1 918 ? -6.725 -9.705 68.643 1.00 52.59 918 THR A C 1
ATOM 7264 O O . THR A 1 918 ? -7.878 -9.847 69.040 1.00 52.59 918 THR A O 1
ATOM 7267 N N . HIS A 1 919 ? -6.275 -10.301 67.529 1.00 52.97 919 HIS A N 1
ATOM 7268 C CA . HIS A 1 919 ? -7.090 -11.141 66.627 1.00 52.97 919 HIS A CA 1
ATOM 7269 C C . HIS A 1 919 ? -8.411 -10.501 66.128 1.00 52.97 919 HIS A C 1
ATOM 7271 O O . HIS A 1 919 ? -9.306 -11.205 65.666 1.00 52.97 919 HIS A O 1
ATOM 7277 N N . THR A 1 920 ? -8.549 -9.174 66.195 1.00 61.22 920 THR A N 1
ATOM 7278 C CA . THR A 1 920 ? -9.771 -8.450 65.819 1.00 61.22 920 THR A CA 1
ATOM 7279 C C . THR A 1 920 ? -9.666 -7.836 64.426 1.00 61.22 920 THR A C 1
ATOM 7281 O O . THR A 1 920 ? -8.746 -7.075 64.132 1.00 61.22 920 THR A O 1
ATOM 7284 N N . GLU A 1 921 ? -10.641 -8.134 63.567 1.00 71.88 921 GLU A N 1
ATOM 7285 C CA . GLU A 1 921 ? -10.728 -7.562 62.221 1.00 71.88 921 GLU A CA 1
ATOM 7286 C C . GLU A 1 921 ? -11.082 -6.067 62.267 1.00 71.88 921 GLU A C 1
ATOM 7288 O O . GLU A 1 921 ? -11.984 -5.635 62.994 1.00 71.88 921 GLU A O 1
ATOM 7293 N N . LEU A 1 922 ? -10.374 -5.266 61.464 1.00 82.19 922 LEU A N 1
ATOM 7294 C CA . LEU A 1 922 ? -10.627 -3.834 61.324 1.00 82.19 922 LEU A CA 1
ATOM 7295 C C . LEU A 1 922 ? -11.749 -3.589 60.312 1.00 82.19 922 LEU A C 1
ATOM 7297 O O . LEU A 1 922 ? -11.673 -4.027 59.162 1.00 82.19 922 LEU A O 1
ATOM 7301 N N . THR A 1 923 ? -12.763 -2.832 60.731 1.00 87.00 923 THR A N 1
ATOM 7302 C CA . THR A 1 923 ? -13.878 -2.398 59.878 1.00 87.00 923 THR A CA 1
ATOM 7303 C C . THR A 1 923 ? -13.952 -0.874 59.851 1.00 87.00 923 THR A C 1
ATOM 7305 O O . THR A 1 923 ? -13.925 -0.221 60.895 1.00 87.00 923 THR A O 1
ATOM 7308 N N . PHE A 1 924 ? -14.042 -0.286 58.659 1.00 90.56 924 PHE A N 1
ATOM 7309 C CA . PHE A 1 924 ? -14.144 1.165 58.473 1.00 90.56 924 PHE A CA 1
ATOM 7310 C C . PHE A 1 924 ? -15.587 1.524 58.100 1.00 90.56 924 PHE A C 1
ATOM 7312 O O . PHE A 1 924 ? -16.081 1.103 57.055 1.00 90.56 924 PHE A O 1
ATOM 7319 N N . PHE A 1 925 ? -16.267 2.326 58.918 1.00 91.62 925 PHE A N 1
ATOM 7320 C CA . PHE A 1 925 ? -17.639 2.780 58.656 1.00 91.62 925 PHE A CA 1
ATOM 7321 C C . PHE A 1 925 ? -17.635 4.232 58.167 1.00 91.62 925 PHE A C 1
ATOM 7323 O O . PHE A 1 925 ? -16.998 5.063 58.812 1.00 91.62 925 PHE A O 1
ATOM 7330 N N . PRO A 1 926 ? -18.310 4.582 57.059 1.00 90.00 926 PRO A N 1
ATOM 7331 C CA . PRO A 1 926 ? -18.300 5.949 56.549 1.00 90.00 926 PRO A CA 1
ATOM 7332 C C . PRO A 1 926 ? -18.957 6.914 57.542 1.00 90.00 926 PRO A C 1
ATOM 7334 O O . PRO A 1 926 ? -20.008 6.622 58.122 1.00 90.00 926 PRO A O 1
ATOM 7337 N N . LYS A 1 927 ? -18.329 8.077 57.728 1.00 83.56 927 LYS A N 1
ATOM 7338 C CA . LYS A 1 927 ? -18.877 9.180 58.521 1.00 83.56 927 LYS A CA 1
ATOM 7339 C C . LYS A 1 927 ? -20.102 9.750 57.790 1.00 83.56 927 LYS A C 1
ATOM 7341 O O . LYS A 1 927 ? -20.110 9.816 56.560 1.00 83.56 927 LYS A O 1
ATOM 7346 N N . LYS A 1 928 ? -21.147 10.094 58.547 1.00 61.25 928 LYS A N 1
ATOM 7347 C CA . LYS A 1 928 ? -22.389 10.689 58.025 1.00 61.25 928 LYS A CA 1
ATOM 7348 C C . LYS A 1 928 ? -22.293 12.206 57.932 1.00 61.25 928 LYS A C 1
ATOM 7350 O O . LYS A 1 928 ? -21.622 12.776 58.820 1.00 61.25 928 LYS A O 1
#

Sequence (928 aa):
MATMEETKITINEIDVETTETIEIEVEEEEEAFFKDVYLLAEHGIALADIEEMRKTGINTIKGIQMTTRAKLLAIKTFDKDKVDKIQEACSRISFSKCFMTALEVSEEQKQVFRISTGSANLDKLLGGGVESMSITQVFGESGAGKTQIAHTLCVTAQIPTNGYPGGKVMFIDTEHTFRPERIRHVARRFSLNEKSVLENVLYARAYNSEHQYELLKKFVGGKFHEEVGMFRLLIVDSIISLFRVDFLGRGELVSRQQKLGQMMSLLQKISEEYNVAVLITNQMTSDFRTFPLLNMDENGKPVGGNILAHSSTTRVSLKKVAGNVRIAKMLDSPDQEETEEAFLITTGGIRDPKIPESKDKMMSPTNPQEDAKLDAMQRSWQSRRSRSSLFDDISVVETELLSMPQVGTLTPDSSDDFRVNRDLHRGDFLQAPFGPKPTFAAPQRVAPTPRKEEEVDAYTYNFHEEVIPEEPELIEETPSSVTLDASALGDFPAVYTICAVEPHQMPVVGVYTDRRIVPGFKYRVRPLPEIGETSPNKCMFNEQALTLKSIGRGYARRFTFDATTSLNNNVNYFWSDNRPEGYAFELEVISEGDKFTIFDSNKEAQGTVEVLQLEQDSVRDISYVLTLKQSRASKYKIEKRANVRFTGKVEFYETGVAKPTPIAGVVIAVKYKHKGTAEIVKVMNVVIRRQRYTLLPGIQKVHRRVTVRGQDIDDVPTQYSMHGLEPYELPVVGTYVDPRIIPGFHYKVRPNDRKEHLFGGRALRLLSIGMGYAKRLTFEPDSLVHPDNYLWSDNHPDGLGLEVRAVHEDMTFVIMAGELVLGEASVFRVDRPQIEEKMEKVATKSGKCAIEKYVHIDVMCHIAIKIPGGCNGGNNESLMRVYGLAVVRKEPNQNRAHVVRVENVGLNSQLNVLFAQTHTELTFFPKK

Radius of gyration: 43.15 Å; chains: 1; bounding box: 107×87×150 Å

Secondary structure (DSSP, 8-state):
--------------------------------SS-BTTHHHHTT--HHHHHHHHHTT--BHHHHHTS-HHHHTTSTT--HHHHHHHHHHHHHHS---SS--HHHHHHHGGG--EE--S-HHHHHHTTTSEEBTSEEEEEESTTSSHHHHHHHHHHHTTS-BTTB---EEEEEESSS---HHHHHHHHHHTT--TTHHHHTEEEEE-SSHHHHHHIIIIIIHHHHHHTTTTEEEEEEETSSTGGGTSS-TTTTHHHHHHHHHHHHHHHHHHHHHHT-EEEEEEEEE--TTS-TTS-SS---EESSHHHHHHT-SEEEEEEE-STTEEEEEEEE-SS--S-EEEEEEETTEEEPPPP---SSS--S---HHHHHHHHHHHHHHHHHHTTS--S---------------------------------------------------------------------------PPP----------SEEEEESGGGTSS--EEEEE---TT-EEEETTEE-TT--BTBEEEEEEPPPTT--SPPPPTGGG--EEEEEE--SSS-EEEE--SS-GGG---EEETTSSTT-EEEEEE---TT-EEEEE-TT--EEEEEEEEEE-TT----EEEEEE---STT---EEEEEEEEEEEEEEEETTT--EEEEEEEEEEEEEEETT-SSEEEEEEEEEEETTEEEEEEES--GGG--EEEEGGGGTS---EEEE-S--TTEEEEETTEE-TT--BTBEEEEEETT-SPPGGGG--EEEEEE--SSS-EEEEPPS-SS----EEETTSSTT-EEEEEES--TT-EEEEEETTEEEEEEEEEE--S--EEEEEEEEEPTTSSEEEEEEEEEEEEEEEEE--TT-SS-----EEEEEEEEEEEEE-TT-SS-EEEEEEEEEESSTTHHHHTTS-PPEEEEEP-

pLDDT: mean 75.59, std 23.14, range [23.64, 98.44]

Foldseek 3Di:
DDDDDDDDDDDDDDDDDDDDDDDDDDPDDPPFPFAFLVLCVVLPQDPVLSVLCLVQQQTTLLSLVLDDLVRSVVRPVDDPVNNVSSVVSSCVVCVDPPDDDPVVVVVVCLLKDAFDLAAPLVCVQVVRHFIFLAFEEEEEAPPLQQVLSVLLSLQSLQDDDDSHNHAAEEEEEAPPPDDLLLNLLQCVVVVHDSVVSVVRYHYDYDDALVSVLCCLRNPLSVVLSVVGPRAAEYEYHALCPRLDVVADDDPCPVVSLVSSLVSLSSQSSSRVNRGYGYYHYWYWDALVQFDPPDDPDDDGDTPSPPSVVVSHAWYWYWDDDPDFKIKIFTDHHPPGDGDIGMWGQDSNGIYHDDDDPDPPPDPDDDDPPVVVVVVVVVVVVVVVVVPPDDDDDDDDDDDDDDDDDDDDDDDDDDDDDDDDDDDDDDDDDDDDDDDDDDDDDDDDDDDDDDDDDDDDDDDDDDDDDDDDDDDDPPPPPPPQKDKDFCVVVVDPGDIAIAGDDAPQKWFFAQNDGRPLDDFFFWKWKFQGDHSPDPDTGDIPPNRDTFGFQDWDDDSWIKTFTDDPDDPVPGPRIDTQHPDSNGMIIGGDQDDAQFKWFKAAPVRFTFWMKGFHFFDPPFFRDWDWDFDRDSDNDDFRKTKIKTWGKTWIFIATLVPRDTDIDIWTFIWIWMDGPPDSHIDTAWTFQIADPNGGIIIGTDDDQQRDWDKDALVVVVGDGDIDIATQADPQWWWFAFQDGHPVPDAQFWKWKDQSVDPQTPPRRDTFGFQDWDDDRWTKTQTDAPDPVCRPRIDTSHPHVSGMTIATDQDDAQWKWFKDFPPDGFWIKGFHDQPDTKHWPDKDFPQDPVRHTKIKTKIKGWTWIFIFTDDPPDPDDDRPGDTWIKIFIWIWIGDPPDSHIHTAKTWQIDTDDDCCVVVVVPPTTMIIGTDD

InterPro domains:
  IPR003593 AAA+ ATPase domain [SM00382] (132-322)
  IPR010995 DNA repair Rad51/transcription factor NusA, alpha-helical [SSF47794] (29-93)
  IPR013632 Rad51-like, C-terminal [PF08423] (109-353)
  IPR020587 DNA recombination and repair protein RecA, monomer-monomer interface [PS50163] (301-352)
  IPR020588 DNA recombination and repair protein RecA-like, ATP-binding domain [PS50162] (111-284)
  IPR027417 P-loop containing nucleoside triphosphate hydrolase [G3DSA:3.40.50.300] (95-355)
  IPR027417 P-loop containing nucleoside triphosphate hydrolase [SSF52540] (114-352)

=== Feature glossary ===
The record interleaves many kinds of information about one protein. Here is each kind framed as the question it answers.

Q: What does the local fold look like, residue by residue?
A: The Foldseek 3Di string encodes local tertiary geometry as a 20-letter alphabet — one character per residue — derived from the relative positions of nearby Cα atoms. Unlike the amino-acid sequence, 3Di is a direct function of the 3D structure, so two proteins with the same fold have similar 3Di strings even at low sequence identity.

Q: Which residues are in helices, strands, or loops?
A: The SS8 string is DSSP's per-residue secondary-structure call. α-helix (H) means an i→i+4 H-bond ladder; β-strand (E) means the residue participates in a β-sheet; 3₁₀ (G) and π (I) are tighter and wider helices; T/S are turns/bends; '-' is loop.

Q: How big and how compact is the whole molecule?
A: Radius of gyration (Rg) is the root-mean-square distance of Cα atoms from their centroid — a single number for overall size and compactness. A globular domain of N residues has Rg ≈ 2.2·N^0.38 Å; an extended or disordered chain has a much larger Rg. The Cα contact count is the number of residue pairs whose Cα atoms are within 8 Å and are more than four positions apart in sequence — a standard proxy for tertiary packing density. The bounding box is the smallest axis-aligned box enclosing all Cα atoms.

Q: Where is each backbone atom in 3D?
A: Structure coordinates are given as an mmCIF _atom_site loop: one row per atom with element, residue name, chain id, sequence number, and x/y/z position in Å. Only the four main-chain atoms per residue are included here; side chains are omitted to keep the record compact.

Q: What is the amino-acid chain?
A: Primary structure: the covalent order of the twenty standard amino acids along the backbone. Two proteins with the same sequence will (almost always) fold to the same structure; two with 30% identity often share a fold but not the details.

Q: What if only a Cα trace is available?
A: Three-state secondary structure (P-SEA) collapses the eight DSSP classes into helix (a), strand (b), and coil (c). P-SEA assigns these from Cα geometry alone — distances and angles — without requiring backbone oxygens, so it works on any Cα trace.

Q: What family and function is it annotated with?
A: Database cross-references. InterPro integrates a dozen domain/family signature databases into unified entries with residue-range hits. GO terms attach function/process/location labels with evidence codes. CATH codes position the fold in a four-level structural taxonomy. Organism is the NCBI-taxonomy species name.

Q: How confident is the AlphaFold model at each residue?
A: pLDDT is the predicted lDDT-Cα score: AlphaFold's confidence that the local environment of each residue (all inter-atomic distances within 15 Å) is correctly placed. It is a per-residue number between 0 and 100, with higher meaning more reliable.

Q: How mobile is each atom in the crystal?
A: B-factor (Debye–Waller factor) reflects atomic displacement in the crystal lattice. It is an experimental observable (units Å²), not a prediction; low values mean the atom is pinned down, high values mean it moves or is heterogeneous across the crystal.

Q: Which residues are buried vs exposed?
A: SASA measures how much of the protein is reachable by solvent. It is computed by rolling a water-sized probe over the atomic surface and summing the exposed area (Å²). Per-residue SASA distinguishes core (buried, low SASA) from surface (exposed, high SASA) residues; total SASA is a whole-molecule size measure.

Q: What do the diagnostic plots show?
A: Plot images: a contact map (which residues are close in 3D, as an N×N binary image), a Ramachandran scatter (backbone torsion angles, revealing secondary-structure composition at a glance), and — for AlphaFold structures — a PAE heatmap (pairwise prediction confidence).

Q: What known structures does this most resemble?
A: The Foldseek neighbor list gives the closest experimentally determined structures in the PDB, ranked by structural alignment. TM-score near 1 means near-identical fold; near 0.3 means only rough topology match. This is how one finds what a novel AlphaFold prediction most resembles in the solved-structure universe.

Q: Are the domains correctly placed relative to each other?
A: Predicted aligned error is AlphaFold's pairwise confidence. Unlike pLDDT (per-residue), PAE is per-residue-pair and captures whether two parts of the structure are correctly placed relative to each other. Units are ångströms of expected positional error.

Q: What do the rendered images show?
A: Structure images are PyMOL renders from six orthogonal camera directions. Cartoon representation draws helices as coils and strands as arrows; sticks shows the backbone as bonds; surface shows the solvent-excluded envelope. Rainbow coloring maps sequence position to hue (blue→red, N→C); chain coloring assigns a distinct color per polypeptide.

Q: What are the backbone torsion angles?
A: φ (phi) and ψ (psi) are the two rotatable backbone dihedrals per residue: φ is the C(i-1)–N–Cα–C torsion, ψ is the N–Cα–C–N(i+1) torsion, both in degrees on (−180°, 180°]. α-helical residues cluster near (−60°, −45°); β-strand residues near (−120°, +130°). A Ramachandran plot is simply a scatter of (φ, ψ) for every residue.